Protein AF-0000000078797114 (afdb_homodimer)

InterPro domains:
  IPR000933 Glycoside hydrolase, family 29 [PTHR10030] (26-377)
  IPR000933 Glycoside hydrolase, family 29 [SM00812] (14-376)
  IPR016286 Alpha-L-fucosidase, metazoa-type [PR00741] (102-118)
  IPR016286 Alpha-L-fucosidase, metazoa-type [PR00741] (148-167)
  IPR016286 Alpha-L-fucosidase, metazoa-type [PR00741] (284-305)
  IPR016286 Alpha-L-fucosidase, metazoa-type [PR00741] (317-339)
  IPR017853 Glycoside hydrolase superfamily [SSF51445] (22-334)
  IPR057739 Glycoside hydrolase family 29, N-terminal [PF01120] (19-331)

Sequence (1358 aa):
MKKLLTFIMACVISLGATAQISEKAFEKWHQNKYSMFIHFGLYSELGGVWEGNPVTRGYSEQIQSFAGIFSDWYGDTALRFNPTLFDADAIVSLAKEAGMRSIIITTKHHDGFCMFRTATTDYNSYDATPGKRDFIKEMAEACKRGGINFGIYFSLIDWHFPQAYPISSHNCDFITPQHHEFTKAQVTELLTNYGPISELWFDMGSNTPEQSKELYQLVHRLQPDCMVSGRLGNDQYDFSVMADNTYPEGSLQTAWQTAASMFDETWSYRSWQKRGDVHTKAMEKLRSLINVVSHGGNFLLNIGPKGDGSVVPFEREVLKEIGIWLKKNGEAIYGTEASPFREQFEWGTITRKGNNLYLILSGNRPADGKITLNVPGCKLQKADIKAIQKGQEMIFTLPADAYGKDIQVICATFDQPVKPQPMAAQRTPNYSYSCFDYYSNYRSTVSYQWSINKSNLNALEFTYTPQENGKELLVEVDGTPYTVTLDAGKAQALNLPSKTVWGQRYFCGPGSGLFDAPATIHTDPDKAPVRKGQWKEVNEEKAMFPSNILESYFLMQQVESPKAQDILVDVGAGNGIEIYLNGKSVMKHLNPYRCKFREEKVLLPLQKGSNQIVVRIYNRFEKETGYLLRPSAEQVIYKQKFTLPQVAKGKVHTVVVKQNNLPSIHKDTELSNLKVEAKMKKLLTFIMACVISLGATAQISEKAFEKWHQNKYSMFIHFGLYSELGGVWEGNPVTRGYSEQIQSFAGIFSDWYGDTALRFNPTLFDADAIVSLAKEAGMRSIIITTKHHDGFCMFRTATTDYNSYDATPGKRDFIKEMAEACKRGGINFGIYFSLIDWHFPQAYPISSHNCDFITPQHHEFTKAQVTELLTNYGPISELWFDMGSNTPEQSKELYQLVHRLQPDCMVSGRLGNDQYDFSVMADNTYPEGSLQTAWQTAASMFDETWSYRSWQKRGDVHTKAMEKLRSLINVVSHGGNFLLNIGPKGDGSVVPFEREVLKEIGIWLKKNGEAIYGTEASPFREQFEWGTITRKGNNLYLILSGNRPADGKITLNVPGCKLQKADIKAIQKGQEMIFTLPADAYGKDIQVICATFDQPVKPQPMAAQRTPNYSYSCFDYYSNYRSTVSYQWSINKSNLNALEFTYTPQENGKELLVEVDGTPYTVTLDAGKAQALNLPSKTVWGQRYFCGPGSGLFDAPATIHTDPDKAPVRKGQWKEVNEEKAMFPSNILESYFLMQQVESPKAQDILVDVGAGNGIEIYLNGKSVMKHLNPYRCKFREEKVLLPLQKGSNQIVVRIYNRFEKETGYLLRPSAEQVIYKQKFTLPQVAKGKVHTVVVKQNNLPSIHKDTELSNLKVEAK

Structure (mmCIF, N/CA/C/O backbone):
data_AF-0000000078797114-model_v1
#
loop_
_entity.id
_entity.type
_entity.pdbx_description
1 polymer Alpha-L-fucosidase
#
loop_
_atom_site.group_PDB
_atom_site.id
_atom_site.type_symbol
_atom_site.label_atom_id
_atom_site.label_alt_id
_atom_site.label_comp_id
_atom_site.label_asym_id
_atom_site.label_entity_id
_atom_site.label_seq_id
_atom_site.pdbx_PDB_ins_code
_atom_site.Cartn_x
_atom_site.Cartn_y
_atom_site.Cartn_z
_atom_site.occupancy
_atom_site.B_iso_or_equiv
_atom_site.auth_seq_id
_atom_site.auth_comp_id
_atom_site.auth_asym_id
_atom_site.auth_atom_id
_atom_site.pdbx_PDB_model_num
ATOM 1 N N . MET A 1 1 ? -15.664 52.531 -51.188 1 20.52 1 MET A N 1
ATOM 2 C CA . MET A 1 1 ? -15.594 52.75 -49.75 1 20.52 1 MET A CA 1
ATOM 3 C C . MET A 1 1 ? -15.578 51.406 -49 1 20.52 1 MET A C 1
ATOM 5 O O . MET A 1 1 ? -16.625 50.812 -48.75 1 20.52 1 MET A O 1
ATOM 9 N N . LYS A 1 2 ? -14.617 50.531 -49.469 1 26.02 2 LYS A N 1
ATOM 10 C CA . LYS A 1 2 ? -14.242 49.188 -49 1 26.02 2 LYS A CA 1
ATOM 11 C C . LYS A 1 2 ? -14.055 49.156 -47.469 1 26.02 2 LYS A C 1
ATOM 13 O O . LYS A 1 2 ? -13.641 50.156 -46.875 1 26.02 2 LYS A O 1
ATOM 18 N N . LYS A 1 3 ? -14.602 48.062 -46.875 1 25.39 3 LYS A N 1
ATOM 19 C CA . LYS A 1 3 ? -15.031 47.531 -45.594 1 25.39 3 LYS A CA 1
ATOM 20 C C . LYS A 1 3 ? -13.844 47.344 -44.656 1 25.39 3 LYS A C 1
ATOM 22 O O . LYS A 1 3 ? -13.102 46.375 -44.781 1 25.39 3 LYS A O 1
ATOM 27 N N . LEU A 1 4 ? -13.086 48.312 -44.312 1 28.34 4 LEU A N 1
ATOM 28 C CA . LEU A 1 4 ? -11.953 48.188 -43.406 1 28.34 4 LEU A CA 1
ATOM 29 C C . LEU A 1 4 ? -12.414 47.656 -42.031 1 28.34 4 LEU A C 1
ATOM 31 O O . LEU A 1 4 ? -12.93 48.438 -41.219 1 28.34 4 LEU A O 1
ATOM 35 N N . LEU A 1 5 ? -13.211 46.562 -42.031 1 32.91 5 LEU A N 1
ATOM 36 C CA . LEU A 1 5 ? -13.68 46.156 -40.688 1 32.91 5 LEU A CA 1
ATOM 37 C C . LEU A 1 5 ? -12.5 45.781 -39.812 1 32.91 5 LEU A C 1
ATOM 39 O O . LEU A 1 5 ? -11.75 44.875 -40.094 1 32.91 5 LEU A O 1
ATOM 43 N N . THR A 1 6 ? -11.977 46.812 -39.188 1 29.17 6 THR A N 1
ATOM 44 C CA . THR A 1 6 ? -10.945 46.688 -38.156 1 29.17 6 THR A CA 1
ATOM 45 C C . THR A 1 6 ? -11.422 45.75 -37.031 1 29.17 6 THR A C 1
ATOM 47 O O . THR A 1 6 ? -12.461 46 -36.438 1 29.17 6 THR A O 1
ATOM 50 N N . PHE A 1 7 ? -11.156 44.469 -37.25 1 33.84 7 PHE A N 1
ATOM 51 C CA . PHE A 1 7 ? -11.367 43.469 -36.219 1 33.84 7 PHE A CA 1
ATOM 52 C C . PHE A 1 7 ? -10.625 43.844 -34.938 1 33.84 7 PHE A C 1
ATOM 54 O O . PHE A 1 7 ? -9.391 43.938 -34.938 1 33.84 7 PHE A O 1
ATOM 61 N N . ILE A 1 8 ? -11.227 44.719 -34.125 1 30.91 8 ILE A N 1
ATOM 62 C CA . ILE A 1 8 ? -10.734 45 -32.781 1 30.91 8 ILE A CA 1
ATOM 63 C C . ILE A 1 8 ? -10.703 43.719 -31.984 1 30.91 8 ILE A C 1
ATOM 65 O O . ILE A 1 8 ? -11.734 43.094 -31.766 1 30.91 8 ILE A O 1
ATOM 69 N N . MET A 1 9 ? -9.555 43.062 -32.031 1 30.97 9 MET A N 1
ATOM 70 C CA . MET A 1 9 ? -9.227 41.938 -31.156 1 30.97 9 MET A CA 1
ATOM 71 C C . MET A 1 9 ? -9.359 42.344 -29.688 1 30.97 9 MET A C 1
ATOM 73 O O . MET A 1 9 ? -8.633 43.188 -29.203 1 30.97 9 MET A O 1
ATOM 77 N N . ALA A 1 10 ? -10.539 42.312 -29.141 1 30.02 10 ALA A N 1
ATOM 78 C CA . ALA A 1 10 ? -10.773 42.438 -27.703 1 30.02 10 ALA A CA 1
ATOM 79 C C . ALA A 1 10 ? -9.914 41.469 -26.922 1 30.02 10 ALA A C 1
ATOM 81 O O . ALA A 1 10 ? -10.102 40.25 -27.016 1 30.02 10 ALA A O 1
ATOM 82 N N . CYS A 1 11 ? -8.719 41.812 -26.672 1 28.83 11 CYS A N 1
ATOM 83 C CA . CYS A 1 11 ? -7.879 41.156 -25.688 1 28.83 11 CYS A CA 1
ATOM 84 C C . CYS A 1 11 ? -8.57 41.094 -24.328 1 28.83 11 CYS A C 1
ATOM 86 O O . CYS A 1 11 ? -8.719 42.125 -23.656 1 28.83 11 CYS A O 1
ATOM 88 N N . VAL A 1 12 ? -9.578 40.344 -24.141 1 31.14 12 VAL A N 1
ATOM 89 C CA . VAL A 1 12 ? -10.062 40.062 -22.781 1 31.14 12 VAL A CA 1
ATOM 90 C C . VAL A 1 12 ? -8.898 39.625 -21.891 1 31.14 12 VAL A C 1
ATOM 92 O O . VAL A 1 12 ? -8.266 38.594 -22.125 1 31.14 12 VAL A O 1
ATOM 95 N N . ILE A 1 13 ? -8.188 40.562 -21.375 1 30.62 13 ILE A N 1
ATOM 96 C CA . ILE A 1 13 ? -7.281 40.344 -20.266 1 30.62 13 ILE A CA 1
ATOM 97 C C . ILE A 1 13 ? -8 39.562 -19.172 1 30.62 13 ILE A C 1
ATOM 99 O O . ILE A 1 13 ? -8.961 40.062 -18.578 1 30.62 13 ILE A O 1
ATOM 103 N N . SER A 1 14 ? -8.078 38.281 -19.266 1 31.05 14 SER A N 1
ATOM 104 C CA . SER A 1 14 ? -8.406 37.406 -18.125 1 31.05 14 SER A CA 1
ATOM 105 C C . SER A 1 14 ? -7.617 37.812 -16.891 1 31.05 14 SER A C 1
ATOM 107 O O . SER A 1 14 ? -6.41 37.594 -16.812 1 31.05 14 SER A O 1
ATOM 109 N N . LEU A 1 15 ? -7.879 38.875 -16.312 1 33.25 15 LEU A N 1
ATOM 110 C CA . LEU A 1 15 ? -7.414 39.062 -14.945 1 33.25 15 LEU A CA 1
ATOM 111 C C . LEU A 1 15 ? -7.648 37.812 -14.125 1 33.25 15 LEU A C 1
ATOM 113 O O . LEU A 1 15 ? -8.797 37.375 -13.961 1 33.25 15 LEU A O 1
ATOM 117 N N . GLY A 1 16 ? -6.793 36.875 -14.211 1 36.53 16 GLY A N 1
ATOM 118 C CA . GLY A 1 16 ? -6.77 35.781 -13.273 1 36.53 16 GLY A CA 1
ATOM 119 C C . GLY A 1 16 ? -7.215 36.156 -11.875 1 36.53 16 GLY A C 1
ATOM 120 O O . GLY A 1 16 ? -6.504 36.875 -11.172 1 36.53 16 GLY A O 1
ATOM 121 N N . ALA A 1 17 ? -8.422 36.344 -11.617 1 39.28 17 ALA A N 1
ATOM 122 C CA . ALA A 1 17 ? -9.008 36.562 -10.297 1 39.28 17 ALA A CA 1
ATOM 123 C C . ALA A 1 17 ? -8.422 35.562 -9.281 1 39.28 17 ALA A C 1
ATOM 125 O O . ALA A 1 17 ? -8.586 34.375 -9.422 1 39.28 17 ALA A O 1
ATOM 126 N N . THR A 1 18 ? -7.387 35.938 -8.594 1 51.97 18 THR A N 1
ATOM 127 C CA . THR A 1 18 ? -6.949 35.156 -7.43 1 51.97 18 THR A CA 1
ATOM 128 C C . THR A 1 18 ? -8.125 34.875 -6.492 1 51.97 18 THR A C 1
ATOM 130 O O . THR A 1 18 ? -8.867 35.812 -6.133 1 51.97 18 THR A O 1
ATOM 133 N N . ALA A 1 19 ? -8.703 33.75 -6.445 1 55.09 19 ALA A N 1
ATOM 134 C CA . ALA A 1 19 ? -9.797 33.281 -5.594 1 55.09 19 ALA A CA 1
ATOM 135 C C . ALA A 1 19 ? -9.562 33.688 -4.137 1 55.09 19 ALA A C 1
ATOM 137 O O . ALA A 1 19 ? -8.57 33.25 -3.529 1 55.09 19 ALA A O 1
ATOM 138 N N . GLN A 1 20 ? -10.07 34.875 -3.656 1 65.19 20 GLN A N 1
ATOM 139 C CA . GLN A 1 20 ? -10.008 35.25 -2.246 1 65.19 20 GLN A CA 1
ATOM 140 C C . GLN A 1 20 ? -11.391 35.188 -1.604 1 65.19 20 GLN A C 1
ATOM 142 O O . GLN A 1 20 ? -12.398 35.438 -2.258 1 65.19 20 GLN A O 1
ATOM 147 N N . ILE A 1 21 ? -11.477 34.594 -0.386 1 75.88 21 ILE A N 1
ATOM 148 C CA . ILE A 1 21 ? -12.695 34.469 0.401 1 75.88 21 ILE A CA 1
ATOM 149 C C . ILE A 1 21 ? -13.281 35.844 0.667 1 75.88 21 ILE A C 1
ATOM 151 O O . ILE A 1 21 ? -12.539 36.812 0.855 1 75.88 21 ILE A O 1
ATOM 155 N N . SER A 1 22 ? -14.586 35.906 0.58 1 81.69 22 SER A N 1
ATOM 156 C CA . SER A 1 22 ? -15.266 37.156 0.882 1 81.69 22 SER A CA 1
ATOM 157 C C . SER A 1 22 ? -15.18 37.5 2.367 1 81.69 22 SER A C 1
ATOM 159 O O . SER A 1 22 ? -15.07 36.594 3.203 1 81.69 22 SER A O 1
ATOM 161 N N . GLU A 1 23 ? -15.188 38.719 2.662 1 84.31 23 GLU A N 1
ATOM 162 C CA . GLU A 1 23 ? -15.188 39.188 4.047 1 84.31 23 GLU A CA 1
ATOM 163 C C . GLU A 1 23 ? -16.391 38.625 4.809 1 84.31 23 GLU A C 1
ATOM 165 O O . GLU A 1 23 ? -16.297 38.312 5.992 1 84.31 23 GLU A O 1
ATOM 170 N N . LYS A 1 24 ? -17.453 38.625 4.125 1 84.06 24 LYS A N 1
ATOM 171 C CA . LYS A 1 24 ? -18.672 38.125 4.75 1 84.06 24 LYS A CA 1
ATOM 172 C C . LYS A 1 24 ? -18.531 36.656 5.145 1 84.06 24 LYS A C 1
ATOM 174 O O . LYS A 1 24 ? -18.984 36.25 6.215 1 84.06 24 LYS A O 1
ATOM 179 N N . ALA A 1 25 ? -17.969 35.938 4.258 1 86.19 25 ALA A N 1
ATOM 180 C CA . ALA A 1 25 ? -17.75 34.531 4.547 1 86.19 25 ALA A CA 1
ATOM 181 C C . ALA A 1 25 ? -16.844 34.344 5.758 1 86.19 25 ALA A C 1
ATOM 183 O O . ALA A 1 25 ? -17.109 33.5 6.625 1 86.19 25 ALA A O 1
ATOM 184 N N . PHE A 1 26 ? -15.836 35.094 5.816 1 90.62 26 PHE A N 1
ATOM 185 C CA . PHE A 1 26 ? -14.93 35.031 6.957 1 90.62 26 PHE A CA 1
ATOM 186 C C . PHE A 1 26 ? -15.656 35.438 8.242 1 90.62 26 PHE A C 1
ATOM 188 O O . PHE A 1 26 ? -15.508 34.781 9.266 1 90.62 26 PHE A O 1
ATOM 195 N N . GLU A 1 27 ? -16.391 36.469 8.164 1 91.69 27 GLU A N 1
ATOM 196 C CA . GLU A 1 27 ? -17.078 36.969 9.352 1 91.69 27 GLU A CA 1
ATOM 197 C C . GLU A 1 27 ? -18.047 35.906 9.898 1 91.69 27 GLU A C 1
ATOM 199 O O . GLU A 1 27 ? -18.094 35.688 11.109 1 91.69 27 GLU A O 1
ATOM 204 N N . LYS A 1 28 ? -18.719 35.344 9.023 1 91.12 28 LYS A N 1
ATOM 205 C CA . LYS A 1 28 ? -19.656 34.312 9.445 1 91.12 28 LYS A CA 1
ATOM 206 C C . LYS A 1 28 ? -18.922 33.156 10.102 1 91.12 28 LYS A C 1
ATOM 208 O O . LYS A 1 28 ? -19.344 32.656 11.148 1 91.12 28 LYS A O 1
ATOM 213 N N . TRP A 1 29 ? -17.906 32.781 9.445 1 95 29 TRP A N 1
ATOM 214 C CA . TRP A 1 29 ? -17.094 31.672 9.961 1 95 29 TRP A CA 1
ATOM 215 C C . TRP A 1 29 ? -16.453 32.031 11.297 1 95 29 TRP A C 1
ATOM 217 O O . TRP A 1 29 ? -16.484 31.25 12.25 1 95 29 TRP A O 1
ATOM 227 N N . HIS A 1 30 ? -15.898 33.219 11.422 1 94.44 30 HIS A N 1
ATOM 228 C CA . HIS A 1 30 ? -15.164 33.656 12.594 1 94.44 30 HIS A CA 1
ATOM 229 C C . HIS A 1 30 ? -16.094 33.875 13.789 1 94.44 30 HIS A C 1
ATOM 231 O O . HIS A 1 30 ? -15.695 33.656 14.938 1 94.44 30 HIS A O 1
ATOM 237 N N . GLN A 1 31 ? -17.281 34.219 13.57 1 94.75 31 GLN A N 1
ATOM 238 C CA . GLN A 1 31 ? -18.219 34.531 14.648 1 94.75 31 GLN A CA 1
ATOM 239 C C . GLN A 1 31 ? -18.781 33.25 15.258 1 94.75 31 GLN A C 1
ATOM 241 O O . GLN A 1 31 ? -19.281 33.25 16.391 1 94.75 31 GLN A O 1
ATOM 246 N N . ASN A 1 32 ? -18.672 32.156 14.555 1 93.44 32 ASN A N 1
ATOM 247 C CA . ASN A 1 32 ? -19.219 30.891 15.016 1 93.44 32 ASN A CA 1
ATOM 248 C C . ASN A 1 32 ? -18.438 30.312 16.203 1 93.44 32 ASN A C 1
ATOM 250 O O . ASN A 1 32 ? -19.031 29.875 17.188 1 93.44 32 ASN A O 1
ATOM 254 N N . LYS A 1 33 ? -17.219 30.312 16.141 1 97.25 33 LYS A N 1
ATOM 255 C CA . LYS A 1 33 ? -16.219 30.047 17.172 1 97.25 33 LYS A CA 1
ATOM 256 C C . LYS A 1 33 ? -16.141 28.562 17.5 1 97.25 33 LYS A C 1
ATOM 258 O O . LYS A 1 33 ? -15.086 28.062 17.891 1 97.25 33 LYS A O 1
ATOM 263 N N . TYR A 1 34 ? -17.234 27.797 17.453 1 98.31 34 TYR A N 1
ATOM 264 C CA . TYR A 1 34 ? -17.297 26.453 18.016 1 98.31 34 TYR A CA 1
ATOM 265 C C . TYR A 1 34 ? -18.031 25.5 17.078 1 98.31 34 TYR A C 1
ATOM 267 O O . TYR A 1 34 ? -19.203 25.719 16.75 1 98.31 34 TYR A O 1
ATOM 275 N N . SER A 1 35 ? -17.359 24.453 16.609 1 98.5 35 SER A N 1
ATOM 276 C CA . SER A 1 35 ? -17.906 23.516 15.633 1 98.5 35 SER A CA 1
ATOM 277 C C . SER A 1 35 ? -17.703 22.078 16.094 1 98.5 35 SER A C 1
ATOM 279 O O . SER A 1 35 ? -16.812 21.797 16.906 1 98.5 35 SER A O 1
ATOM 281 N N . MET A 1 36 ? -18.547 21.172 15.516 1 98.88 36 MET A N 1
ATOM 282 C CA . MET A 1 36 ? -18.422 19.734 15.75 1 98.88 36 MET A CA 1
ATOM 283 C C . MET A 1 36 ? -17.672 19.062 14.602 1 98.88 36 MET A C 1
ATOM 285 O O . MET A 1 36 ? -18.016 19.25 13.438 1 98.88 36 MET A O 1
ATOM 289 N N . PHE A 1 37 ? -16.594 18.375 14.938 1 98.75 37 PHE A N 1
ATOM 290 C CA . PHE A 1 37 ? -15.898 17.5 14.016 1 98.75 37 PHE A CA 1
ATOM 291 C C . PHE A 1 37 ? -16.344 16.062 14.188 1 98.75 37 PHE A C 1
ATOM 293 O O . PHE A 1 37 ? -16.656 15.625 15.305 1 98.75 37 PHE A O 1
ATOM 300 N N . ILE A 1 38 ? -16.531 15.305 13.094 1 98.94 38 ILE A N 1
ATOM 301 C CA . ILE A 1 38 ? -17 13.922 13.211 1 98.94 38 ILE A CA 1
ATOM 302 C C . ILE A 1 38 ? -16.078 13.008 12.391 1 98.94 38 ILE A C 1
ATOM 304 O O . ILE A 1 38 ? -15.953 13.18 11.18 1 98.94 38 ILE A O 1
ATOM 308 N N . HIS A 1 39 ? -15.469 12.07 13.008 1 98.88 39 HIS A N 1
ATOM 309 C CA . HIS A 1 39 ? -14.789 10.969 12.344 1 98.88 39 HIS A CA 1
ATOM 310 C C . HIS A 1 39 ? -15.602 9.68 12.445 1 98.88 39 HIS A C 1
ATOM 312 O O . HIS A 1 39 ? -15.672 9.07 13.516 1 98.88 39 HIS A O 1
ATOM 318 N N . PHE A 1 40 ? -16.188 9.266 11.344 1 98.81 40 PHE A N 1
ATOM 319 C CA . PHE A 1 40 ? -17.062 8.109 11.234 1 98.81 40 PHE A CA 1
ATOM 320 C C . PHE A 1 40 ? -16.844 7.375 9.922 1 98.81 40 PHE A C 1
ATOM 322 O O . PHE A 1 40 ? -16.812 8 8.859 1 98.81 40 PHE A O 1
ATOM 329 N N . GLY A 1 41 ? -16.562 6.121 9.945 1 98.69 41 GLY A N 1
ATOM 330 C CA . GLY A 1 41 ? -16.297 5.289 8.789 1 98.69 41 GLY A CA 1
ATOM 331 C C . GLY A 1 41 ? -16.047 3.836 9.141 1 98.69 41 GLY A C 1
ATOM 332 O O . GLY A 1 41 ? -16.453 3.371 10.203 1 98.69 41 GLY A O 1
ATOM 333 N N . LEU A 1 42 ? -15.375 3.047 8.25 1 98.75 42 LEU A N 1
ATOM 334 C CA . LEU A 1 42 ? -15.125 1.624 8.453 1 98.75 42 LEU A CA 1
ATOM 335 C C . LEU A 1 42 ? -14.336 1.39 9.734 1 98.75 42 LEU A C 1
ATOM 337 O O . LEU A 1 42 ? -14.531 0.378 10.414 1 98.75 42 LEU A O 1
ATOM 341 N N . TYR A 1 43 ? -13.453 2.297 10.039 1 98.88 43 TYR A N 1
ATOM 342 C CA . TYR A 1 43 ? -12.641 2.18 11.242 1 98.88 43 TYR A CA 1
ATOM 343 C C . TYR A 1 43 ? -13.516 2.213 12.492 1 98.88 43 TYR A C 1
ATOM 345 O O . TYR A 1 43 ? -13.141 1.666 13.531 1 98.88 43 TYR A O 1
ATOM 353 N N . SER A 1 44 ? -14.664 2.891 12.445 1 98.81 44 SER A N 1
ATOM 354 C CA . SER A 1 44 ? -15.586 2.902 13.578 1 98.81 44 SER A CA 1
ATOM 355 C C . SER A 1 44 ? -16.156 1.513 13.836 1 98.81 44 SER A C 1
ATOM 357 O O . SER A 1 44 ? -16.422 1.152 14.984 1 98.81 44 SER A O 1
ATOM 359 N N . GLU A 1 45 ? -16.406 0.736 12.75 1 98.56 45 GLU A N 1
ATOM 360 C CA . GLU A 1 45 ? -16.875 -0.644 12.852 1 98.56 45 GLU A CA 1
ATOM 361 C C . GLU A 1 45 ? -15.844 -1.521 13.562 1 98.56 45 GLU A C 1
ATOM 363 O O . GLU A 1 45 ? -16.203 -2.396 14.352 1 98.56 45 GLU A O 1
ATOM 368 N N . LEU A 1 46 ? -14.594 -1.29 13.305 1 98.56 46 LEU A N 1
ATOM 369 C CA . LEU A 1 46 ? -13.516 -2.055 13.914 1 98.56 46 LEU A CA 1
ATOM 370 C C . LEU A 1 46 ? -13.297 -1.621 15.359 1 98.56 46 LEU A C 1
ATOM 372 O O . LEU A 1 46 ? -12.898 -2.43 16.203 1 98.56 46 LEU A O 1
ATOM 376 N N . GLY A 1 47 ? -13.477 -0.3 15.664 1 98.56 47 GLY A N 1
ATOM 377 C CA . GLY A 1 47 ? -13.453 0.211 17.016 1 98.56 47 GLY A CA 1
ATOM 378 C C . GLY A 1 47 ? -12.117 0.007 17.719 1 98.56 47 GLY A C 1
ATOM 379 O O . GLY A 1 47 ? -12.07 -0.244 18.922 1 98.56 47 GLY A O 1
ATOM 380 N N . GLY A 1 48 ? -11.031 -0.031 16.969 1 98.62 48 GLY A N 1
ATOM 381 C CA . GLY A 1 48 ? -9.695 -0.141 17.531 1 98.62 48 GLY A CA 1
ATOM 382 C C . GLY A 1 48 ? -9.289 -1.571 17.828 1 98.62 48 GLY A C 1
ATOM 383 O O . GLY A 1 48 ? -8.336 -1.81 18.578 1 98.62 48 GLY A O 1
ATOM 384 N N . VAL A 1 49 ? -9.992 -2.545 17.312 1 98.62 49 VAL A N 1
ATOM 385 C CA . VAL A 1 49 ? -9.703 -3.955 17.562 1 98.62 49 VAL A CA 1
ATOM 386 C C . VAL A 1 49 ? -9.477 -4.672 16.219 1 98.62 49 VAL A C 1
ATOM 388 O O . VAL A 1 49 ? -10.203 -4.441 15.258 1 98.62 49 VAL A O 1
ATOM 391 N N . TRP A 1 50 ? -8.469 -5.508 16.156 1 97.88 50 TRP A N 1
ATOM 392 C CA . TRP A 1 50 ? -8.211 -6.328 14.984 1 97.88 50 TRP A CA 1
ATOM 393 C C . TRP A 1 50 ? -7.852 -7.758 15.383 1 97.88 50 TRP A C 1
ATOM 395 O O . TRP A 1 50 ? -6.984 -7.973 16.234 1 97.88 50 TRP A O 1
ATOM 405 N N . GLU A 1 51 ? -8.539 -8.719 14.758 1 95.38 51 GLU A N 1
ATOM 406 C CA . GLU A 1 51 ? -8.359 -10.133 15.047 1 95.38 51 GLU A CA 1
ATOM 407 C C . GLU A 1 51 ? -8.445 -10.414 16.547 1 95.38 51 GLU A C 1
ATOM 409 O O . GLU A 1 51 ? -7.586 -11.094 17.109 1 95.38 51 GLU A O 1
ATOM 414 N N . GLY A 1 52 ? -9.398 -9.766 17.156 1 96.44 52 GLY A N 1
ATOM 415 C CA . GLY A 1 52 ? -9.75 -10.031 18.547 1 96.44 52 GLY A CA 1
ATOM 416 C C . GLY A 1 52 ? -8.859 -9.305 19.547 1 96.44 52 GLY A C 1
ATOM 417 O O . GLY A 1 52 ? -9.062 -9.406 20.75 1 96.44 52 GLY A O 1
ATOM 418 N N . ASN A 1 53 ? -7.879 -8.469 19.047 1 97.38 53 ASN A N 1
ATOM 419 C CA . ASN A 1 53 ? -6.934 -7.809 19.953 1 97.38 53 ASN A CA 1
ATOM 420 C C . ASN A 1 53 ? -6.992 -6.289 19.797 1 97.38 53 ASN A C 1
ATOM 422 O O . ASN A 1 53 ? -7.137 -5.777 18.688 1 97.38 53 ASN A O 1
ATOM 426 N N . PRO A 1 54 ? -6.918 -5.52 20.938 1 98.12 54 PRO A N 1
ATOM 427 C CA . PRO A 1 54 ? -6.797 -4.062 20.828 1 98.12 54 PRO A CA 1
ATOM 428 C C . PRO A 1 54 ? -5.535 -3.627 20.094 1 98.12 54 PRO A C 1
ATOM 430 O O . PRO A 1 54 ? -4.449 -4.152 20.359 1 98.12 54 PRO A O 1
ATOM 433 N N . VAL A 1 55 ? -5.656 -2.805 19.156 1 98.06 55 VAL A N 1
ATOM 434 C CA . VAL A 1 55 ? -4.512 -2.178 18.5 1 98.06 55 VAL A CA 1
ATOM 435 C C . VAL A 1 55 ? -4.098 -0.927 19.281 1 98.06 55 VAL A C 1
ATOM 437 O O . VAL A 1 55 ? -4.777 0.1 19.219 1 98.06 55 VAL A O 1
ATOM 440 N N . THR A 1 56 ? -2.986 -0.931 19.922 1 96.38 56 THR A N 1
ATOM 441 C CA . THR A 1 56 ? -2.617 0.122 20.859 1 96.38 56 THR A CA 1
ATOM 442 C C . THR A 1 56 ? -1.651 1.11 20.219 1 96.38 56 THR A C 1
ATOM 444 O O . THR A 1 56 ? -1.375 2.174 20.766 1 96.38 56 THR A O 1
ATOM 447 N N . ARG A 1 57 ? -1.206 0.728 19.078 1 93.88 57 ARG A N 1
ATOM 448 C CA . ARG A 1 57 ? -0.315 1.638 18.375 1 93.88 57 ARG A CA 1
ATOM 449 C C . ARG A 1 57 ? -1.107 2.645 17.547 1 93.88 57 ARG A C 1
ATOM 451 O O . ARG A 1 57 ? -2.01 2.266 16.797 1 93.88 57 ARG A O 1
ATOM 458 N N . GLY A 1 58 ? -0.753 3.895 17.688 1 95.31 58 GLY A N 1
ATOM 459 C CA . GLY A 1 58 ? -1.278 4.93 16.797 1 95.31 58 GLY A CA 1
ATOM 460 C C . GLY A 1 58 ? -2.756 5.199 17.016 1 95.31 58 GLY A C 1
ATOM 461 O O . GLY A 1 58 ? -3.293 4.922 18.094 1 95.31 58 GLY A O 1
ATOM 462 N N . TYR A 1 59 ? -3.438 5.777 15.984 1 96.88 59 TYR A N 1
ATOM 463 C CA . TYR A 1 59 ? -4.82 6.238 16.031 1 96.88 59 TYR A CA 1
ATOM 464 C C . TYR A 1 59 ? -5.773 5.156 15.547 1 96.88 59 TYR A C 1
ATOM 466 O O . TYR A 1 59 ? -5.453 4.41 14.617 1 96.88 59 TYR A O 1
ATOM 474 N N . SER A 1 60 ? -6.988 5.098 16.094 1 98.31 60 SER A N 1
ATOM 475 C CA . SER A 1 60 ? -7.938 4.043 15.766 1 98.31 60 SER A CA 1
ATOM 476 C C . SER A 1 60 ? -8.547 4.262 14.383 1 98.31 60 SER A C 1
ATOM 478 O O . SER A 1 60 ? -8.922 3.301 13.711 1 98.31 60 SER A O 1
ATOM 480 N N . GLU A 1 61 ? -8.695 5.539 13.93 1 98.44 61 GLU A N 1
ATOM 481 C CA . GLU A 1 61 ? -9.211 5.797 12.586 1 98.44 61 GLU A CA 1
ATOM 482 C C . GLU A 1 61 ? -8.172 5.449 11.523 1 98.44 61 GLU A C 1
ATOM 484 O O . GLU A 1 61 ? -8.5 5.375 10.336 1 98.44 61 GLU A O 1
ATOM 489 N N . GLN A 1 62 ? -6.93 5.148 11.914 1 98.5 62 GLN A N 1
ATOM 490 C CA . GLN A 1 62 ? -5.875 4.703 11.008 1 98.5 62 GLN A CA 1
ATOM 491 C C . GLN A 1 62 ? -5.496 3.25 11.281 1 98.5 62 GLN A C 1
ATOM 493 O O . GLN A 1 62 ? -4.352 2.85 11.062 1 98.5 62 GLN A O 1
ATOM 498 N N . ILE A 1 63 ? -6.352 2.49 11.789 1 98.69 63 ILE A N 1
ATOM 499 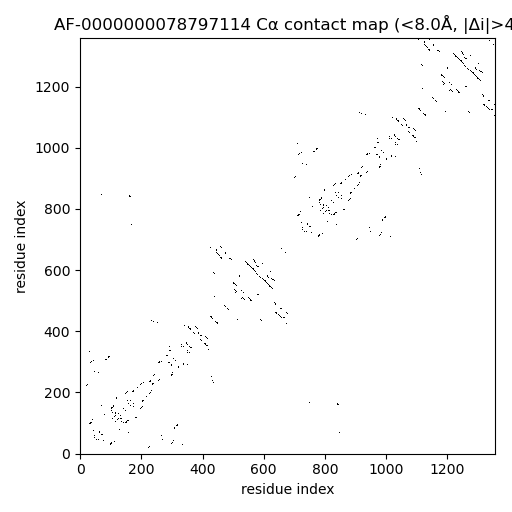C CA . ILE A 1 63 ? -6.105 1.131 12.258 1 98.69 63 ILE A CA 1
ATOM 500 C C . ILE A 1 63 ? -5.605 0.267 11.102 1 98.69 63 ILE A C 1
ATOM 502 O O . ILE A 1 63 ? -4.789 -0.633 11.305 1 98.69 63 ILE A O 1
ATOM 506 N N . GLN A 1 64 ? -6.023 0.48 9.836 1 98.56 64 GLN A N 1
ATOM 507 C CA . GLN A 1 64 ? -5.5 -0.269 8.695 1 98.56 64 GLN A CA 1
ATOM 508 C C . GLN A 1 64 ? -3.977 -0.189 8.641 1 98.56 64 GLN A C 1
ATOM 510 O O . GLN A 1 64 ? -3.303 -1.206 8.469 1 98.56 64 GLN A O 1
ATOM 515 N N . SER A 1 65 ? -3.508 1.044 8.797 1 97.81 65 SER A N 1
ATOM 516 C CA . SER A 1 65 ? -2.076 1.313 8.719 1 97.81 65 SER A CA 1
ATOM 517 C C . SER A 1 65 ? -1.346 0.777 9.945 1 97.81 65 SER A C 1
ATOM 519 O O . SER A 1 65 ? -0.367 0.039 9.812 1 97.81 65 SER A O 1
ATOM 521 N N . PHE A 1 66 ? -1.849 0.993 11.125 1 97.56 66 PHE A N 1
ATOM 522 C CA . PHE A 1 66 ? -1.107 0.737 12.352 1 97.56 66 PHE A CA 1
ATOM 523 C C . PHE A 1 66 ? -1.177 -0.739 12.727 1 97.56 66 PHE A C 1
ATOM 525 O O . PHE A 1 66 ? -0.272 -1.261 13.383 1 97.56 66 PHE A O 1
ATOM 532 N N . ALA A 1 67 ? -2.221 -1.394 12.312 1 97.5 67 ALA A N 1
ATOM 533 C CA . ALA A 1 67 ? -2.324 -2.826 12.57 1 97.5 67 ALA A CA 1
ATOM 534 C C . ALA A 1 67 ? -1.773 -3.639 11.398 1 97.5 67 ALA A C 1
ATOM 536 O O . ALA A 1 67 ? -1.667 -4.863 11.484 1 97.5 67 ALA A O 1
ATOM 537 N N . GLY A 1 68 ? -1.385 -2.971 10.344 1 97.06 68 GLY A N 1
ATOM 538 C CA . GLY A 1 68 ? -0.871 -3.666 9.18 1 97.06 68 GLY A CA 1
ATOM 539 C C . GLY A 1 68 ? -1.897 -4.566 8.516 1 97.06 68 GLY A C 1
ATOM 540 O O . GLY A 1 68 ? -1.611 -5.73 8.219 1 97.06 68 GLY A O 1
ATOM 541 N N . ILE A 1 69 ? -3.154 -4.094 8.367 1 97.94 69 ILE A N 1
ATOM 542 C CA . ILE A 1 69 ? -4.23 -4.891 7.785 1 97.94 69 ILE A CA 1
ATOM 543 C C . ILE A 1 69 ? -4.133 -4.855 6.262 1 97.94 69 ILE A C 1
ATOM 545 O O . ILE A 1 69 ? -4.008 -3.783 5.664 1 97.94 69 ILE A O 1
ATOM 549 N N . PHE A 1 70 ? -4.172 -5.988 5.609 1 97.81 70 PHE A N 1
ATOM 550 C CA . PHE A 1 70 ? -4.18 -6.07 4.156 1 97.81 70 PHE A CA 1
ATOM 551 C C . PHE A 1 70 ? -5.34 -5.273 3.574 1 97.81 70 PHE A C 1
ATOM 553 O O . PHE A 1 70 ? -6.414 -5.207 4.172 1 97.81 70 PHE A O 1
ATOM 560 N N . SER A 1 71 ? -5.129 -4.664 2.436 1 97.31 71 SER A N 1
ATOM 561 C CA . SER A 1 71 ? -6.113 -3.789 1.811 1 97.31 71 SER A CA 1
ATOM 562 C C . SER A 1 71 ? -7.445 -4.504 1.612 1 97.31 71 SER A C 1
ATOM 564 O O . SER A 1 71 ? -8.508 -3.938 1.876 1 97.31 71 SER A O 1
ATOM 566 N N . ASP A 1 72 ? -7.375 -5.754 1.118 1 95.56 72 ASP A N 1
ATOM 567 C CA . ASP A 1 72 ? -8.602 -6.492 0.84 1 95.56 72 ASP A CA 1
ATOM 568 C C . ASP A 1 72 ? -9.312 -6.887 2.133 1 95.56 72 ASP A C 1
ATOM 570 O O . ASP A 1 72 ? -10.539 -6.848 2.211 1 95.56 72 ASP A O 1
ATOM 574 N N . TRP A 1 73 ? -8.555 -7.258 3.15 1 97.19 73 TRP A N 1
ATOM 575 C CA . TRP A 1 73 ? -9.156 -7.605 4.43 1 97.19 73 TRP A CA 1
ATOM 576 C C . TRP A 1 73 ? -9.844 -6.395 5.059 1 97.19 73 TRP A C 1
ATOM 578 O O . TRP A 1 73 ? -10.953 -6.504 5.578 1 97.19 73 TRP A O 1
ATOM 588 N N . TYR A 1 74 ? -9.172 -5.285 5.031 1 98.44 74 TYR A N 1
ATOM 589 C CA . TYR A 1 74 ? -9.789 -4.066 5.543 1 98.44 74 TYR A CA 1
ATOM 590 C C . TYR A 1 74 ? -11.031 -3.701 4.738 1 98.44 74 TYR A C 1
ATOM 592 O O . TYR A 1 74 ? -12.055 -3.318 5.309 1 98.44 74 TYR A O 1
ATOM 600 N N . GLY A 1 75 ? -10.914 -3.805 3.4 1 96.88 75 GLY A N 1
ATOM 601 C CA . GLY A 1 75 ? -12.047 -3.512 2.539 1 96.88 75 GLY A CA 1
ATOM 602 C C . GLY A 1 75 ? -13.273 -4.348 2.859 1 96.88 75 GLY A C 1
ATOM 603 O O . GLY A 1 75 ? -14.406 -3.867 2.764 1 96.88 75 GLY A O 1
ATOM 604 N N . ASP A 1 76 ? -13.078 -5.562 3.297 1 95.19 76 ASP A N 1
ATOM 605 C CA . ASP A 1 76 ? -14.164 -6.488 3.607 1 95.19 76 ASP A CA 1
ATOM 606 C C . ASP A 1 76 ? -14.961 -6.016 4.82 1 95.19 76 ASP A C 1
ATOM 608 O O . ASP A 1 76 ? -16.078 -6.48 5.055 1 95.19 76 ASP A O 1
ATOM 612 N N . THR A 1 77 ? -14.422 -5.105 5.562 1 97.69 77 THR A N 1
ATOM 613 C CA . THR A 1 77 ? -15.172 -4.516 6.664 1 97.69 77 THR A CA 1
ATOM 614 C C . THR A 1 77 ? -16.453 -3.861 6.16 1 97.69 77 THR A C 1
ATOM 616 O O . THR A 1 77 ? -17.469 -3.855 6.855 1 97.69 77 THR A O 1
ATOM 619 N N . ALA A 1 78 ? -16.453 -3.369 4.961 1 97.62 78 ALA A N 1
ATOM 620 C CA . ALA A 1 78 ? -17.609 -2.713 4.359 1 97.62 78 ALA A CA 1
ATOM 621 C C . ALA A 1 78 ? -18.797 -3.672 4.262 1 97.62 78 ALA A C 1
ATOM 623 O O . ALA A 1 78 ? -19.938 -3.252 4.352 1 97.62 78 ALA A O 1
ATOM 624 N N . LEU A 1 79 ? -18.516 -4.957 4.098 1 94 79 LEU A N 1
ATOM 625 C CA . LEU A 1 79 ? -19.562 -5.961 3.902 1 94 79 LEU A CA 1
ATOM 626 C C . LEU A 1 79 ? -20.438 -6.086 5.145 1 94 79 LEU A C 1
ATOM 628 O O . LEU A 1 79 ? -21.578 -6.527 5.062 1 94 79 LEU A O 1
ATOM 632 N N . ARG A 1 80 ? -19.938 -5.648 6.297 1 95.31 80 ARG A N 1
ATOM 633 C CA . ARG A 1 80 ? -20.703 -5.766 7.531 1 95.31 80 ARG A CA 1
ATOM 634 C C . ARG A 1 80 ? -21 -4.395 8.125 1 95.31 80 ARG A C 1
ATOM 636 O O . ARG A 1 80 ? -21.641 -4.293 9.172 1 95.31 80 ARG A O 1
ATOM 643 N N . PHE A 1 81 ? -20.547 -3.34 7.523 1 98.12 81 PHE A N 1
ATOM 644 C CA . PHE A 1 81 ? -20.781 -1.979 7.988 1 98.12 81 PHE A CA 1
ATOM 645 C C . PHE A 1 81 ? -22.234 -1.57 7.727 1 98.12 81 PHE A C 1
ATOM 647 O O . PHE A 1 81 ? -22.609 -1.295 6.586 1 98.12 81 PHE A O 1
ATOM 654 N N . ASN A 1 82 ? -23.016 -1.553 8.758 1 98.12 82 ASN A N 1
ATOM 655 C CA . ASN A 1 82 ? -24.438 -1.234 8.695 1 98.12 82 ASN A CA 1
ATOM 656 C C . ASN A 1 82 ? -24.875 -0.375 9.883 1 98.12 82 ASN A C 1
ATOM 658 O O . ASN A 1 82 ? -25.531 -0.863 10.797 1 98.12 82 ASN A O 1
ATOM 662 N N . PRO A 1 83 ? -24.609 0.908 9.758 1 98.19 83 PRO A N 1
ATOM 663 C CA . PRO A 1 83 ? -24.891 1.805 10.883 1 98.19 83 PRO A CA 1
ATOM 664 C C . PRO A 1 83 ? -26.375 2.154 10.992 1 98.19 83 PRO A C 1
ATOM 666 O O . PRO A 1 83 ? -26.766 3.297 10.734 1 98.19 83 PRO A O 1
ATOM 669 N N . THR A 1 84 ? -27.156 1.29 11.586 1 98 84 THR A N 1
ATOM 670 C CA . THR A 1 84 ? -28.609 1.43 11.648 1 98 84 THR A CA 1
ATOM 671 C C . THR A 1 84 ? -29 2.49 12.672 1 98 84 THR A C 1
ATOM 673 O O . THR A 1 84 ? -30.109 3.031 12.617 1 98 84 THR A O 1
ATOM 676 N N . LEU A 1 85 ? -28.125 2.869 13.539 1 98.44 85 LEU A N 1
ATOM 677 C CA . LEU A 1 85 ? -28.453 3.814 14.602 1 98.44 85 LEU A CA 1
ATOM 678 C C . LEU A 1 85 ? -27.922 5.207 14.273 1 98.44 85 LEU A C 1
ATOM 680 O O . LEU A 1 85 ? -28.078 6.137 15.07 1 98.44 85 LEU A O 1
ATOM 684 N N . PHE A 1 86 ? -27.312 5.336 13.117 1 98.62 86 PHE A N 1
ATOM 685 C CA . PHE A 1 86 ? -26.906 6.672 12.695 1 98.62 86 PHE A CA 1
ATOM 686 C C . PHE A 1 86 ? -28.109 7.555 12.438 1 98.62 86 PHE A C 1
ATOM 688 O O . PHE A 1 86 ? -28.969 7.219 11.609 1 98.62 86 PHE A O 1
ATOM 695 N N . ASP A 1 87 ? -28.156 8.625 13.133 1 98.56 87 ASP A N 1
ATOM 696 C CA . ASP A 1 87 ? -29.281 9.562 13.023 1 98.56 87 ASP A CA 1
ATOM 697 C C . ASP A 1 87 ? -28.766 10.992 12.867 1 98.56 87 ASP A C 1
ATOM 699 O O . ASP A 1 87 ? -28.469 11.664 13.859 1 98.56 87 ASP A O 1
ATOM 703 N N . ALA A 1 88 ? -28.828 11.477 11.656 1 98.81 88 ALA A N 1
ATOM 704 C CA . ALA A 1 88 ? -28.281 12.789 11.328 1 98.81 88 ALA A CA 1
ATOM 705 C C . ALA A 1 88 ? -29 13.891 12.102 1 98.81 88 ALA A C 1
ATOM 707 O O . ALA A 1 88 ? -28.359 14.82 12.602 1 98.81 88 ALA A O 1
ATOM 708 N N . ASP A 1 89 ? -30.297 13.836 12.195 1 98.81 89 ASP A N 1
ATOM 709 C CA . ASP A 1 89 ? -31.062 14.852 12.906 1 98.81 89 ASP A CA 1
ATOM 710 C C . ASP A 1 89 ? -30.703 14.875 14.391 1 98.81 89 ASP A C 1
ATOM 712 O O . ASP A 1 89 ? -30.609 15.945 15 1 98.81 89 ASP A O 1
ATOM 716 N N . ALA A 1 90 ? -30.5 13.703 14.93 1 98.75 90 ALA A N 1
ATOM 717 C CA . ALA A 1 90 ? -30.109 13.617 16.328 1 98.75 90 ALA A CA 1
ATOM 718 C C . ALA A 1 90 ? -28.719 14.227 16.547 1 98.75 90 ALA A C 1
ATOM 720 O O . ALA A 1 90 ? -28.469 14.867 17.578 1 98.75 90 ALA A O 1
ATOM 721 N N . ILE A 1 91 ? -27.859 13.984 15.641 1 98.94 91 ILE A N 1
ATOM 722 C CA . ILE A 1 91 ? -26.5 14.539 15.734 1 98.94 91 ILE A CA 1
ATOM 723 C C . ILE A 1 91 ? -26.562 16.062 15.664 1 98.94 91 ILE A C 1
ATOM 725 O O . ILE A 1 91 ? -25.891 16.75 16.438 1 98.94 91 ILE A O 1
ATOM 729 N N . VAL A 1 92 ? -27.359 16.562 14.766 1 98.88 92 VAL A N 1
ATOM 730 C CA . VAL A 1 92 ? -27.516 18 14.625 1 98.88 92 VAL A CA 1
ATOM 731 C C . VAL A 1 92 ? -28.109 18.578 15.914 1 98.88 92 VAL A C 1
ATOM 733 O O . VAL A 1 92 ? -27.656 19.625 16.391 1 98.88 92 VAL A O 1
ATOM 736 N N . SER A 1 93 ? -29.094 17.922 16.453 1 98.81 93 SER A N 1
ATOM 737 C CA . SER A 1 93 ? -29.688 18.359 17.703 1 98.81 93 SER A CA 1
ATOM 738 C C . SER A 1 93 ? -28.656 18.391 18.828 1 98.81 93 SER A C 1
ATOM 740 O O . SER A 1 93 ? -28.625 19.328 19.625 1 98.81 93 SER A O 1
ATOM 742 N N . LEU A 1 94 ? -27.859 17.406 18.859 1 98.88 94 LEU A N 1
ATOM 743 C CA . LEU A 1 94 ? -26.812 17.359 19.859 1 98.88 94 LEU A CA 1
ATOM 744 C C . LEU A 1 94 ? -25.828 18.516 19.688 1 98.88 94 LEU A C 1
ATOM 746 O O . LEU A 1 94 ? -25.422 19.125 20.672 1 98.88 94 LEU A O 1
ATOM 750 N N . ALA A 1 95 ? -25.422 18.766 18.453 1 98.94 95 ALA A N 1
ATOM 751 C CA . ALA A 1 95 ? -24.516 19.891 18.172 1 98.94 95 ALA A CA 1
ATOM 752 C C . ALA A 1 95 ? -25.109 21.203 18.656 1 98.94 95 ALA A C 1
ATOM 754 O O . ALA A 1 95 ? -24.422 22.016 19.297 1 98.94 95 ALA A O 1
ATOM 755 N N . LYS A 1 96 ? -26.359 21.422 18.406 1 98.62 96 LYS A N 1
ATOM 756 C CA . LYS A 1 96 ? -27.031 22.641 18.844 1 98.62 96 LYS A CA 1
ATOM 757 C C . LYS A 1 96 ? -27.109 22.719 20.359 1 98.62 96 LYS A C 1
ATOM 759 O O . LYS A 1 96 ? -26.875 23.781 20.938 1 98.62 96 LYS A O 1
ATOM 764 N N . GLU A 1 97 ? -27.453 21.609 20.922 1 98.56 97 GLU A N 1
ATOM 765 C CA . GLU A 1 97 ? -27.5 21.562 22.375 1 98.56 97 GLU A CA 1
ATOM 766 C C . GLU A 1 97 ? -26.125 21.844 22.984 1 98.56 97 GLU A C 1
ATOM 768 O O . GLU A 1 97 ? -26.031 22.438 24.078 1 98.56 97 GLU A O 1
ATOM 773 N N . ALA A 1 98 ? -25.125 21.469 22.344 1 98.81 98 ALA A N 1
ATOM 774 C CA . ALA A 1 98 ? -23.75 21.672 22.781 1 98.81 98 ALA A CA 1
ATOM 775 C C . ALA A 1 98 ? -23.297 23.109 22.547 1 98.81 98 ALA A C 1
ATOM 777 O O . ALA A 1 98 ? -22.234 23.516 23.031 1 98.81 98 ALA A O 1
ATOM 778 N N . GLY A 1 99 ? -24.078 23.891 21.828 1 98.5 99 GLY A N 1
ATOM 779 C CA . GLY A 1 99 ? -23.75 25.281 21.5 1 98.5 99 GLY A CA 1
ATOM 780 C C . GLY A 1 99 ? -22.922 25.406 20.234 1 98.5 99 GLY A C 1
ATOM 781 O O . GLY A 1 99 ? -22.422 26.5 19.938 1 98.5 99 GLY A O 1
ATOM 782 N N . MET A 1 100 ? -22.734 24.391 19.469 1 98.69 100 MET A N 1
ATOM 783 C CA . MET A 1 100 ? -21.953 24.406 18.25 1 98.69 100 MET A CA 1
ATOM 784 C C . MET A 1 100 ? -22.75 25.031 17.109 1 98.69 100 MET A C 1
ATOM 786 O O . MET A 1 100 ? -23.969 24.922 17.062 1 98.69 100 MET A O 1
ATOM 790 N N . ARG A 1 101 ? -22.047 25.656 16.188 1 98.06 101 ARG A N 1
ATOM 791 C CA . ARG A 1 101 ? -22.719 26.406 15.133 1 98.06 101 ARG A CA 1
ATOM 792 C C . ARG A 1 101 ? -22.422 25.812 13.766 1 98.06 101 ARG A C 1
ATOM 794 O O . ARG A 1 101 ? -22.984 26.25 12.758 1 98.06 101 ARG A O 1
ATOM 801 N N . SER A 1 102 ? -21.625 24.844 13.68 1 98.19 102 SER A N 1
ATOM 802 C CA . SER A 1 102 ? -21.344 24.125 12.438 1 98.19 102 SER A CA 1
ATOM 803 C C . SER A 1 102 ? -20.922 22.688 12.727 1 98.19 102 SER A C 1
ATOM 805 O O . SER A 1 102 ? -20.531 22.344 13.844 1 98.19 102 SER A O 1
ATOM 807 N N . ILE A 1 103 ? -21.094 21.844 11.719 1 98.81 103 ILE A N 1
ATOM 808 C CA . ILE A 1 103 ? -20.672 20.453 11.766 1 98.81 103 ILE A CA 1
ATOM 809 C C . ILE A 1 103 ? -19.797 20.141 10.562 1 98.81 103 ILE A C 1
ATOM 811 O O . ILE A 1 103 ? -20.125 20.484 9.43 1 98.81 103 ILE A O 1
ATOM 815 N N . ILE A 1 104 ? -18.625 19.594 10.789 1 98.81 104 ILE A N 1
ATOM 816 C CA . ILE A 1 104 ? -17.719 19.078 9.766 1 98.81 104 ILE A CA 1
ATOM 817 C C . ILE A 1 104 ? -17.609 17.562 9.891 1 98.81 104 ILE A C 1
ATOM 819 O O . ILE A 1 104 ? -17.125 17.047 10.898 1 98.81 104 ILE A O 1
ATOM 823 N N . ILE A 1 105 ? -17.969 16.812 8.875 1 98.88 105 ILE A N 1
ATOM 824 C CA . ILE A 1 105 ? -17.969 15.359 8.953 1 98.88 105 ILE A CA 1
ATOM 825 C C . ILE A 1 105 ? -17 14.797 7.906 1 98.88 105 ILE A C 1
ATOM 827 O O . ILE A 1 105 ? -16.859 15.352 6.816 1 98.88 105 ILE A O 1
ATOM 831 N N . THR A 1 106 ? -16.406 13.656 8.195 1 98.81 106 THR A N 1
ATOM 832 C CA . THR A 1 106 ? -15.461 12.984 7.309 1 98.81 106 THR A CA 1
ATOM 833 C C . THR A 1 106 ? -16.188 12.398 6.098 1 98.81 106 THR A C 1
ATOM 835 O O . THR A 1 106 ? -17.062 11.539 6.25 1 98.81 106 THR A O 1
ATOM 838 N N . THR A 1 107 ? -15.82 12.852 4.938 1 98.88 107 THR A N 1
ATOM 839 C CA . THR A 1 107 ? -16.375 12.281 3.717 1 98.88 107 THR A CA 1
ATOM 840 C C . THR A 1 107 ? -15.531 11.102 3.244 1 98.88 107 THR A C 1
ATOM 842 O O . THR A 1 107 ? -16.062 10.117 2.719 1 98.88 107 THR A O 1
ATOM 845 N N . LYS A 1 108 ? -14.266 11.242 3.363 1 98.81 108 LYS A N 1
ATOM 846 C CA . LYS A 1 108 ? -13.273 10.219 3.039 1 98.81 108 LYS A CA 1
ATOM 847 C C . LYS A 1 108 ? -12.031 10.359 3.91 1 98.81 108 LYS A C 1
ATOM 849 O O . LYS A 1 108 ? -11.414 11.43 3.953 1 98.81 108 LYS A O 1
ATOM 854 N N . HIS A 1 109 ? -11.711 9.359 4.656 1 98.69 109 HIS A N 1
ATOM 855 C CA . HIS A 1 109 ? -10.469 9.344 5.43 1 98.69 109 HIS A CA 1
ATOM 856 C C . HIS A 1 109 ? -9.336 8.703 4.637 1 98.69 109 HIS A C 1
ATOM 858 O O . HIS A 1 109 ? -9.438 8.531 3.42 1 98.69 109 HIS A O 1
ATOM 864 N N . HIS A 1 110 ? -8.203 8.391 5.25 1 98.69 110 HIS A N 1
ATOM 865 C CA . HIS A 1 110 ? -7 7.91 4.582 1 98.69 110 HIS A CA 1
ATOM 866 C C . HIS A 1 110 ? -7.227 6.539 3.951 1 98.69 110 HIS A C 1
ATOM 868 O O . HIS A 1 110 ? -6.586 6.199 2.953 1 98.69 110 HIS A O 1
ATOM 874 N N . ASP A 1 111 ? -8.188 5.75 4.504 1 98.56 111 ASP A N 1
ATOM 875 C CA . ASP A 1 111 ? -8.445 4.395 4.027 1 98.56 111 ASP A CA 1
ATOM 876 C C . ASP A 1 111 ? -9.117 4.41 2.656 1 98.56 111 ASP A C 1
ATOM 878 O O . ASP A 1 111 ? -9.25 3.369 2.012 1 98.56 111 ASP A O 1
ATOM 882 N N . GLY A 1 112 ? -9.594 5.574 2.236 1 98.75 112 GLY A N 1
ATOM 883 C CA . GLY A 1 112 ? -10.125 5.738 0.892 1 98.75 112 GLY A CA 1
ATOM 884 C C . GLY A 1 112 ? -11.602 5.43 0.792 1 98.75 112 GLY A C 1
ATOM 885 O O . GLY A 1 112 ? -12.195 5.527 -0.288 1 98.75 112 GLY A O 1
ATOM 886 N N . PHE A 1 113 ? -12.258 5.043 1.916 1 98.88 113 PHE A N 1
ATOM 887 C CA . PHE A 1 113 ? -13.672 4.691 1.877 1 98.88 113 PHE A CA 1
ATOM 888 C C . PHE A 1 113 ? -14.539 5.945 1.87 1 98.88 113 PHE A C 1
ATOM 890 O O . PHE A 1 113 ? -14.422 6.789 2.76 1 98.88 113 PHE A O 1
ATOM 897 N N . CYS A 1 114 ? -15.422 6.066 0.904 1 98.94 114 CYS A N 1
ATOM 898 C CA . CYS A 1 114 ? -16.266 7.242 0.772 1 98.94 114 CYS A CA 1
ATOM 899 C C . CYS A 1 114 ? -17.578 7.059 1.531 1 98.94 114 CYS A C 1
ATOM 901 O O . CYS A 1 114 ? -18.297 6.09 1.303 1 98.94 114 CYS A O 1
ATOM 903 N N . MET A 1 115 ? -17.891 7.961 2.316 1 98.88 115 MET A N 1
ATOM 904 C CA . MET A 1 115 ? -19.125 7.906 3.1 1 98.88 115 MET A CA 1
ATOM 905 C C . MET A 1 115 ? -20.281 8.523 2.33 1 98.88 115 MET A C 1
ATOM 907 O O . MET A 1 115 ? -21.312 8.875 2.92 1 98.88 115 MET A O 1
ATOM 911 N N . PHE A 1 116 ? -20.125 8.742 1.067 1 98.81 116 PHE A N 1
ATOM 912 C CA . PHE A 1 116 ? -21.109 9.281 0.139 1 98.81 116 PHE A CA 1
ATOM 913 C C . PHE A 1 116 ? -21.141 8.469 -1.149 1 98.81 116 PHE A C 1
ATOM 915 O O . PHE A 1 116 ? -20.203 7.715 -1.437 1 98.81 116 PHE A O 1
ATOM 922 N N . ARG A 1 117 ? -22.281 8.57 -1.833 1 98.12 117 ARG A N 1
ATOM 923 C CA . ARG A 1 117 ? -22.359 7.914 -3.135 1 98.12 117 ARG A CA 1
ATOM 924 C C . ARG A 1 117 ? -21.531 8.664 -4.176 1 98.12 117 ARG A C 1
ATOM 926 O O . ARG A 1 117 ? -21.672 9.883 -4.324 1 98.12 117 ARG A O 1
ATOM 933 N N . THR A 1 118 ? -20.656 8.031 -4.785 1 98.56 118 THR A N 1
ATOM 934 C CA . THR A 1 118 ? -19.781 8.664 -5.762 1 98.56 118 THR A CA 1
ATOM 935 C C . THR A 1 118 ? -19.672 7.812 -7.023 1 98.56 118 THR A C 1
ATOM 937 O O . THR A 1 118 ? -19.766 6.586 -6.961 1 98.56 118 THR A O 1
ATOM 940 N N . ALA A 1 119 ? -19.484 8.461 -8.125 1 97.94 119 ALA A N 1
ATOM 941 C CA . ALA A 1 119 ? -19.328 7.766 -9.406 1 97.94 119 ALA A CA 1
ATOM 942 C C . ALA A 1 119 ? -17.891 7.309 -9.602 1 97.94 119 ALA A C 1
ATOM 944 O O . ALA A 1 119 ? -17.594 6.504 -10.492 1 97.94 119 ALA A O 1
ATOM 945 N N . THR A 1 120 ? -17 7.758 -8.734 1 98.31 120 THR A N 1
ATOM 946 C CA . THR A 1 120 ? -15.57 7.555 -8.969 1 98.31 120 THR A CA 1
ATOM 947 C C . THR A 1 120 ? -15.148 6.152 -8.539 1 98.31 120 THR A C 1
ATOM 949 O O . THR A 1 120 ? -14.133 5.633 -9.008 1 98.31 120 THR A O 1
ATOM 952 N N . THR A 1 121 ? -15.82 5.523 -7.633 1 98 121 THR A N 1
ATOM 953 C CA . THR A 1 121 ? -15.469 4.211 -7.098 1 98 121 THR A CA 1
ATOM 954 C C . THR A 1 121 ? -16.688 3.547 -6.457 1 98 121 THR A C 1
ATOM 956 O O . THR A 1 121 ? -17.578 4.23 -5.941 1 98 121 THR A O 1
ATOM 959 N N . ASP A 1 122 ? -16.734 2.256 -6.43 1 96.5 122 ASP A N 1
ATOM 960 C CA . ASP A 1 122 ? -17.797 1.532 -5.734 1 96.5 122 ASP A CA 1
ATOM 961 C C . ASP A 1 122 ? -17.438 1.299 -4.27 1 96.5 122 ASP A C 1
ATOM 963 O O . ASP A 1 122 ? -18.234 0.746 -3.506 1 96.5 122 ASP A O 1
ATOM 967 N N . TYR A 1 123 ? -16.203 1.698 -3.848 1 97.81 123 TYR A N 1
ATOM 968 C CA . TYR A 1 123 ? -15.758 1.601 -2.465 1 97.81 123 TYR A CA 1
ATOM 969 C C . TYR A 1 123 ? -16.312 2.742 -1.625 1 97.81 123 TYR A C 1
ATOM 971 O O . TYR A 1 123 ? -15.57 3.619 -1.183 1 97.81 123 TYR A O 1
ATOM 979 N N . ASN A 1 124 ? -17.656 2.721 -1.41 1 98.62 124 ASN A N 1
ATOM 980 C CA . ASN A 1 124 ? -18.375 3.771 -0.706 1 98.62 124 ASN A CA 1
ATOM 981 C C . ASN A 1 124 ? -19.562 3.207 0.077 1 98.62 124 ASN A C 1
ATOM 983 O O . ASN A 1 124 ? -19.906 2.037 -0.082 1 98.62 124 ASN A O 1
ATOM 987 N N . SER A 1 125 ? -20.125 3.996 0.842 1 98.56 125 SER A N 1
ATOM 988 C CA . SER A 1 125 ? -21.125 3.549 1.811 1 98.56 125 SER A CA 1
ATOM 989 C C . SER A 1 125 ? -22.406 3.129 1.12 1 98.56 125 SER A C 1
ATOM 991 O O . SER A 1 125 ? -23.203 2.357 1.677 1 98.56 125 SER A O 1
ATOM 993 N N . TYR A 1 126 ? -22.688 3.602 -0.076 1 98.19 126 TYR A N 1
ATOM 994 C CA . TYR A 1 126 ? -23.922 3.27 -0.793 1 98.19 126 TYR A CA 1
ATOM 995 C C . TYR A 1 126 ? -23.766 1.958 -1.555 1 98.19 126 TYR A C 1
ATOM 997 O O . TYR A 1 126 ? -24.625 1.076 -1.46 1 98.19 126 TYR A O 1
ATOM 1005 N N . ASP A 1 127 ? -22.688 1.756 -2.219 1 96.69 127 ASP A N 1
ATOM 1006 C CA . ASP A 1 127 ? -22.531 0.641 -3.146 1 96.69 127 ASP A CA 1
ATOM 1007 C C . ASP A 1 127 ? -21.922 -0.572 -2.441 1 96.69 127 ASP A C 1
ATOM 1009 O O . ASP A 1 127 ? -22.188 -1.714 -2.824 1 96.69 127 ASP A O 1
ATOM 1013 N N . ALA A 1 128 ? -21.109 -0.357 -1.433 1 96.56 128 ALA A N 1
ATOM 1014 C CA . ALA A 1 128 ? -20.281 -1.439 -0.906 1 96.56 128 ALA A CA 1
ATOM 1015 C C . ALA A 1 128 ? -20.859 -1.977 0.405 1 96.56 128 ALA A C 1
ATOM 1017 O O . ALA A 1 128 ? -20.328 -2.943 0.965 1 96.56 128 ALA A O 1
ATOM 1018 N N . THR A 1 129 ? -21.844 -1.382 0.989 1 97.19 129 THR A N 1
ATOM 1019 C CA . THR A 1 129 ? -22.328 -1.763 2.309 1 97.19 129 THR A CA 1
ATOM 1020 C C . THR A 1 129 ? -23.797 -2.186 2.238 1 97.19 129 THR A C 1
ATOM 1022 O O . THR A 1 129 ? -24.516 -1.79 1.321 1 97.19 129 THR A O 1
ATOM 1025 N N . PRO A 1 130 ? -24.297 -2.977 3.221 1 95.69 130 PRO A N 1
ATOM 1026 C CA . PRO A 1 130 ? -25.703 -3.352 3.24 1 95.69 130 PRO A CA 1
ATOM 1027 C C . PRO A 1 130 ? -26.625 -2.166 3.51 1 95.69 130 PRO A C 1
ATOM 1029 O O . PRO A 1 130 ? -27.797 -2.186 3.121 1 95.69 130 PRO A O 1
ATOM 1032 N N . GLY A 1 131 ? -26.141 -1.168 4.109 1 94.75 131 GLY A N 1
ATOM 1033 C CA . GLY A 1 131 ? -26.953 -0.023 4.477 1 94.75 131 GLY A CA 1
ATOM 1034 C C . GLY A 1 131 ? -27.391 0.803 3.283 1 94.75 131 GLY A C 1
ATOM 1035 O O . GLY A 1 131 ? -28.469 1.411 3.305 1 94.75 131 GLY A O 1
ATOM 1036 N N . LYS A 1 132 ? -26.578 0.854 2.246 1 97 132 LYS A N 1
ATOM 1037 C CA . LYS A 1 132 ? -26.875 1.611 1.032 1 97 132 LYS A CA 1
ATOM 1038 C C . LYS A 1 132 ? -27.312 3.033 1.366 1 97 132 LYS A C 1
ATOM 1040 O O . LYS A 1 132 ? -28.359 3.486 0.906 1 97 132 LYS A O 1
ATOM 1045 N N . ARG A 1 133 ? -26.5 3.713 2.18 1 98.19 133 ARG A N 1
ATOM 1046 C CA . ARG A 1 133 ? -26.844 5.059 2.637 1 98.19 133 ARG A CA 1
ATOM 1047 C C . ARG A 1 133 ? -25.766 6.059 2.229 1 98.19 133 ARG A C 1
ATOM 1049 O O . ARG A 1 133 ? -24.578 5.723 2.195 1 98.19 133 ARG A O 1
ATOM 1056 N N . ASP A 1 134 ? -26.172 7.207 1.88 1 98.69 134 ASP A N 1
ATOM 1057 C CA . ASP A 1 134 ? -25.328 8.375 1.711 1 98.69 134 ASP A CA 1
ATOM 1058 C C . ASP A 1 134 ? -25.344 9.25 2.961 1 98.69 134 ASP A C 1
ATOM 1060 O O . ASP A 1 134 ? -26.188 10.133 3.1 1 98.69 134 ASP A O 1
ATOM 1064 N N . PHE A 1 135 ? -24.375 9.055 3.783 1 98.81 135 PHE A N 1
ATOM 1065 C CA . PHE A 1 135 ? -24.359 9.68 5.102 1 98.81 135 PHE A CA 1
ATOM 1066 C C . PHE A 1 135 ? -24.062 11.172 4.988 1 98.81 135 PHE A C 1
ATOM 1068 O O . PHE A 1 135 ? -24.5 11.961 5.836 1 98.81 135 PHE A O 1
ATOM 1075 N N . ILE A 1 136 ? -23.344 11.555 3.949 1 98.88 136 ILE A N 1
ATOM 1076 C CA . ILE A 1 136 ? -23.031 12.961 3.744 1 98.88 136 ILE A CA 1
ATOM 1077 C C . ILE A 1 136 ? -24.297 13.711 3.318 1 98.88 136 ILE A C 1
ATOM 1079 O O . ILE A 1 136 ? -24.562 14.812 3.793 1 98.88 136 ILE A O 1
ATOM 1083 N N . LYS A 1 137 ? -25.078 13.078 2.479 1 98.81 137 LYS A N 1
ATOM 1084 C CA . LYS A 1 137 ? -26.344 13.672 2.086 1 98.81 137 LYS A CA 1
ATOM 1085 C C . LYS A 1 137 ? -27.281 13.82 3.287 1 98.81 137 LYS A C 1
ATOM 1087 O O . LYS A 1 137 ? -27.906 14.867 3.469 1 98.81 137 LYS A O 1
ATOM 1092 N N . GLU A 1 138 ? -27.328 12.797 4.074 1 98.81 138 GLU A N 1
ATOM 1093 C CA . GLU A 1 138 ? -28.188 12.828 5.262 1 98.81 138 GLU A CA 1
ATOM 1094 C C . GLU A 1 138 ? -27.766 13.945 6.211 1 98.81 138 GLU A C 1
ATOM 1096 O O . GLU A 1 138 ? -28.609 14.672 6.734 1 98.81 138 GLU A O 1
ATOM 1101 N N . MET A 1 139 ? -26.516 14.109 6.387 1 98.88 139 MET A N 1
ATOM 1102 C CA . MET A 1 139 ? -26 15.133 7.293 1 98.88 139 MET A CA 1
ATOM 1103 C C . MET A 1 139 ? -26.234 16.531 6.719 1 98.88 139 MET A C 1
ATOM 1105 O O . MET A 1 139 ? -26.609 17.453 7.445 1 98.88 139 MET A O 1
ATOM 1109 N N . ALA A 1 140 ? -25.953 16.688 5.441 1 98.88 140 ALA A N 1
ATOM 1110 C CA . ALA A 1 140 ? -26.172 17.984 4.797 1 98.88 140 ALA A CA 1
ATOM 1111 C C . ALA A 1 140 ? -27.625 18.438 4.941 1 98.88 140 ALA A C 1
ATOM 1113 O O . ALA A 1 140 ? -27.891 19.578 5.301 1 98.88 140 ALA A O 1
ATOM 1114 N N . GLU A 1 141 ? -28.562 17.547 4.707 1 98.81 141 GLU A N 1
ATOM 1115 C CA . GLU A 1 141 ? -29.984 17.844 4.805 1 98.81 141 GLU A CA 1
ATOM 1116 C C . GLU A 1 141 ? -30.391 18.125 6.246 1 98.81 141 GLU A C 1
ATOM 1118 O O . GLU A 1 141 ? -31.188 19.031 6.504 1 98.81 141 GLU A O 1
ATOM 1123 N N . ALA A 1 142 ? -29.859 17.359 7.129 1 98.88 142 ALA A N 1
ATOM 1124 C CA . ALA A 1 142 ? -30.156 17.562 8.539 1 98.88 142 ALA A CA 1
ATOM 1125 C C . ALA A 1 142 ? -29.672 18.922 9.016 1 98.88 142 ALA A C 1
ATOM 1127 O O . ALA A 1 142 ? -30.359 19.609 9.789 1 98.88 142 ALA A O 1
ATOM 1128 N N . CYS A 1 143 ? -28.469 19.281 8.617 1 98.81 143 CYS A N 1
ATOM 1129 C CA . CYS A 1 143 ? -27.938 20.594 8.977 1 98.81 143 CYS A CA 1
ATOM 1130 C C . CYS A 1 143 ? -28.812 21.719 8.422 1 98.81 143 CYS A C 1
ATOM 1132 O O . CYS A 1 143 ? -29.062 22.703 9.109 1 98.81 143 CYS A O 1
ATOM 1134 N N . LYS A 1 144 ? -29.25 21.547 7.207 1 98.38 144 LYS A N 1
ATOM 1135 C CA . LYS A 1 144 ? -30.156 22.516 6.602 1 98.38 144 LYS A CA 1
ATOM 1136 C C . LYS A 1 144 ? -31.438 22.641 7.402 1 98.38 144 LYS A C 1
ATOM 1138 O O . LYS A 1 144 ? -31.875 23.75 7.715 1 98.38 144 LYS A O 1
ATOM 1143 N N . ARG A 1 145 ? -32.031 21.547 7.781 1 98.31 145 ARG A N 1
ATOM 1144 C CA . ARG A 1 145 ? -33.25 21.547 8.562 1 98.31 145 ARG A CA 1
ATOM 1145 C C . ARG A 1 145 ? -33.031 22.172 9.938 1 98.31 145 ARG A C 1
ATOM 1147 O O . ARG A 1 145 ? -33.906 22.891 10.445 1 98.31 145 ARG A O 1
ATOM 1154 N N . GLY A 1 146 ? -31.891 21.891 10.461 1 98.25 146 GLY A N 1
ATOM 1155 C CA . GLY A 1 146 ? -31.594 22.359 11.805 1 98.25 146 GLY A CA 1
ATOM 1156 C C . GLY A 1 146 ? -31.078 23.781 11.844 1 98.25 146 GLY A C 1
ATOM 1157 O O . GLY A 1 146 ? -30.969 24.375 12.914 1 98.25 146 GLY A O 1
ATOM 1158 N N . GLY A 1 147 ? -30.75 24.344 10.719 1 97.25 147 GLY A N 1
ATOM 1159 C CA . GLY A 1 147 ? -30.25 25.719 10.664 1 97.25 147 GLY A CA 1
ATOM 1160 C C . GLY A 1 147 ? -28.828 25.844 11.172 1 97.25 147 GLY A C 1
ATOM 1161 O O . GLY A 1 147 ? -28.5 26.812 11.867 1 97.25 147 GLY A O 1
ATOM 1162 N N . ILE A 1 148 ? -28.016 24.922 11.055 1 97.19 148 ILE A N 1
ATOM 1163 C CA . ILE A 1 148 ? -26.609 24.938 11.43 1 97.19 148 ILE A CA 1
ATOM 1164 C C . ILE A 1 148 ? -25.75 24.797 10.188 1 97.19 148 ILE A C 1
ATOM 1166 O O . ILE A 1 148 ? -26.156 24.188 9.195 1 97.19 148 ILE A O 1
ATOM 1170 N N . ASN A 1 149 ? -24.547 25.406 10.117 1 97.31 149 ASN A N 1
ATOM 1171 C CA . ASN A 1 149 ? -23.672 25.344 8.961 1 97.31 149 ASN A CA 1
ATOM 1172 C C . ASN A 1 149 ? -23.078 23.953 8.766 1 97.31 149 ASN A C 1
ATOM 1174 O O . ASN A 1 149 ? -22.797 23.25 9.734 1 97.31 149 ASN A O 1
ATOM 1178 N N . PHE A 1 150 ? -22.922 23.578 7.508 1 98.31 150 PHE A N 1
ATOM 1179 C CA . PHE A 1 150 ? -22.422 22.25 7.152 1 98.31 150 PHE A CA 1
ATOM 1180 C C . PHE A 1 150 ? -21.047 22.344 6.488 1 98.31 150 PHE A C 1
ATOM 1182 O O . PHE A 1 150 ? -20.859 23.156 5.578 1 98.31 150 PHE A O 1
ATOM 1189 N N . GLY A 1 151 ? -20.094 21.609 6.961 1 98.69 151 GLY A N 1
ATOM 1190 C CA . GLY A 1 151 ? -18.766 21.453 6.371 1 98.69 151 GLY A CA 1
ATOM 1191 C C . GLY A 1 151 ? -18.344 20 6.207 1 98.69 151 GLY A C 1
ATOM 1192 O O . GLY A 1 151 ? -19.047 19.094 6.672 1 98.69 151 GLY A O 1
ATOM 1193 N N . ILE A 1 152 ? -17.203 19.812 5.48 1 98.88 152 ILE A N 1
ATOM 1194 C CA . ILE A 1 152 ? -16.781 18.438 5.191 1 98.88 152 ILE A CA 1
ATOM 1195 C C . ILE A 1 152 ? -15.273 18.312 5.359 1 98.88 152 ILE A C 1
ATOM 1197 O O . ILE A 1 152 ? -14.531 19.266 5.102 1 98.88 152 ILE A O 1
ATOM 1201 N N . TYR A 1 153 ? -14.906 17.156 5.867 1 98.75 153 TYR A N 1
ATOM 1202 C CA . TYR A 1 153 ? -13.523 16.703 5.922 1 98.75 153 TYR A CA 1
ATOM 1203 C C . TYR A 1 153 ? -13.188 15.82 4.723 1 98.75 153 TYR A C 1
ATOM 1205 O O . TYR A 1 153 ? -13.992 14.984 4.316 1 98.75 153 TYR A O 1
ATOM 1213 N N . PHE A 1 154 ? -11.922 15.953 4.172 1 98.88 154 PHE A N 1
ATOM 1214 C CA . PHE A 1 154 ? -11.5 15.164 3.02 1 98.88 154 PHE A CA 1
ATOM 1215 C C . PHE A 1 154 ? -10.008 14.852 3.098 1 98.88 154 PHE A C 1
ATOM 1217 O O . PHE A 1 154 ? -9.18 15.766 3.129 1 98.88 154 PHE A O 1
ATOM 1224 N N . SER A 1 155 ? -9.664 13.602 3.076 1 98.69 155 SER A N 1
ATOM 1225 C CA . SER A 1 155 ? -8.266 13.195 3.064 1 98.69 155 SER A CA 1
ATOM 1226 C C . SER A 1 155 ? -7.664 13.305 1.667 1 98.69 155 SER A C 1
ATOM 1228 O O . SER A 1 155 ? -8.242 12.812 0.697 1 98.69 155 SER A O 1
ATOM 1230 N N . LEU A 1 156 ? -6.473 13.875 1.6 1 98.69 156 LEU A N 1
ATOM 1231 C CA . LEU A 1 156 ? -5.801 14.031 0.313 1 98.69 156 LEU A CA 1
ATOM 1232 C C . LEU A 1 156 ? -5.039 12.766 -0.058 1 98.69 156 LEU A C 1
ATOM 1234 O O . LEU A 1 156 ? -4.664 12.578 -1.218 1 98.69 156 LEU A O 1
ATOM 1238 N N . ILE A 1 157 ? -4.688 11.891 0.85 1 98.62 157 ILE A N 1
ATOM 1239 C CA . ILE A 1 157 ? -4.07 10.609 0.548 1 98.62 157 ILE A CA 1
ATOM 1240 C C . ILE A 1 157 ? -5.141 9.523 0.493 1 98.62 157 ILE A C 1
ATOM 1242 O O . ILE A 1 157 ? -6.293 9.758 0.858 1 98.62 157 ILE A O 1
ATOM 1246 N N . ASP A 1 158 ? -4.84 8.375 -0.048 1 98.69 158 ASP A N 1
ATOM 1247 C CA . ASP A 1 158 ? -5.773 7.273 -0.255 1 98.69 158 ASP A CA 1
ATOM 1248 C C . ASP A 1 158 ? -5.047 5.93 -0.249 1 98.69 158 ASP A C 1
ATOM 1250 O O . ASP A 1 158 ? -4.273 5.633 -1.161 1 98.69 158 ASP A O 1
ATOM 1254 N N . TRP A 1 159 ? -5.289 5.102 0.804 1 98.5 159 TRP A N 1
ATOM 1255 C CA . TRP A 1 159 ? -4.582 3.832 0.963 1 98.5 159 TRP A CA 1
ATOM 1256 C C . TRP A 1 159 ? -5.223 2.742 0.111 1 98.5 159 TRP A C 1
ATOM 1258 O O . TRP A 1 159 ? -4.719 1.617 0.051 1 98.5 159 TRP A O 1
ATOM 1268 N N . HIS A 1 160 ? -6.375 3.105 -0.575 1 98 160 HIS A N 1
ATOM 1269 C CA . HIS A 1 160 ? -7.121 2.127 -1.359 1 98 160 HIS A CA 1
ATOM 1270 C C . HIS A 1 160 ? -6.906 2.338 -2.854 1 98 160 HIS A C 1
ATOM 1272 O O . HIS A 1 160 ? -6.91 1.379 -3.629 1 98 160 HIS A O 1
ATOM 1278 N N . PHE A 1 161 ? -6.746 3.523 -3.305 1 97.94 161 PHE A N 1
ATOM 1279 C CA . PHE A 1 161 ? -6.641 3.869 -4.715 1 97.94 161 PHE A CA 1
ATOM 1280 C C . PHE A 1 161 ? -5.332 3.354 -5.305 1 97.94 161 PHE A C 1
ATOM 1282 O O . PHE A 1 161 ? -4.25 3.697 -4.82 1 97.94 161 PHE A O 1
ATOM 1289 N N . PRO A 1 162 ? -5.387 2.564 -6.371 1 97.38 162 PRO A N 1
ATOM 1290 C CA . PRO A 1 162 ? -4.18 1.892 -6.863 1 97.38 162 PRO A CA 1
ATOM 1291 C C . PRO A 1 162 ? -3.092 2.869 -7.297 1 97.38 162 PRO A C 1
ATOM 1293 O O . PRO A 1 162 ? -1.904 2.607 -7.094 1 97.38 162 PRO A O 1
ATOM 1296 N N . GLN A 1 163 ? -3.471 3.969 -7.82 1 97.88 163 GLN A N 1
ATOM 1297 C CA . GLN A 1 163 ? -2.471 4.906 -8.32 1 97.88 163 GLN A CA 1
ATOM 1298 C C . GLN A 1 163 ? -2.107 5.941 -7.258 1 97.88 163 GLN A C 1
ATOM 1300 O O . GLN A 1 163 ? -1.773 7.082 -7.586 1 97.88 163 GLN A O 1
ATOM 1305 N N . ALA A 1 164 ? -2.232 5.66 -5.965 1 98.25 164 ALA A N 1
ATOM 1306 C CA . ALA A 1 164 ? -1.773 6.484 -4.848 1 98.25 164 ALA A CA 1
ATOM 1307 C C . ALA A 1 164 ? -0.518 5.895 -4.211 1 98.25 164 ALA A C 1
ATOM 1309 O O . ALA A 1 164 ? -0.241 4.703 -4.359 1 98.25 164 ALA A O 1
ATOM 1310 N N . TYR A 1 165 ? 0.274 6.711 -3.566 1 97.69 165 TYR A N 1
ATOM 1311 C CA . TYR A 1 165 ? 1.496 6.273 -2.9 1 97.69 165 TYR A CA 1
ATOM 1312 C C . TYR A 1 165 ? 1.188 5.246 -1.818 1 97.69 165 TYR A C 1
ATOM 1314 O O . TYR A 1 165 ? 0.133 5.301 -1.184 1 97.69 165 TYR A O 1
ATOM 1322 N N . PRO A 1 166 ? 2.117 4.305 -1.567 1 97.31 166 PRO A N 1
ATOM 1323 C CA . PRO A 1 166 ? 1.938 3.332 -0.487 1 97.31 166 PRO A CA 1
ATOM 1324 C C . PRO A 1 166 ? 1.9 3.982 0.894 1 97.31 166 PRO A C 1
ATOM 1326 O O . PRO A 1 166 ? 2.373 5.109 1.062 1 97.31 166 PRO A O 1
ATOM 1329 N N . ILE A 1 167 ? 1.369 3.258 1.86 1 97.81 167 ILE A N 1
ATOM 1330 C CA . ILE A 1 167 ? 1.205 3.752 3.223 1 97.81 167 ILE A CA 1
ATOM 1331 C C . ILE A 1 167 ? 2.572 4.055 3.83 1 97.81 167 ILE A C 1
ATOM 1333 O O . ILE A 1 167 ? 3.443 3.184 3.881 1 97.81 167 ILE A O 1
ATOM 1337 N N . SER A 1 168 ? 2.855 5.262 4.199 1 97.69 168 SER A N 1
ATOM 1338 C CA . SER A 1 168 ? 4.062 5.664 4.91 1 97.69 168 SER A CA 1
ATOM 1339 C C . SER A 1 168 ? 3.777 5.922 6.387 1 97.69 168 SER A C 1
ATOM 1341 O O . SER A 1 168 ? 2.617 5.977 6.797 1 97.69 168 SER A O 1
ATOM 1343 N N . SER A 1 169 ? 4.82 6.07 7.148 1 96.12 169 SER A N 1
ATOM 1344 C CA . SER A 1 169 ? 4.68 6.32 8.578 1 96.12 169 SER A CA 1
ATOM 1345 C C . SER A 1 169 ? 4.211 7.746 8.844 1 96.12 169 SER A C 1
ATOM 1347 O O . SER A 1 169 ? 3.646 8.031 9.906 1 96.12 169 SER A O 1
ATOM 1349 N N . HIS A 1 170 ? 4.406 8.664 7.898 1 95.25 170 HIS A N 1
ATOM 1350 C CA . HIS A 1 170 ? 4.176 10.086 8.141 1 95.25 170 HIS A CA 1
ATOM 1351 C C . HIS A 1 170 ? 2.908 10.562 7.441 1 95.25 170 HIS A C 1
ATOM 1353 O O . HIS A 1 170 ? 2.406 11.656 7.734 1 95.25 170 HIS A O 1
ATOM 1359 N N . ASN A 1 171 ? 2.375 9.844 6.445 1 95.75 171 ASN A N 1
ATOM 1360 C CA . ASN A 1 171 ? 1.128 10.109 5.734 1 95.75 171 ASN A CA 1
ATOM 1361 C C . ASN A 1 171 ? 1.221 11.367 4.883 1 95.75 171 ASN A C 1
ATOM 1363 O O . ASN A 1 171 ? 0.201 11.898 4.441 1 95.75 171 ASN A O 1
ATOM 1367 N N . CYS A 1 172 ? 2.295 12.031 4.742 1 96.31 172 CYS A N 1
ATOM 1368 C CA . CYS A 1 172 ? 2.48 13.18 3.863 1 96.31 172 CYS A CA 1
ATOM 1369 C C . CYS A 1 172 ? 3.146 12.766 2.557 1 96.31 172 CYS A C 1
ATOM 1371 O O . CYS A 1 172 ? 4.172 13.328 2.17 1 96.31 172 CYS A O 1
ATOM 1373 N N . ASP A 1 173 ? 2.533 11.82 1.988 1 96.62 173 ASP A N 1
ATOM 1374 C CA . ASP A 1 173 ? 3.01 11.281 0.719 1 96.62 173 ASP A CA 1
ATOM 1375 C C . ASP A 1 173 ? 2.652 12.203 -0.442 1 96.62 173 ASP A C 1
ATOM 1377 O O . ASP A 1 173 ? 1.66 12.938 -0.378 1 96.62 173 ASP A O 1
ATOM 1381 N N . PHE A 1 174 ? 3.461 12.211 -1.479 1 97.38 174 PHE A N 1
ATOM 1382 C CA . PHE A 1 174 ? 3.143 12.961 -2.689 1 97.38 174 PHE A CA 1
ATOM 1383 C C . PHE A 1 174 ? 1.852 12.445 -3.318 1 97.38 174 PHE A C 1
ATOM 1385 O O . PHE A 1 174 ? 1.378 11.359 -2.98 1 97.38 174 PHE A O 1
ATOM 1392 N N . ILE A 1 175 ? 1.282 13.25 -4.176 1 98.44 175 ILE A N 1
ATOM 1393 C CA . ILE A 1 175 ? 0.049 12.914 -4.879 1 98.44 175 ILE A CA 1
ATOM 1394 C C . ILE A 1 175 ? 0.341 12.727 -6.367 1 98.44 175 ILE A C 1
ATOM 1396 O O . ILE A 1 175 ? 0.79 13.656 -7.043 1 98.44 175 ILE A O 1
ATOM 1400 N N . THR A 1 176 ? 0.101 11.492 -6.879 1 98.31 176 THR A N 1
ATOM 1401 C CA . THR A 1 176 ? 0.333 11.266 -8.305 1 98.31 176 THR A CA 1
ATOM 1402 C C . THR A 1 176 ? -0.675 12.039 -9.148 1 98.31 176 THR A C 1
ATOM 1404 O O . THR A 1 176 ? -1.724 12.453 -8.641 1 98.31 176 THR A O 1
ATOM 1407 N N . PRO A 1 177 ? -0.366 12.273 -10.398 1 98.06 177 PRO A N 1
ATOM 1408 C CA . PRO A 1 177 ? -1.312 12.984 -11.258 1 98.06 177 PRO A CA 1
ATOM 1409 C C . PRO A 1 177 ? -2.672 12.297 -11.336 1 98.06 177 PRO A C 1
ATOM 1411 O O . PRO A 1 177 ? -3.709 12.961 -11.336 1 98.06 177 PRO A O 1
ATOM 1414 N N . GLN A 1 178 ? -2.682 10.922 -11.445 1 98.12 178 GLN A N 1
ATOM 1415 C CA . GLN A 1 178 ? -3.936 10.18 -11.516 1 98.12 178 GLN A CA 1
ATOM 1416 C C . GLN A 1 178 ? -4.742 10.344 -10.234 1 98.12 178 GLN A C 1
ATOM 1418 O O . GLN A 1 178 ? -5.965 10.508 -10.281 1 98.12 178 GLN A O 1
ATOM 1423 N N . HIS A 1 179 ? -4.035 10.289 -9.117 1 98.62 179 HIS A N 1
ATOM 1424 C CA . HIS A 1 179 ? -4.688 10.477 -7.828 1 98.62 179 HIS A CA 1
ATOM 1425 C C . HIS A 1 179 ? -5.273 11.883 -7.707 1 98.62 179 HIS A C 1
ATOM 1427 O O . HIS A 1 179 ? -6.363 12.055 -7.156 1 98.62 179 HIS A O 1
ATOM 1433 N N . HIS A 1 180 ? -4.527 12.914 -8.18 1 98.75 180 HIS A N 1
ATOM 1434 C CA . HIS A 1 180 ? -5.004 14.289 -8.148 1 98.75 180 HIS A CA 1
ATOM 1435 C C . HIS A 1 180 ? -6.305 14.438 -8.938 1 98.75 180 HIS A C 1
ATOM 1437 O O . HIS A 1 180 ? -7.242 15.086 -8.469 1 98.75 180 HIS A O 1
ATOM 1443 N N . GLU A 1 181 ? -6.363 13.836 -10.117 1 98.75 181 GLU A N 1
ATOM 1444 C CA . GLU A 1 181 ? -7.574 13.898 -10.922 1 98.75 181 GLU A CA 1
ATOM 1445 C C . GLU A 1 181 ? -8.734 13.188 -10.227 1 98.75 181 GLU A C 1
ATOM 1447 O O . GLU A 1 181 ? -9.875 13.656 -10.281 1 98.75 181 GLU A O 1
ATOM 1452 N N . PHE A 1 182 ? -8.438 12.062 -9.672 1 98.62 182 PHE A N 1
ATOM 1453 C CA . PHE A 1 182 ? -9.414 11.32 -8.883 1 98.62 182 PHE A CA 1
ATOM 1454 C C . PHE A 1 182 ? -9.969 12.172 -7.754 1 98.62 182 PHE A C 1
ATOM 1456 O O . PHE A 1 182 ? -11.188 12.219 -7.547 1 98.62 182 PHE A O 1
ATOM 1463 N N . THR A 1 183 ? -9.125 12.914 -7.004 1 98.81 183 THR A N 1
ATOM 1464 C CA . THR A 1 183 ? -9.5 13.82 -5.926 1 98.81 183 THR A CA 1
ATOM 1465 C C . THR A 1 183 ? -10.375 14.953 -6.449 1 98.81 183 THR A C 1
ATOM 1467 O O . THR A 1 183 ? -11.422 15.258 -5.871 1 98.81 183 THR A O 1
ATOM 1470 N N . LYS A 1 184 ? -9.969 15.562 -7.504 1 98.81 184 LYS A N 1
ATOM 1471 C CA . LYS A 1 184 ? -10.734 16.672 -8.07 1 98.81 184 LYS A CA 1
ATOM 1472 C C . LYS A 1 184 ? -12.156 16.219 -8.422 1 98.81 184 LYS A C 1
ATOM 1474 O O . LYS A 1 184 ? -13.117 16.969 -8.211 1 98.81 184 LYS A O 1
ATOM 1479 N N . ALA A 1 185 ? -12.266 15.008 -8.945 1 98.88 185 ALA A N 1
ATOM 1480 C CA . ALA A 1 185 ? -13.578 14.492 -9.312 1 98.88 185 ALA A CA 1
ATOM 1481 C C . ALA A 1 185 ? -14.469 14.328 -8.078 1 98.88 185 ALA A C 1
ATOM 1483 O O . ALA A 1 185 ? -15.633 14.719 -8.086 1 98.88 185 ALA A O 1
ATOM 1484 N N . GLN A 1 186 ? -13.938 13.758 -7 1 98.88 186 GLN A N 1
ATOM 1485 C CA . GLN A 1 186 ? -14.711 13.547 -5.777 1 98.88 186 GLN A CA 1
ATOM 1486 C C . GLN A 1 186 ? -15.07 14.867 -5.117 1 98.88 186 GLN A C 1
ATOM 1488 O O . GLN A 1 186 ? -16.203 15.062 -4.676 1 98.88 186 GLN A O 1
ATOM 1493 N N . VAL A 1 187 ? -14.125 15.773 -5.086 1 98.88 187 VAL A N 1
ATOM 1494 C CA . VAL A 1 187 ? -14.359 17.078 -4.484 1 98.88 187 VAL A CA 1
ATOM 1495 C C . VAL A 1 187 ? -15.422 17.844 -5.285 1 98.88 187 VAL A C 1
ATOM 1497 O O . VAL A 1 187 ? -16.281 18.516 -4.707 1 98.88 187 VAL A O 1
ATOM 1500 N N . THR A 1 188 ? -15.367 17.703 -6.594 1 98.88 188 THR A N 1
ATOM 1501 C CA . THR A 1 188 ? -16.391 18.328 -7.434 1 98.88 188 THR A CA 1
ATOM 1502 C C . THR A 1 188 ? -17.766 17.812 -7.082 1 98.88 188 THR A C 1
ATOM 1504 O O . THR A 1 188 ? -18.719 18.594 -6.938 1 98.88 188 THR A O 1
ATOM 1507 N N . GLU A 1 189 ? -17.906 16.5 -6.91 1 98.88 189 GLU A N 1
ATOM 1508 C CA . GLU A 1 189 ? -19.203 15.93 -6.523 1 98.88 189 GLU A CA 1
ATOM 1509 C C . GLU A 1 189 ? -19.656 16.469 -5.172 1 98.88 189 GLU A C 1
ATOM 1511 O O . GLU A 1 189 ? -20.812 16.859 -5.012 1 98.88 189 GLU A O 1
ATOM 1516 N N . LEU A 1 190 ? -18.766 16.562 -4.234 1 98.94 190 LEU A N 1
ATOM 1517 C CA . LEU A 1 190 ? -19.078 16.984 -2.871 1 98.94 190 LEU A CA 1
ATOM 1518 C C . LEU A 1 190 ? -19.5 18.453 -2.84 1 98.94 190 LEU A C 1
ATOM 1520 O O . LEU A 1 190 ? -20.375 18.828 -2.059 1 98.94 190 LEU A O 1
ATOM 1524 N N . LEU A 1 191 ? -18.922 19.281 -3.709 1 98.75 191 LEU A N 1
ATOM 1525 C CA . LEU A 1 191 ? -19.172 20.719 -3.691 1 98.75 191 LEU A CA 1
ATOM 1526 C C . LEU A 1 191 ? -20.359 21.078 -4.578 1 98.75 191 LEU A C 1
ATOM 1528 O O . LEU A 1 191 ? -20.828 22.234 -4.57 1 98.75 191 LEU A O 1
ATOM 1532 N N . THR A 1 192 ? -20.922 20.109 -5.297 1 98.5 192 THR A N 1
ATOM 1533 C CA . THR A 1 192 ? -22 20.422 -6.223 1 98.5 192 THR A CA 1
ATOM 1534 C C . THR A 1 192 ? -23.297 19.766 -5.785 1 98.5 192 THR A C 1
ATOM 1536 O O . THR A 1 192 ? -24.391 20.281 -6.035 1 98.5 192 THR A O 1
ATOM 1539 N N . ASN A 1 193 ? -23.219 18.656 -5.027 1 97.81 193 ASN A N 1
ATOM 1540 C CA . ASN A 1 193 ? -24.406 17.828 -4.883 1 97.81 193 ASN A CA 1
ATOM 1541 C C . ASN A 1 193 ? -24.969 17.875 -3.463 1 97.81 193 ASN A C 1
ATOM 1543 O O . ASN A 1 193 ? -26 17.297 -3.174 1 97.81 193 ASN A O 1
ATOM 1547 N N . TYR A 1 194 ? -24.438 18.688 -2.561 1 98.38 194 TYR A N 1
ATOM 1548 C CA . TYR A 1 194 ? -24.812 18.5 -1.163 1 98.38 194 TYR A CA 1
ATOM 1549 C C . TYR A 1 194 ? -25.188 19.844 -0.524 1 98.38 194 TYR A C 1
ATOM 1551 O O . TYR A 1 194 ? -25.172 19.969 0.702 1 98.38 194 TYR A O 1
ATOM 1559 N N . GLY A 1 195 ? -25.484 20.844 -1.342 1 97.81 195 GLY A N 1
ATOM 1560 C CA . GLY A 1 195 ? -25.875 22.156 -0.834 1 97.81 195 GLY A CA 1
ATOM 1561 C C . GLY A 1 195 ? -24.688 23.016 -0.443 1 97.81 195 GLY A C 1
ATOM 1562 O O . GLY A 1 195 ? -23.562 22.719 -0.812 1 97.81 195 GLY A O 1
ATOM 1563 N N . PRO A 1 196 ? -24.953 24.109 0.271 1 96.94 196 PRO A N 1
ATOM 1564 C CA . PRO A 1 196 ? -23.859 25.016 0.668 1 96.94 196 PRO A CA 1
ATOM 1565 C C . PRO A 1 196 ? -22.891 24.359 1.658 1 96.94 196 PRO A C 1
ATOM 1567 O O . PRO A 1 196 ? -23.328 23.703 2.611 1 96.94 196 PRO A O 1
ATOM 1570 N N . ILE A 1 197 ? -21.688 24.516 1.396 1 98.06 197 ILE A N 1
ATOM 1571 C CA . ILE A 1 197 ? -20.625 24 2.25 1 98.06 197 ILE A CA 1
ATOM 1572 C C . ILE A 1 197 ? -19.859 25.172 2.867 1 98.06 197 ILE A C 1
ATOM 1574 O O . ILE A 1 197 ? -19.281 25.984 2.148 1 98.06 197 ILE A O 1
ATOM 1578 N N . SER A 1 198 ? -19.797 25.219 4.184 1 96.75 198 SER A N 1
ATOM 1579 C CA . SER A 1 198 ? -19.188 26.359 4.867 1 96.75 198 SER A CA 1
ATOM 1580 C C . SER A 1 198 ? -17.672 26.188 5 1 96.75 198 SER A C 1
ATOM 1582 O O . SER A 1 198 ? -16.938 27.172 5.074 1 96.75 198 SER A O 1
ATOM 1584 N N . GLU A 1 199 ? -17.297 24.953 5.086 1 97.75 199 GLU A N 1
ATOM 1585 C CA . GLU A 1 199 ? -15.898 24.641 5.387 1 97.75 199 GLU A CA 1
ATOM 1586 C C . GLU A 1 199 ? -15.484 23.312 4.766 1 97.75 199 GLU A C 1
ATOM 1588 O O . GLU A 1 199 ? -16.25 22.344 4.785 1 97.75 199 GLU A O 1
ATOM 1593 N N . LEU A 1 200 ? -14.383 23.328 4.055 1 98.62 200 LEU A N 1
ATOM 1594 C CA . LEU A 1 200 ? -13.758 22.109 3.566 1 98.62 200 LEU A CA 1
ATOM 1595 C C . LEU A 1 200 ? -12.398 21.891 4.238 1 98.62 200 LEU A C 1
ATOM 1597 O O . LEU A 1 200 ? -11.461 22.641 4.004 1 98.62 200 LEU A O 1
ATOM 1601 N N . TRP A 1 201 ? -12.344 20.875 5.008 1 98.5 201 TRP A N 1
ATOM 1602 C CA . TRP A 1 201 ? -11.195 20.547 5.84 1 98.5 201 TRP A CA 1
ATOM 1603 C C . TRP A 1 201 ? -10.344 19.453 5.184 1 98.5 201 TRP A C 1
ATOM 1605 O O . TRP A 1 201 ? -10.547 18.266 5.438 1 98.5 201 TRP A O 1
ATOM 1615 N N . PHE A 1 202 ? -9.312 19.859 4.371 1 98.5 202 PHE A N 1
ATOM 1616 C CA . PHE A 1 202 ? -8.391 18.906 3.756 1 98.5 202 PHE A CA 1
ATOM 1617 C C . PHE A 1 202 ? -7.402 18.375 4.781 1 98.5 202 PHE A C 1
ATOM 1619 O O . PHE A 1 202 ? -7.078 19.047 5.758 1 98.5 202 PHE A O 1
ATOM 1626 N N . ASP A 1 203 ? -6.918 17.141 4.504 1 97.81 203 ASP A N 1
ATOM 1627 C CA . ASP A 1 203 ? -6.004 16.578 5.488 1 97.81 203 ASP A CA 1
ATOM 1628 C C . ASP A 1 203 ? -4.93 15.727 4.809 1 97.81 203 ASP A C 1
ATOM 1630 O O . ASP A 1 203 ? -5.211 15.023 3.838 1 97.81 203 ASP A O 1
ATOM 1634 N N . MET A 1 204 ? -3.695 15.852 5.348 1 96.5 204 MET A N 1
ATOM 1635 C CA . MET A 1 204 ? -2.488 15.086 5.047 1 96.5 204 MET A CA 1
ATOM 1636 C C . MET A 1 204 ? -2.145 15.172 3.564 1 96.5 204 MET A C 1
ATOM 1638 O O . MET A 1 204 ? -2.711 15.992 2.84 1 96.5 204 MET A O 1
ATOM 1642 N N . GLY A 1 205 ? -1.056 14.414 3.16 1 96.88 205 GLY A N 1
ATOM 1643 C CA . GLY A 1 205 ? -0.551 14.484 1.798 1 96.88 205 GLY A CA 1
ATOM 1644 C C . GLY A 1 205 ? 0.457 15.602 1.595 1 96.88 205 GLY A C 1
ATOM 1645 O O . GLY A 1 205 ? 0.609 16.469 2.455 1 96.88 205 GLY A O 1
ATOM 1646 N N . SER A 1 206 ? 1.154 15.531 0.521 1 98 206 SER A N 1
ATOM 1647 C CA . SER A 1 206 ? 2.1 16.547 0.09 1 98 206 SER A CA 1
ATOM 1648 C C . SER A 1 206 ? 1.857 16.953 -1.361 1 98 206 SER A C 1
ATOM 1650 O O . SER A 1 206 ? 2.6 16.547 -2.256 1 98 206 SER A O 1
ATOM 1652 N N . ASN A 1 207 ? 0.887 17.766 -1.545 1 98.5 207 ASN A N 1
ATOM 1653 C CA . ASN A 1 207 ? 0.566 18.297 -2.865 1 98.5 207 ASN A CA 1
ATOM 1654 C C . ASN A 1 207 ? 1.696 19.172 -3.408 1 98.5 207 ASN A C 1
ATOM 1656 O O . ASN A 1 207 ? 2.383 19.844 -2.645 1 98.5 207 ASN A O 1
ATOM 1660 N N . THR A 1 208 ? 1.838 19.172 -4.73 1 98.12 208 THR A N 1
ATOM 1661 C CA . THR A 1 208 ? 2.641 20.219 -5.348 1 98.12 208 THR A CA 1
ATOM 1662 C C . THR A 1 208 ? 1.938 21.562 -5.246 1 98.12 208 THR A C 1
ATOM 1664 O O . THR A 1 208 ? 0.732 21.625 -4.996 1 98.12 208 THR A O 1
ATOM 1667 N N . PRO A 1 209 ? 2.705 22.641 -5.391 1 97.94 209 PRO A N 1
ATOM 1668 C CA . PRO A 1 209 ? 2.059 23.969 -5.395 1 97.94 209 PRO A CA 1
ATOM 1669 C C . PRO A 1 209 ? 0.925 24.062 -6.414 1 97.94 209 PRO A C 1
ATOM 1671 O O . PRO A 1 209 ? -0.134 24.609 -6.113 1 97.94 209 PRO A O 1
ATOM 1674 N N . GLU A 1 210 ? 1.107 23.453 -7.574 1 98.19 210 GLU A N 1
ATOM 1675 C CA . GLU A 1 210 ? 0.081 23.5 -8.609 1 98.19 210 GLU A CA 1
ATOM 1676 C C . GLU A 1 210 ? -1.161 22.719 -8.195 1 98.19 210 GLU A C 1
ATOM 1678 O O . GLU A 1 210 ? -2.287 23.156 -8.43 1 98.19 210 GLU A O 1
ATOM 1683 N N . GLN A 1 211 ? -0.977 21.578 -7.609 1 98.69 211 GLN A N 1
ATOM 1684 C CA . GLN A 1 211 ? -2.096 20.766 -7.164 1 98.69 211 GLN A CA 1
ATOM 1685 C C . GLN A 1 211 ? -2.908 21.469 -6.09 1 98.69 211 GLN A C 1
ATOM 1687 O O . GLN A 1 211 ? -4.141 21.469 -6.125 1 98.69 211 GLN A O 1
ATOM 1692 N N . SER A 1 212 ? -2.24 22.062 -5.113 1 98.56 212 SER A N 1
ATOM 1693 C CA . SER A 1 212 ? -2.934 22.828 -4.086 1 98.56 212 SER A CA 1
ATOM 1694 C C . SER A 1 212 ? -3.703 24 -4.695 1 98.56 212 SER A C 1
ATOM 1696 O O . SER A 1 212 ? -4.852 24.266 -4.32 1 98.56 212 SER A O 1
ATOM 1698 N N . LYS A 1 213 ? -3.051 24.703 -5.602 1 98.06 213 LYS A N 1
ATOM 1699 C CA . LYS A 1 213 ? -3.68 25.844 -6.258 1 98.06 213 LYS A CA 1
ATOM 1700 C C . LYS A 1 213 ? -4.938 25.422 -7.016 1 98.06 213 LYS A C 1
ATOM 1702 O O . LYS A 1 213 ? -5.973 26.078 -6.918 1 98.06 213 LYS A O 1
ATOM 1707 N N . GLU A 1 214 ? -4.828 24.312 -7.703 1 98.44 214 GLU A N 1
ATOM 1708 C CA . GLU A 1 214 ? -5.957 23.812 -8.484 1 98.44 214 GLU A CA 1
ATOM 1709 C C . GLU A 1 214 ? -7.137 23.453 -7.582 1 98.44 214 GLU A C 1
ATOM 1711 O O . GLU A 1 214 ? -8.281 23.781 -7.891 1 98.44 214 GLU A O 1
ATOM 1716 N N . LEU A 1 215 ? -6.895 22.812 -6.523 1 98.75 215 LEU A N 1
ATOM 1717 C CA . LEU A 1 215 ? -7.969 22.406 -5.617 1 98.75 215 LEU A CA 1
ATOM 1718 C C . LEU A 1 215 ? -8.57 23.641 -4.926 1 98.75 215 LEU A C 1
ATOM 1720 O O . LEU A 1 215 ? -9.789 23.719 -4.754 1 98.75 215 LEU A O 1
ATOM 1724 N N . TYR A 1 216 ? -7.684 24.562 -4.543 1 98.19 216 TYR A N 1
ATOM 1725 C CA . TYR A 1 216 ? -8.156 25.781 -3.916 1 98.19 216 TYR A CA 1
ATOM 1726 C C . TYR A 1 216 ? -9.094 26.547 -4.848 1 98.19 216 TYR A C 1
ATOM 1728 O O . TYR A 1 216 ? -10.172 26.969 -4.434 1 98.19 216 TYR A O 1
ATOM 1736 N N . GLN A 1 217 ? -8.695 26.688 -6.07 1 97.94 217 GLN A N 1
ATOM 1737 C CA . GLN A 1 217 ? -9.5 27.391 -7.066 1 97.94 217 GLN A CA 1
ATOM 1738 C C . GLN A 1 217 ? -10.789 26.641 -7.359 1 97.94 217 GLN A C 1
ATOM 1740 O O . GLN A 1 217 ? -11.844 27.25 -7.543 1 97.94 217 GLN A O 1
ATOM 1745 N N . LEU A 1 218 ? -10.648 25.312 -7.383 1 98.5 218 LEU A N 1
ATOM 1746 C CA . LEU A 1 218 ? -11.828 24.5 -7.613 1 98.5 218 LEU A CA 1
ATOM 1747 C C . LEU A 1 218 ? -12.875 24.719 -6.527 1 98.5 218 LEU A C 1
ATOM 1749 O O . LEU A 1 218 ? -14.055 24.906 -6.828 1 98.5 218 LEU A O 1
ATOM 1753 N N . VAL A 1 219 ? -12.469 24.75 -5.273 1 98.44 219 VAL A N 1
ATOM 1754 C CA . VAL A 1 219 ? -13.383 24.938 -4.148 1 98.44 219 VAL A CA 1
ATOM 1755 C C . VAL A 1 219 ? -14.086 26.297 -4.27 1 98.44 219 VAL A C 1
ATOM 1757 O O . VAL A 1 219 ? -15.312 26.375 -4.176 1 98.44 219 VAL A O 1
ATOM 1760 N N . HIS A 1 220 ? -13.375 27.344 -4.566 1 96.88 220 HIS A N 1
ATOM 1761 C CA . HIS A 1 220 ? -13.945 28.688 -4.551 1 96.88 220 HIS A CA 1
ATOM 1762 C C . HIS A 1 220 ? -14.758 28.953 -5.812 1 96.88 220 HIS A C 1
ATOM 1764 O O . HIS A 1 220 ? -15.664 29.797 -5.805 1 96.88 220 HIS A O 1
ATOM 1770 N N . ARG A 1 221 ? -14.422 28.234 -6.887 1 97.44 221 ARG A N 1
ATOM 1771 C CA . ARG A 1 221 ? -15.258 28.344 -8.078 1 97.44 221 ARG A CA 1
ATOM 1772 C C . ARG A 1 221 ? -16.625 27.734 -7.832 1 97.44 221 ARG A C 1
ATOM 1774 O O . ARG A 1 221 ? -17.656 28.297 -8.234 1 97.44 221 ARG A O 1
ATOM 1781 N N . LEU A 1 222 ? -16.656 26.656 -7.117 1 98 222 LEU A N 1
ATOM 1782 C CA . LEU A 1 222 ? -17.906 25.922 -6.93 1 98 222 LEU A CA 1
ATOM 1783 C C . LEU A 1 222 ? -18.625 26.391 -5.672 1 98 222 LEU A C 1
ATOM 1785 O O . LEU A 1 222 ? -19.859 26.344 -5.605 1 98 222 LEU A O 1
ATOM 1789 N N . GLN A 1 223 ? -17.891 26.75 -4.648 1 97.38 223 GLN A N 1
ATOM 1790 C CA . GLN A 1 223 ? -18.391 27.234 -3.361 1 97.38 223 GLN A CA 1
ATOM 1791 C C . GLN A 1 223 ? -17.609 28.469 -2.9 1 97.38 223 GLN A C 1
ATOM 1793 O O . GLN A 1 223 ? -16.75 28.375 -2.027 1 97.38 223 GLN A O 1
ATOM 1798 N N . PRO A 1 224 ? -17.938 29.641 -3.32 1 95.25 224 PRO A N 1
ATOM 1799 C CA . PRO A 1 224 ? -17.125 30.844 -3.084 1 95.25 224 PRO A CA 1
ATOM 1800 C C . PRO A 1 224 ? -17.016 31.203 -1.603 1 95.25 224 PRO A C 1
ATOM 1802 O O . PRO A 1 224 ? -16.031 31.828 -1.187 1 95.25 224 PRO A O 1
ATOM 1805 N N . ASP A 1 225 ? -17.969 30.781 -0.813 1 94.94 225 ASP A N 1
ATOM 1806 C CA . ASP A 1 225 ? -17.953 31.172 0.595 1 94.94 225 ASP A CA 1
ATOM 1807 C C . ASP A 1 225 ? -17.375 30.047 1.462 1 94.94 225 ASP A C 1
ATOM 1809 O O . ASP A 1 225 ? -17.328 30.172 2.689 1 94.94 225 ASP A O 1
ATOM 1813 N N . CYS A 1 226 ? -16.969 29 0.866 1 97.38 226 CYS A N 1
ATOM 1814 C CA . CYS A 1 226 ? -16.422 27.859 1.601 1 97.38 226 CYS A CA 1
ATOM 1815 C C . CYS A 1 226 ? -15.016 28.156 2.096 1 97.38 226 CYS A C 1
ATOM 1817 O O . CYS A 1 226 ? -14.133 28.484 1.303 1 97.38 226 CYS A O 1
ATOM 1819 N N . MET A 1 227 ? -14.812 28.062 3.439 1 97.56 227 MET A N 1
ATOM 1820 C CA . MET A 1 227 ? -13.484 28.25 4.016 1 97.56 227 MET A CA 1
ATOM 1821 C C . MET A 1 227 ? -12.641 26.984 3.852 1 97.56 227 MET A C 1
ATOM 1823 O O . MET A 1 227 ? -13.109 25.891 4.133 1 97.56 227 MET A O 1
ATOM 1827 N N . VAL A 1 228 ? -11.375 27.125 3.43 1 98.06 228 VAL A N 1
ATOM 1828 C CA . VAL A 1 228 ? -10.5 25.984 3.152 1 98.06 228 VAL A CA 1
ATOM 1829 C C . VAL A 1 228 ? -9.414 25.906 4.223 1 98.06 228 VAL A C 1
ATOM 1831 O O . VAL A 1 228 ? -8.758 26.906 4.531 1 98.06 228 VAL A O 1
ATOM 1834 N N . SER A 1 229 ? -9.172 24.734 4.746 1 97.56 229 SER A N 1
ATOM 1835 C CA . SER A 1 229 ? -8.211 24.516 5.824 1 97.56 229 SER A CA 1
ATOM 1836 C C . SER A 1 229 ? -6.773 24.578 5.305 1 97.56 229 SER A C 1
ATOM 1838 O O . SER A 1 229 ? -6.516 24.266 4.141 1 97.56 229 SER A O 1
ATOM 1840 N N . GLY A 1 230 ? -5.891 24.844 6.207 1 96.94 230 GLY A N 1
ATOM 1841 C CA . GLY A 1 230 ? -4.48 25.016 5.898 1 96.94 230 GLY A CA 1
ATOM 1842 C C . GLY A 1 230 ? -3.807 23.719 5.48 1 96.94 230 GLY A C 1
ATOM 1843 O O . GLY A 1 230 ? -2.738 23.734 4.867 1 96.94 230 GLY A O 1
ATOM 1844 N N . ARG A 1 231 ? -4.395 22.578 5.688 1 96.94 231 ARG A N 1
ATOM 1845 C CA . ARG A 1 231 ? -3.777 21.281 5.41 1 96.94 231 ARG A CA 1
ATOM 1846 C C . ARG A 1 231 ? -3.797 20.969 3.916 1 96.94 231 ARG A C 1
ATOM 1848 O O . ARG A 1 231 ? -3.186 20 3.471 1 96.94 231 ARG A O 1
ATOM 1855 N N . LEU A 1 232 ? -4.449 21.828 3.141 1 98.12 232 LEU A N 1
ATOM 1856 C CA . LEU A 1 232 ? -4.336 21.719 1.69 1 98.12 232 LEU A CA 1
ATOM 1857 C C . LEU A 1 232 ? -2.893 21.922 1.241 1 98.12 232 LEU A C 1
ATOM 1859 O O . LEU A 1 232 ? -2.465 21.359 0.231 1 98.12 232 LEU A O 1
ATOM 1863 N N . GLY A 1 233 ? -2.203 22.828 1.936 1 97.69 233 GLY A N 1
ATOM 1864 C CA . GLY A 1 233 ? -0.772 22.984 1.73 1 97.69 233 GLY A CA 1
ATOM 1865 C C . GLY A 1 233 ? -0.425 24.094 0.755 1 97.69 233 GLY A C 1
ATOM 1866 O O . GLY A 1 233 ? -1.309 24.641 0.098 1 97.69 233 GLY A O 1
ATOM 1867 N N . ASN A 1 234 ? 0.842 24.469 0.778 1 98.06 234 ASN A N 1
ATOM 1868 C CA . ASN A 1 234 ? 1.454 25.422 -0.141 1 98.06 234 ASN A CA 1
ATOM 1869 C C . ASN A 1 234 ? 0.806 26.797 -0.033 1 98.06 234 ASN A C 1
ATOM 1871 O O . ASN A 1 234 ? 0.613 27.469 -1.042 1 98.06 234 ASN A O 1
ATOM 1875 N N . ASP A 1 235 ? 0.34 27.078 1.115 1 97.5 235 ASP A N 1
ATOM 1876 C CA . ASP A 1 235 ? -0.204 28.375 1.461 1 97.5 235 ASP A CA 1
ATOM 1877 C C . ASP A 1 235 ? -1.472 28.672 0.663 1 97.5 235 ASP A C 1
ATOM 1879 O O . ASP A 1 235 ? -1.781 29.844 0.39 1 97.5 235 ASP A O 1
ATOM 1883 N N . GLN A 1 236 ? -2.145 27.656 0.19 1 96.75 236 GLN A N 1
ATOM 1884 C CA . GLN A 1 236 ? -3.408 27.797 -0.527 1 96.75 236 GLN A CA 1
ATOM 1885 C C . GLN A 1 236 ? -4.59 27.438 0.371 1 96.75 236 GLN A C 1
ATOM 1887 O O . GLN A 1 236 ? -5.242 26.422 0.177 1 96.75 236 GLN A O 1
ATOM 1892 N N . TYR A 1 237 ? -4.949 28.359 1.3 1 96.88 237 TYR A N 1
ATOM 1893 C CA . TYR A 1 237 ? -6.035 28.094 2.236 1 96.88 237 TYR A CA 1
ATOM 1894 C C . TYR A 1 237 ? -6.547 29.391 2.861 1 96.88 237 TYR A C 1
ATOM 1896 O O . TYR A 1 237 ? -5.961 30.453 2.66 1 96.88 237 TYR A O 1
ATOM 1904 N N . ASP A 1 238 ? -7.609 29.297 3.578 1 96.88 238 ASP A N 1
ATOM 1905 C CA . ASP A 1 238 ? -8.266 30.469 4.141 1 96.88 238 ASP A CA 1
ATOM 1906 C C . ASP A 1 238 ? -7.996 30.578 5.641 1 96.88 238 ASP A C 1
ATOM 1908 O O . ASP A 1 238 ? -8.094 31.672 6.215 1 96.88 238 ASP A O 1
ATOM 1912 N N . PHE A 1 239 ? -7.742 29.531 6.289 1 96.38 239 PHE A N 1
ATOM 1913 C CA . PHE A 1 239 ? -7.402 29.562 7.707 1 96.38 239 PHE A CA 1
ATOM 1914 C C . PHE A 1 239 ? -6.316 28.547 8.031 1 96.38 239 PHE A C 1
ATOM 1916 O O . PHE A 1 239 ? -6.27 27.469 7.438 1 96.38 239 PHE A O 1
ATOM 1923 N N . SER A 1 240 ? -5.453 28.891 8.969 1 95.44 240 SER A N 1
ATOM 1924 C CA . SER A 1 240 ? -4.352 28.031 9.391 1 95.44 240 SER A CA 1
ATOM 1925 C C . SER A 1 240 ? -4.816 27 10.406 1 95.44 240 SER A C 1
ATOM 1927 O O . SER A 1 240 ? -5.742 27.266 11.18 1 95.44 240 SER A O 1
ATOM 1929 N N . VAL A 1 241 ? -4.234 25.891 10.289 1 94.81 241 VAL A N 1
ATOM 1930 C CA . VAL A 1 241 ? -4.43 24.859 11.281 1 94.81 241 VAL A CA 1
ATOM 1931 C C . VAL A 1 241 ? -3.076 24.344 11.773 1 94.81 241 VAL A C 1
ATOM 1933 O O . VAL A 1 241 ? -2.17 24.109 10.977 1 94.81 241 VAL A O 1
ATOM 1936 N N . MET A 1 242 ? -2.865 24.219 13.047 1 90 242 MET A N 1
ATOM 1937 C CA . MET A 1 242 ? -1.636 23.703 13.633 1 90 242 MET A CA 1
ATOM 1938 C C . MET A 1 242 ? -1.708 22.188 13.789 1 90 242 MET A C 1
ATOM 1940 O O . MET A 1 242 ? -2.547 21.531 13.156 1 90 242 MET A O 1
ATOM 1944 N N . ALA A 1 243 ? -0.72 21.625 14.461 1 86.94 243 ALA A N 1
ATOM 1945 C CA . ALA A 1 243 ? -0.765 20.203 14.766 1 86.94 243 ALA A CA 1
ATOM 1946 C C . ALA A 1 243 ? -1.994 19.859 15.602 1 86.94 243 ALA A C 1
ATOM 1948 O O . ALA A 1 243 ? -2.588 20.734 16.234 1 86.94 243 ALA A O 1
ATOM 1949 N N . ASP A 1 244 ? -2.348 18.625 15.547 1 85.81 244 ASP A N 1
ATOM 1950 C CA . ASP A 1 244 ? -3.525 18.141 16.266 1 85.81 244 ASP A CA 1
ATOM 1951 C C . ASP A 1 244 ? -3.463 18.531 17.75 1 85.81 244 ASP A C 1
ATOM 1953 O O . ASP A 1 244 ? -2.414 18.406 18.375 1 85.81 244 ASP A O 1
ATOM 1957 N N . ASN A 1 245 ? -4.566 19.078 18.203 1 84.94 245 ASN A N 1
ATOM 1958 C CA . ASN A 1 245 ? -4.734 19.375 19.625 1 84.94 245 ASN A CA 1
ATOM 1959 C C . ASN A 1 245 ? -3.734 20.422 20.109 1 84.94 245 ASN A C 1
ATOM 1961 O O . ASN A 1 245 ? -3.312 20.391 21.266 1 84.94 245 ASN A O 1
ATOM 1965 N N . THR A 1 246 ? -3.287 21.281 19.125 1 85.81 246 THR A N 1
ATOM 1966 C CA . THR A 1 246 ? -2.295 22.281 19.5 1 85.81 246 THR A CA 1
ATOM 1967 C C . THR A 1 246 ? -2.824 23.688 19.234 1 85.81 246 THR A C 1
ATOM 1969 O O . THR A 1 246 ? -3.824 23.859 18.531 1 85.81 246 THR A O 1
ATOM 1972 N N . TYR A 1 247 ? -2.137 24.688 19.938 1 85.12 247 TYR A N 1
ATOM 1973 C CA . TYR A 1 247 ? -2.406 26.109 19.812 1 85.12 247 TYR A CA 1
ATOM 1974 C C . TYR A 1 247 ? -1.204 26.844 19.234 1 85.12 247 TYR A C 1
ATOM 1976 O O . TYR A 1 247 ? -0.071 26.375 19.328 1 85.12 247 TYR A O 1
ATOM 1984 N N . PRO A 1 248 ? -1.522 27.922 18.672 1 83.69 248 PRO A N 1
ATOM 1985 C CA . PRO A 1 248 ? -0.356 28.719 18.266 1 83.69 248 PRO A CA 1
ATOM 1986 C C . PRO A 1 248 ? 0.411 29.297 19.438 1 83.69 248 PRO A C 1
ATOM 1988 O O . PRO A 1 248 ? -0.171 29.531 20.5 1 83.69 248 PRO A O 1
ATOM 1991 N N . GLU A 1 249 ? 1.755 29.453 19.406 1 77.31 249 GLU A N 1
ATOM 1992 C CA . GLU A 1 249 ? 2.598 30.047 20.438 1 77.31 249 GLU A CA 1
ATOM 1993 C C . GLU A 1 249 ? 2.191 31.484 20.719 1 77.31 249 GLU A C 1
ATOM 1995 O O . GLU A 1 249 ? 2.348 31.969 21.844 1 77.31 249 GLU A O 1
ATOM 2000 N N . GLY A 1 250 ? 1.412 32.156 19.891 1 78.06 250 GLY A N 1
ATOM 2001 C CA . GLY A 1 250 ? 1.021 33.531 20.031 1 78.06 250 GLY A CA 1
ATOM 2002 C C . GLY A 1 250 ? -0.1 33.938 19.078 1 78.06 250 GLY A C 1
ATOM 2003 O O . GLY A 1 250 ? -0.702 33.094 18.422 1 78.06 250 GLY A O 1
ATOM 2004 N N . SER A 1 251 ? -0.268 35.219 19.234 1 81.88 251 SER A N 1
ATOM 2005 C CA . SER A 1 251 ? -1.357 35.75 18.422 1 81.88 251 SER A CA 1
ATOM 2006 C C . SER A 1 251 ? -1.067 35.625 16.938 1 81.88 251 SER A C 1
ATOM 2008 O O . SER A 1 251 ? 0.076 35.781 16.5 1 81.88 251 SER A O 1
ATOM 2010 N N . LEU A 1 252 ? -2.043 35.344 16.234 1 90.19 252 LEU A N 1
ATOM 2011 C CA . LEU A 1 252 ? -1.969 35.312 14.773 1 90.19 252 LEU A CA 1
ATOM 2012 C C . LEU A 1 252 ? -2.816 36.406 14.156 1 90.19 252 LEU A C 1
ATOM 2014 O O . LEU A 1 252 ? -3.871 36.75 14.688 1 90.19 252 LEU A O 1
ATOM 2018 N N . GLN A 1 253 ? -2.379 36.906 13.055 1 89.19 253 GLN A N 1
ATOM 2019 C CA . GLN A 1 253 ? -3.088 38 12.375 1 89.19 253 GLN A CA 1
ATOM 2020 C C . GLN A 1 253 ? -3.893 37.469 11.188 1 89.19 253 GLN A C 1
ATOM 2022 O O . GLN A 1 253 ? -4.41 38.25 10.383 1 89.19 253 GLN A O 1
ATOM 2027 N N . THR A 1 254 ? -3.947 36.188 11.07 1 92.62 254 THR A N 1
ATOM 2028 C CA . THR A 1 254 ? -4.793 35.5 10.086 1 92.62 254 THR A CA 1
ATOM 2029 C C . THR A 1 254 ? -5.734 34.531 10.766 1 92.62 254 THR A C 1
ATOM 2031 O O . THR A 1 254 ? -5.531 34.156 11.93 1 92.62 254 THR A O 1
ATOM 2034 N N . ALA A 1 255 ? -6.789 34.156 10.023 1 95.12 255 ALA A N 1
ATOM 2035 C CA . ALA A 1 255 ? -7.762 33.219 10.555 1 95.12 255 ALA A CA 1
ATOM 2036 C C . ALA A 1 255 ? -7.102 31.875 10.891 1 95.12 255 ALA A C 1
ATOM 2038 O O . ALA A 1 255 ? -6.219 31.406 10.164 1 95.12 255 ALA A O 1
ATOM 2039 N N . TRP A 1 256 ? -7.508 31.266 11.984 1 96.12 256 TRP A N 1
ATOM 2040 C CA . TRP A 1 256 ? -6.953 29.969 12.352 1 96.12 256 TRP A CA 1
ATOM 2041 C C . TRP A 1 256 ? -7.957 29.156 13.164 1 96.12 256 TRP A C 1
ATOM 2043 O O . TRP A 1 256 ? -8.953 29.688 13.641 1 96.12 256 TRP A O 1
ATOM 2053 N N . GLN A 1 257 ? -7.734 27.891 13.172 1 97.06 257 GLN A N 1
ATOM 2054 C CA . GLN A 1 257 ? -8.609 26.938 13.852 1 97.06 257 GLN A CA 1
ATOM 2055 C C . GLN A 1 257 ? -7.797 25.828 14.531 1 97.06 257 GLN A C 1
ATOM 2057 O O . GLN A 1 257 ? -6.809 25.344 13.969 1 97.06 257 GLN A O 1
ATOM 2062 N N . THR A 1 258 ? -8.164 25.516 15.742 1 96.69 258 THR A N 1
ATOM 2063 C CA . THR A 1 258 ? -7.629 24.328 16.406 1 96.69 258 THR A CA 1
ATOM 2064 C C . THR A 1 258 ? -8.602 23.156 16.297 1 96.69 258 THR A C 1
ATOM 2066 O O . THR A 1 258 ? -9.781 23.297 16.625 1 96.69 258 THR A O 1
ATOM 2069 N N . ALA A 1 259 ? -8.094 22.094 15.828 1 97.06 259 ALA A N 1
ATOM 2070 C CA . ALA A 1 259 ? -8.852 20.844 15.836 1 97.06 259 ALA A CA 1
ATOM 2071 C C . ALA A 1 259 ? -8.461 19.984 17.031 1 97.06 259 ALA A C 1
ATOM 2073 O O . ALA A 1 259 ? -7.273 19.734 17.266 1 97.06 259 ALA A O 1
ATOM 2074 N N . ALA A 1 260 ? -9.414 19.531 17.719 1 97.38 260 ALA A N 1
ATOM 2075 C CA . ALA A 1 260 ? -9.164 18.688 18.891 1 97.38 260 ALA A CA 1
ATOM 2076 C C . ALA A 1 260 ? -10.094 17.484 18.906 1 97.38 260 ALA A C 1
ATOM 2078 O O . ALA A 1 260 ? -11.258 17.578 18.5 1 97.38 260 ALA A O 1
ATOM 2079 N N . SER A 1 261 ? -9.578 16.406 19.375 1 97.25 261 SER A N 1
ATOM 2080 C CA . SER A 1 261 ? -10.391 15.211 19.625 1 97.25 261 SER A CA 1
ATOM 2081 C C . SER A 1 261 ? -10.812 15.133 21.094 1 97.25 261 SER A C 1
ATOM 2083 O O . SER A 1 261 ? -10.297 15.875 21.922 1 97.25 261 SER A O 1
ATOM 2085 N N . MET A 1 262 ? -11.82 14.328 21.359 1 97.75 262 MET A N 1
ATOM 2086 C CA . MET A 1 262 ? -12.25 14.109 22.734 1 97.75 262 MET A CA 1
ATOM 2087 C C . MET A 1 262 ? -11.109 13.531 23.562 1 97.75 262 MET A C 1
ATOM 2089 O O . MET A 1 262 ? -10.898 13.953 24.703 1 97.75 262 MET A O 1
ATOM 2093 N N . PHE A 1 263 ? -10.438 12.586 22.906 1 96.56 263 PHE A N 1
ATOM 2094 C CA . PHE A 1 263 ? -9.234 11.984 23.469 1 96.56 263 PHE A CA 1
ATOM 2095 C C . PHE A 1 263 ? -8.062 12.117 22.516 1 96.56 263 PHE A C 1
ATOM 2097 O O . PHE A 1 263 ? -8.156 11.711 21.359 1 96.56 263 PHE A O 1
ATOM 2104 N N . ASP A 1 264 ? -6.941 12.617 22.953 1 93.25 264 ASP A N 1
ATOM 2105 C CA . ASP A 1 264 ? -5.812 12.961 22.094 1 93.25 264 ASP A CA 1
ATOM 2106 C C . ASP A 1 264 ? -5.309 11.742 21.344 1 93.25 264 ASP A C 1
ATOM 2108 O O . ASP A 1 264 ? -4.691 11.875 20.281 1 93.25 264 ASP A O 1
ATOM 2112 N N . GLU A 1 265 ? -5.609 10.609 21.812 1 94.44 265 GLU A N 1
ATOM 2113 C CA . GLU A 1 265 ? -5.016 9.391 21.281 1 94.44 265 GLU A CA 1
ATOM 2114 C C . GLU A 1 265 ? -5.887 8.797 20.172 1 94.44 265 GLU A C 1
ATOM 2116 O O . GLU A 1 265 ? -5.492 7.836 19.516 1 94.44 265 GLU A O 1
ATOM 2121 N N . THR A 1 266 ? -7.133 9.391 19.906 1 97.31 266 THR A N 1
ATOM 2122 C CA . THR A 1 266 ? -7.992 8.875 18.844 1 97.31 266 THR A CA 1
ATOM 2123 C C . THR A 1 266 ? -9.016 9.922 18.422 1 97.31 266 THR A C 1
ATOM 2125 O O . THR A 1 266 ? -9.5 10.695 19.25 1 97.31 266 THR A O 1
ATOM 2128 N N . TRP A 1 267 ? -9.32 9.969 17.203 1 97.88 267 TRP A N 1
ATOM 2129 C CA . TRP A 1 267 ? -10.375 10.82 16.656 1 97.88 267 TRP A CA 1
ATOM 2130 C C . TRP A 1 267 ? -11.672 10.031 16.5 1 97.88 267 TRP A C 1
ATOM 2132 O O . TRP A 1 267 ? -12.766 10.594 16.625 1 97.88 267 TRP A O 1
ATOM 2142 N N . SER A 1 268 ? -11.602 8.742 16.172 1 98.44 268 SER A N 1
ATOM 2143 C CA . SER A 1 268 ? -12.766 7.887 15.961 1 98.44 268 SER A CA 1
ATOM 2144 C C . SER A 1 268 ? -13.055 7.031 17.188 1 98.44 268 SER A C 1
ATOM 2146 O O . SER A 1 268 ? -12.367 7.133 18.203 1 98.44 268 SER A O 1
ATOM 2148 N N . TYR A 1 269 ? -14.086 6.199 17.047 1 98.56 269 TYR A N 1
ATOM 2149 C CA . TYR A 1 269 ? -14.5 5.297 18.109 1 98.56 269 TYR A CA 1
ATOM 2150 C C . TYR A 1 269 ? -13.398 4.301 18.453 1 98.56 269 TYR A C 1
ATOM 2152 O O . TYR A 1 269 ? -12.781 3.721 17.547 1 98.56 269 TYR A O 1
ATOM 2160 N N . ARG A 1 270 ? -13.102 4.207 19.688 1 98.19 270 ARG A N 1
ATOM 2161 C CA . ARG A 1 270 ? -12.234 3.199 20.281 1 98.19 270 ARG A CA 1
ATOM 2162 C C . ARG A 1 270 ? -12.938 2.465 21.406 1 98.19 270 ARG A C 1
ATOM 2164 O O . ARG A 1 270 ? -13.234 3.057 22.453 1 98.19 270 ARG A O 1
ATOM 2171 N N . SER A 1 271 ? -13.148 1.221 21.203 1 98.56 271 SER A N 1
ATOM 2172 C CA . SER A 1 271 ? -13.977 0.442 22.125 1 98.56 271 SER A CA 1
ATOM 2173 C C . SER A 1 271 ? -13.312 0.314 23.484 1 98.56 271 SER A C 1
ATOM 2175 O O . SER A 1 271 ? -13.992 0.222 24.516 1 98.56 271 SER A O 1
ATOM 2177 N N . TRP A 1 272 ? -11.992 0.377 23.547 1 98.12 272 TRP A N 1
ATOM 2178 C CA . TRP A 1 272 ? -11.266 0.159 24.781 1 98.12 272 TRP A CA 1
ATOM 2179 C C . TRP A 1 272 ? -10.719 1.474 25.328 1 98.12 272 TRP A C 1
ATOM 2181 O O . TRP A 1 272 ? -9.82 1.477 26.172 1 98.12 272 TRP A O 1
ATOM 2191 N N . GLN A 1 273 ? -11.227 2.611 24.891 1 97.88 273 GLN A N 1
ATOM 2192 C CA . GLN A 1 273 ? -10.797 3.924 25.359 1 97.88 273 GLN A CA 1
ATOM 2193 C C . GLN A 1 273 ? -11.109 4.109 26.844 1 97.88 273 GLN A C 1
ATOM 2195 O O . GLN A 1 273 ? -12.227 3.85 27.281 1 97.88 273 GLN A O 1
ATOM 2200 N N . LYS A 1 274 ? -10.141 4.52 27.609 1 97 274 LYS A N 1
ATOM 2201 C CA . LYS A 1 274 ? -10.391 4.973 28.984 1 97 274 LYS A CA 1
ATOM 2202 C C . LYS A 1 274 ? -10.953 6.391 29 1 97 274 LYS A C 1
ATOM 2204 O O . LYS A 1 274 ? -10.281 7.34 28.578 1 97 274 LYS A O 1
ATOM 2209 N N . ARG A 1 275 ? -12.133 6.633 29.484 1 97.12 275 ARG A N 1
ATOM 2210 C CA . ARG A 1 275 ? -12.844 7.891 29.266 1 97.12 275 ARG A CA 1
ATOM 2211 C C . ARG A 1 275 ? -12.828 8.758 30.516 1 97.12 275 ARG A C 1
ATOM 2213 O O . ARG A 1 275 ? -12.859 9.984 30.422 1 97.12 275 ARG A O 1
ATOM 2220 N N . GLY A 1 276 ? -12.789 8.172 31.734 1 97 276 GLY A N 1
ATOM 2221 C CA . GLY A 1 276 ? -12.766 8.953 32.969 1 97 276 GLY A CA 1
ATOM 2222 C C . GLY A 1 276 ? -14.102 9.578 33.312 1 97 276 GLY A C 1
ATOM 2223 O O . GLY A 1 276 ? -15.148 8.969 33.062 1 97 276 GLY A O 1
ATOM 2224 N N . ASP A 1 277 ? -14.023 10.852 33.938 1 97.25 277 ASP A N 1
ATOM 2225 C CA . ASP A 1 277 ? -15.203 11.555 34.438 1 97.25 277 ASP A CA 1
ATOM 2226 C C . ASP A 1 277 ? -15.703 12.578 33.406 1 97.25 277 ASP A C 1
ATOM 2228 O O . ASP A 1 277 ? -14.914 13.297 32.812 1 97.25 277 ASP A O 1
ATOM 2232 N N . VAL A 1 278 ? -17.016 12.68 33.281 1 97.81 278 VAL A N 1
ATOM 2233 C CA . VAL A 1 278 ? -17.656 13.531 32.281 1 97.81 278 VAL A CA 1
ATOM 2234 C C . VAL A 1 278 ? -17.359 14.992 32.594 1 97.81 278 VAL A C 1
ATOM 2236 O O . VAL A 1 278 ? -16.969 15.758 31.703 1 97.81 278 VAL A O 1
ATOM 2239 N N . HIS A 1 279 ? -17.5 15.414 33.812 1 97.06 279 HIS A N 1
ATOM 2240 C CA . HIS A 1 279 ? -17.328 16.812 34.188 1 97.06 279 HIS A CA 1
ATOM 2241 C C . HIS A 1 279 ? -15.891 17.266 33.938 1 97.06 279 HIS A C 1
ATOM 2243 O O . HIS A 1 279 ? -15.648 18.359 33.438 1 97.06 279 HIS A O 1
ATOM 2249 N N . THR A 1 280 ? -15 16.422 34.375 1 96.62 280 THR A N 1
ATOM 2250 C CA . THR A 1 280 ? -13.578 16.719 34.188 1 96.62 280 THR A CA 1
ATOM 2251 C C . THR A 1 280 ? -13.258 16.938 32.719 1 96.62 280 THR A C 1
ATOM 2253 O O . THR A 1 280 ? -12.562 17.891 32.344 1 96.62 280 THR A O 1
ATOM 2256 N N . LYS A 1 281 ? -13.719 16.062 31.906 1 97.75 281 LYS A N 1
ATOM 2257 C CA . LYS A 1 281 ? -13.477 16.172 30.469 1 97.75 281 LYS A CA 1
ATOM 2258 C C . LYS A 1 281 ? -14.156 17.406 29.891 1 97.75 281 LYS A C 1
ATOM 2260 O O . LYS A 1 281 ? -13.578 18.109 29.062 1 97.75 281 LYS A O 1
ATOM 2265 N N . ALA A 1 282 ? -15.398 17.688 30.312 1 98.19 282 ALA A N 1
ATOM 2266 C CA . ALA A 1 282 ? -16.125 18.859 29.844 1 98.19 282 ALA A CA 1
ATOM 2267 C C . ALA A 1 282 ? -15.359 20.141 30.172 1 98.19 282 ALA A C 1
ATOM 2269 O O . ALA A 1 282 ? -15.234 21.031 29.328 1 98.19 282 ALA A O 1
ATOM 2270 N N . MET A 1 283 ? -14.82 20.234 31.359 1 96.75 283 MET A N 1
ATOM 2271 C CA . MET A 1 283 ? -14.07 21.422 31.766 1 96.75 283 MET A CA 1
ATOM 2272 C C . MET A 1 283 ? -12.773 21.547 30.984 1 96.75 283 MET A C 1
ATOM 2274 O O . MET A 1 283 ? -12.367 22.656 30.609 1 96.75 283 MET A O 1
ATOM 2278 N N . GLU A 1 284 ? -12.164 20.422 30.766 1 96.75 284 GLU A N 1
ATOM 2279 C CA . GLU A 1 284 ? -10.953 20.422 29.953 1 96.75 284 GLU A CA 1
ATOM 2280 C C . GLU A 1 284 ? -11.211 21 28.562 1 96.75 284 GLU A C 1
ATOM 2282 O O . GLU A 1 284 ? -10.469 21.875 28.109 1 96.75 284 GLU A O 1
ATOM 2287 N N . LYS A 1 285 ? -12.242 20.484 27.906 1 98.06 285 LYS A N 1
ATOM 2288 C CA . LYS A 1 285 ? -12.523 20.906 26.531 1 98.06 285 LYS A CA 1
ATOM 2289 C C . LYS A 1 285 ? -13.102 22.312 26.5 1 98.06 285 LYS A C 1
ATOM 2291 O O . LYS A 1 285 ? -12.859 23.078 25.562 1 98.06 285 LYS A O 1
ATOM 2296 N N . LEU A 1 286 ? -13.859 22.688 27.547 1 98.31 286 LEU A N 1
ATOM 2297 C CA . LEU A 1 286 ? -14.344 24.062 27.656 1 98.31 286 LEU A CA 1
ATOM 2298 C C . LEU A 1 286 ? -13.18 25.031 27.781 1 98.31 286 LEU A C 1
ATOM 2300 O O . LEU A 1 286 ? -13.18 26.094 27.141 1 98.31 286 LEU A O 1
ATOM 2304 N N . ARG A 1 287 ? -12.219 24.766 28.594 1 96.62 287 ARG A N 1
ATOM 2305 C CA . ARG A 1 287 ? -11.031 25.594 28.719 1 96.62 287 ARG A CA 1
ATOM 2306 C C . ARG A 1 287 ? -10.297 25.719 27.391 1 96.62 287 ARG A C 1
ATOM 2308 O O . ARG A 1 287 ? -9.766 26.781 27.062 1 96.62 287 ARG A O 1
ATOM 2315 N N . SER A 1 288 ? -10.25 24.625 26.641 1 96.88 288 SER A N 1
ATOM 2316 C CA . SER A 1 288 ? -9.656 24.672 25.312 1 96.88 288 SER A CA 1
ATOM 2317 C C . SER A 1 288 ? -10.406 25.656 24.406 1 96.88 288 SER A C 1
ATOM 2319 O O . SER A 1 288 ? -9.789 26.453 23.703 1 96.88 288 SER A O 1
ATOM 2321 N N . LEU A 1 289 ? -11.719 25.516 24.422 1 98.12 289 LEU A N 1
ATOM 2322 C CA . LEU A 1 289 ? -12.547 26.438 23.641 1 98.12 289 LEU A CA 1
ATOM 2323 C C . LEU A 1 289 ? -12.273 27.875 24.031 1 98.12 289 LEU A C 1
ATOM 2325 O O . LEU A 1 289 ? -12.039 28.719 23.156 1 98.12 289 LEU A O 1
ATOM 2329 N N . ILE A 1 290 ? -12.273 28.141 25.312 1 97.12 290 ILE A N 1
ATOM 2330 C CA . ILE A 1 290 ? -12.055 29.484 25.844 1 97.12 290 ILE A CA 1
ATOM 2331 C C . ILE A 1 290 ? -10.688 30 25.422 1 97.12 290 ILE A C 1
ATOM 2333 O O . ILE A 1 290 ? -10.547 31.141 24.984 1 97.12 290 ILE A O 1
ATOM 2337 N N . ASN A 1 291 ? -9.727 29.188 25.562 1 94.88 291 ASN A N 1
ATOM 2338 C CA . ASN A 1 291 ? -8.367 29.562 25.172 1 94.88 291 ASN A CA 1
ATOM 2339 C C . ASN A 1 291 ? -8.273 29.906 23.688 1 94.88 291 ASN A C 1
ATOM 2341 O O . ASN A 1 291 ? -7.645 30.906 23.328 1 94.88 291 ASN A O 1
ATOM 2345 N N . VAL A 1 292 ? -8.82 29.125 22.875 1 96.19 292 VAL A N 1
ATOM 2346 C CA . VAL A 1 292 ? -8.773 29.312 21.438 1 96.19 292 VAL A CA 1
ATOM 2347 C C . VAL A 1 292 ? -9.469 30.625 21.078 1 96.19 292 VAL A C 1
ATOM 2349 O O . VAL A 1 292 ? -8.914 31.453 20.344 1 96.19 292 VAL A O 1
ATOM 2352 N N . VAL A 1 293 ? -10.602 30.844 21.641 1 96.56 293 VAL A N 1
ATOM 2353 C CA . VAL A 1 293 ? -11.414 32 21.297 1 96.56 293 VAL A CA 1
ATOM 2354 C C . VAL A 1 293 ? -10.742 33.281 21.812 1 96.56 293 VAL A C 1
ATOM 2356 O O . VAL A 1 293 ? -10.727 34.312 21.125 1 96.56 293 VAL A O 1
ATOM 2359 N N . SER A 1 294 ? -10.203 33.188 23 1 95.06 294 SER A N 1
ATOM 2360 C CA . SER A 1 294 ? -9.562 34.375 23.594 1 95.06 294 SER A CA 1
ATOM 2361 C C . SER A 1 294 ? -8.312 34.75 22.828 1 95.06 294 SER A C 1
ATOM 2363 O O . SER A 1 294 ? -7.797 35.875 23 1 95.06 294 SER A O 1
ATOM 2365 N N . HIS A 1 295 ? -7.859 33.875 21.969 1 92.69 295 HIS A N 1
ATOM 2366 C CA . HIS A 1 295 ? -6.691 34.188 21.156 1 92.69 295 HIS A CA 1
ATOM 2367 C C . HIS A 1 295 ? -7.082 34.406 19.703 1 92.69 295 HIS A C 1
ATOM 2369 O O . HIS A 1 295 ? -6.219 34.469 18.812 1 92.69 295 HIS A O 1
ATOM 2375 N N . GLY A 1 296 ? -8.328 34.469 19.469 1 93.5 296 GLY A N 1
ATOM 2376 C CA . GLY A 1 296 ? -8.82 34.906 18.188 1 93.5 296 GLY A CA 1
ATOM 2377 C C . GLY A 1 296 ? -9.094 33.781 17.203 1 93.5 296 GLY A C 1
ATOM 2378 O O . GLY A 1 296 ? -9.273 34.031 16.016 1 93.5 296 GLY A O 1
ATOM 2379 N N . GLY A 1 297 ? -9.086 32.531 17.641 1 96.06 297 GLY A N 1
ATOM 2380 C CA . GLY A 1 297 ? -9.297 31.391 16.75 1 96.06 297 GLY A CA 1
ATOM 2381 C C . GLY A 1 297 ? -10.672 30.766 16.906 1 96.06 297 GLY A C 1
ATOM 2382 O O . GLY A 1 297 ? -11.531 31.312 17.609 1 96.06 297 GLY A O 1
ATOM 2383 N N . ASN A 1 298 ? -10.992 29.75 16.141 1 97.44 298 ASN A N 1
ATOM 2384 C CA . ASN A 1 298 ? -12.164 28.891 16.266 1 97.44 298 ASN A CA 1
ATOM 2385 C C . ASN A 1 298 ? -11.781 27.5 16.75 1 97.44 298 ASN A C 1
ATOM 2387 O O . ASN A 1 298 ? -10.648 27.047 16.547 1 97.44 298 ASN A O 1
ATOM 2391 N N . PHE A 1 299 ? -12.711 26.875 17.438 1 98.06 299 PHE A N 1
ATOM 2392 C CA . PHE A 1 299 ? -12.453 25.578 18.047 1 98.06 299 PHE A CA 1
ATOM 2393 C C . PHE A 1 299 ? -13.289 24.5 17.375 1 98.06 299 PHE A C 1
ATOM 2395 O O . PHE A 1 299 ? -14.508 24.625 17.25 1 98.06 299 PHE A O 1
ATOM 2402 N N . LEU A 1 300 ? -12.648 23.516 16.875 1 98.12 300 LEU A N 1
ATOM 2403 C CA . LEU A 1 300 ? -13.25 22.344 16.25 1 98.12 300 LEU A CA 1
ATOM 2404 C C . LEU A 1 300 ? -13.086 21.109 17.141 1 98.12 300 LEU A C 1
ATOM 2406 O O . LEU A 1 300 ? -11.984 20.562 17.266 1 98.12 300 LEU A O 1
ATOM 2410 N N . LEU A 1 301 ? -14.141 20.609 17.781 1 98.69 301 LEU A N 1
ATOM 2411 C CA . LEU A 1 301 ? -14.062 19.469 18.703 1 98.69 301 LEU A CA 1
ATOM 2412 C C . LEU A 1 301 ? -14.719 18.234 18.109 1 98.69 301 LEU A C 1
ATOM 2414 O O . LEU A 1 301 ? -15.859 18.312 17.641 1 98.69 301 LEU A O 1
ATOM 2418 N N . ASN A 1 302 ? -14.047 17.141 18.188 1 98.62 302 ASN A N 1
ATOM 2419 C CA . ASN A 1 302 ? -14.422 15.93 17.453 1 98.62 302 ASN A CA 1
ATOM 2420 C C . ASN A 1 302 ? -15.211 14.969 18.344 1 98.62 302 ASN A C 1
ATOM 2422 O O . ASN A 1 302 ? -14.961 14.883 19.547 1 98.62 302 ASN A O 1
ATOM 2426 N N . ILE A 1 303 ? -16.172 14.281 17.734 1 98.5 303 ILE A N 1
ATOM 2427 C CA . ILE A 1 303 ? -16.719 13.039 18.281 1 98.5 303 ILE A CA 1
ATOM 2428 C C . ILE A 1 303 ? -16.438 11.898 17.297 1 98.5 303 ILE A C 1
ATOM 2430 O O . ILE A 1 303 ? -16.188 12.125 16.125 1 98.5 303 ILE A O 1
ATOM 2434 N N . GLY A 1 304 ? -16.453 10.672 17.828 1 98.69 304 GLY A N 1
ATOM 2435 C CA . GLY A 1 304 ? -16.281 9.469 17.031 1 98.69 304 GLY A CA 1
ATOM 2436 C C . GLY A 1 304 ? -17.375 8.445 17.234 1 98.69 304 GLY A C 1
ATOM 2437 O O . GLY A 1 304 ? -17.281 7.582 18.109 1 98.69 304 GLY A O 1
ATOM 2438 N N . PRO A 1 305 ? -18.453 8.516 16.5 1 98.81 305 PRO A N 1
ATOM 2439 C CA . PRO A 1 305 ? -19.547 7.566 16.625 1 98.81 305 PRO A CA 1
ATOM 2440 C C . PRO A 1 305 ? -19.094 6.113 16.5 1 98.81 305 PRO A C 1
ATOM 2442 O O . PRO A 1 305 ? -18.078 5.84 15.867 1 98.81 305 PRO A O 1
ATOM 2445 N N . LYS A 1 306 ? -19.906 5.23 17.109 1 98.62 306 LYS A N 1
ATOM 2446 C CA . LYS A 1 306 ? -19.641 3.799 17.016 1 98.62 306 LYS A CA 1
ATOM 2447 C C . LYS A 1 306 ? -19.938 3.27 15.617 1 98.62 306 LYS A C 1
ATOM 2449 O O . LYS A 1 306 ? -20.562 3.959 14.805 1 98.62 306 LYS A O 1
ATOM 2454 N N . GLY A 1 307 ? -19.547 1.995 15.398 1 98.38 307 GLY A N 1
ATOM 2455 C CA . GLY A 1 307 ? -19.781 1.361 14.109 1 98.38 307 GLY A CA 1
ATOM 2456 C C . GLY A 1 307 ? -21.266 1.238 13.766 1 98.38 307 GLY A C 1
ATOM 2457 O O . GLY A 1 307 ? -21.625 1.261 12.594 1 98.38 307 GLY A O 1
ATOM 2458 N N . ASP A 1 308 ? -22.125 1.182 14.773 1 98.38 308 ASP A N 1
ATOM 2459 C CA . ASP A 1 308 ? -23.562 1.056 14.539 1 98.38 308 ASP A CA 1
ATOM 2460 C C . ASP A 1 308 ? -24.188 2.418 14.266 1 98.38 308 ASP A C 1
ATOM 2462 O O . ASP A 1 308 ? -25.391 2.512 14.016 1 98.38 308 ASP A O 1
ATOM 2466 N N . GLY A 1 309 ? -23.375 3.486 14.344 1 98.5 309 GLY A N 1
ATOM 2467 C CA . GLY A 1 309 ? -23.812 4.832 14.016 1 98.5 309 GLY A CA 1
ATOM 2468 C C . GLY A 1 309 ? -24.172 5.66 15.234 1 98.5 309 GLY A C 1
ATOM 2469 O O . GLY A 1 309 ? -24.328 6.879 15.141 1 98.5 309 GLY A O 1
ATOM 2470 N N . SER A 1 310 ? -24.266 5.051 16.406 1 98.69 310 SER A N 1
ATOM 2471 C CA . SER A 1 310 ? -24.672 5.785 17.609 1 98.69 310 SER A CA 1
ATOM 2472 C C . SER A 1 310 ? -23.531 6.629 18.141 1 98.69 310 SER A C 1
ATOM 2474 O O . SER A 1 310 ? -22.359 6.262 18 1 98.69 310 SER A O 1
ATOM 2476 N N . VAL A 1 311 ? -23.875 7.742 18.75 1 98.69 311 VAL A N 1
ATOM 2477 C CA . VAL A 1 311 ? -22.906 8.586 19.422 1 98.69 311 VAL A CA 1
ATOM 2478 C C . VAL A 1 311 ? -22.547 7.973 20.781 1 98.69 311 VAL A C 1
ATOM 2480 O O . VAL A 1 311 ? -23.422 7.477 21.5 1 98.69 311 VAL A O 1
ATOM 2483 N N . VAL A 1 312 ? -21.281 7.949 21.094 1 98.5 312 VAL A N 1
ATOM 2484 C CA . VAL A 1 312 ? -20.828 7.449 22.391 1 98.5 312 VAL A CA 1
ATOM 2485 C C . VAL A 1 312 ? -21.469 8.258 23.516 1 98.5 312 VAL A C 1
ATOM 2487 O O . VAL A 1 312 ? -21.359 9.484 23.547 1 98.5 312 VAL A O 1
ATOM 2490 N N . PRO A 1 313 ? -22.156 7.625 24.484 1 98.44 313 PRO A N 1
ATOM 2491 C CA . PRO A 1 313 ? -22.859 8.359 25.531 1 98.44 313 PRO A CA 1
ATOM 2492 C C . PRO A 1 313 ? -21.953 9.32 26.297 1 98.44 313 PRO A C 1
ATOM 2494 O O . PRO A 1 313 ? -22.375 10.445 26.609 1 98.44 313 PRO A O 1
ATOM 2497 N N . PHE A 1 314 ? -20.766 8.922 26.578 1 98.62 314 PHE A N 1
ATOM 2498 C CA . PHE A 1 314 ? -19.812 9.781 27.281 1 98.62 314 PHE A CA 1
ATOM 2499 C C . PHE A 1 314 ? -19.594 11.078 26.516 1 98.62 314 PHE A C 1
ATOM 2501 O O . PHE A 1 314 ? -19.609 12.156 27.109 1 98.62 314 PHE A O 1
ATOM 2508 N N . GLU A 1 315 ? -19.359 11.023 25.266 1 98.75 315 GLU A N 1
ATOM 2509 C CA . GLU A 1 315 ? -19.125 12.203 24.438 1 98.75 315 GLU A CA 1
ATOM 2510 C C . GLU A 1 315 ? -20.344 13.102 24.375 1 98.75 315 GLU A C 1
ATOM 2512 O O . GLU A 1 315 ? -20.234 14.328 24.422 1 98.75 315 GLU A O 1
ATOM 2517 N N . ARG A 1 316 ? -21.484 12.445 24.312 1 98.75 316 ARG A N 1
ATOM 2518 C CA . ARG A 1 316 ? -22.75 13.195 24.344 1 98.75 316 ARG A CA 1
ATOM 2519 C C . ARG A 1 316 ? -22.859 14.008 25.625 1 98.75 316 ARG A C 1
ATOM 2521 O O . ARG A 1 316 ? -23.188 15.195 25.578 1 98.75 316 ARG A O 1
ATOM 2528 N N . GLU A 1 317 ? -22.594 13.43 26.688 1 98.75 317 GLU A N 1
ATOM 2529 C CA . GLU A 1 317 ? -22.734 14.094 27.984 1 98.75 317 GLU A CA 1
ATOM 2530 C C . GLU A 1 317 ? -21.719 15.227 28.141 1 98.75 317 GLU A C 1
ATOM 2532 O O . GLU A 1 317 ? -22.047 16.281 28.688 1 98.75 317 GLU A O 1
ATOM 2537 N N . VAL A 1 318 ? -20.531 15.008 27.672 1 98.81 318 VAL A N 1
ATOM 2538 C CA . VAL A 1 318 ? -19.5 16.047 27.719 1 98.81 318 VAL A CA 1
ATOM 2539 C C . VAL A 1 318 ? -19.969 17.266 26.922 1 98.81 318 VAL A C 1
ATOM 2541 O O . VAL A 1 318 ? -19.891 18.391 27.406 1 98.81 318 VAL A O 1
ATOM 2544 N N . LEU A 1 319 ? -20.484 17.047 25.766 1 98.88 319 LEU A N 1
ATOM 2545 C CA . LEU A 1 319 ? -20.938 18.125 24.906 1 98.88 319 LEU A CA 1
ATOM 2546 C C . LEU A 1 319 ? -22.109 18.859 25.516 1 98.88 319 LEU A C 1
ATOM 2548 O O . LEU A 1 319 ? -22.172 20.094 25.453 1 98.88 319 LEU A O 1
ATOM 2552 N N . LYS A 1 320 ? -23.047 18.125 26.109 1 98.75 320 LYS A N 1
ATOM 2553 C CA . LYS A 1 320 ? -24.203 18.75 26.734 1 98.75 320 LYS A CA 1
ATOM 2554 C C . LYS A 1 320 ? -23.797 19.641 27.891 1 98.75 320 LYS A C 1
ATOM 2556 O O . LYS A 1 320 ? -24.359 20.734 28.078 1 98.75 320 LYS A O 1
ATOM 2561 N N . GLU A 1 321 ? -22.844 19.188 28.625 1 98.38 321 GLU A N 1
ATOM 2562 C CA . GLU A 1 321 ? -22.375 19.984 29.75 1 98.38 321 GLU A CA 1
ATOM 2563 C C . GLU A 1 321 ? -21.734 21.281 29.266 1 98.38 321 GLU A C 1
ATOM 2565 O O . GLU A 1 321 ? -21.938 22.344 29.859 1 98.38 321 GLU A O 1
ATOM 2570 N N . ILE A 1 322 ? -20.969 21.25 28.25 1 98.75 322 ILE A N 1
ATOM 2571 C CA . ILE A 1 322 ? -20.391 22.453 27.672 1 98.75 322 ILE A CA 1
ATOM 2572 C C . ILE A 1 322 ? -21.5 23.375 27.172 1 98.75 322 ILE A C 1
ATOM 2574 O O . ILE A 1 322 ? -21.438 24.594 27.359 1 98.75 322 ILE A O 1
ATOM 2578 N N . GLY A 1 323 ? -22.516 22.766 26.594 1 98.75 323 GLY A N 1
ATOM 2579 C CA . GLY A 1 323 ? -23.656 23.531 26.125 1 98.75 323 GLY A CA 1
ATOM 2580 C C . GLY A 1 323 ? -24.375 24.297 27.219 1 98.75 323 GLY A C 1
ATOM 2581 O O . GLY A 1 323 ? -24.828 25.422 27.016 1 98.75 323 GLY A O 1
ATOM 2582 N N . ILE A 1 324 ? -24.516 23.672 28.344 1 98.31 324 ILE A N 1
ATOM 2583 C CA . ILE A 1 324 ? -25.156 24.312 29.484 1 98.31 324 ILE A CA 1
ATOM 2584 C C . ILE A 1 324 ? -24.375 25.562 29.875 1 98.31 324 ILE A C 1
ATOM 2586 O O . ILE A 1 324 ? -24.969 26.609 30.141 1 98.31 324 ILE A O 1
ATOM 2590 N N . TRP A 1 325 ? -23.109 25.5 29.891 1 98.31 325 TRP A N 1
ATOM 2591 C CA . TRP A 1 325 ? -22.281 26.656 30.188 1 98.31 325 TRP A CA 1
ATOM 2592 C C . TRP A 1 325 ? -22.453 27.734 29.125 1 98.31 325 TRP A C 1
ATOM 2594 O O . TRP A 1 325 ? -22.562 28.922 29.453 1 98.31 325 TRP A O 1
ATOM 2604 N N . LEU A 1 326 ? -22.516 27.375 27.922 1 98.56 326 LEU A N 1
ATOM 2605 C CA . LEU A 1 326 ? -22.562 28.312 26.812 1 98.56 326 LEU A CA 1
ATOM 2606 C C . LEU A 1 326 ? -23.922 29 26.75 1 98.56 326 LEU A C 1
ATOM 2608 O O . LEU A 1 326 ? -24.031 30.125 26.266 1 98.56 326 LEU A O 1
ATOM 2612 N N . LYS A 1 327 ? -24.938 28.297 27.188 1 97.75 327 LYS A N 1
ATOM 2613 C CA . LYS A 1 327 ? -26.25 28.938 27.25 1 97.75 327 LYS A CA 1
ATOM 2614 C C . LYS A 1 327 ? -26.234 30.156 28.172 1 97.75 327 LYS A C 1
ATOM 2616 O O . LYS A 1 327 ? -26.891 31.156 27.891 1 97.75 327 LYS A O 1
ATOM 2621 N N . LYS A 1 328 ? -25.438 30.078 29.125 1 97.06 328 LYS A N 1
ATOM 2622 C CA . LYS A 1 328 ? -25.344 31.141 30.109 1 97.06 328 LYS A CA 1
ATOM 2623 C C . LYS A 1 328 ? -24.312 32.188 29.719 1 97.06 328 LYS A C 1
ATOM 2625 O O . LYS A 1 328 ? -24.469 33.375 30.016 1 97.06 328 LYS A O 1
ATOM 2630 N N . ASN A 1 329 ? -23.281 31.75 29.141 1 97.75 329 ASN A N 1
ATOM 2631 C CA . ASN A 1 329 ? -22.109 32.594 28.969 1 97.75 329 ASN A CA 1
ATOM 2632 C C . ASN A 1 329 ? -21.75 32.781 27.5 1 97.75 329 ASN A C 1
ATOM 2634 O O . ASN A 1 329 ? -20.656 33.219 27.172 1 97.75 329 ASN A O 1
ATOM 2638 N N . GLY A 1 330 ? -22.625 32.469 26.578 1 97.81 330 GLY A N 1
ATOM 2639 C CA . GLY A 1 330 ? -22.359 32.5 25.156 1 97.81 330 GLY A CA 1
ATOM 2640 C C . GLY A 1 330 ? -21.922 33.875 24.641 1 97.81 330 GLY A C 1
ATOM 2641 O O . GLY A 1 330 ? -21.172 33.969 23.672 1 97.81 330 GLY A O 1
ATOM 2642 N N . GLU A 1 331 ? -22.328 34.938 25.281 1 97.19 331 GLU A N 1
ATOM 2643 C CA . GLU A 1 331 ? -21.984 36.281 24.875 1 97.19 331 GLU A CA 1
ATOM 2644 C C . GLU A 1 331 ? -20.469 36.531 24.969 1 97.19 331 GLU A C 1
ATOM 2646 O O . GLU A 1 331 ? -19.922 37.344 24.25 1 97.19 331 GLU A O 1
ATOM 2651 N N . ALA A 1 332 ? -19.875 35.781 25.844 1 98.12 332 ALA A N 1
ATOM 2652 C CA . ALA A 1 332 ? -18.438 35.938 26.047 1 98.12 332 ALA A CA 1
ATOM 2653 C C . ALA A 1 332 ? -17.656 35.125 25.016 1 98.12 332 ALA A C 1
ATOM 2655 O O . ALA A 1 332 ? -16.422 35.188 24.953 1 98.12 332 ALA A O 1
ATOM 2656 N N . ILE A 1 333 ? -18.312 34.344 24.234 1 98.31 333 ILE A N 1
ATOM 2657 C CA . ILE A 1 333 ? -17.672 33.438 23.297 1 98.31 333 ILE A CA 1
ATOM 2658 C C . ILE A 1 333 ? -18.031 33.812 21.859 1 98.31 333 ILE A C 1
ATOM 2660 O O . ILE A 1 333 ? -17.172 34.281 21.109 1 98.31 333 ILE A O 1
ATOM 2664 N N . TYR A 1 334 ? -19.281 33.844 21.5 1 98.06 334 TYR A N 1
ATOM 2665 C CA . TYR A 1 334 ? -19.719 34 20.125 1 98.06 334 TYR A CA 1
ATOM 2666 C C . TYR A 1 334 ? -19.578 35.469 19.688 1 98.06 334 TYR A C 1
ATOM 2668 O O . TYR A 1 334 ? -19.953 36.375 20.422 1 98.06 334 TYR A O 1
ATOM 2676 N N . GLY A 1 335 ? -18.984 35.656 18.5 1 96.56 335 GLY A N 1
ATOM 2677 C CA . GLY A 1 335 ? -18.859 36.969 17.906 1 96.56 335 GLY A CA 1
ATOM 2678 C C . GLY A 1 335 ? -17.812 37.812 18.594 1 96.56 335 GLY A C 1
ATOM 2679 O O . GLY A 1 335 ? -17.719 39.031 18.328 1 96.56 335 GLY A O 1
ATOM 2680 N N . THR A 1 336 ? -17.062 37.25 19.453 1 96.69 336 THR A N 1
ATOM 2681 C CA . THR A 1 336 ? -16.062 38.031 20.203 1 96.69 336 THR A CA 1
ATOM 2682 C C . THR A 1 336 ? -14.758 38.094 19.406 1 96.69 336 THR A C 1
ATOM 2684 O O . THR A 1 336 ? -14.586 37.406 18.422 1 96.69 336 THR A O 1
ATOM 2687 N N . GLU A 1 337 ? -13.883 39 19.828 1 94.12 337 GLU A N 1
ATOM 2688 C CA . GLU A 1 337 ? -12.516 39.125 19.344 1 94.12 337 GLU A CA 1
ATOM 2689 C C . GLU A 1 337 ? -11.508 38.75 20.438 1 94.12 337 GLU A C 1
ATOM 2691 O O . GLU A 1 337 ? -11.875 38.594 21.594 1 94.12 337 GLU A O 1
ATOM 2696 N N . ALA A 1 338 ? -10.289 38.562 20.031 1 93.44 338 ALA A N 1
ATOM 2697 C CA . ALA A 1 338 ? -9.219 38.188 20.938 1 93.44 338 ALA A CA 1
ATOM 2698 C C . ALA A 1 338 ? -9.016 39.219 22.031 1 93.44 338 ALA A C 1
ATOM 2700 O O . ALA A 1 338 ? -9.422 40.375 21.875 1 93.44 338 ALA A O 1
ATOM 2701 N N . SER A 1 339 ? -8.414 38.75 23.125 1 93.44 339 SER A N 1
ATOM 2702 C CA . SER A 1 339 ? -8.031 39.656 24.203 1 93.44 339 SER A CA 1
ATOM 2703 C C . SER A 1 339 ? -7.25 40.844 23.672 1 93.44 339 SER A C 1
ATOM 2705 O O . SER A 1 339 ? -6.387 40.688 22.812 1 93.44 339 SER A O 1
ATOM 2707 N N . PRO A 1 340 ? -7.586 42 24.078 1 91.25 340 PRO A N 1
ATOM 2708 C CA . PRO A 1 340 ? -6.809 43.156 23.656 1 91.25 340 PRO A CA 1
ATOM 2709 C C . PRO A 1 340 ? -5.477 43.281 24.391 1 91.25 340 PRO A C 1
ATOM 2711 O O . PRO A 1 340 ? -4.684 44.188 24.094 1 91.25 340 PRO A O 1
ATOM 2714 N N . PHE A 1 341 ? -5.293 42.344 25.328 1 86.81 341 PHE A N 1
ATOM 2715 C CA . PHE A 1 341 ? -4.062 42.375 26.109 1 86.81 341 PHE A CA 1
ATOM 2716 C C . PHE A 1 341 ? -3.084 41.312 25.609 1 86.81 341 PHE A C 1
ATOM 2718 O O . PHE A 1 341 ? -3.482 40.188 25.297 1 86.81 341 PHE A O 1
ATOM 2725 N N . ARG A 1 342 ? -1.869 41.562 25.453 1 75.06 342 ARG A N 1
ATOM 2726 C CA . ARG A 1 342 ? -0.852 40.625 24.969 1 75.06 342 ARG A CA 1
ATOM 2727 C C . ARG A 1 342 ? -0.456 39.656 26.062 1 75.06 342 ARG A C 1
ATOM 2729 O O . ARG A 1 342 ? 0.003 38.531 25.781 1 75.06 342 ARG A O 1
ATOM 2736 N N . GLU A 1 343 ? -0.662 40.125 27.266 1 76.31 343 GLU A N 1
ATOM 2737 C CA . GLU A 1 343 ? -0.284 39.281 28.406 1 76.31 343 GLU A CA 1
ATOM 2738 C C . GLU A 1 343 ? -1.272 38.156 28.609 1 76.31 343 GLU A C 1
ATOM 2740 O O . GLU A 1 343 ? -2.459 38.281 28.297 1 76.31 343 GLU A O 1
ATOM 2745 N N . GLN A 1 344 ? -0.657 37.094 29.062 1 83.81 344 GLN A N 1
ATOM 2746 C CA . GLN A 1 344 ? -1.49 36 29.531 1 83.81 344 GLN A CA 1
ATOM 2747 C C . GLN A 1 344 ? -1.701 36.094 31.047 1 83.81 344 GLN A C 1
ATOM 2749 O O . GLN A 1 344 ? -0.782 36.438 31.781 1 83.81 344 GLN A O 1
ATOM 2754 N N . PHE A 1 345 ? -2.881 35.812 31.391 1 91.12 345 PHE A N 1
ATOM 2755 C CA . PHE A 1 345 ? -3.215 35.969 32.812 1 91.12 345 PHE A CA 1
ATOM 2756 C C . PHE A 1 345 ? -3.354 34.594 33.438 1 91.12 345 PHE A C 1
ATOM 2758 O O . PHE A 1 345 ? -3.959 33.688 32.875 1 91.12 345 PHE A O 1
ATOM 2765 N N . GLU A 1 346 ? -2.824 34.5 34.594 1 93.62 346 GLU A N 1
ATOM 2766 C CA . GLU A 1 346 ? -2.93 33.25 35.344 1 93.62 346 GLU A CA 1
ATOM 2767 C C . GLU A 1 346 ? -4.363 33 35.781 1 93.62 346 GLU A C 1
ATOM 2769 O O . GLU A 1 346 ? -4.777 31.844 35.938 1 93.62 346 GLU A O 1
ATOM 2774 N N . TRP A 1 347 ? -5.059 34.094 36 1 95.44 347 TRP A N 1
ATOM 2775 C CA . TRP A 1 347 ? -6.391 33.969 36.594 1 95.44 347 TRP A CA 1
ATOM 2776 C C . TRP A 1 347 ? -7.41 33.531 35.531 1 95.44 347 TRP A C 1
ATOM 2778 O O . TRP A 1 347 ? -8.523 33.125 35.875 1 95.44 347 TRP A O 1
ATOM 2788 N N . GLY A 1 348 ? -7.09 33.719 34.281 1 96.38 348 GLY A N 1
ATOM 2789 C CA . GLY A 1 348 ? -8 33.406 33.188 1 96.38 348 GLY A CA 1
ATOM 2790 C C . GLY A 1 348 ? -7.66 34.125 31.906 1 96.38 348 GLY A C 1
ATOM 2791 O O . GLY A 1 348 ? -6.488 34.219 31.547 1 96.38 348 GLY A O 1
ATOM 2792 N N . THR A 1 349 ? -8.711 34.438 31.234 1 96.19 349 THR A N 1
ATOM 2793 C CA . THR A 1 349 ? -8.508 35.125 29.953 1 96.19 349 THR A CA 1
ATOM 2794 C C . THR A 1 349 ? -9.625 36.125 29.672 1 96.19 349 THR A C 1
ATOM 2796 O O . THR A 1 349 ? -10.484 36.344 30.531 1 96.19 349 THR A O 1
ATOM 2799 N N . ILE A 1 350 ? -9.461 36.781 28.531 1 96.38 350 ILE A N 1
ATOM 2800 C CA . ILE A 1 350 ? -10.398 37.875 28.219 1 96.38 350 ILE A CA 1
ATOM 2801 C C . ILE A 1 350 ? -10.836 37.75 26.75 1 96.38 350 ILE A C 1
ATOM 2803 O O . ILE A 1 350 ? -10.023 37.406 25.891 1 96.38 350 ILE A O 1
ATOM 2807 N N . THR A 1 351 ? -12.094 37.906 26.531 1 96.88 351 THR A N 1
ATOM 2808 C CA . THR A 1 351 ? -12.609 38.188 25.203 1 96.88 351 THR A CA 1
ATOM 2809 C C . THR A 1 351 ? -13.273 39.562 25.156 1 96.88 351 THR A C 1
ATOM 2811 O O . THR A 1 351 ? -13.5 40.188 26.203 1 96.88 351 THR A O 1
ATOM 2814 N N . ARG A 1 352 ? -13.508 40.062 23.953 1 96.44 352 ARG A N 1
ATOM 2815 C CA . ARG A 1 352 ? -14.133 41.375 23.844 1 96.44 352 ARG A CA 1
ATOM 2816 C C . ARG A 1 352 ? -15.156 41.406 22.719 1 96.44 352 ARG A C 1
ATOM 2818 O O . ARG A 1 352 ? -15.031 40.688 21.734 1 96.44 352 ARG A O 1
ATOM 2825 N N . LYS A 1 353 ? -16.109 42.188 22.891 1 96.5 353 LYS A N 1
ATOM 2826 C CA . LYS A 1 353 ? -17.172 42.438 21.922 1 96.5 353 LYS A CA 1
ATOM 2827 C C . LYS A 1 353 ? -17.781 43.812 22.094 1 96.5 353 LYS A C 1
ATOM 2829 O O . LYS A 1 353 ? -18.391 44.094 23.125 1 96.5 353 LYS A O 1
ATOM 2834 N N . GLY A 1 354 ? -17.609 44.625 21.094 1 95.38 354 GLY A N 1
ATOM 2835 C CA . GLY A 1 354 ? -18.016 46.031 21.266 1 95.38 354 GLY A CA 1
ATOM 2836 C C . GLY A 1 354 ? -17.266 46.719 22.391 1 95.38 354 GLY A C 1
ATOM 2837 O O . GLY A 1 354 ? -16.047 46.719 22.438 1 95.38 354 GLY A O 1
ATOM 2838 N N . ASN A 1 355 ? -18.109 47.312 23.312 1 96.56 355 ASN A N 1
ATOM 2839 C CA . ASN A 1 355 ? -17.531 48.031 24.453 1 96.56 355 ASN A CA 1
ATOM 2840 C C . ASN A 1 355 ? -17.359 47.156 25.672 1 96.56 355 ASN A C 1
ATOM 2842 O O . ASN A 1 355 ? -17.031 47.625 26.75 1 96.56 355 ASN A O 1
ATOM 2846 N N . ASN A 1 356 ? -17.609 45.906 25.438 1 97.44 356 ASN A N 1
ATOM 2847 C CA . ASN A 1 356 ? -17.578 44.969 26.562 1 97.44 356 ASN A CA 1
ATOM 2848 C C . ASN A 1 356 ? -16.281 44.188 26.609 1 97.44 356 ASN A C 1
ATOM 2850 O O . ASN A 1 356 ? -15.766 43.781 25.578 1 97.44 356 ASN A O 1
ATOM 2854 N N . LEU A 1 357 ? -15.734 44.031 27.812 1 97.75 357 LEU A N 1
ATOM 2855 C CA . LEU A 1 357 ? -14.742 43.031 28.141 1 97.75 357 LEU A CA 1
ATOM 2856 C C . LEU A 1 357 ? -15.367 41.906 28.938 1 97.75 357 LEU A C 1
ATOM 2858 O O . LEU A 1 357 ? -16.156 42.156 29.859 1 97.75 357 LEU A O 1
ATOM 2862 N N . TYR A 1 358 ? -15.117 40.75 28.516 1 98.12 358 TYR A N 1
ATOM 2863 C CA . TYR A 1 358 ? -15.523 39.562 29.281 1 98.12 358 TYR A CA 1
ATOM 2864 C C . TYR A 1 358 ? -14.328 38.906 29.953 1 98.12 358 TYR A C 1
ATOM 2866 O O . TYR A 1 358 ? -13.461 38.344 29.281 1 98.12 358 TYR A O 1
ATOM 2874 N N . LEU A 1 359 ? -14.242 39.031 31.234 1 97.94 359 LEU A N 1
ATOM 2875 C CA . LEU A 1 359 ? -13.227 38.344 32.031 1 97.94 359 LEU A CA 1
ATOM 2876 C C . LEU A 1 359 ? -13.672 36.906 32.344 1 97.94 359 LEU A C 1
ATOM 2878 O O . LEU A 1 359 ? -14.578 36.719 33.156 1 97.94 359 LEU A O 1
ATOM 2882 N N . ILE A 1 360 ? -13.031 35.969 31.75 1 98.25 360 ILE A N 1
ATOM 2883 C CA . ILE A 1 360 ? -13.383 34.562 31.938 1 98.25 360 ILE A CA 1
ATOM 2884 C C . ILE A 1 360 ? -12.438 33.938 32.969 1 98.25 360 ILE A C 1
ATOM 2886 O O . ILE A 1 360 ? -11.234 33.812 32.688 1 98.25 360 ILE A O 1
ATOM 2890 N N . LEU A 1 361 ? -12.969 33.531 34.062 1 97.56 361 LEU A N 1
ATOM 2891 C CA . LEU A 1 361 ? -12.18 33.062 35.188 1 97.56 361 LEU A CA 1
ATOM 2892 C C . LEU A 1 361 ? -11.844 31.578 35.062 1 97.56 361 LEU A C 1
ATOM 2894 O O . LEU A 1 361 ? -12.227 30.781 35.906 1 97.56 361 LEU A O 1
ATOM 2898 N N . SER A 1 362 ? -11.07 31.234 34.062 1 95.88 362 SER A N 1
ATOM 2899 C CA . SER A 1 362 ? -10.766 29.844 33.719 1 95.88 362 SER A CA 1
ATOM 2900 C C . SER A 1 362 ? -9.453 29.391 34.344 1 95.88 362 SER A C 1
ATOM 2902 O O . SER A 1 362 ? -9.055 28.234 34.188 1 95.88 362 SER A O 1
ATOM 2904 N N . GLY A 1 363 ? -8.758 30.25 35.031 1 95.62 363 GLY A N 1
ATOM 2905 C CA . GLY A 1 363 ? -7.469 29.906 35.625 1 95.62 363 GLY A CA 1
ATOM 2906 C C . GLY A 1 363 ? -7.523 29.766 37.125 1 95.62 363 GLY A C 1
ATOM 2907 O O . GLY A 1 363 ? -8.445 29.156 37.688 1 95.62 363 GLY A O 1
ATOM 2908 N N . ASN A 1 364 ? -6.465 30.391 37.75 1 95.12 364 ASN A N 1
ATOM 2909 C CA . ASN A 1 364 ? -6.336 30.328 39.219 1 95.12 364 ASN A CA 1
ATOM 2910 C C . ASN A 1 364 ? -6.699 31.656 39.875 1 95.12 364 ASN A C 1
ATOM 2912 O O . ASN A 1 364 ? -6.355 32.719 39.344 1 95.12 364 ASN A O 1
ATOM 2916 N N . ARG A 1 365 ? -7.352 31.562 40.938 1 95.5 365 ARG A N 1
ATOM 2917 C CA . ARG A 1 365 ? -7.723 32.75 41.656 1 95.5 365 ARG A CA 1
ATOM 2918 C C . ARG A 1 365 ? -6.484 33.531 42.094 1 95.5 365 ARG A C 1
ATOM 2920 O O . ARG A 1 365 ? -5.559 32.969 42.688 1 95.5 365 ARG A O 1
ATOM 2927 N N . PRO A 1 366 ? -6.492 34.812 41.781 1 95.75 366 PRO A N 1
ATOM 2928 C CA . PRO A 1 366 ? -5.387 35.625 42.281 1 95.75 366 PRO A CA 1
ATOM 2929 C C . PRO A 1 366 ? -5.312 35.625 43.812 1 95.75 366 PRO A C 1
ATOM 2931 O O . PRO A 1 366 ? -6.348 35.656 44.5 1 95.75 366 PRO A O 1
ATOM 2934 N N . ALA A 1 367 ? -4.141 35.75 44.344 1 94.12 367 ALA A N 1
ATOM 2935 C CA . ALA A 1 367 ? -3.91 35.656 45.781 1 94.12 367 ALA A CA 1
ATOM 2936 C C . ALA A 1 367 ? -4.586 36.812 46.5 1 94.12 367 ALA A C 1
ATOM 2938 O O . ALA A 1 367 ? -5.105 36.656 47.625 1 94.12 367 ALA A O 1
ATOM 2939 N N . ASP A 1 368 ? -4.605 38 46.031 1 94.56 368 ASP A N 1
ATOM 2940 C CA . ASP A 1 368 ? -5.164 39.156 46.688 1 94.56 368 ASP A CA 1
ATOM 2941 C C . ASP A 1 368 ? -6.641 39.344 46.312 1 94.56 368 ASP A C 1
ATOM 2943 O O . ASP A 1 368 ? -7.266 40.312 46.75 1 94.56 368 ASP A O 1
ATOM 2947 N N . GLY A 1 369 ? -7.16 38.5 45.438 1 95.31 369 GLY A N 1
ATOM 2948 C CA . GLY A 1 369 ? -8.57 38.5 45.094 1 95.31 369 GLY A CA 1
ATOM 2949 C C . GLY A 1 369 ? -8.953 39.594 44.125 1 95.31 369 GLY A C 1
ATOM 2950 O O . GLY A 1 369 ? -10.125 39.969 44 1 95.31 369 GLY A O 1
ATOM 2951 N N . LYS A 1 370 ? -7.996 40.156 43.469 1 96.38 370 LYS A N 1
ATOM 2952 C CA . LYS A 1 370 ? -8.266 41.281 42.562 1 96.38 370 LYS A CA 1
ATOM 2953 C C . LYS A 1 370 ? -7.695 41 41.156 1 96.38 370 LYS A C 1
ATOM 2955 O O . LYS A 1 370 ? -6.723 40.25 41.031 1 96.38 370 LYS A O 1
ATOM 2960 N N . ILE A 1 371 ? -8.367 41.5 40.125 1 96.88 371 ILE A N 1
ATOM 2961 C CA . ILE A 1 371 ? -7.871 41.562 38.75 1 96.88 371 ILE A CA 1
ATOM 2962 C C . ILE A 1 371 ? -7.621 43 38.344 1 96.88 371 ILE A C 1
ATOM 2964 O O . ILE A 1 371 ? -8.5 43.875 38.5 1 96.88 371 ILE A O 1
ATOM 2968 N N . THR A 1 372 ? -6.445 43.312 37.938 1 95.25 372 THR A N 1
ATOM 2969 C CA . THR A 1 372 ? -6.082 44.656 37.5 1 95.25 372 THR A CA 1
ATOM 2970 C C . THR A 1 372 ? -5.781 44.688 36.031 1 95.25 372 THR A C 1
ATOM 2972 O O . THR A 1 372 ? -4.98 43.906 35.531 1 95.25 372 THR A O 1
ATOM 2975 N N . LEU A 1 373 ? -6.457 45.562 35.312 1 94.25 373 LEU A N 1
ATOM 2976 C CA . LEU A 1 373 ? -6.258 45.75 33.875 1 94.25 373 LEU A CA 1
ATOM 2977 C C . LEU A 1 373 ? -5.926 47.188 33.531 1 94.25 373 LEU A C 1
ATOM 2979 O O . LEU A 1 373 ? -6.477 48.125 34.125 1 94.25 373 LEU A O 1
ATOM 2983 N N . ASN A 1 374 ? -5.031 47.406 32.594 1 91.31 374 ASN A N 1
ATOM 2984 C CA . ASN A 1 374 ? -4.734 48.719 32.094 1 91.31 374 ASN A CA 1
ATOM 2985 C C . ASN A 1 374 ? -5.566 49.062 30.844 1 91.31 374 ASN A C 1
ATOM 2987 O O . ASN A 1 374 ? -5.395 48.438 29.797 1 91.31 374 ASN A O 1
ATOM 2991 N N . VAL A 1 375 ? -6.477 50.031 30.906 1 92.31 375 VAL A N 1
ATOM 2992 C CA . VAL A 1 375 ? -7.367 50.375 29.797 1 92.31 375 VAL A CA 1
ATOM 2993 C C . VAL A 1 375 ? -7.273 51.844 29.5 1 92.31 375 VAL A C 1
ATOM 2995 O O . VAL A 1 375 ? -8.266 52.594 29.609 1 92.31 375 VAL A O 1
ATOM 2998 N N . PRO A 1 376 ? -6.125 52.219 29 1 87.94 376 PRO A N 1
ATOM 2999 C CA . PRO A 1 376 ? -5.961 53.656 28.75 1 87.94 376 PRO A CA 1
ATOM 3000 C C . PRO A 1 376 ? -7.031 54.219 27.812 1 87.94 376 PRO A C 1
ATOM 3002 O O . PRO A 1 376 ? -7.336 53.625 26.781 1 87.94 376 PRO A O 1
ATOM 3005 N N . GLY A 1 377 ? -7.523 55.375 28.203 1 87.25 377 GLY A N 1
ATOM 3006 C CA . GLY A 1 377 ? -8.453 56.094 27.359 1 87.25 377 GLY A CA 1
ATOM 3007 C C . GLY A 1 377 ? -9.883 55.625 27.469 1 87.25 377 GLY A C 1
ATOM 3008 O O . GLY A 1 377 ? -10.789 56.188 26.859 1 87.25 377 GLY A O 1
ATOM 3009 N N . CYS A 1 378 ? -10.07 54.562 28.234 1 94 378 CYS A N 1
ATOM 3010 C CA . CYS A 1 378 ? -11.414 54.031 28.391 1 94 378 CYS A CA 1
ATOM 3011 C C . CYS A 1 378 ? -11.945 54.281 29.797 1 94 378 CYS A C 1
ATOM 3013 O O . CYS A 1 378 ? -11.18 54.281 30.766 1 94 378 CYS A O 1
ATOM 3015 N N . LYS A 1 379 ? -13.273 54.438 29.891 1 95.31 379 LYS A N 1
ATOM 3016 C CA . LYS A 1 379 ? -13.922 54.656 31.172 1 95.31 379 LYS A CA 1
ATOM 3017 C C . LYS A 1 379 ? -14.969 53.594 31.438 1 95.31 379 LYS A C 1
ATOM 3019 O O . LYS A 1 379 ? -15.797 53.281 30.578 1 95.31 379 LYS A O 1
ATOM 3024 N N . LEU A 1 380 ? -14.906 53.125 32.656 1 95.88 380 LEU A N 1
ATOM 3025 C CA . LEU A 1 380 ? -15.859 52.094 33.031 1 95.88 380 LEU A CA 1
ATOM 3026 C C . LEU A 1 380 ? -17.266 52.656 33.156 1 95.88 380 LEU A C 1
ATOM 3028 O O . LEU A 1 380 ? -17.469 53.688 33.781 1 95.88 380 LEU A O 1
ATOM 3032 N N . GLN A 1 381 ? -18.203 51.969 32.562 1 96.44 381 GLN A N 1
ATOM 3033 C CA . GLN A 1 381 ? -19.609 52.344 32.688 1 96.44 381 GLN A CA 1
ATOM 3034 C C . GLN A 1 381 ? -20.344 51.438 33.656 1 96.44 381 GLN A C 1
ATOM 3036 O O . GLN A 1 381 ? -21.125 51.875 34.5 1 96.44 381 GLN A O 1
ATOM 3041 N N . LYS A 1 382 ? -20.141 50.156 33.438 1 95.94 382 LYS A N 1
ATOM 3042 C CA . LYS A 1 382 ? -20.812 49.156 34.25 1 95.94 382 LYS A CA 1
ATOM 3043 C C . LYS A 1 382 ? -19.969 47.906 34.375 1 95.94 382 LYS A C 1
ATOM 3045 O O . LYS A 1 382 ? -19.219 47.531 33.438 1 95.94 382 LYS A O 1
ATOM 3050 N N . ALA A 1 383 ? -20.062 47.219 35.469 1 96.5 383 ALA A N 1
ATOM 3051 C CA . ALA A 1 383 ? -19.438 45.938 35.688 1 96.5 383 ALA A CA 1
ATOM 3052 C C . ALA A 1 383 ? -20.312 45.031 36.531 1 96.5 383 ALA A C 1
ATOM 3054 O O . ALA A 1 383 ? -21.094 45.5 37.375 1 96.5 383 ALA A O 1
ATOM 3055 N N . ASP A 1 384 ? -20.188 43.75 36.375 1 95.06 384 ASP A N 1
ATOM 3056 C CA . ASP A 1 384 ? -20.984 42.75 37.094 1 95.06 384 ASP A CA 1
ATOM 3057 C C . ASP A 1 384 ? -20.562 42.688 38.562 1 95.06 384 ASP A C 1
ATOM 3059 O O . ASP A 1 384 ? -21.328 42.219 39.406 1 95.06 384 ASP A O 1
ATOM 3063 N N . ILE A 1 385 ? -19.375 43.094 38.812 1 96 385 ILE A N 1
ATOM 3064 C CA . ILE A 1 385 ? -18.859 43.031 40.188 1 96 385 ILE A CA 1
ATOM 3065 C C . ILE A 1 385 ? -18.281 44.406 40.562 1 96 385 ILE A C 1
ATOM 3067 O O . ILE A 1 385 ? -18.25 45.312 39.781 1 96 385 ILE A O 1
ATOM 3071 N N . LYS A 1 386 ? -17.859 44.438 41.875 1 95.62 386 LYS A N 1
ATOM 3072 C CA . LYS A 1 386 ? -17.234 45.656 42.344 1 95.62 386 LYS A CA 1
ATOM 3073 C C . LYS A 1 386 ? -15.961 45.969 41.531 1 95.62 386 LYS A C 1
ATOM 3075 O O . LYS A 1 386 ? -15.07 45.125 41.438 1 95.62 386 LYS A O 1
ATOM 3080 N N . ALA A 1 387 ? -15.977 47.156 40.938 1 96.44 387 ALA A N 1
ATOM 3081 C CA . ALA A 1 387 ? -14.844 47.594 40.125 1 96.44 387 ALA A CA 1
ATOM 3082 C C . ALA A 1 387 ? -14.562 49.094 40.344 1 96.44 387 ALA A C 1
ATOM 3084 O O . ALA A 1 387 ? -15.484 49.875 40.469 1 96.44 387 ALA A O 1
ATOM 3085 N N . ILE A 1 388 ? -13.305 49.406 40.531 1 94.81 388 ILE A N 1
ATOM 3086 C CA . ILE A 1 388 ? -12.875 50.781 40.719 1 94.81 388 ILE A CA 1
ATOM 3087 C C . ILE A 1 388 ? -11.828 51.156 39.656 1 94.81 388 ILE A C 1
ATOM 3089 O O . ILE A 1 388 ? -10.938 50.344 39.344 1 94.81 388 ILE A O 1
ATOM 3093 N N . GLN A 1 389 ? -11.938 52.281 39.062 1 94.69 389 GLN A N 1
ATOM 3094 C CA . GLN A 1 389 ? -10.969 52.781 38.125 1 94.69 389 GLN A CA 1
ATOM 3095 C C . GLN A 1 389 ? -10.07 53.844 38.719 1 94.69 389 GLN A C 1
ATOM 3097 O O . GLN A 1 389 ? -10.555 54.844 39.281 1 94.69 389 GLN A O 1
ATOM 3102 N N . LYS A 1 390 ? -8.852 53.594 38.688 1 94.19 390 LYS A N 1
ATOM 3103 C CA . LYS A 1 390 ? -7.832 54.562 39.094 1 94.19 390 LYS A CA 1
ATOM 3104 C C . LYS A 1 390 ? -6.945 54.938 37.938 1 94.19 390 LYS A C 1
ATOM 3106 O O . LYS A 1 390 ? -5.926 54.312 37.656 1 94.19 390 LYS A O 1
ATOM 3111 N N . GLY A 1 391 ? -7.258 56.062 37.312 1 91.69 391 GLY A N 1
ATOM 3112 C CA . GLY A 1 391 ? -6.551 56.406 36.094 1 91.69 391 GLY A CA 1
ATOM 3113 C C . GLY A 1 391 ? -6.789 55.469 34.938 1 91.69 391 GLY A C 1
ATOM 3114 O O . GLY A 1 391 ? -7.93 55.25 34.531 1 91.69 391 GLY A O 1
ATOM 3115 N N . GLN A 1 392 ? -5.699 54.906 34.562 1 90.88 392 GLN A N 1
ATOM 3116 C CA . GLN A 1 392 ? -5.793 53.969 33.438 1 90.88 392 GLN A CA 1
ATOM 3117 C C . GLN A 1 392 ? -5.984 52.531 33.969 1 90.88 392 GLN A C 1
ATOM 3119 O O . GLN A 1 392 ? -6.211 51.625 33.156 1 90.88 392 GLN A O 1
ATOM 3124 N N . GLU A 1 393 ? -5.965 52.375 35.219 1 94.12 393 GLU A N 1
ATOM 3125 C CA . GLU A 1 393 ? -6.066 51.031 35.812 1 94.12 393 GLU A CA 1
ATOM 3126 C C . GLU A 1 393 ? -7.5 50.719 36.219 1 94.12 393 GLU A C 1
ATOM 3128 O O . GLU A 1 393 ? -8.156 51.531 36.875 1 94.12 393 GLU A O 1
ATOM 3133 N N . MET A 1 394 ? -7.926 49.625 35.812 1 94.38 394 MET A N 1
ATOM 3134 C CA . MET A 1 394 ? -9.203 49.094 36.281 1 94.38 394 MET A CA 1
ATOM 3135 C C . MET A 1 394 ? -8.984 47.938 37.281 1 94.38 394 MET A C 1
ATOM 3137 O O . MET A 1 394 ? -8.289 46.969 36.969 1 94.38 394 MET A O 1
ATOM 3141 N N . ILE A 1 395 ? -9.555 48 38.438 1 96.81 395 ILE A N 1
ATOM 3142 C CA . ILE A 1 395 ? -9.398 46.969 39.469 1 96.81 395 ILE A CA 1
ATOM 3143 C C . ILE A 1 395 ? -10.75 46.312 39.75 1 96.81 395 ILE A C 1
ATOM 3145 O O . ILE A 1 395 ? -11.703 47 40.156 1 96.81 395 ILE A O 1
ATOM 3149 N N . PHE A 1 396 ? -10.828 45.031 39.562 1 97.19 396 PHE A N 1
ATOM 3150 C CA . PHE A 1 396 ? -12.016 44.219 39.875 1 97.19 396 PHE A CA 1
ATOM 3151 C C . PHE A 1 396 ? -11.82 43.438 41.156 1 97.19 396 PHE A C 1
ATOM 3153 O O . PHE A 1 396 ? -10.836 42.688 41.281 1 97.19 396 PHE A O 1
ATOM 3160 N N . THR A 1 397 ? -12.711 43.531 42.094 1 97.06 397 THR A N 1
ATOM 3161 C CA . THR A 1 397 ? -12.68 42.75 43.312 1 97.06 397 THR A CA 1
ATOM 3162 C C . THR A 1 397 ? -13.539 41.5 43.156 1 97.06 397 THR A C 1
ATOM 3164 O O . THR A 1 397 ? -14.758 41.594 43 1 97.06 397 THR A O 1
ATOM 3167 N N . LEU A 1 398 ? -12.898 40.344 43.344 1 96.88 398 LEU A N 1
ATOM 3168 C CA . LEU A 1 398 ? -13.578 39.094 43.062 1 96.88 398 LEU A CA 1
ATOM 3169 C C . LEU A 1 398 ? -14.383 38.625 44.281 1 96.88 398 LEU A C 1
ATOM 3171 O O . LEU A 1 398 ? -13.891 38.688 45.406 1 96.88 398 LEU A O 1
ATOM 3175 N N . PRO A 1 399 ? -15.578 38.219 44.031 1 94.75 399 PRO A N 1
ATOM 3176 C CA . PRO A 1 399 ? -16.297 37.562 45.125 1 94.75 399 PRO A CA 1
ATOM 3177 C C . PRO A 1 399 ? -15.633 36.281 45.562 1 94.75 399 PRO A C 1
ATOM 3179 O O . PRO A 1 399 ? -14.844 35.688 44.812 1 94.75 399 PRO A O 1
ATOM 3182 N N . ALA A 1 400 ? -16.016 35.75 46.719 1 92.12 400 ALA A N 1
ATOM 3183 C CA . ALA A 1 400 ? -15.398 34.562 47.281 1 92.12 400 ALA A CA 1
ATOM 3184 C C . ALA A 1 400 ? -15.695 33.344 46.469 1 92.12 400 ALA A C 1
ATOM 3186 O O . ALA A 1 400 ? -14.867 32.406 46.344 1 92.12 400 ALA A O 1
ATOM 3187 N N . ASP A 1 401 ? -16.766 33.375 45.781 1 91.88 401 ASP A N 1
ATOM 3188 C CA . ASP A 1 401 ? -17.188 32.188 45.062 1 91.88 401 ASP A CA 1
ATOM 3189 C C . ASP A 1 401 ? -16.922 32.344 43.562 1 91.88 401 ASP A C 1
ATOM 3191 O O . ASP A 1 401 ? -17.562 31.656 42.75 1 91.88 401 ASP A O 1
ATOM 3195 N N . ALA A 1 402 ? -16.016 33.219 43.188 1 92.56 402 ALA A N 1
ATOM 3196 C CA . ALA A 1 402 ? -15.75 33.5 41.781 1 92.56 402 ALA A CA 1
ATOM 3197 C C . ALA A 1 402 ? -15.141 32.281 41.094 1 92.56 402 ALA A C 1
ATOM 3199 O O . ALA A 1 402 ? -15.312 32.125 39.875 1 92.56 402 ALA A O 1
ATOM 3200 N N . TYR A 1 403 ? -14.359 31.484 41.812 1 93.69 403 TYR A N 1
ATOM 3201 C CA . TYR A 1 403 ? -13.773 30.25 41.312 1 93.69 403 TYR A CA 1
ATOM 3202 C C . TYR A 1 403 ? -14.391 29.031 41.969 1 93.69 403 TYR A C 1
ATOM 3204 O O . TYR A 1 403 ? -14.625 29.031 43.188 1 93.69 403 TYR A O 1
ATOM 3212 N N . GLY A 1 404 ? -14.812 28.062 41.312 1 87.31 404 GLY A N 1
ATOM 3213 C CA . GLY A 1 404 ? -15.43 26.844 41.812 1 87.31 404 GLY A CA 1
ATOM 3214 C C . GLY A 1 404 ? -15.562 25.766 40.75 1 87.31 404 GLY A C 1
ATOM 3215 O O . GLY A 1 404 ? -14.656 25.562 39.938 1 87.31 404 GLY A O 1
ATOM 3216 N N . LYS A 1 405 ? -16.719 25.172 40.812 1 85.94 405 LYS A N 1
ATOM 3217 C CA . LYS A 1 405 ? -16.938 24.047 39.906 1 85.94 405 LYS A CA 1
ATOM 3218 C C . LYS A 1 405 ? -17.141 24.5 38.469 1 85.94 405 LYS A C 1
ATOM 3220 O O . LYS A 1 405 ? -16.75 23.812 37.531 1 85.94 405 LYS A O 1
ATOM 3225 N N . ASP A 1 406 ? -17.703 25.688 38.375 1 91.19 406 ASP A N 1
ATOM 3226 C CA . ASP A 1 406 ? -17.953 26.219 37.031 1 91.19 406 ASP A CA 1
ATOM 3227 C C . ASP A 1 406 ? -17.078 27.422 36.75 1 91.19 406 ASP A C 1
ATOM 3229 O O . ASP A 1 406 ? -16.656 28.125 37.656 1 91.19 406 ASP A O 1
ATOM 3233 N N . ILE A 1 407 ? -16.781 27.625 35.531 1 96.75 407 ILE A N 1
ATOM 3234 C CA . ILE A 1 407 ? -16.031 28.797 35.094 1 96.75 407 ILE A CA 1
ATOM 3235 C C . ILE A 1 407 ? -16.969 30 35 1 96.75 407 ILE A C 1
ATOM 3237 O O . ILE A 1 407 ? -17.969 29.984 34.312 1 96.75 407 ILE A O 1
ATOM 3241 N N . GLN A 1 408 ? -16.641 31.047 35.719 1 96.25 408 GLN A N 1
ATOM 3242 C CA . GLN A 1 408 ? -17.484 32.25 35.75 1 96.25 408 GLN A CA 1
ATOM 3243 C C . GLN A 1 408 ? -16.969 33.281 34.75 1 96.25 408 GLN A C 1
ATOM 3245 O O . GLN A 1 408 ? -15.789 33.281 34.406 1 96.25 408 GLN A O 1
ATOM 3250 N N . VAL A 1 409 ? -17.906 34.156 34.344 1 97.94 409 VAL A N 1
ATOM 3251 C CA . VAL A 1 409 ? -17.578 35.25 33.438 1 97.94 409 VAL A CA 1
ATOM 3252 C C . VAL A 1 409 ? -18 36.562 34.062 1 97.94 409 VAL A C 1
ATOM 3254 O O . VAL A 1 409 ? -19.109 36.688 34.562 1 97.94 409 VAL A O 1
ATOM 3257 N N . ILE A 1 410 ? -17.109 37.531 34.094 1 97.12 410 ILE A N 1
ATOM 3258 C CA . ILE A 1 410 ? -17.391 38.906 34.531 1 97.12 410 ILE A CA 1
ATOM 3259 C C . ILE A 1 410 ? -17.453 39.812 33.312 1 97.12 410 ILE A C 1
ATOM 3261 O O . ILE A 1 410 ? -16.516 39.875 32.5 1 97.12 410 ILE A O 1
ATOM 3265 N N . CYS A 1 411 ? -18.531 40.531 33.188 1 97.69 411 CYS A N 1
ATOM 3266 C CA . CYS A 1 411 ? -18.656 41.469 32.094 1 97.69 411 CYS A CA 1
ATOM 3267 C C . CYS A 1 411 ? -18.391 42.906 32.594 1 97.69 411 CYS A C 1
ATOM 3269 O O . CYS A 1 411 ? -18.906 43.312 33.625 1 97.69 411 CYS A O 1
ATOM 3271 N N . ALA A 1 412 ? -17.578 43.594 31.922 1 97.69 412 ALA A N 1
ATOM 3272 C CA . ALA A 1 412 ? -17.328 45.031 32.125 1 97.69 412 ALA A CA 1
ATOM 3273 C C . ALA A 1 412 ? -17.562 45.844 30.859 1 97.69 412 ALA A C 1
ATOM 3275 O O . ALA A 1 412 ? -17 45.531 29.812 1 97.69 412 ALA A O 1
ATOM 3276 N N . THR A 1 413 ? -18.391 46.844 30.969 1 97.5 413 THR A N 1
ATOM 3277 C CA . THR A 1 413 ? -18.734 47.688 29.828 1 97.5 413 THR A CA 1
ATOM 3278 C C . THR A 1 413 ? -18.047 49.031 29.938 1 97.5 413 THR A C 1
ATOM 3280 O O . THR A 1 413 ? -18.125 49.688 30.969 1 97.5 413 THR A O 1
ATOM 3283 N N . PHE A 1 414 ? -17.469 49.5 28.922 1 97.31 414 PHE A N 1
ATOM 3284 C CA . PHE A 1 414 ? -16.75 50.75 28.875 1 97.31 414 PHE A CA 1
ATOM 3285 C C . PHE A 1 414 ? -17.422 51.75 27.938 1 97.31 414 PHE A C 1
ATOM 3287 O O . PHE A 1 414 ? -18.406 51.406 27.281 1 97.31 414 PHE A O 1
ATOM 3294 N N . ASP A 1 415 ? -16.938 52.969 27.875 1 96.44 415 ASP A N 1
ATOM 3295 C CA . ASP A 1 415 ? -17.531 54.031 27.062 1 96.44 415 ASP A CA 1
ATOM 3296 C C . ASP A 1 415 ? -17.156 53.875 25.594 1 96.44 415 ASP A C 1
ATOM 3298 O O . ASP A 1 415 ? -17.828 54.406 24.719 1 96.44 415 ASP A O 1
ATOM 3302 N N . GLN A 1 416 ? -16.078 53.125 25.359 1 95.31 416 GLN A N 1
ATOM 3303 C CA . GLN A 1 416 ? -15.594 52.781 24.031 1 95.31 416 GLN A CA 1
ATOM 3304 C C . GLN A 1 416 ? -14.883 51.438 24.031 1 95.31 416 GLN A C 1
ATOM 3306 O O . GLN A 1 416 ? -14.523 50.938 25.094 1 95.31 416 GLN A O 1
ATOM 3311 N N . PRO A 1 417 ? -14.758 50.906 22.875 1 94.69 417 PRO A N 1
ATOM 3312 C CA . PRO A 1 417 ? -14.086 49.594 22.844 1 94.69 417 PRO A CA 1
ATOM 3313 C C . PRO A 1 417 ? -12.648 49.688 23.359 1 94.69 417 PRO A C 1
ATOM 3315 O O . PRO A 1 417 ? -11.922 50.625 23.062 1 94.69 417 PRO A O 1
ATOM 3318 N N . VAL A 1 418 ? -12.32 48.656 24.156 1 92.12 418 VAL A N 1
ATOM 3319 C CA . VAL A 1 418 ? -10.93 48.531 24.578 1 92.12 418 VAL A CA 1
ATOM 3320 C C . VAL A 1 418 ? -10.109 47.906 23.453 1 92.12 418 VAL A C 1
ATOM 3322 O O . VAL A 1 418 ? -10.32 46.75 23.078 1 92.12 418 VAL A O 1
ATOM 3325 N N . LYS A 1 419 ? -9.164 48.594 22.922 1 86.25 419 LYS A N 1
ATOM 3326 C CA . LYS A 1 419 ? -8.367 48.156 21.781 1 86.25 419 LYS A CA 1
ATOM 3327 C C . LYS A 1 419 ? -7 47.625 22.234 1 86.25 419 LYS A C 1
ATOM 3329 O O . LYS A 1 419 ? -6.5 48 23.297 1 86.25 419 LYS A O 1
ATOM 3334 N N . PRO A 1 420 ? -6.52 46.75 21.422 1 80.69 420 PRO A N 1
ATOM 3335 C CA . PRO A 1 420 ? -5.148 46.312 21.719 1 80.69 420 PRO A CA 1
ATOM 3336 C C . PRO A 1 420 ? -4.16 47.469 21.719 1 80.69 420 PRO A C 1
ATOM 3338 O O . PRO A 1 420 ? -4.266 48.375 20.875 1 80.69 420 PRO A O 1
ATOM 3341 N N . GLN A 1 421 ? -3.416 47.562 22.797 1 69.88 421 GLN A N 1
ATOM 3342 C CA . GLN A 1 421 ? -2.438 48.656 22.875 1 69.88 421 GLN A CA 1
ATOM 3343 C C . GLN A 1 421 ? -1.192 48.312 22.062 1 69.88 421 GLN A C 1
ATOM 3345 O O . GLN A 1 421 ? -0.737 47.156 22.031 1 69.88 421 GLN A O 1
ATOM 3350 N N . PRO A 1 422 ? -0.89 49.375 21.266 1 61.53 422 PRO A N 1
ATOM 3351 C CA . PRO A 1 422 ? 0.347 49.188 20.5 1 61.53 422 PRO A CA 1
ATOM 3352 C C . PRO A 1 422 ? 1.559 48.938 21.406 1 61.53 422 PRO A C 1
ATOM 3354 O O . PRO A 1 422 ? 1.589 49.406 22.547 1 61.53 422 PRO A O 1
ATOM 3357 N N . MET A 1 423 ? 2.285 47.844 21.172 1 56.5 423 MET A N 1
ATOM 3358 C CA . MET A 1 423 ? 3.531 47.625 21.906 1 56.5 423 MET A CA 1
ATOM 3359 C C . MET A 1 423 ? 4.441 48.844 21.781 1 56.5 423 MET A C 1
ATOM 3361 O O . MET A 1 423 ? 4.379 49.594 20.797 1 56.5 423 MET A O 1
ATOM 3365 N N . ALA A 1 424 ? 5.121 49.281 22.875 1 54.09 424 ALA A N 1
ATOM 3366 C CA . ALA A 1 424 ? 6.141 50.344 22.812 1 54.09 424 ALA A CA 1
ATOM 3367 C C . ALA A 1 424 ? 6.867 50.312 21.484 1 54.09 424 ALA A C 1
ATOM 3369 O O . ALA A 1 424 ? 6.699 49.406 20.688 1 54.09 424 ALA A O 1
ATOM 3370 N N . ALA A 1 425 ? 7.781 51.344 21.25 1 55.06 425 ALA A N 1
ATOM 3371 C CA . ALA A 1 425 ? 8.586 51.969 20.203 1 55.06 425 ALA A CA 1
ATOM 3372 C C . ALA A 1 425 ? 9.289 50.906 19.359 1 55.06 425 ALA A C 1
ATOM 3374 O O . ALA A 1 425 ? 10.047 51.25 18.438 1 55.06 425 ALA A O 1
ATOM 3375 N N . GLN A 1 426 ? 8.883 49.469 19.578 1 69.19 426 GLN A N 1
ATOM 3376 C CA . GLN A 1 426 ? 9.82 48.562 18.938 1 69.19 426 GLN A CA 1
ATOM 3377 C C . GLN A 1 426 ? 9.133 47.75 17.844 1 69.19 426 GLN A C 1
ATOM 3379 O O . GLN A 1 426 ? 7.902 47.719 17.766 1 69.19 426 GLN A O 1
ATOM 3384 N N . ARG A 1 427 ? 9.836 47.406 16.781 1 86.38 427 ARG A N 1
ATOM 3385 C CA . ARG A 1 427 ? 9.461 46.5 15.68 1 86.38 427 ARG A CA 1
ATOM 3386 C C . ARG A 1 427 ? 8.75 45.25 16.203 1 86.38 427 ARG A C 1
ATOM 3388 O O . ARG A 1 427 ? 9.297 44.531 17.031 1 86.38 427 ARG A O 1
ATOM 3395 N N . THR A 1 428 ? 7.426 45.094 15.859 1 87.56 428 THR A N 1
ATOM 3396 C CA . THR A 1 428 ? 6.668 43.906 16.25 1 87.56 428 THR A CA 1
ATOM 3397 C C . THR A 1 428 ? 6.262 43.094 15.016 1 87.56 428 THR A C 1
ATOM 3399 O O . THR A 1 428 ? 5.645 43.625 14.094 1 87.56 428 THR A O 1
ATOM 3402 N N . PRO A 1 429 ? 6.57 41.812 15.008 1 91.62 429 PRO A N 1
ATOM 3403 C CA . PRO A 1 429 ? 6.148 41 13.875 1 91.62 429 PRO A CA 1
ATOM 3404 C C . PRO A 1 429 ? 4.668 40.625 13.93 1 91.62 429 PRO A C 1
ATOM 3406 O O . PRO A 1 429 ? 4.129 40.406 15.016 1 91.62 429 PRO A O 1
ATOM 3409 N N . ASN A 1 430 ? 3.955 40.625 12.828 1 91.88 430 ASN A N 1
ATOM 3410 C CA . ASN A 1 430 ? 2.654 40 12.633 1 91.88 430 ASN A CA 1
ATOM 3411 C C . ASN A 1 430 ? 2.795 38.594 12.047 1 91.88 430 ASN A C 1
ATOM 3413 O O . ASN A 1 430 ? 3.641 38.344 11.18 1 91.88 430 ASN A O 1
ATOM 3417 N N . TYR A 1 431 ? 1.962 37.688 12.547 1 93.62 431 TYR A N 1
ATOM 3418 C CA . TYR A 1 431 ? 2.252 36.281 12.227 1 93.62 431 TYR A CA 1
ATOM 3419 C C . TYR A 1 431 ? 1.07 35.625 11.523 1 93.62 431 TYR A C 1
ATOM 3421 O O . TYR A 1 431 ? -0.074 36.062 11.688 1 93.62 431 TYR A O 1
ATOM 3429 N N . SER A 1 432 ? 1.339 34.625 10.742 1 95.38 432 SER A N 1
ATOM 3430 C CA . SER A 1 432 ? 0.485 33.562 10.227 1 95.38 432 SER A CA 1
ATOM 3431 C C . SER A 1 432 ? 1.183 32.219 10.297 1 95.38 432 SER A C 1
ATOM 3433 O O . SER A 1 432 ? 2.096 32.031 11.102 1 95.38 432 SER A O 1
ATOM 3435 N N . TYR A 1 433 ? 0.666 31.25 9.594 1 95.69 433 TYR A N 1
ATOM 3436 C CA . TYR A 1 433 ? 1.352 29.984 9.375 1 95.69 433 TYR A CA 1
ATOM 3437 C C . TYR A 1 433 ? 1.521 29.703 7.887 1 95.69 433 TYR A C 1
ATOM 3439 O O . TYR A 1 433 ? 0.59 29.906 7.102 1 95.69 433 TYR A O 1
ATOM 3447 N N . SER A 1 434 ? 2.695 29.391 7.574 1 96.69 434 SER A N 1
ATOM 3448 C CA . SER A 1 434 ? 3.025 28.984 6.215 1 96.69 434 SER A CA 1
ATOM 3449 C C . SER A 1 434 ? 3.449 27.516 6.164 1 96.69 434 SER A C 1
ATOM 3451 O O . SER A 1 434 ? 3.904 26.953 7.168 1 96.69 434 SER A O 1
ATOM 3453 N N . CYS A 1 435 ? 3.18 26.859 5.012 1 96.81 435 CYS A N 1
ATOM 3454 C CA . CYS A 1 435 ? 3.58 25.469 4.91 1 96.81 435 CYS A CA 1
ATOM 3455 C C . CYS A 1 435 ? 3.566 25 3.461 1 96.81 435 CYS A C 1
ATOM 3457 O O . CYS A 1 435 ? 2.891 25.594 2.619 1 96.81 435 CYS A O 1
ATOM 3459 N N . PHE A 1 436 ? 4.418 23.969 3.162 1 97.69 436 PHE A N 1
ATOM 3460 C CA . PHE A 1 436 ? 4.199 23.109 2.004 1 97.69 436 PHE A CA 1
ATOM 3461 C C . PHE A 1 436 ? 3.164 22.031 2.316 1 97.69 436 PHE A C 1
ATOM 3463 O O . PHE A 1 436 ? 2.316 21.719 1.477 1 97.69 436 PHE A O 1
ATOM 3470 N N . ASP A 1 437 ? 3.318 21.469 3.447 1 97.25 437 ASP A N 1
ATOM 3471 C CA . ASP A 1 437 ? 2.5 20.375 3.969 1 97.25 437 ASP A CA 1
ATOM 3472 C C . ASP A 1 437 ? 2.553 20.328 5.496 1 97.25 437 ASP A C 1
ATOM 3474 O O . ASP A 1 437 ? 2.988 21.297 6.133 1 97.25 437 ASP A O 1
ATOM 3478 N N . TYR A 1 438 ? 2.057 19.25 6.082 1 96.44 438 TYR A N 1
ATOM 3479 C CA . TYR A 1 438 ? 1.909 19.125 7.527 1 96.44 438 TYR A CA 1
ATOM 3480 C C . TYR A 1 438 ? 3.25 19.312 8.227 1 96.44 438 TYR A C 1
ATOM 3482 O O . TYR A 1 438 ? 3.332 19.984 9.258 1 96.44 438 TYR A O 1
ATOM 3490 N N . TYR A 1 439 ? 4.344 18.781 7.73 1 96.88 439 TYR A N 1
ATOM 3491 C CA . TYR A 1 439 ? 5.621 18.719 8.43 1 96.88 439 TYR A CA 1
ATOM 3492 C C . TYR A 1 439 ? 6.414 20 8.234 1 96.88 439 TYR A C 1
ATOM 3494 O O . TYR A 1 439 ? 7.352 20.281 8.984 1 96.88 439 TYR A O 1
ATOM 3502 N N . SER A 1 440 ? 6.043 20.797 7.277 1 97.19 440 SER A N 1
ATOM 3503 C CA . SER A 1 440 ? 6.762 22.031 7.016 1 97.19 440 SER A CA 1
ATOM 3504 C C . SER A 1 440 ? 6.035 23.234 7.617 1 97.19 440 SER A C 1
ATOM 3506 O O . SER A 1 440 ? 6.473 24.375 7.461 1 97.19 440 SER A O 1
ATOM 3508 N N . ASN A 1 441 ? 4.945 23 8.266 1 95.81 441 ASN A N 1
ATOM 3509 C CA . ASN A 1 441 ? 4.137 24.062 8.859 1 95.81 441 ASN A CA 1
ATOM 3510 C C . ASN A 1 441 ? 4.91 24.812 9.93 1 95.81 441 ASN A C 1
ATOM 3512 O O . ASN A 1 441 ? 5.613 24.219 10.742 1 95.81 441 ASN A O 1
ATOM 3516 N N . TYR A 1 442 ? 4.863 26.188 9.836 1 95.69 442 TYR A N 1
ATOM 3517 C CA . TYR A 1 442 ? 5.555 27.016 10.82 1 95.69 442 TYR A CA 1
ATOM 3518 C C . TYR A 1 442 ? 4.891 28.375 10.953 1 95.69 442 TYR A C 1
ATOM 3520 O O . TYR A 1 442 ? 4.156 28.812 10.062 1 95.69 442 TYR A O 1
ATOM 3528 N N . ARG A 1 443 ? 5.133 29.031 12.031 1 95.25 443 ARG A N 1
ATOM 3529 C CA . ARG A 1 443 ? 4.641 30.375 12.234 1 95.25 443 ARG A CA 1
ATOM 3530 C C . ARG A 1 443 ? 5.438 31.391 11.406 1 95.25 443 ARG A C 1
ATOM 3532 O O . ARG A 1 443 ? 6.57 31.734 11.758 1 95.25 443 ARG A O 1
ATOM 3539 N N . SER A 1 444 ? 4.863 31.922 10.367 1 96.75 444 SER A N 1
ATOM 3540 C CA . SER A 1 444 ? 5.523 32.812 9.438 1 96.75 444 SER A CA 1
ATOM 3541 C C . SER A 1 444 ? 5.305 34.281 9.828 1 96.75 444 SER A C 1
ATOM 3543 O O . SER A 1 444 ? 4.25 34.625 10.367 1 96.75 444 SER A O 1
ATOM 3545 N N . THR A 1 445 ? 6.254 35.094 9.562 1 96.44 445 THR A N 1
ATOM 3546 C CA . THR A 1 445 ? 6.109 36.562 9.727 1 96.44 445 THR A CA 1
ATOM 3547 C C . THR A 1 445 ? 5.586 37.188 8.438 1 96.44 445 THR A C 1
ATOM 3549 O O . THR A 1 445 ? 6.32 37.312 7.457 1 96.44 445 THR A O 1
ATOM 3552 N N . VAL A 1 446 ? 4.406 37.719 8.555 1 96.75 446 VAL A N 1
ATOM 3553 C CA . VAL A 1 446 ? 3.781 38.156 7.309 1 96.75 446 VAL A CA 1
ATOM 3554 C C . VAL A 1 446 ? 3.959 39.688 7.152 1 96.75 446 VAL A C 1
ATOM 3556 O O . VAL A 1 446 ? 3.812 40.219 6.051 1 96.75 446 VAL A O 1
ATOM 3559 N N . SER A 1 447 ? 4.246 40.375 8.227 1 95.88 447 SER A N 1
ATOM 3560 C CA . SER A 1 447 ? 4.559 41.812 8.219 1 95.88 447 SER A CA 1
ATOM 3561 C C . SER A 1 447 ? 5.219 42.25 9.523 1 95.88 447 SER A C 1
ATOM 3563 O O . SER A 1 447 ? 5.25 41.469 10.492 1 95.88 447 SER A O 1
ATOM 3565 N N . TYR A 1 448 ? 5.828 43.344 9.461 1 94.94 448 TYR A N 1
ATOM 3566 C CA . TYR A 1 448 ? 6.363 44 10.648 1 94.94 448 TYR A CA 1
ATOM 3567 C C . TYR A 1 448 ? 5.645 45.312 10.922 1 94.94 448 TYR A C 1
ATOM 3569 O O . TYR A 1 448 ? 5.246 46.031 9.992 1 94.94 448 TYR A O 1
ATOM 3577 N N . GLN A 1 449 ? 5.504 45.594 12.172 1 92.25 449 GLN A N 1
ATOM 3578 C CA . GLN A 1 449 ? 4.805 46.812 12.594 1 92.25 449 GLN A CA 1
ATOM 3579 C C . GLN A 1 449 ? 5.672 47.656 13.523 1 92.25 449 GLN A C 1
ATOM 3581 O O . GLN A 1 449 ? 6.371 47.094 14.383 1 92.25 449 GLN A O 1
ATOM 3586 N N . TRP A 1 450 ? 5.699 49 13.328 1 91.56 450 TRP A N 1
ATOM 3587 C CA . TRP A 1 450 ? 6.371 49.969 14.18 1 91.56 450 TRP A CA 1
ATOM 3588 C C . TRP A 1 450 ? 5.379 51 14.734 1 91.56 450 TRP A C 1
ATOM 3590 O O . TRP A 1 450 ? 4.418 51.344 14.055 1 91.56 450 TRP A O 1
ATOM 3600 N N . SER A 1 451 ? 5.574 51.375 15.969 1 87.69 451 SER A N 1
ATOM 3601 C CA . SER A 1 451 ? 4.941 52.531 16.531 1 87.69 451 SER A CA 1
ATOM 3602 C C . SER A 1 451 ? 5.902 53.719 16.578 1 87.69 451 SER A C 1
ATOM 3604 O O . SER A 1 451 ? 6.922 53.688 17.266 1 87.69 451 SER A O 1
ATOM 3606 N N . ILE A 1 452 ? 5.613 54.719 15.82 1 88.88 452 ILE A N 1
ATOM 3607 C CA . ILE A 1 452 ? 6.52 55.875 15.672 1 88.88 452 ILE A CA 1
ATOM 3608 C C . ILE A 1 452 ? 5.93 57.094 16.359 1 88.88 452 ILE A C 1
ATOM 3610 O O . ILE A 1 452 ? 4.832 57.531 16.016 1 88.88 452 ILE A O 1
ATOM 3614 N N . ASN A 1 453 ? 6.684 57.594 17.312 1 88 453 ASN A N 1
ATOM 3615 C CA . ASN A 1 453 ? 6.309 58.812 18 1 88 453 ASN A CA 1
ATOM 3616 C C . ASN A 1 453 ? 6.93 60.031 17.328 1 88 453 ASN A C 1
ATOM 3618 O O . ASN A 1 453 ? 8.078 60.406 17.609 1 88 453 ASN A O 1
ATOM 3622 N N . LYS A 1 454 ? 6.242 60.656 16.578 1 89.19 454 LYS A N 1
ATOM 3623 C CA . LYS A 1 454 ? 6.691 61.875 15.867 1 89.19 454 LYS A CA 1
ATOM 3624 C C . LYS A 1 454 ? 5.508 62.719 15.438 1 89.19 454 LYS A C 1
ATOM 3626 O O . LYS A 1 454 ? 4.629 62.25 14.711 1 89.19 454 LYS A O 1
ATOM 3631 N N . SER A 1 455 ? 5.602 63.938 15.891 1 89.81 455 SER A N 1
ATOM 3632 C CA . SER A 1 455 ? 4.547 64.812 15.469 1 89.81 455 SER A CA 1
ATOM 3633 C C . SER A 1 455 ? 4.664 65.188 13.977 1 89.81 455 SER A C 1
ATOM 3635 O O . SER A 1 455 ? 5.746 65.5 13.492 1 89.81 455 SER A O 1
ATOM 3637 N N . ASN A 1 456 ? 3.605 65.125 13.258 1 87.44 456 ASN A N 1
ATOM 3638 C CA . ASN A 1 456 ? 3.531 65.438 11.836 1 87.44 456 ASN A CA 1
ATOM 3639 C C . ASN A 1 456 ? 4.574 64.625 11.031 1 87.44 456 ASN A C 1
ATOM 3641 O O . ASN A 1 456 ? 5.438 65.25 10.383 1 87.44 456 ASN A O 1
ATOM 3645 N N . LEU A 1 457 ? 4.41 63.375 11.023 1 93 457 LEU A N 1
ATOM 3646 C CA . LEU A 1 457 ? 5.328 62.469 10.328 1 93 457 LEU A CA 1
ATOM 3647 C C . LEU A 1 457 ? 5.34 62.75 8.836 1 93 457 LEU A C 1
ATOM 3649 O O . LEU A 1 457 ? 4.324 62.594 8.156 1 93 457 LEU A O 1
ATOM 3653 N N . ASN A 1 458 ? 6.422 63.219 8.305 1 94.06 458 ASN A N 1
ATOM 3654 C CA . ASN A 1 458 ? 6.496 63.625 6.906 1 94.06 458 ASN A CA 1
ATOM 3655 C C . ASN A 1 458 ? 7.379 62.688 6.094 1 94.06 458 ASN A C 1
ATOM 3657 O O . ASN A 1 458 ? 7.297 62.656 4.863 1 94.06 458 ASN A O 1
ATOM 3661 N N . ALA A 1 459 ? 8.203 61.938 6.82 1 96.12 459 ALA A N 1
ATOM 3662 C CA . ALA A 1 459 ? 9.094 61.062 6.078 1 96.12 459 ALA A CA 1
ATOM 3663 C C . ALA A 1 459 ? 9.523 59.875 6.934 1 96.12 459 ALA A C 1
ATOM 3665 O O . ALA A 1 459 ? 9.555 59.969 8.164 1 96.12 459 ALA A O 1
ATOM 3666 N N . LEU A 1 460 ? 9.82 58.75 6.25 1 96.31 460 LEU A N 1
ATOM 3667 C CA . LEU A 1 460 ? 10.383 57.562 6.855 1 96.31 460 LEU A CA 1
ATOM 3668 C C . LEU A 1 460 ? 11.766 57.281 6.289 1 96.31 460 LEU A C 1
ATOM 3670 O O . LEU A 1 460 ? 12.086 57.688 5.168 1 96.31 460 LEU A O 1
ATOM 3674 N N . GLU A 1 461 ? 12.555 56.688 7.047 1 96.94 461 GLU A N 1
ATOM 3675 C CA . GLU A 1 461 ? 13.836 56.125 6.598 1 96.94 461 GLU A CA 1
ATOM 3676 C C . GLU A 1 461 ? 13.883 54.625 6.77 1 96.94 461 GLU A C 1
ATOM 3678 O O . GLU A 1 461 ? 13.617 54.094 7.859 1 96.94 461 GLU A O 1
ATOM 3683 N N . PHE A 1 462 ? 14.172 54 5.668 1 97.38 462 PHE A N 1
ATOM 3684 C CA . PHE A 1 462 ? 14.336 52.562 5.664 1 97.38 462 PHE A CA 1
ATOM 3685 C C . PHE A 1 462 ? 15.82 52.188 5.707 1 97.38 462 PHE A C 1
ATOM 3687 O O . PHE A 1 462 ? 16.609 52.656 4.875 1 97.38 462 PHE A O 1
ATOM 3694 N N . THR A 1 463 ? 16.219 51.469 6.672 1 97.31 463 THR A N 1
ATOM 3695 C CA . THR A 1 463 ? 17.531 50.812 6.703 1 97.31 463 THR A CA 1
ATOM 3696 C C . THR A 1 463 ? 17.438 49.344 6.312 1 97.31 463 THR A C 1
ATOM 3698 O O . THR A 1 463 ? 16.672 48.594 6.914 1 97.31 463 THR A O 1
ATOM 3701 N N . TYR A 1 464 ? 18.141 48.906 5.324 1 97.81 464 TYR A N 1
ATOM 3702 C CA . TYR A 1 464 ? 18.047 47.562 4.816 1 97.81 464 TYR A CA 1
ATOM 3703 C C . TYR A 1 464 ? 19.406 47.062 4.34 1 97.81 464 TYR A C 1
ATOM 3705 O O . TYR A 1 464 ? 20.406 47.781 4.422 1 97.81 464 TYR A O 1
ATOM 3713 N N . THR A 1 465 ? 19.484 45.844 3.961 1 98 465 THR A N 1
ATOM 3714 C CA . THR A 1 465 ? 20.719 45.188 3.525 1 98 465 THR A CA 1
ATOM 3715 C C . THR A 1 465 ? 20.641 44.812 2.049 1 98 465 THR A C 1
ATOM 3717 O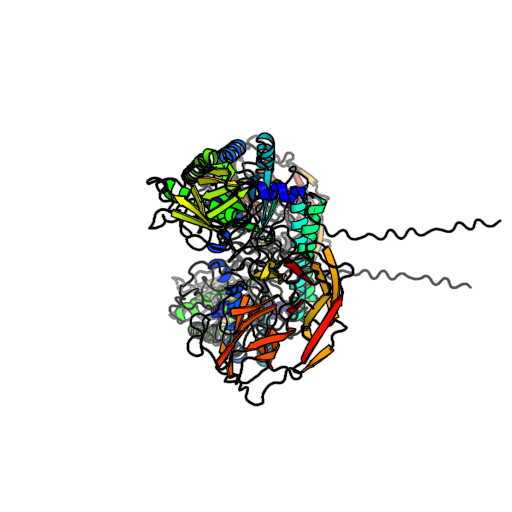 O . THR A 1 465 ? 19.609 45.031 1.399 1 98 465 THR A O 1
ATOM 3720 N N . PRO A 1 466 ? 21.719 44.219 1.491 1 97.44 466 PRO A N 1
ATOM 3721 C CA . PRO A 1 466 ? 21.672 43.75 0.107 1 97.44 466 PRO A CA 1
ATOM 3722 C C . PRO A 1 466 ? 20.594 42.656 -0.105 1 97.44 466 PRO A C 1
ATOM 3724 O O . PRO A 1 466 ? 20.125 42.469 -1.229 1 97.44 466 PRO A O 1
ATOM 3727 N N . GLN A 1 467 ? 20.219 41.969 0.984 1 97.19 467 GLN A N 1
ATOM 3728 C CA . GLN A 1 467 ? 19.203 40.938 0.913 1 97.19 467 GLN A CA 1
ATOM 3729 C C . GLN A 1 467 ? 17.859 41.5 0.448 1 97.19 467 GLN A C 1
ATOM 3731 O O . GLN A 1 467 ? 17.109 40.812 -0.244 1 97.19 467 GLN A O 1
ATOM 3736 N N . GLU A 1 468 ? 17.562 42.75 0.854 1 97.38 468 GLU A N 1
ATOM 3737 C CA . GLU A 1 468 ? 16.266 43.344 0.572 1 97.38 468 GLU A CA 1
ATOM 3738 C C . GLU A 1 468 ? 16.328 44.25 -0.657 1 97.38 468 GLU A C 1
ATOM 3740 O O . GLU A 1 468 ? 15.297 44.75 -1.109 1 97.38 468 GLU A O 1
ATOM 3745 N N . ASN A 1 469 ? 17.516 44.438 -1.171 1 96.44 469 ASN A N 1
ATOM 3746 C CA . ASN A 1 469 ? 17.688 45.344 -2.295 1 96.44 469 ASN A CA 1
ATOM 3747 C C . ASN A 1 469 ? 16.812 44.938 -3.48 1 96.44 469 ASN A C 1
ATOM 3749 O O . ASN A 1 469 ? 16.812 43.781 -3.893 1 96.44 469 ASN A O 1
ATOM 3753 N N . GLY A 1 470 ? 16.031 45.906 -4.012 1 96.5 470 GLY A N 1
ATOM 3754 C CA . GLY A 1 470 ? 15.195 45.656 -5.176 1 96.5 470 GLY A CA 1
ATOM 3755 C C . GLY A 1 470 ? 13.789 45.219 -4.816 1 96.5 470 GLY A C 1
ATOM 3756 O O . GLY A 1 470 ? 12.898 45.219 -5.672 1 96.5 470 GLY A O 1
ATOM 3757 N N . LYS A 1 471 ? 13.523 44.875 -3.535 1 97.25 471 LYS A N 1
ATOM 3758 C CA . LYS A 1 471 ? 12.188 44.438 -3.127 1 97.25 471 LYS A CA 1
ATOM 3759 C C . LYS A 1 471 ? 11.211 45.625 -3.115 1 97.25 471 LYS A C 1
ATOM 3761 O O . LYS A 1 471 ? 11.586 46.75 -2.756 1 97.25 471 LYS A O 1
ATOM 3766 N N . GLU A 1 472 ? 10.055 45.375 -3.549 1 98.19 472 GLU A N 1
ATOM 3767 C CA . GLU A 1 472 ? 8.961 46.344 -3.41 1 98.19 472 GLU A CA 1
ATOM 3768 C C . GLU A 1 472 ? 8.172 46.094 -2.131 1 98.19 472 GLU A C 1
ATOM 3770 O O . GLU A 1 472 ? 7.738 44.969 -1.87 1 98.19 472 GLU A O 1
ATOM 3775 N N . LEU A 1 473 ? 8.008 47.156 -1.36 1 98.25 473 LEU A N 1
ATOM 3776 C CA . LEU A 1 473 ? 7.32 47.062 -0.077 1 98.25 473 LEU A CA 1
ATOM 3777 C C . LEU A 1 473 ? 5.934 47.688 -0.16 1 98.25 473 LEU A C 1
ATOM 3779 O O . LEU A 1 473 ? 5.719 48.625 -0.924 1 98.25 473 LEU A O 1
ATOM 3783 N N . LEU A 1 474 ? 5.004 47.125 0.479 1 98.06 474 LEU A N 1
ATOM 3784 C CA . LEU A 1 474 ? 3.764 47.812 0.855 1 98.06 474 LEU A CA 1
ATOM 3785 C C . LEU A 1 474 ? 3.861 48.375 2.262 1 98.06 474 LEU A C 1
ATOM 3787 O O . LEU A 1 474 ? 4.004 47.625 3.236 1 98.06 474 LEU A O 1
ATOM 3791 N N . VAL A 1 475 ? 3.826 49.688 2.365 1 97.56 475 VAL A N 1
ATOM 3792 C CA . VAL A 1 475 ? 3.965 50.406 3.621 1 97.56 475 VAL A CA 1
ATOM 3793 C C . VAL A 1 475 ? 2.637 51.062 3.984 1 97.56 475 VAL A C 1
ATOM 3795 O O . VAL A 1 475 ? 2.111 51.875 3.219 1 97.56 475 VAL A O 1
ATOM 3798 N N . GLU A 1 476 ? 2.15 50.719 5.078 1 96.5 476 GLU A N 1
ATOM 3799 C CA . GLU A 1 476 ? 0.916 51.312 5.562 1 96.5 476 GLU A CA 1
ATOM 3800 C C . GLU A 1 476 ? 1.184 52.25 6.75 1 96.5 476 GLU A C 1
ATOM 3802 O O . GLU A 1 476 ? 1.703 51.812 7.777 1 96.5 476 GLU A O 1
ATOM 3807 N N . VAL A 1 477 ? 0.879 53.469 6.621 1 95.44 477 VAL A N 1
ATOM 3808 C CA . VAL A 1 477 ? 1.004 54.438 7.699 1 95.44 477 VAL A CA 1
ATOM 3809 C C . VAL A 1 477 ? -0.383 54.875 8.18 1 95.44 477 VAL A C 1
ATOM 3811 O O . VAL A 1 477 ? -1.128 55.531 7.457 1 95.44 477 VAL A O 1
ATOM 3814 N N . ASP A 1 478 ? -0.665 54.5 9.352 1 91.69 478 ASP A N 1
ATOM 3815 C CA . ASP A 1 478 ? -1.97 54.781 9.945 1 91.69 478 ASP A CA 1
ATOM 3816 C C . ASP A 1 478 ? -3.1 54.344 9.008 1 91.69 478 ASP A C 1
ATOM 3818 O O . ASP A 1 478 ? -4.062 55.094 8.812 1 91.69 478 ASP A O 1
ATOM 3822 N N . GLY A 1 479 ? -2.926 53.219 8.359 1 91.56 479 GLY A N 1
ATOM 3823 C CA . GLY A 1 479 ? -3.965 52.656 7.52 1 91.56 479 GLY A CA 1
ATOM 3824 C C . GLY A 1 479 ? -3.848 53.062 6.062 1 91.56 479 GLY A C 1
ATOM 3825 O O . GLY A 1 479 ? -4.492 52.469 5.191 1 91.56 479 GLY A O 1
ATOM 3826 N N . THR A 1 480 ? -3.043 54.062 5.734 1 95.19 480 THR A N 1
ATOM 3827 C CA . THR A 1 480 ? -2.865 54.5 4.355 1 95.19 480 THR A CA 1
ATOM 3828 C C . THR A 1 480 ? -1.714 53.75 3.693 1 95.19 480 THR A C 1
ATOM 3830 O O . THR A 1 480 ? -0.568 53.844 4.137 1 95.19 480 THR A O 1
ATOM 3833 N N . PRO A 1 481 ? -1.98 53.094 2.604 1 96.25 481 PRO A N 1
ATOM 3834 C CA . PRO A 1 481 ? -0.947 52.281 1.964 1 96.25 481 PRO A CA 1
ATOM 3835 C C . PRO A 1 481 ? -0.076 53.094 1 1 96.25 481 PRO A C 1
ATOM 3837 O O . PRO A 1 481 ? -0.573 53.969 0.307 1 96.25 481 PRO A O 1
ATOM 3840 N N . TYR A 1 482 ? 1.174 52.781 0.938 1 96.94 482 TYR A N 1
ATOM 3841 C CA . TYR A 1 482 ? 2.158 53.281 -0.015 1 96.94 482 TYR A CA 1
ATOM 3842 C C . TYR A 1 482 ? 3.025 52.156 -0.551 1 96.94 482 TYR A C 1
ATOM 3844 O O . TYR A 1 482 ? 3.246 51.156 0.136 1 96.94 482 TYR A O 1
ATOM 3852 N N . THR A 1 483 ? 3.477 52.281 -1.777 1 97.25 483 THR A N 1
ATOM 3853 C CA . THR A 1 483 ? 4.441 51.375 -2.35 1 97.25 483 THR A CA 1
ATOM 3854 C C . THR A 1 483 ? 5.836 51.969 -2.396 1 97.25 483 THR A C 1
ATOM 3856 O O . THR A 1 483 ? 6.008 53.094 -2.902 1 97.25 483 THR A O 1
ATOM 3859 N N . VAL A 1 484 ? 6.762 51.281 -1.827 1 97.56 484 VAL A N 1
ATOM 3860 C CA . VAL A 1 484 ? 8.141 51.75 -1.794 1 97.56 484 VAL A CA 1
ATOM 3861 C C . VAL A 1 484 ? 9.07 50.688 -2.336 1 97.56 484 VAL A C 1
ATOM 3863 O O . VAL A 1 484 ? 9.055 49.531 -1.862 1 97.56 484 VAL A O 1
ATOM 3866 N N . THR A 1 485 ? 9.859 51 -3.299 1 97.94 485 THR A N 1
ATOM 3867 C CA . THR A 1 485 ? 10.891 50.062 -3.775 1 97.94 485 THR A CA 1
ATOM 3868 C C . THR A 1 485 ? 12.234 50.375 -3.121 1 97.94 485 THR A C 1
ATOM 3870 O O . THR A 1 485 ? 12.68 51.531 -3.127 1 97.94 485 THR A O 1
ATOM 3873 N N . LEU A 1 486 ? 12.852 49.438 -2.594 1 97.94 486 LEU A N 1
ATOM 3874 C CA . LEU A 1 486 ? 14.172 49.594 -1.989 1 97.94 486 LEU A CA 1
ATOM 3875 C C . LEU A 1 486 ? 15.266 49.562 -3.049 1 97.94 486 LEU A C 1
ATOM 3877 O O . LEU A 1 486 ? 15.875 48.5 -3.268 1 97.94 486 LEU A O 1
ATOM 3881 N N . ASP A 1 487 ? 15.547 50.625 -3.662 1 96.31 487 ASP A N 1
ATOM 3882 C CA . ASP A 1 487 ? 16.531 50.625 -4.746 1 96.31 487 ASP A CA 1
ATOM 3883 C C . ASP A 1 487 ? 17.297 51.969 -4.777 1 96.31 487 ASP A C 1
ATOM 3885 O O . ASP A 1 487 ? 18.078 52.219 -5.699 1 96.31 487 ASP A O 1
ATOM 3889 N N . ALA A 1 488 ? 17.078 52.812 -3.811 1 94.44 488 ALA A N 1
ATOM 3890 C CA . ALA A 1 488 ? 17.703 54.125 -3.848 1 94.44 488 ALA A CA 1
ATOM 3891 C C . ALA A 1 488 ? 18.406 54.438 -2.529 1 94.44 488 ALA A C 1
ATOM 3893 O O . ALA A 1 488 ? 18.578 55.625 -2.176 1 94.44 488 ALA A O 1
ATOM 3894 N N . GLY A 1 489 ? 18.75 53.5 -1.849 1 96.06 489 GLY A N 1
ATOM 3895 C CA . GLY A 1 489 ? 19.391 53.719 -0.561 1 96.06 489 GLY A CA 1
ATOM 3896 C C . GLY A 1 489 ? 20.844 54.125 -0.679 1 96.06 489 GLY A C 1
ATOM 3897 O O . GLY A 1 489 ? 21.547 53.688 -1.593 1 96.06 489 GLY A O 1
ATOM 3898 N N . LYS A 1 490 ? 21.281 54.906 0.234 1 96.94 490 LYS A N 1
ATOM 3899 C CA . LYS A 1 490 ? 22.703 55.25 0.356 1 96.94 490 LYS A CA 1
ATOM 3900 C C . LYS A 1 490 ? 23.453 54.188 1.159 1 96.94 490 LYS A C 1
ATOM 3902 O O . LYS A 1 490 ? 23.031 53.844 2.271 1 96.94 490 LYS A O 1
ATOM 3907 N N . ALA A 1 491 ? 24.516 53.75 0.574 1 96.75 491 ALA A N 1
ATOM 3908 C CA . ALA A 1 491 ? 25.312 52.688 1.22 1 96.75 491 ALA A CA 1
ATOM 3909 C C . ALA A 1 491 ? 26.078 53.25 2.418 1 96.75 491 ALA A C 1
ATOM 3911 O O . ALA A 1 491 ? 26.594 54.375 2.365 1 96.75 491 ALA A O 1
ATOM 3912 N N . GLN A 1 492 ? 26 52.531 3.434 1 96.5 492 GLN A N 1
ATOM 3913 C CA . GLN A 1 492 ? 26.781 52.812 4.637 1 96.5 492 GLN A CA 1
ATOM 3914 C C . GLN A 1 492 ? 27.547 51.594 5.102 1 96.5 492 GLN A C 1
ATOM 3916 O O . GLN A 1 492 ? 26.969 50.5 5.289 1 96.5 492 GLN A O 1
ATOM 3921 N N . ALA A 1 493 ? 28.828 51.781 5.27 1 94.81 493 ALA A N 1
ATOM 3922 C CA . ALA A 1 493 ? 29.672 50.656 5.715 1 94.81 493 ALA A CA 1
ATOM 3923 C C . ALA A 1 493 ? 29.438 50.375 7.195 1 94.81 493 ALA A C 1
ATOM 3925 O O . ALA A 1 493 ? 29.281 51.281 8.008 1 94.81 493 ALA A O 1
ATOM 3926 N N . LEU A 1 494 ? 29.297 49.062 7.426 1 92.5 494 LEU A N 1
ATOM 3927 C CA . LEU A 1 494 ? 29.344 48.625 8.812 1 92.5 494 LEU A CA 1
ATOM 3928 C C . LEU A 1 494 ? 30.797 48.5 9.305 1 92.5 494 LEU A C 1
ATOM 3930 O O . LEU A 1 494 ? 31.609 47.844 8.688 1 92.5 494 LEU A O 1
ATOM 3934 N N . ASN A 1 495 ? 31.328 49.406 10.016 1 80.25 495 ASN A N 1
ATOM 3935 C CA . ASN A 1 495 ? 32.688 49.406 10.492 1 80.25 495 ASN A CA 1
ATOM 3936 C C . ASN A 1 495 ? 32.938 48.344 11.578 1 80.25 495 ASN A C 1
ATOM 3938 O O . ASN A 1 495 ? 32.562 48.562 12.742 1 80.25 495 ASN A O 1
ATOM 3942 N N . LEU A 1 496 ? 33.344 47.219 11.125 1 79.44 496 LEU A N 1
ATOM 3943 C CA . LEU A 1 496 ? 33.625 46.125 12.07 1 79.44 496 LEU A CA 1
ATOM 3944 C C . LEU A 1 496 ? 35.031 46.25 12.656 1 79.44 496 LEU A C 1
ATOM 3946 O O . LEU A 1 496 ? 36 46.375 11.922 1 79.44 496 LEU A O 1
ATOM 3950 N N . PRO A 1 497 ? 34.938 46.375 13.875 1 73.44 497 PRO A N 1
ATOM 3951 C CA . PRO A 1 497 ? 36.281 46.406 14.453 1 73.44 497 PRO A CA 1
ATOM 3952 C C . PRO A 1 497 ? 37.062 45.156 14.156 1 73.44 497 PRO A C 1
ATOM 3954 O O . PRO A 1 497 ? 36.5 44.062 14.047 1 73.44 497 PRO A O 1
ATOM 3957 N N . SER A 1 498 ? 38.344 45.25 14.008 1 71.25 498 SER A N 1
ATOM 3958 C CA . SER A 1 498 ? 39.25 44.125 13.75 1 71.25 498 SER A CA 1
ATOM 3959 C C . SER A 1 498 ? 39.25 43.125 14.898 1 71.25 498 SER A C 1
ATOM 3961 O O . SER A 1 498 ? 39.656 41.969 14.719 1 71.25 498 SER A O 1
ATOM 3963 N N . LYS A 1 499 ? 38.562 43.281 15.906 1 83.5 499 LYS A N 1
ATOM 3964 C CA . LYS A 1 499 ? 38.656 42.438 17.094 1 83.5 499 LYS A CA 1
ATOM 3965 C C . LYS A 1 499 ? 37.469 41.5 17.234 1 83.5 499 LYS A C 1
ATOM 3967 O O . LYS A 1 499 ? 37.281 40.875 18.266 1 83.5 499 LYS A O 1
ATOM 3972 N N . THR A 1 500 ? 36.625 41.469 16.312 1 90.56 500 THR A N 1
ATOM 3973 C CA . THR A 1 500 ? 35.594 40.469 16.359 1 90.56 500 THR A CA 1
ATOM 3974 C C . THR A 1 500 ? 36.156 39.094 16.062 1 90.56 500 THR A C 1
ATOM 3976 O O . THR A 1 500 ? 36.75 38.875 15 1 90.56 500 THR A O 1
ATOM 3979 N N . VAL A 1 501 ? 36 38.156 17 1 94.06 501 VAL A N 1
ATOM 3980 C CA . VAL A 1 501 ? 36.625 36.844 16.891 1 94.06 501 VAL A CA 1
ATOM 3981 C C . VAL A 1 501 ? 35.562 35.75 16.734 1 94.06 501 VAL A C 1
ATOM 3983 O O . VAL A 1 501 ? 34.656 35.656 17.578 1 94.06 501 VAL A O 1
ATOM 3986 N N . TRP A 1 502 ? 35.625 35 15.727 1 95.12 502 TRP A N 1
ATOM 3987 C CA . TRP A 1 502 ? 34.75 33.844 15.5 1 95.12 502 TRP A CA 1
ATOM 3988 C C . TRP A 1 502 ? 35.344 32.594 16.078 1 95.12 502 TRP A C 1
ATOM 3990 O O . TRP A 1 502 ? 36.469 32.188 15.734 1 95.12 502 TRP A O 1
ATOM 4000 N N . GLY A 1 503 ? 34.594 32 16.922 1 95 503 GLY A N 1
ATOM 4001 C CA . GLY A 1 503 ? 35.062 30.812 17.594 1 95 503 GLY A CA 1
ATOM 4002 C C . GLY A 1 503 ? 34.875 29.562 16.766 1 95 503 GLY A C 1
ATOM 4003 O O . GLY A 1 503 ? 34.781 29.625 15.539 1 95 503 GLY A O 1
ATOM 4004 N N . GLN A 1 504 ? 34.906 28.438 17.469 1 94.81 504 GLN A N 1
ATOM 4005 C CA . GLN A 1 504 ? 34.812 27.125 16.844 1 94.81 504 GLN A CA 1
ATOM 4006 C C . GLN A 1 504 ? 33.375 26.891 16.328 1 94.81 504 GLN A C 1
ATOM 4008 O O . GLN A 1 504 ? 32.406 27.344 16.953 1 94.81 504 GLN A O 1
ATOM 4013 N N . ARG A 1 505 ? 33.281 26.172 15.25 1 97 505 ARG A N 1
ATOM 4014 C CA . ARG A 1 505 ? 32 25.812 14.648 1 97 505 ARG A CA 1
ATOM 4015 C C . ARG A 1 505 ? 31.625 24.375 15.016 1 97 505 ARG A C 1
ATOM 4017 O O . ARG A 1 505 ? 32.469 23.484 15.016 1 97 505 ARG A O 1
ATOM 4024 N N . TYR A 1 506 ? 30.375 24.219 15.305 1 97.62 506 TYR A N 1
ATOM 4025 C CA . TYR A 1 506 ? 29.844 22.922 15.695 1 97.62 506 TYR A CA 1
ATOM 4026 C C . TYR A 1 506 ? 28.641 22.547 14.828 1 97.62 506 TYR A C 1
ATOM 4028 O O . TYR A 1 506 ? 27.828 23.406 14.484 1 97.62 506 TYR A O 1
ATOM 4036 N N . PHE A 1 507 ? 28.547 21.297 14.43 1 97.62 507 PHE A N 1
ATOM 4037 C CA . PHE A 1 507 ? 27.484 20.75 13.594 1 97.62 507 PHE A CA 1
ATOM 4038 C C . PHE A 1 507 ? 26.828 19.547 14.266 1 97.62 507 PHE A C 1
ATOM 4040 O O . PHE A 1 507 ? 27.516 18.719 14.867 1 97.62 507 PHE A O 1
ATOM 4047 N N . CYS A 1 508 ? 25.5 19.531 14.203 1 96.75 508 CYS A N 1
ATOM 4048 C CA . CYS A 1 508 ? 24.844 18.359 14.773 1 96.75 508 CYS A CA 1
ATOM 4049 C C . CYS A 1 508 ? 23.547 18.062 14.023 1 96.75 508 CYS A C 1
ATOM 4051 O O . CYS A 1 508 ? 22.953 18.953 13.414 1 96.75 508 CYS A O 1
ATOM 4053 N N . GLY A 1 509 ? 23.062 16.781 14.109 1 94.94 509 GLY A N 1
ATOM 4054 C CA . GLY A 1 509 ? 21.844 16.25 13.516 1 94.94 509 GLY A CA 1
ATOM 4055 C C . GLY A 1 509 ? 21.906 14.75 13.273 1 94.94 509 GLY A C 1
ATOM 4056 O O . GLY A 1 509 ? 22.922 14.109 13.586 1 94.94 509 GLY A O 1
ATOM 4057 N N . PRO A 1 510 ? 20.75 14.219 12.703 1 94.88 510 PRO A N 1
ATOM 4058 C CA . PRO A 1 510 ? 19.469 14.836 12.359 1 94.88 510 PRO A CA 1
ATOM 4059 C C . PRO A 1 510 ? 18.578 15.062 13.578 1 94.88 510 PRO A C 1
ATOM 4061 O O . PRO A 1 510 ? 18.672 14.336 14.562 1 94.88 510 PRO A O 1
ATOM 4064 N N . GLY A 1 511 ? 17.797 16.156 13.484 1 94.94 511 GLY A N 1
ATOM 4065 C CA . GLY A 1 511 ? 16.797 16.453 14.5 1 94.94 511 GLY A CA 1
ATOM 4066 C C . GLY A 1 511 ? 15.375 16.219 14.031 1 94.94 511 GLY A C 1
ATOM 4067 O O . GLY A 1 511 ? 15.109 15.297 13.266 1 94.94 511 GLY A O 1
ATOM 4068 N N . SER A 1 512 ? 14.445 16.969 14.492 1 92.56 512 SER A N 1
ATOM 4069 C CA . SER A 1 512 ? 13.016 16.812 14.266 1 92.56 512 SER A CA 1
ATOM 4070 C C . SER A 1 512 ? 12.664 16.922 12.789 1 92.56 512 SER A C 1
ATOM 4072 O O . SER A 1 512 ? 13.258 17.719 12.062 1 92.56 512 SER A O 1
ATOM 4074 N N . GLY A 1 513 ? 11.68 16.156 12.484 1 94.31 513 GLY A N 1
ATOM 4075 C CA . GLY A 1 513 ? 11.156 16.234 11.133 1 94.31 513 GLY A CA 1
ATOM 4076 C C . GLY A 1 513 ? 10.188 17.375 10.938 1 94.31 513 GLY A C 1
ATOM 4077 O O . GLY A 1 513 ? 9.828 17.703 9.805 1 94.31 513 GLY A O 1
ATOM 4078 N N . LEU A 1 514 ? 9.75 17.984 11.992 1 95.12 514 LEU A N 1
ATOM 4079 C CA . LEU A 1 514 ? 8.867 19.141 11.938 1 95.12 514 LEU A CA 1
ATOM 4080 C C . LEU A 1 514 ? 9.664 20.422 11.805 1 95.12 514 LEU A C 1
ATOM 4082 O O . LEU A 1 514 ? 10.664 20.609 12.5 1 95.12 514 LEU A O 1
ATOM 4086 N N . PHE A 1 515 ? 9.211 21.234 10.953 1 96.62 515 PHE A N 1
ATOM 4087 C CA . PHE A 1 515 ? 9.875 22.516 10.82 1 96.62 515 PHE A CA 1
ATOM 4088 C C . PHE A 1 515 ? 9.461 23.469 11.945 1 96.62 515 PHE A C 1
ATOM 4090 O O . PHE A 1 515 ? 10.25 24.297 12.391 1 96.62 515 PHE A O 1
ATOM 4097 N N . ASP A 1 516 ? 8.188 23.375 12.344 1 93.31 516 ASP A N 1
ATOM 4098 C CA . ASP A 1 516 ? 7.73 24.203 13.461 1 93.31 516 ASP A CA 1
ATOM 4099 C C . ASP A 1 516 ? 8.539 23.922 14.719 1 93.31 516 ASP A C 1
ATOM 4101 O O . ASP A 1 516 ? 8.797 22.766 15.055 1 93.31 516 ASP A O 1
ATOM 4105 N N . ALA A 1 517 ? 9.008 24.922 15.328 1 91.12 517 ALA A N 1
ATOM 4106 C CA . ALA A 1 517 ? 9.836 24.844 16.531 1 91.12 517 ALA A CA 1
ATOM 4107 C C . ALA A 1 517 ? 9.672 26.109 17.391 1 91.12 517 ALA A C 1
ATOM 4109 O O . ALA A 1 517 ? 9.219 27.141 16.891 1 91.12 517 ALA A O 1
ATOM 4110 N N . PRO A 1 518 ? 10 26.016 18.625 1 90.19 518 PRO A N 1
ATOM 4111 C CA . PRO A 1 518 ? 9.945 27.203 19.484 1 90.19 518 PRO A CA 1
ATOM 4112 C C . PRO A 1 518 ? 10.844 28.328 18.984 1 90.19 518 PRO A C 1
ATOM 4114 O O . PRO A 1 518 ? 11.906 28.062 18.406 1 90.19 518 PRO A O 1
ATOM 4117 N N . ALA A 1 519 ? 10.469 29.531 19.359 1 92.88 519 ALA A N 1
ATOM 4118 C CA . ALA A 1 519 ? 11.219 30.719 18.938 1 92.88 519 ALA A CA 1
ATOM 4119 C C . ALA A 1 519 ? 12.469 30.891 19.797 1 92.88 519 ALA A C 1
ATOM 4121 O O . ALA A 1 519 ? 13.273 31.797 19.547 1 92.88 519 ALA A O 1
ATOM 4122 N N . THR A 1 520 ? 12.641 30.078 20.734 1 95.38 520 THR A N 1
ATOM 4123 C CA . THR A 1 520 ? 13.836 30.078 21.578 1 95.38 520 THR A CA 1
ATOM 4124 C C . THR A 1 520 ? 14.523 28.719 21.531 1 95.38 520 THR A C 1
ATOM 4126 O O . THR A 1 520 ? 13.875 27.703 21.281 1 95.38 520 THR A O 1
ATOM 4129 N N . ILE A 1 521 ? 15.773 28.766 21.672 1 95.88 521 ILE A N 1
ATOM 4130 C CA . ILE A 1 521 ? 16.547 27.547 21.703 1 95.88 521 ILE A CA 1
ATOM 4131 C C . ILE A 1 521 ? 17.578 27.625 22.844 1 95.88 521 ILE A C 1
ATOM 4133 O O . ILE A 1 521 ? 18.141 28.688 23.109 1 95.88 521 ILE A O 1
ATOM 4137 N N . HIS A 1 522 ? 17.672 26.656 23.594 1 94.44 522 HIS A N 1
ATOM 4138 C CA . HIS A 1 522 ? 18.688 26.547 24.641 1 94.44 522 HIS A CA 1
ATOM 4139 C C . HIS A 1 522 ? 19.703 25.453 24.297 1 94.44 522 HIS A C 1
ATOM 4141 O O . HIS A 1 522 ? 19.391 24.266 24.391 1 94.44 522 HIS A O 1
ATOM 4147 N N . THR A 1 523 ? 20.859 25.844 23.938 1 94.31 523 THR A N 1
ATOM 4148 C CA . THR A 1 523 ? 21.922 24.906 23.547 1 94.31 523 THR A CA 1
ATOM 4149 C C . THR A 1 523 ? 23.297 25.5 23.828 1 94.31 523 THR A C 1
ATOM 4151 O O . THR A 1 523 ? 23.422 26.703 24.078 1 94.31 523 THR A O 1
ATOM 4154 N N . ASP A 1 524 ? 24.25 24.688 23.969 1 92.44 524 ASP A N 1
ATOM 4155 C CA . ASP A 1 524 ? 25.656 25.047 24.141 1 92.44 524 ASP A CA 1
ATOM 4156 C C . ASP A 1 524 ? 26.578 23.922 23.641 1 92.44 524 ASP A C 1
ATOM 4158 O O . ASP A 1 524 ? 26.094 22.891 23.172 1 92.44 524 ASP A O 1
ATOM 4162 N N . PRO A 1 525 ? 27.828 24.188 23.625 1 90.19 525 PRO A N 1
ATOM 4163 C CA . PRO A 1 525 ? 28.734 23.156 23.062 1 90.19 525 PRO A CA 1
ATOM 4164 C C . PRO A 1 525 ? 28.609 21.828 23.797 1 90.19 525 PRO A C 1
ATOM 4166 O O . PRO A 1 525 ? 28.922 20.781 23.219 1 90.19 525 PRO A O 1
ATOM 4169 N N . ASP A 1 526 ? 28.172 21.844 24.969 1 91.69 526 ASP A N 1
ATOM 4170 C CA . ASP A 1 526 ? 28.078 20.609 25.75 1 91.69 526 ASP A CA 1
ATOM 4171 C C . ASP A 1 526 ? 26.703 19.969 25.609 1 91.69 526 ASP A C 1
ATOM 4173 O O . ASP A 1 526 ? 26.516 18.812 25.984 1 91.69 526 ASP A O 1
ATOM 4177 N N . LYS A 1 527 ? 25.797 20.797 25.109 1 94.25 527 LYS A N 1
ATOM 4178 C CA . LYS A 1 527 ? 24.422 20.312 24.984 1 94.25 527 LYS A CA 1
ATOM 4179 C C . LYS A 1 527 ? 23.844 20.609 23.609 1 94.25 527 LYS A C 1
ATOM 4181 O O . LYS A 1 527 ? 23.328 21.688 23.359 1 94.25 527 LYS A O 1
ATOM 4186 N N . ALA A 1 528 ? 23.766 19.578 22.797 1 93.88 528 ALA A N 1
ATOM 4187 C CA . ALA A 1 528 ? 23.203 19.719 21.453 1 93.88 528 ALA A CA 1
ATOM 4188 C C . ALA A 1 528 ? 21.672 19.734 21.5 1 93.88 528 ALA A C 1
ATOM 4190 O O . ALA A 1 528 ? 21.062 19.188 22.422 1 93.88 528 ALA A O 1
ATOM 4191 N N . PRO A 1 529 ? 21 20.406 20.594 1 93.88 529 PRO A N 1
ATOM 4192 C CA . PRO A 1 529 ? 19.531 20.516 20.578 1 93.88 529 PRO A CA 1
ATOM 4193 C C . PRO A 1 529 ? 18.844 19.281 20 1 93.88 529 PRO A C 1
ATOM 4195 O O . PRO A 1 529 ? 17.641 19.312 19.75 1 93.88 529 PRO A O 1
ATOM 4198 N N . VAL A 1 530 ? 19.562 18.266 19.703 1 92.12 530 VAL A N 1
ATOM 4199 C CA . VAL A 1 530 ? 19.031 17 19.188 1 92.12 530 VAL A CA 1
ATOM 4200 C C . VAL A 1 530 ? 19.094 15.938 20.281 1 92.12 530 VAL A C 1
ATOM 4202 O O . VAL A 1 530 ? 20.078 15.836 21.016 1 92.12 530 VAL A O 1
ATOM 4205 N N . ARG A 1 531 ? 17.984 15.195 20.328 1 84 531 ARG A N 1
ATOM 4206 C CA . ARG A 1 531 ? 17.938 14.148 21.344 1 84 531 ARG A CA 1
ATOM 4207 C C . ARG A 1 531 ? 19.078 13.148 21.156 1 84 531 ARG A C 1
ATOM 4209 O O . ARG A 1 531 ? 19.234 12.586 20.078 1 84 531 ARG A O 1
ATOM 4216 N N . LYS A 1 532 ? 19.891 12.891 22.094 1 80.75 532 LYS A N 1
ATOM 4217 C CA . LYS A 1 532 ? 21.016 11.953 22.141 1 80.75 532 LYS A CA 1
ATOM 4218 C C . LYS A 1 532 ? 22.094 12.32 21.109 1 80.75 532 LYS A C 1
ATOM 4220 O O . LYS A 1 532 ? 22.906 11.477 20.734 1 80.75 532 LYS A O 1
ATOM 4225 N N . GLY A 1 533 ? 21.938 13.547 20.609 1 85.38 533 GLY A N 1
ATOM 4226 C CA . GLY A 1 533 ? 22.938 13.992 19.641 1 85.38 533 GLY A CA 1
ATOM 4227 C C . GLY A 1 533 ? 24.109 14.703 20.281 1 85.38 533 GLY A C 1
ATOM 4228 O O . GLY A 1 533 ? 24.031 15.109 21.438 1 85.38 533 GLY A O 1
ATOM 4229 N N . GLN A 1 534 ? 25.219 14.695 19.531 1 92.44 534 GLN A N 1
ATOM 4230 C CA . GLN A 1 534 ? 26.422 15.406 19.953 1 92.44 534 GLN A CA 1
ATOM 4231 C C . GLN A 1 534 ? 26.922 16.344 18.859 1 92.44 534 GLN A C 1
ATOM 4233 O O . GLN A 1 534 ? 26.719 16.078 17.672 1 92.44 534 GLN A O 1
ATOM 4238 N N . TRP A 1 535 ? 27.484 17.453 19.422 1 96.25 535 TRP A N 1
ATOM 4239 C CA . TRP A 1 535 ? 28.109 18.375 18.484 1 96.25 535 TRP A CA 1
ATOM 4240 C C . TRP A 1 535 ? 29.375 17.781 17.875 1 96.25 535 TRP A C 1
ATOM 4242 O O . TRP A 1 535 ? 30.141 17.109 18.578 1 96.25 535 TRP A O 1
ATOM 4252 N N . LYS A 1 536 ? 29.562 17.953 16.672 1 96.25 536 LYS A N 1
ATOM 4253 C CA . LYS A 1 536 ? 30.812 17.672 15.977 1 96.25 536 LYS A CA 1
ATOM 4254 C C . LYS A 1 536 ? 31.484 18.953 15.508 1 96.25 536 LYS A C 1
ATOM 4256 O O . LYS A 1 536 ? 30.859 19.797 14.883 1 96.25 536 LYS A O 1
ATOM 4261 N N . GLU A 1 537 ? 32.781 19.062 15.75 1 96.81 537 GLU A N 1
ATOM 4262 C CA . GLU A 1 537 ? 33.531 20.219 15.273 1 96.81 537 GLU A CA 1
ATOM 4263 C C . GLU A 1 537 ? 33.719 20.172 13.758 1 96.81 537 GLU A C 1
ATOM 4265 O O . GLU A 1 537 ? 34.062 19.109 13.219 1 96.81 537 GLU A O 1
ATOM 4270 N N . VAL A 1 538 ? 33.406 21.312 13.164 1 97.06 538 VAL A N 1
ATOM 4271 C CA . VAL A 1 538 ? 33.625 21.406 11.727 1 97.06 538 VAL A CA 1
ATOM 4272 C C . VAL A 1 538 ? 34.344 22.719 11.398 1 97.06 538 VAL A C 1
ATOM 4274 O O . VAL A 1 538 ? 34.281 23.672 12.188 1 97.06 538 VAL A O 1
ATOM 4277 N N . ASN A 1 539 ? 34.938 22.734 10.195 1 95.31 539 ASN A N 1
ATOM 4278 C CA . ASN A 1 539 ? 35.688 23.938 9.844 1 95.31 539 ASN A CA 1
ATOM 4279 C C . ASN A 1 539 ? 35.094 24.641 8.625 1 95.31 539 ASN A C 1
ATOM 4281 O O . ASN A 1 539 ? 35.344 25.828 8.406 1 95.31 539 ASN A O 1
ATOM 4285 N N . GLU A 1 540 ? 34.312 23.906 7.879 1 96.94 540 GLU A N 1
ATOM 4286 C CA . GLU A 1 540 ? 33.812 24.469 6.621 1 96.94 540 GLU A CA 1
ATOM 4287 C C . GLU A 1 540 ? 32.75 25.516 6.867 1 96.94 540 GLU A C 1
ATOM 4289 O O . GLU A 1 540 ? 31.797 25.281 7.617 1 96.94 540 GLU A O 1
ATOM 4294 N N . GLU A 1 541 ? 32.844 26.688 6.176 1 97.69 541 GLU A N 1
ATOM 4295 C CA . GLU A 1 541 ? 31.828 27.719 6.246 1 97.69 541 GLU A CA 1
ATOM 4296 C C . GLU A 1 541 ? 30.578 27.312 5.477 1 97.69 541 GLU A C 1
ATOM 4298 O O . GLU A 1 541 ? 29.469 27.766 5.793 1 97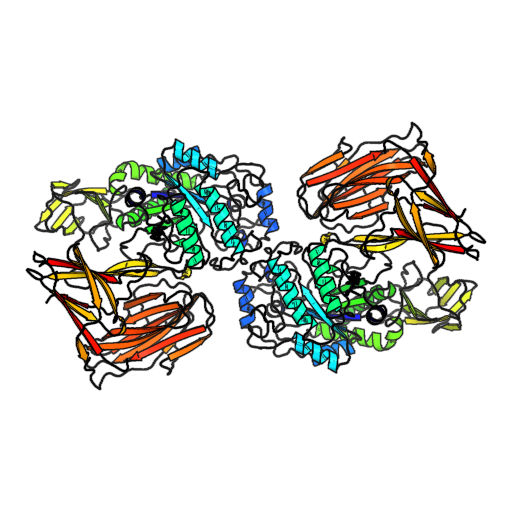.69 541 GLU A O 1
ATOM 4303 N N . LYS A 1 542 ? 30.797 26.609 4.449 1 98 542 LYS A N 1
ATOM 4304 C CA . LYS A 1 542 ? 29.75 26.078 3.584 1 98 542 LYS A CA 1
ATOM 4305 C C . LYS A 1 542 ? 29.969 24.594 3.297 1 98 542 LYS A C 1
ATOM 4307 O O . LYS A 1 542 ? 31.094 24.172 2.984 1 98 542 LYS A O 1
ATOM 4312 N N . ALA A 1 543 ? 28.906 23.781 3.42 1 98.06 543 ALA A N 1
ATOM 4313 C CA . ALA A 1 543 ? 29.031 22.359 3.141 1 98.06 543 ALA A CA 1
ATOM 4314 C C . ALA A 1 543 ? 27.688 21.766 2.703 1 98.06 543 ALA A C 1
ATOM 4316 O O . ALA A 1 543 ? 26.641 22.156 3.203 1 98.06 543 ALA A O 1
ATOM 4317 N N . MET A 1 544 ? 27.719 20.906 1.738 1 97.94 544 MET A N 1
ATOM 4318 C CA . MET A 1 544 ? 26.594 20.047 1.356 1 97.94 544 MET A CA 1
ATOM 4319 C C . MET A 1 544 ? 26.781 18.625 1.894 1 97.94 544 MET A C 1
ATOM 4321 O O . MET A 1 544 ? 27.922 18.141 1.977 1 97.94 544 MET A O 1
ATOM 4325 N N . PHE A 1 545 ? 25.734 17.875 2.312 1 96 545 PHE A N 1
ATOM 4326 C CA . PHE A 1 545 ? 25.828 16.531 2.859 1 96 545 PHE A CA 1
ATOM 4327 C C . PHE A 1 545 ? 24.531 15.758 2.625 1 96 545 PHE A C 1
ATOM 4329 O O . PHE A 1 545 ? 23.469 16.359 2.438 1 96 545 PHE A O 1
ATOM 4336 N N . PRO A 1 546 ? 24.594 14.438 2.543 1 92.44 546 PRO A N 1
ATOM 4337 C CA . PRO A 1 546 ? 23.375 13.633 2.375 1 92.44 546 PRO A CA 1
ATOM 4338 C C . PRO A 1 546 ? 22.391 13.789 3.533 1 92.44 546 PRO A C 1
ATOM 4340 O O . PRO A 1 546 ? 22.812 13.914 4.688 1 92.44 546 PRO A O 1
ATOM 4343 N N . SER A 1 547 ? 21.141 13.836 3.209 1 93.62 547 SER A N 1
ATOM 4344 C CA . SER A 1 547 ? 20.062 13.969 4.195 1 93.62 547 SER A CA 1
ATOM 4345 C C . SER A 1 547 ? 18.828 13.195 3.768 1 93.62 547 SER A C 1
ATOM 4347 O O . SER A 1 547 ? 18.516 13.109 2.576 1 93.62 547 SER A O 1
ATOM 4349 N N . ASN A 1 548 ? 18.172 12.547 4.703 1 91.88 548 ASN A N 1
ATOM 4350 C CA . ASN A 1 548 ? 16.844 12.008 4.43 1 91.88 548 ASN A CA 1
ATOM 4351 C C . ASN A 1 548 ? 15.773 13.102 4.492 1 91.88 548 ASN A C 1
ATOM 4353 O O . ASN A 1 548 ? 16.047 14.219 4.922 1 91.88 548 ASN A O 1
ATOM 4357 N N . ILE A 1 549 ? 14.641 12.742 4.039 1 93.81 549 ILE A N 1
ATOM 4358 C CA . ILE A 1 549 ? 13.531 13.688 4.145 1 93.81 549 ILE A CA 1
ATOM 4359 C C . ILE A 1 549 ? 13.117 13.836 5.609 1 93.81 549 ILE A C 1
ATOM 4361 O O . ILE A 1 549 ? 13.375 12.945 6.426 1 93.81 549 ILE A O 1
ATOM 4365 N N . LEU A 1 550 ? 12.477 14.914 5.941 1 96.31 550 LEU A N 1
ATOM 4366 C CA . LEU A 1 550 ? 11.945 15.195 7.273 1 96.31 550 LEU A CA 1
ATOM 4367 C C . LEU A 1 550 ? 13.055 15.172 8.32 1 96.31 550 LEU A C 1
ATOM 4369 O O . LEU A 1 550 ? 12.93 14.492 9.344 1 96.31 550 LEU A O 1
ATOM 4373 N N . GLU A 1 551 ? 14.117 15.945 8 1 96.31 551 GLU A N 1
ATOM 4374 C CA . GLU A 1 551 ? 15.219 16.062 8.945 1 96.31 551 GLU A CA 1
ATOM 4375 C C . GLU A 1 551 ? 15.625 17.531 9.133 1 96.31 551 GLU A C 1
ATOM 4377 O O . GLU A 1 551 ? 15.484 18.328 8.211 1 96.31 551 GLU A O 1
ATOM 4382 N N . SER A 1 552 ? 16.094 17.828 10.273 1 97.38 552 SER A N 1
ATOM 4383 C CA . SER A 1 552 ? 16.688 19.109 10.57 1 97.38 552 SER A CA 1
ATOM 4384 C C . SER A 1 552 ? 18.125 18.953 11.062 1 97.38 552 SER A C 1
ATOM 4386 O O . SER A 1 552 ? 18.484 17.906 11.617 1 97.38 552 SER A O 1
ATOM 4388 N N . TYR A 1 553 ? 18.906 19.938 10.836 1 97.69 553 TYR A N 1
ATOM 4389 C CA . TYR A 1 553 ? 20.281 20 11.289 1 97.69 553 TYR A CA 1
ATOM 4390 C C . TYR A 1 553 ? 20.594 21.375 11.891 1 97.69 553 TYR A C 1
ATOM 4392 O O . TYR A 1 553 ? 19.891 22.344 11.633 1 97.69 553 TYR A O 1
ATOM 4400 N N . PHE A 1 554 ? 21.656 21.422 12.727 1 98.06 554 PHE A N 1
ATOM 4401 C CA . PHE A 1 554 ? 22 22.641 13.438 1 98.06 554 PHE A CA 1
ATOM 4402 C C . PHE A 1 554 ? 23.484 22.953 13.289 1 98.06 554 PHE A C 1
ATOM 4404 O O . PHE A 1 554 ? 24.328 22.062 13.375 1 98.06 554 PHE A O 1
ATOM 4411 N N . LEU A 1 555 ? 23.781 24.109 13.008 1 98.19 555 LEU A N 1
ATOM 4412 C CA . LEU A 1 555 ? 25.125 24.672 13 1 98.19 555 LEU A CA 1
ATOM 4413 C C . LEU A 1 555 ? 25.25 25.781 14.047 1 98.19 555 LEU A C 1
ATOM 4415 O O . LEU A 1 555 ? 24.422 26.688 14.094 1 98.19 555 LEU A O 1
ATOM 4419 N N . MET A 1 556 ? 26.25 25.719 14.883 1 98.06 556 MET A N 1
ATOM 4420 C CA . MET A 1 556 ? 26.438 26.703 15.938 1 98.06 556 MET A CA 1
ATOM 4421 C C . MET A 1 556 ? 27.844 27.297 15.906 1 98.06 556 MET A C 1
ATOM 4423 O O . MET A 1 556 ? 28.812 26.562 15.672 1 98.06 556 MET A O 1
ATOM 4427 N N . GLN A 1 557 ? 27.922 28.484 16.141 1 97.56 557 GLN A N 1
ATOM 4428 C CA . GLN A 1 557 ? 29.219 29.156 16.266 1 97.56 557 GLN A CA 1
ATOM 4429 C C . GLN A 1 557 ? 29.141 30.312 17.266 1 97.56 557 GLN A C 1
ATOM 4431 O O . GLN A 1 557 ? 28.156 31.062 17.297 1 97.56 557 GLN A O 1
ATOM 4436 N N . GLN A 1 558 ? 30.188 30.453 18.031 1 96.19 558 GLN A N 1
ATOM 4437 C CA . GLN A 1 558 ? 30.312 31.562 18.953 1 96.19 558 GLN A CA 1
ATOM 4438 C C . GLN A 1 558 ? 31.094 32.719 18.328 1 96.19 558 GLN A C 1
ATOM 4440 O O . GLN A 1 558 ? 32.062 32.469 17.594 1 96.19 558 GLN A O 1
ATOM 4445 N N . VAL A 1 559 ? 30.688 33.906 18.688 1 96.44 559 VAL A N 1
ATOM 4446 C CA . VAL A 1 559 ? 31.359 35.125 18.203 1 96.44 559 VAL A CA 1
ATOM 4447 C C . VAL A 1 559 ? 31.625 36.062 19.359 1 96.44 559 VAL A C 1
ATOM 4449 O O . VAL A 1 559 ? 30.703 36.406 20.109 1 96.44 559 VAL A O 1
ATOM 4452 N N . GLU A 1 560 ? 32.844 36.469 19.531 1 96.56 560 GLU A N 1
ATOM 4453 C CA . GLU A 1 560 ? 33.219 37.469 20.516 1 96.56 560 GLU A CA 1
ATOM 4454 C C . GLU A 1 560 ? 33.25 38.875 19.891 1 96.56 560 GLU A C 1
ATOM 4456 O O . GLU A 1 560 ? 34.031 39.125 18.953 1 96.56 560 GLU A O 1
ATOM 4461 N N . SER A 1 561 ? 32.438 39.719 20.453 1 96 561 SER A N 1
ATOM 4462 C CA . SER A 1 561 ? 32.375 41.062 19.922 1 96 561 SER A CA 1
ATOM 4463 C C . SER A 1 561 ? 32.938 42.062 20.906 1 96 561 SER A C 1
ATOM 4465 O O . SER A 1 561 ? 32.562 42.094 22.078 1 96 561 SER A O 1
ATOM 4467 N N . PRO A 1 562 ? 33.812 42.969 20.484 1 94.56 562 PRO A N 1
ATOM 4468 C CA . PRO A 1 562 ? 34.406 43.938 21.406 1 94.56 562 PRO A CA 1
ATOM 4469 C C . PRO A 1 562 ? 33.438 45 21.859 1 94.56 562 PRO A C 1
ATOM 4471 O O . PRO A 1 562 ? 33.656 45.656 22.875 1 94.56 562 PRO A O 1
ATOM 4474 N N . LYS A 1 563 ? 32.344 45.25 21.094 1 93.88 563 LYS A N 1
ATOM 4475 C CA . LYS A 1 563 ? 31.266 46.188 21.391 1 93.88 563 LYS A CA 1
ATOM 4476 C C . LYS A 1 563 ? 29.938 45.719 20.812 1 93.88 563 LYS A C 1
ATOM 4478 O O . LYS A 1 563 ? 29.891 44.75 20.062 1 93.88 563 LYS A O 1
ATOM 4483 N N . ALA A 1 564 ? 28.969 46.406 21.344 1 95.06 564 ALA A N 1
ATOM 4484 C CA . ALA A 1 564 ? 27.703 46.188 20.656 1 95.06 564 ALA A CA 1
ATOM 4485 C C . ALA A 1 564 ? 27.75 46.688 19.219 1 95.06 564 ALA A C 1
ATOM 4487 O O . ALA A 1 564 ? 28.172 47.812 18.969 1 95.06 564 ALA A O 1
ATOM 4488 N N . GLN A 1 565 ? 27.484 45.781 18.25 1 94.44 565 GLN A N 1
ATOM 4489 C CA . GLN A 1 565 ? 27.578 46.156 16.828 1 94.44 565 GLN A CA 1
ATOM 4490 C C . GLN A 1 565 ? 26.703 45.281 15.961 1 94.44 565 GLN A C 1
ATOM 4492 O O . GLN A 1 565 ? 26.391 44.156 16.344 1 94.44 565 GLN A O 1
ATOM 4497 N N . ASP A 1 566 ? 26.422 45.812 14.828 1 95.88 566 ASP A N 1
ATOM 4498 C CA . ASP A 1 566 ? 25.75 45 13.812 1 95.88 566 ASP A CA 1
ATOM 4499 C C . ASP A 1 566 ? 26.766 44.344 12.891 1 95.88 566 ASP A C 1
ATOM 4501 O O . ASP A 1 566 ? 27.797 44.906 12.539 1 95.88 566 ASP A O 1
ATOM 4505 N N . ILE A 1 567 ? 26.531 43.094 12.602 1 96.5 567 ILE A N 1
ATOM 4506 C CA . ILE A 1 567 ? 27.359 42.375 11.641 1 96.5 567 ILE A CA 1
ATOM 4507 C C . ILE A 1 567 ? 26.469 41.719 10.586 1 96.5 567 ILE A C 1
ATOM 4509 O O . ILE A 1 567 ? 25.406 41.188 10.906 1 96.5 567 ILE A O 1
ATOM 4513 N N . LEU A 1 568 ? 26.812 41.844 9.336 1 97.44 568 LEU A N 1
ATOM 4514 C CA . LEU A 1 568 ? 26.141 41.156 8.242 1 97.44 568 LEU A CA 1
ATOM 4515 C C . LEU A 1 568 ? 26.766 39.781 7.996 1 97.44 568 LEU A C 1
ATOM 4517 O O . LEU A 1 568 ? 27.969 39.656 7.82 1 97.44 568 LEU A O 1
ATOM 4521 N N . VAL A 1 569 ? 25.969 38.719 7.98 1 98.12 569 VAL A N 1
ATOM 4522 C CA . VAL A 1 569 ? 26.469 37.375 7.801 1 98.12 569 VAL A CA 1
ATOM 4523 C C . VAL A 1 569 ? 25.781 36.719 6.617 1 98.12 569 VAL A C 1
ATOM 4525 O O . VAL A 1 569 ? 24.625 37.031 6.32 1 98.12 569 VAL A O 1
ATOM 4528 N N . ASP A 1 570 ? 26.484 35.875 5.934 1 98.5 570 ASP A N 1
ATOM 4529 C CA . ASP A 1 570 ? 25.922 34.969 4.926 1 98.5 570 ASP A CA 1
ATOM 4530 C C . ASP A 1 570 ? 25.469 33.656 5.555 1 98.5 570 ASP A C 1
ATOM 4532 O O . ASP A 1 570 ? 26.203 33.031 6.309 1 98.5 570 ASP A O 1
ATOM 4536 N N . VAL A 1 571 ? 24.25 33.312 5.258 1 98.62 571 VAL A N 1
ATOM 4537 C CA . VAL A 1 571 ? 23.703 32.062 5.738 1 98.62 571 VAL A CA 1
ATOM 4538 C C . VAL A 1 571 ? 23.078 31.281 4.57 1 98.62 571 VAL A C 1
ATOM 4540 O O . VAL A 1 571 ? 22.844 31.859 3.504 1 98.62 571 VAL A O 1
ATOM 4543 N N . GLY A 1 572 ? 22.906 30.016 4.738 1 98.44 572 GLY A N 1
ATOM 4544 C CA . GLY A 1 572 ? 22.312 29.219 3.674 1 98.44 572 GLY A CA 1
ATOM 4545 C C . GLY A 1 572 ? 21.719 27.922 4.164 1 98.44 572 GLY A C 1
ATOM 4546 O O . GLY A 1 572 ? 22.203 27.328 5.125 1 98.44 572 GLY A O 1
ATOM 4547 N N . ALA A 1 573 ? 20.719 27.453 3.492 1 98.12 573 ALA A N 1
ATOM 4548 C CA . ALA A 1 573 ? 20.031 26.188 3.779 1 98.12 573 ALA A CA 1
ATOM 4549 C C . ALA A 1 573 ? 19.219 25.734 2.576 1 98.12 573 ALA A C 1
ATOM 4551 O O . ALA A 1 573 ? 19.125 26.438 1.573 1 98.12 573 ALA A O 1
ATOM 4552 N N . GLY A 1 574 ? 18.703 24.469 2.688 1 97.38 574 GLY A N 1
ATOM 4553 C CA . GLY A 1 574 ? 17.875 23.906 1.631 1 97.38 574 GLY A CA 1
ATOM 4554 C C . GLY A 1 574 ? 16.438 24.359 1.709 1 97.38 574 GLY A C 1
ATOM 4555 O O . GLY A 1 574 ? 16.125 25.531 1.459 1 97.38 574 GLY A O 1
ATOM 4556 N N . ASN A 1 575 ? 15.484 23.484 2.186 1 98.19 575 ASN A N 1
ATOM 4557 C CA . ASN A 1 575 ? 14.047 23.719 2.135 1 98.19 575 ASN A CA 1
ATOM 4558 C C . ASN A 1 575 ? 13.609 24.766 3.146 1 98.19 575 ASN A C 1
ATOM 4560 O O . ASN A 1 575 ? 12.648 25.5 2.91 1 98.19 575 ASN A O 1
ATOM 4564 N N . GLY A 1 576 ? 14.258 24.812 4.281 1 98.44 576 GLY A N 1
ATOM 4565 C CA . GLY A 1 576 ? 13.914 25.766 5.316 1 98.44 576 GLY A CA 1
ATOM 4566 C C . GLY A 1 576 ? 15.109 26.203 6.148 1 98.44 576 GLY A C 1
ATOM 4567 O O . GLY A 1 576 ? 16.109 25.469 6.242 1 98.44 576 GLY A O 1
ATOM 4568 N N . ILE A 1 577 ? 14.977 27.375 6.777 1 98.5 577 ILE A N 1
ATOM 4569 C CA . ILE A 1 577 ? 16.078 27.906 7.57 1 98.5 577 ILE A CA 1
ATOM 4570 C C . ILE A 1 577 ? 15.523 28.656 8.781 1 98.5 577 ILE A C 1
ATOM 4572 O O . ILE A 1 577 ? 14.461 29.281 8.703 1 98.5 577 ILE A O 1
ATOM 4576 N N . GLU A 1 578 ? 16.172 28.594 9.883 1 98.5 578 GLU A N 1
ATOM 4577 C CA . GLU A 1 578 ? 15.938 29.391 11.078 1 98.5 578 GLU A CA 1
ATOM 4578 C C . GLU A 1 578 ? 17.25 29.828 11.719 1 98.5 578 GLU A C 1
ATOM 4580 O O . GLU A 1 578 ? 18.188 29.031 11.812 1 98.5 578 GLU A O 1
ATOM 4585 N N . ILE A 1 579 ? 17.391 31.094 12.078 1 98.5 579 ILE A N 1
ATOM 4586 C CA . ILE A 1 579 ? 18.594 31.625 12.719 1 98.5 579 ILE A CA 1
ATOM 4587 C C . ILE A 1 579 ? 18.266 32.062 14.148 1 98.5 579 ILE A C 1
ATOM 4589 O O . ILE A 1 579 ? 17.312 32.812 14.367 1 98.5 579 ILE A O 1
ATOM 4593 N N . TYR A 1 580 ? 19.047 31.578 15.031 1 98.38 580 TYR A N 1
ATOM 4594 C CA . TYR A 1 580 ? 18.953 32.031 16.422 1 98.38 580 TYR A CA 1
ATOM 4595 C C . TYR A 1 580 ? 20.172 32.875 16.797 1 98.38 580 TYR A C 1
ATOM 4597 O O . TYR A 1 580 ? 21.312 32.531 16.453 1 98.38 580 TYR A O 1
ATOM 4605 N N . LEU A 1 581 ? 20 33.938 17.453 1 98.38 581 LEU A N 1
ATOM 4606 C CA . LEU A 1 581 ? 21.047 34.75 18.078 1 98.38 581 LEU A CA 1
ATOM 4607 C C . LEU A 1 581 ? 20.844 34.812 19.578 1 98.38 581 LEU A C 1
ATOM 4609 O O . LEU A 1 581 ? 19.812 35.281 20.062 1 98.38 581 LEU A O 1
ATOM 4613 N N . ASN A 1 582 ? 21.797 34.281 20.234 1 98.06 582 ASN A N 1
ATOM 4614 C CA . ASN A 1 582 ? 21.766 34.25 21.703 1 98.06 582 ASN A CA 1
ATOM 4615 C C . ASN A 1 582 ? 20.453 33.625 22.203 1 98.06 582 ASN A C 1
ATOM 4617 O O . ASN A 1 582 ? 19.828 34.188 23.109 1 98.06 582 ASN A O 1
ATOM 4621 N N . GLY A 1 583 ? 20.031 32.594 21.484 1 97.38 583 GLY A N 1
ATOM 4622 C CA . GLY A 1 583 ? 18.938 31.766 21.938 1 97.38 583 GLY A CA 1
ATOM 4623 C C . GLY A 1 583 ? 17.578 32.219 21.422 1 97.38 583 GLY A C 1
ATOM 4624 O O . GLY A 1 583 ? 16.578 31.547 21.641 1 97.38 583 GLY A O 1
ATOM 4625 N N . LYS A 1 584 ? 17.516 33.281 20.688 1 96.62 584 LYS A N 1
ATOM 4626 C CA . LYS A 1 584 ? 16.25 33.812 20.188 1 96.62 584 LYS A CA 1
ATOM 4627 C C . LYS A 1 584 ? 16.203 33.781 18.672 1 96.62 584 LYS A C 1
ATOM 4629 O O . LYS A 1 584 ? 17.203 34.094 18 1 96.62 584 LYS A O 1
ATOM 4634 N N . SER A 1 585 ? 15.07 33.375 18.188 1 96.75 585 SER A N 1
ATOM 4635 C CA . SER A 1 585 ? 14.891 33.312 16.75 1 96.75 585 SER A CA 1
ATOM 4636 C C . SER A 1 585 ? 14.859 34.719 16.125 1 96.75 585 SER A C 1
ATOM 4638 O O . SER A 1 585 ? 14.102 35.562 16.578 1 96.75 585 SER A O 1
ATOM 4640 N N . VAL A 1 586 ? 15.656 34.938 15.086 1 96.44 586 VAL A N 1
ATOM 4641 C CA . VAL A 1 586 ? 15.703 36.25 14.469 1 96.44 586 VAL A CA 1
ATOM 4642 C C . VAL A 1 586 ? 15.266 36.156 13.016 1 96.44 586 VAL A C 1
ATOM 4644 O O . VAL A 1 586 ? 14.945 37.156 12.383 1 96.44 586 VAL A O 1
ATOM 4647 N N . MET A 1 587 ? 15.227 34.969 12.516 1 96.81 587 MET A N 1
ATOM 4648 C CA . MET A 1 587 ? 14.758 34.719 11.156 1 96.81 587 MET A CA 1
ATOM 4649 C C . MET A 1 587 ? 14.281 33.281 11 1 96.81 587 MET A C 1
ATOM 4651 O O . MET A 1 587 ? 14.969 32.344 11.438 1 96.81 587 MET A O 1
ATOM 4655 N N . LYS A 1 588 ? 13.203 33.062 10.383 1 97.5 588 LYS A N 1
ATOM 4656 C CA . LYS A 1 588 ? 12.648 31.75 10.109 1 97.5 588 LYS A CA 1
ATOM 4657 C C . LYS A 1 588 ? 11.758 31.766 8.875 1 97.5 588 LYS A C 1
ATOM 4659 O O . LYS A 1 588 ? 10.789 32.531 8.812 1 97.5 588 LYS A O 1
ATOM 4664 N N . HIS A 1 589 ? 12.07 30.938 7.883 1 97.62 589 HIS A N 1
ATOM 4665 C CA . HIS A 1 589 ? 11.148 30.812 6.754 1 97.62 589 HIS A CA 1
ATOM 4666 C C . HIS A 1 589 ? 11.484 29.594 5.898 1 97.62 589 HIS A C 1
ATOM 4668 O O . HIS A 1 589 ? 12.547 28.984 6.066 1 97.62 589 HIS A O 1
ATOM 4674 N N . LEU A 1 590 ? 10.555 29.203 5.105 1 98 590 LEU A N 1
ATOM 4675 C CA . LEU A 1 590 ? 10.773 28.203 4.066 1 98 590 LEU A CA 1
ATOM 4676 C C . LEU A 1 590 ? 11.344 28.844 2.807 1 98 590 LEU A C 1
ATOM 4678 O O . LEU A 1 590 ? 10.922 29.938 2.424 1 98 590 LEU A O 1
ATOM 4682 N N . ASN A 1 591 ? 12.336 28.219 2.27 1 98.06 591 ASN A N 1
ATOM 4683 C CA . ASN A 1 591 ? 12.773 28.594 0.93 1 98.06 591 ASN A CA 1
ATOM 4684 C C . ASN A 1 591 ? 11.789 28.125 -0.136 1 98.06 591 ASN A C 1
ATOM 4686 O O . ASN A 1 591 ? 10.828 27.422 0.169 1 98.06 591 ASN A O 1
ATOM 4690 N N . PRO A 1 592 ? 11.961 28.641 -1.397 1 96.12 592 PRO A N 1
ATOM 4691 C CA . PRO A 1 592 ? 11.031 28.219 -2.451 1 96.12 592 PRO A CA 1
ATOM 4692 C C . PRO A 1 592 ? 10.906 26.703 -2.545 1 96.12 592 PRO A C 1
ATOM 4694 O O . PRO A 1 592 ? 11.844 25.969 -2.209 1 96.12 592 PRO A O 1
ATOM 4697 N N . TYR A 1 593 ? 9.805 26.25 -3.031 1 96.81 593 TYR A N 1
ATOM 4698 C CA . TYR A 1 593 ? 9.453 24.844 -3.129 1 96.81 593 TYR A CA 1
ATOM 4699 C C . TYR A 1 593 ? 10.562 24.047 -3.787 1 96.81 593 TYR A C 1
ATOM 4701 O O . TYR A 1 593 ? 11.008 24.375 -4.887 1 96.81 593 TYR A O 1
ATOM 4709 N N . ARG A 1 594 ? 11.07 23.016 -3.064 1 96 594 ARG A N 1
ATOM 4710 C CA . ARG A 1 594 ? 12.078 22.062 -3.494 1 96 594 ARG A CA 1
ATOM 4711 C C . ARG A 1 594 ? 13.422 22.75 -3.729 1 96 594 ARG A C 1
ATOM 4713 O O . ARG A 1 594 ? 14.188 22.328 -4.594 1 96 594 ARG A O 1
ATOM 4720 N N . CYS A 1 595 ? 13.594 23.812 -2.998 1 96.56 595 CYS A N 1
ATOM 4721 C CA . CYS A 1 595 ? 14.891 24.469 -3.047 1 96.56 595 CYS A CA 1
ATOM 4722 C C . CYS A 1 595 ? 15.977 23.609 -2.42 1 96.56 595 CYS A C 1
ATOM 4724 O O . CYS A 1 595 ? 15.875 23.234 -1.253 1 96.56 595 CYS A O 1
ATOM 4726 N N . LYS A 1 596 ? 17.016 23.359 -3.18 1 95 596 LYS A N 1
ATOM 4727 C CA . LYS A 1 596 ? 18.094 22.5 -2.682 1 95 596 LYS A CA 1
ATOM 4728 C C . LYS A 1 596 ? 19.031 23.281 -1.762 1 95 596 LYS A C 1
ATOM 4730 O O . LYS A 1 596 ? 19.562 22.734 -0.801 1 95 596 LYS A O 1
ATOM 4735 N N . PHE A 1 597 ? 19.266 24.531 -2.217 1 97.94 597 PHE A N 1
ATOM 4736 C CA . PHE A 1 597 ? 20.141 25.391 -1.425 1 97.94 597 PHE A CA 1
ATOM 4737 C C . PHE A 1 597 ? 19.984 26.859 -1.817 1 97.94 597 PHE A C 1
ATOM 4739 O O . PHE A 1 597 ? 19.984 27.188 -3.004 1 97.94 597 PHE A O 1
ATOM 4746 N N . ARG A 1 598 ? 19.781 27.688 -0.838 1 98.12 598 ARG A N 1
ATOM 4747 C CA . ARG A 1 598 ? 19.656 29.141 -1.039 1 98.12 598 ARG A CA 1
ATOM 4748 C C . ARG A 1 598 ? 20.547 29.906 -0.084 1 98.12 598 ARG A C 1
ATOM 4750 O O . ARG A 1 598 ? 20.609 29.609 1.109 1 98.12 598 ARG A O 1
ATOM 4757 N N . GLU A 1 599 ? 21.344 30.844 -0.591 1 98.12 599 GLU A N 1
ATOM 4758 C CA . GLU A 1 599 ? 22.156 31.75 0.214 1 98.12 599 GLU A CA 1
ATOM 4759 C C . GLU A 1 599 ? 21.438 33.062 0.484 1 98.12 599 GLU A C 1
ATOM 4761 O O . GLU A 1 599 ? 20.781 33.594 -0.402 1 98.12 599 GLU A O 1
ATOM 4766 N N . GLU A 1 600 ? 21.547 33.5 1.718 1 97.62 600 GLU A N 1
ATOM 4767 C CA . GLU A 1 600 ? 20.922 34.75 2.16 1 97.62 600 GLU A CA 1
ATOM 4768 C C . GLU A 1 600 ? 21.828 35.531 3.117 1 97.62 600 GLU A C 1
ATOM 4770 O O . GLU A 1 600 ? 22.875 35.031 3.512 1 97.62 600 GLU A O 1
ATOM 4775 N N . LYS A 1 601 ? 21.438 36.719 3.363 1 98.31 601 LYS A N 1
ATOM 4776 C CA . LYS A 1 601 ? 22.172 37.562 4.312 1 98.31 601 LYS A CA 1
ATOM 4777 C C . LYS A 1 601 ? 21.281 37.969 5.484 1 98.31 601 LYS A C 1
ATOM 4779 O O . LYS A 1 601 ? 20.094 38.281 5.297 1 98.31 601 LYS A O 1
ATOM 4784 N N . VAL A 1 602 ? 21.812 37.969 6.633 1 98.25 602 VAL A N 1
ATOM 4785 C CA . VAL A 1 602 ? 21.094 38.375 7.84 1 98.25 602 VAL A CA 1
ATOM 4786 C C . VAL A 1 602 ? 21.938 39.375 8.641 1 98.25 602 VAL A C 1
ATOM 4788 O O . VAL A 1 602 ? 23.141 39.156 8.797 1 98.25 602 VAL A O 1
ATOM 4791 N N . LEU A 1 603 ? 21.328 40.406 9.016 1 97.94 603 LEU A N 1
ATOM 4792 C CA . LEU A 1 603 ? 21.984 41.406 9.875 1 97.94 603 LEU A CA 1
ATOM 4793 C C . LEU A 1 603 ? 21.797 41.031 11.352 1 97.94 603 LEU A C 1
ATOM 4795 O O . LEU A 1 603 ? 20.672 41.031 11.852 1 97.94 603 LEU A O 1
ATOM 4799 N N . LEU A 1 604 ? 22.906 40.781 12.062 1 97.75 604 LEU A N 1
ATOM 4800 C CA . LEU A 1 604 ? 22.828 40.344 13.453 1 97.75 604 LEU A CA 1
ATOM 4801 C C . LEU A 1 604 ? 23.328 41.406 14.406 1 97.75 604 LEU A C 1
ATOM 4803 O O . LEU A 1 604 ? 24.484 41.875 14.297 1 97.75 604 LEU A O 1
ATOM 4807 N N . PRO A 1 605 ? 22.5 41.844 15.328 1 96.12 605 PRO A N 1
ATOM 4808 C CA . PRO A 1 605 ? 22.953 42.75 16.375 1 96.12 605 PRO A CA 1
ATOM 4809 C C . PRO A 1 605 ? 23.703 42.031 17.5 1 96.12 605 PRO A C 1
ATOM 4811 O O . PRO A 1 605 ? 23.094 41.562 18.453 1 96.12 605 PRO A O 1
ATOM 4814 N N . LEU A 1 606 ? 25.016 42.094 17.438 1 96.62 606 LEU A N 1
ATOM 4815 C CA . LEU A 1 606 ? 25.828 41.438 18.453 1 96.62 606 LEU A CA 1
ATOM 4816 C C . LEU A 1 606 ? 25.922 42.281 19.703 1 96.62 606 LEU A C 1
ATOM 4818 O O . LEU A 1 606 ? 25.953 43.531 19.625 1 96.62 606 LEU A O 1
ATOM 4822 N N . GLN A 1 607 ? 25.891 41.688 20.797 1 96.81 607 GLN A N 1
ATOM 4823 C CA . GLN A 1 607 ? 26.203 42.344 22.047 1 96.81 607 GLN A CA 1
ATOM 4824 C C . GLN A 1 607 ? 27.703 42.312 22.344 1 96.81 607 GLN A C 1
ATOM 4826 O O . GLN A 1 607 ? 28.438 41.562 21.719 1 96.81 607 GLN A O 1
ATOM 4831 N N . LYS A 1 608 ? 28.094 43.219 23.266 1 95.94 608 LYS A N 1
ATOM 4832 C CA . LYS A 1 608 ? 29.484 43.125 23.719 1 95.94 608 LYS A CA 1
ATOM 4833 C C . LYS A 1 608 ? 29.734 41.812 24.438 1 95.94 608 LYS A C 1
ATOM 4835 O O . LYS A 1 608 ? 28.938 41.375 25.266 1 95.94 608 LYS A O 1
ATOM 4840 N N . GLY A 1 609 ? 30.844 41.219 24.047 1 96.44 609 GLY A N 1
ATOM 4841 C CA . GLY A 1 609 ? 31.172 39.938 24.641 1 96.44 609 GLY A CA 1
ATOM 4842 C C . GLY A 1 609 ? 30.812 38.75 23.766 1 96.44 609 GLY A C 1
ATOM 4843 O O . GLY A 1 609 ? 30.938 38.812 22.547 1 96.44 609 GLY A O 1
ATOM 4844 N N . SER A 1 610 ? 30.422 37.688 24.469 1 96.44 610 SER A N 1
ATOM 4845 C CA . SER A 1 610 ? 30.188 36.438 23.781 1 96.44 610 SER A CA 1
ATOM 4846 C C . SER A 1 610 ? 28.781 36.375 23.188 1 96.44 610 SER A C 1
ATOM 4848 O O . SER A 1 610 ? 27.797 36.719 23.859 1 96.44 610 SER A O 1
ATOM 4850 N N . ASN A 1 611 ? 28.641 36.062 21.906 1 97.81 611 ASN A N 1
ATOM 4851 C CA . ASN A 1 611 ? 27.406 35.812 21.188 1 97.81 611 ASN A CA 1
ATOM 4852 C C . ASN A 1 611 ? 27.359 34.406 20.594 1 97.81 611 ASN A C 1
ATOM 4854 O O . ASN A 1 611 ? 28.391 33.875 20.234 1 97.81 611 ASN A O 1
ATOM 4858 N N . GLN A 1 612 ? 26.203 33.875 20.578 1 98 612 GLN A N 1
ATOM 4859 C CA . GLN A 1 612 ? 25.984 32.562 19.969 1 98 612 GLN A CA 1
ATOM 4860 C C . GLN A 1 612 ? 25.047 32.656 18.766 1 98 612 GLN A C 1
ATOM 4862 O O . GLN A 1 612 ? 23.953 33.188 18.875 1 98 612 GLN A O 1
ATOM 4867 N N . ILE A 1 613 ? 25.516 32.125 17.656 1 98.38 613 ILE A N 1
ATOM 4868 C CA . ILE A 1 613 ? 24.688 32.031 16.469 1 98.38 613 ILE A CA 1
ATOM 4869 C C . ILE A 1 613 ? 24.359 30.562 16.203 1 98.38 613 ILE A C 1
ATOM 4871 O O . ILE A 1 613 ? 25.266 29.719 16.141 1 98.38 613 ILE A O 1
ATOM 4875 N N . VAL A 1 614 ? 23.109 30.219 16.047 1 98.44 614 VAL A N 1
ATOM 4876 C CA . VAL A 1 614 ? 22.688 28.859 15.656 1 98.44 614 VAL A CA 1
ATOM 4877 C C . VAL A 1 614 ? 21.875 28.922 14.367 1 98.44 614 VAL A C 1
ATOM 4879 O O . VAL A 1 614 ? 20.906 29.672 14.266 1 98.44 614 VAL A O 1
ATOM 4882 N N . VAL A 1 615 ? 22.266 28.172 13.375 1 98.5 615 VAL A N 1
ATOM 4883 C CA . VAL A 1 615 ? 21.531 28 12.133 1 98.5 615 VAL A CA 1
ATOM 4884 C C . VAL A 1 615 ? 20.828 26.641 12.133 1 98.5 615 VAL A C 1
ATOM 4886 O O . VAL A 1 615 ? 21.484 25.609 12.242 1 98.5 615 VAL A O 1
ATOM 4889 N N . ARG A 1 616 ? 19.547 26.641 12.047 1 98.38 616 ARG A N 1
ATOM 4890 C CA . ARG A 1 616 ? 18.781 25.406 11.891 1 98.38 616 ARG A CA 1
ATOM 4891 C C . ARG A 1 616 ? 18.375 25.203 10.438 1 98.38 616 ARG A C 1
ATOM 4893 O O . ARG A 1 616 ? 17.734 26.078 9.836 1 98.38 616 ARG A O 1
ATOM 4900 N N . ILE A 1 617 ? 18.781 24.094 9.898 1 98 617 ILE A N 1
ATOM 4901 C CA . ILE A 1 617 ? 18.516 23.688 8.523 1 98 617 ILE A CA 1
ATOM 4902 C C . ILE A 1 617 ? 17.406 22.641 8.492 1 98 617 ILE A C 1
ATOM 4904 O O . ILE A 1 617 ? 17.438 21.672 9.258 1 98 617 ILE A O 1
ATOM 4908 N N . TYR A 1 618 ? 16.469 22.812 7.539 1 98.25 618 TYR A N 1
ATOM 4909 C CA . TYR A 1 618 ? 15.359 21.859 7.426 1 98.25 618 TYR A CA 1
ATOM 4910 C C . TYR A 1 618 ? 15.305 21.25 6.031 1 98.25 618 TYR A C 1
ATOM 4912 O O . TYR A 1 618 ? 15.367 21.969 5.027 1 98.25 618 TYR A O 1
ATOM 4920 N N . ASN A 1 619 ? 15.211 19.953 5.992 1 98 619 ASN A N 1
ATOM 4921 C CA . ASN A 1 619 ? 15.07 19.203 4.742 1 98 619 ASN A CA 1
ATOM 4922 C C . ASN A 1 619 ? 13.75 18.438 4.691 1 98 619 ASN A C 1
ATOM 4924 O O . ASN A 1 619 ? 13.594 17.422 5.367 1 98 619 ASN A O 1
ATOM 4928 N N . ARG A 1 620 ? 12.906 18.875 3.773 1 97.75 620 ARG A N 1
ATOM 4929 C CA . ARG A 1 620 ? 11.594 18.234 3.654 1 97.75 620 ARG A CA 1
ATOM 4930 C C . ARG A 1 620 ? 11.594 17.203 2.543 1 97.75 620 ARG A C 1
ATOM 4932 O O . ARG A 1 620 ? 10.938 16.156 2.66 1 97.75 620 ARG A O 1
ATOM 4939 N N . PHE A 1 621 ? 12.32 17.453 1.456 1 96.31 621 PHE A N 1
ATOM 4940 C CA . PHE A 1 621 ? 12.023 16.703 0.237 1 96.31 621 PHE A CA 1
ATOM 4941 C C . PHE A 1 621 ? 13.273 16.016 -0.297 1 96.31 621 PHE A C 1
ATOM 4943 O O . PHE A 1 621 ? 13.188 15.062 -1.062 1 96.31 621 PHE A O 1
ATOM 4950 N N . GLU A 1 622 ? 14.43 16.594 -0.01 1 95.19 622 GLU A N 1
ATOM 4951 C CA . GLU A 1 622 ? 15.602 16.312 -0.834 1 95.19 622 GLU A CA 1
ATOM 4952 C C . GLU A 1 622 ? 16.453 15.195 -0.221 1 95.19 622 GLU A C 1
ATOM 4954 O O . GLU A 1 622 ? 16.328 14.898 0.969 1 95.19 622 GLU A O 1
ATOM 4959 N N . LYS A 1 623 ? 17.359 14.648 -1.072 1 91.56 623 LYS A N 1
ATOM 4960 C CA . LYS A 1 623 ? 18.281 13.609 -0.62 1 91.56 623 LYS A CA 1
ATOM 4961 C C . LYS A 1 623 ? 19.562 14.219 -0.092 1 91.56 623 LYS A C 1
ATOM 4963 O O . LYS A 1 623 ? 20.406 13.516 0.463 1 91.56 623 LYS A O 1
ATOM 4968 N N . GLU A 1 624 ? 19.703 15.516 -0.293 1 95.19 624 GLU A N 1
ATOM 4969 C CA . GLU A 1 624 ? 20.859 16.281 0.149 1 95.19 624 GLU A CA 1
ATOM 4970 C C . GLU A 1 624 ? 20.469 17.688 0.597 1 95.19 624 GLU A C 1
ATOM 4972 O O . GLU A 1 624 ? 19.469 18.234 0.125 1 95.19 624 GLU A O 1
ATOM 4977 N N . THR A 1 625 ? 21.188 18.172 1.583 1 97.25 625 THR A N 1
ATOM 4978 C CA . THR A 1 625 ? 21.016 19.547 2.041 1 97.25 625 THR A CA 1
ATOM 4979 C C . THR A 1 625 ? 22.359 20.141 2.451 1 97.25 625 THR A C 1
ATOM 4981 O O . THR A 1 625 ? 23.406 19.578 2.152 1 97.25 625 THR A O 1
ATOM 4984 N N . GLY A 1 626 ? 22.344 21.359 2.912 1 98.06 626 GLY A N 1
ATOM 4985 C CA . GLY A 1 626 ? 23.578 22.016 3.281 1 98.06 626 GLY A CA 1
ATOM 4986 C C . GLY A 1 626 ? 23.391 23.203 4.199 1 98.06 626 GLY A C 1
ATOM 4987 O O . GLY A 1 626 ? 22.25 23.547 4.539 1 98.06 626 GLY A O 1
ATOM 4988 N N . TYR A 1 627 ? 24.594 23.719 4.629 1 98.44 627 TYR A N 1
ATOM 4989 C CA . TYR A 1 627 ? 24.594 24.922 5.465 1 98.44 627 TYR A CA 1
ATOM 4990 C C . TYR A 1 627 ? 25.609 25.938 4.977 1 98.44 627 TYR A C 1
ATOM 4992 O O . TYR A 1 627 ? 26.516 25.594 4.211 1 98.44 627 TYR A O 1
ATOM 5000 N N . LEU A 1 628 ? 25.375 27.141 5.32 1 98.75 628 LEU A N 1
ATOM 5001 C CA . LEU A 1 628 ? 26.312 28.234 5.148 1 98.75 628 LEU A CA 1
ATOM 5002 C C . LEU A 1 628 ? 26.25 29.203 6.328 1 98.75 628 LEU A C 1
ATOM 5004 O O . LEU A 1 628 ? 25.172 29.578 6.766 1 98.75 628 LEU A O 1
ATOM 5008 N N . LEU A 1 629 ? 27.359 29.547 6.895 1 98.62 629 LEU A N 1
ATOM 5009 C CA . LEU A 1 629 ? 27.484 30.594 7.902 1 98.62 629 LEU A CA 1
ATOM 5010 C C . LEU A 1 629 ? 28.859 31.25 7.848 1 98.62 629 LEU A C 1
ATOM 5012 O O . LEU A 1 629 ? 29.875 30.594 8.086 1 98.62 629 LEU A O 1
ATOM 5016 N N . ARG A 1 630 ? 28.922 32.469 7.543 1 97.69 630 ARG A N 1
ATOM 5017 C CA . ARG A 1 630 ? 30.172 33.25 7.535 1 97.69 630 ARG A CA 1
ATOM 5018 C C . ARG A 1 630 ? 29.875 34.75 7.527 1 97.69 630 ARG A C 1
ATOM 5020 O O . ARG A 1 630 ? 28.812 35.156 7.098 1 97.69 630 ARG A O 1
ATOM 5027 N N . PRO A 1 631 ? 30.797 35.531 8.031 1 95.88 631 PRO A N 1
ATOM 5028 C CA . PRO A 1 631 ? 30.641 36.969 7.812 1 95.88 631 PRO A CA 1
ATOM 5029 C C . PRO A 1 631 ? 30.594 37.344 6.328 1 95.88 631 PRO A C 1
ATOM 5031 O O . PRO A 1 631 ? 31.359 36.781 5.531 1 95.88 631 PRO A O 1
ATOM 5034 N N . SER A 1 632 ? 29.703 38.219 6.031 1 96.44 632 SER A N 1
ATOM 5035 C CA . SER A 1 632 ? 29.656 38.688 4.641 1 96.44 632 SER A CA 1
ATOM 5036 C C . SER A 1 632 ? 30.938 39.375 4.234 1 96.44 632 SER A C 1
ATOM 5038 O O . SER A 1 632 ? 31.547 40.094 5.039 1 96.44 632 SER A O 1
ATOM 5040 N N . ALA A 1 633 ? 31.312 39.188 2.965 1 93.75 633 ALA A N 1
ATOM 5041 C CA . ALA A 1 633 ? 32.531 39.844 2.453 1 93.75 633 ALA A CA 1
ATOM 5042 C C . ALA A 1 633 ? 32.406 41.375 2.496 1 93.75 633 ALA A C 1
ATOM 5044 O O . ALA A 1 633 ? 33.344 42.062 2.848 1 93.75 633 ALA A O 1
ATOM 5045 N N . GLU A 1 634 ? 31.266 41.781 2.113 1 94.06 634 GLU A N 1
ATOM 5046 C CA . GLU A 1 634 ? 30.984 43.219 2.186 1 94.06 634 GLU A CA 1
ATOM 5047 C C . GLU A 1 634 ? 30.047 43.531 3.352 1 94.06 634 GLU A C 1
ATOM 5049 O O . GLU A 1 634 ? 28.906 43.062 3.393 1 94.06 634 GLU A O 1
ATOM 5054 N N . GLN A 1 635 ? 30.547 44.281 4.262 1 96.25 635 GLN A N 1
ATOM 5055 C CA . GLN A 1 635 ? 29.766 44.75 5.41 1 96.25 635 GLN A CA 1
ATOM 5056 C C . GLN A 1 635 ? 29.109 46.094 5.125 1 96.25 635 GLN A C 1
ATOM 5058 O O . GLN A 1 635 ? 29.703 47.156 5.379 1 96.25 635 GLN A O 1
ATOM 5063 N N . VAL A 1 636 ? 27.844 46.031 4.621 1 97.12 636 VAL A N 1
ATOM 5064 C CA . VAL A 1 636 ? 27.219 47.25 4.148 1 97.12 636 VAL A CA 1
ATOM 5065 C C . VAL A 1 636 ? 25.719 47.219 4.477 1 97.12 636 VAL A C 1
ATOM 5067 O O . VAL A 1 636 ? 25.109 46.156 4.484 1 97.12 636 VAL A O 1
ATOM 5070 N N . ILE A 1 637 ? 25.172 48.312 4.812 1 97.62 637 ILE A N 1
ATOM 5071 C CA . ILE A 1 637 ? 23.734 48.562 4.898 1 97.62 637 ILE A CA 1
ATOM 5072 C C . ILE A 1 637 ? 23.344 49.75 4.031 1 97.62 637 ILE A C 1
ATOM 5074 O O . ILE A 1 637 ? 24.203 50.5 3.582 1 97.62 637 ILE A O 1
ATOM 5078 N N . TYR A 1 638 ? 22.078 49.875 3.74 1 98.06 638 TYR A N 1
ATOM 5079 C CA . TYR A 1 638 ? 21.547 50.969 2.941 1 98.06 638 TYR A CA 1
ATOM 5080 C C . TYR A 1 638 ? 20.5 51.75 3.727 1 98.06 638 TYR A C 1
ATOM 5082 O O . TYR A 1 638 ? 19.75 51.188 4.516 1 98.06 638 TYR A O 1
ATOM 5090 N N . LYS A 1 639 ? 20.438 53.031 3.559 1 97.88 639 LYS A N 1
ATOM 5091 C CA . LYS A 1 639 ? 19.422 53.906 4.125 1 97.88 639 LYS A CA 1
ATOM 5092 C C . LYS A 1 639 ? 18.688 54.656 3.029 1 97.88 639 LYS A C 1
ATOM 5094 O O . LYS A 1 639 ? 19.312 55.312 2.193 1 97.88 639 LYS A O 1
ATOM 5099 N N . GLN A 1 640 ? 17.469 54.531 3.049 1 97.81 640 GLN A N 1
ATOM 5100 C CA . GLN A 1 640 ? 16.641 55.188 2.035 1 97.81 640 GLN A CA 1
ATOM 5101 C C . GLN A 1 640 ? 15.516 56 2.68 1 97.81 640 GLN A C 1
ATOM 5103 O O . GLN A 1 640 ? 14.766 55.469 3.514 1 97.81 640 GLN A O 1
ATOM 5108 N N . LYS A 1 641 ? 15.422 57.188 2.301 1 97 641 LYS A N 1
ATOM 5109 C CA . LYS A 1 641 ? 14.359 58.031 2.779 1 97 641 LYS A CA 1
ATOM 5110 C C . LYS A 1 641 ? 13.125 57.938 1.882 1 97 641 LYS A C 1
ATOM 5112 O O . LYS A 1 641 ? 13.25 57.844 0.66 1 97 641 LYS A O 1
ATOM 5117 N N . PHE A 1 642 ? 12.039 57.938 2.445 1 97 642 PHE A N 1
ATOM 5118 C CA . PHE A 1 642 ? 10.75 58 1.759 1 97 642 PHE A CA 1
ATOM 5119 C C . PHE A 1 642 ? 9.883 59.125 2.309 1 97 642 PHE A C 1
ATOM 5121 O O . PHE A 1 642 ? 9.461 59.062 3.465 1 97 642 PHE A O 1
ATOM 5128 N N . THR A 1 643 ? 9.617 60.062 1.488 1 96.38 643 THR A N 1
ATOM 5129 C CA . THR A 1 643 ? 8.766 61.188 1.882 1 96.38 643 THR A CA 1
ATOM 5130 C C . THR A 1 643 ? 7.297 60.844 1.615 1 96.38 643 THR A C 1
ATOM 5132 O O . THR A 1 643 ? 6.922 60.531 0.489 1 96.38 643 THR A O 1
ATOM 5135 N N . LEU A 1 644 ? 6.527 60.969 2.639 1 95.81 644 LEU A N 1
ATOM 5136 C CA . LEU A 1 644 ? 5.098 60.719 2.494 1 95.81 644 LEU A CA 1
ATOM 5137 C C . LEU A 1 644 ? 4.445 61.812 1.619 1 95.81 644 LEU A C 1
ATOM 5139 O O . LEU A 1 644 ? 4.73 63 1.771 1 95.81 644 LEU A O 1
ATOM 5143 N N . PRO A 1 645 ? 3.645 61.375 0.756 1 93.12 645 PRO A N 1
ATOM 5144 C CA . PRO A 1 645 ? 2.939 62.375 -0.062 1 93.12 645 PRO A CA 1
ATOM 5145 C C . PRO A 1 645 ? 2.125 63.344 0.774 1 93.12 645 PRO A C 1
ATOM 5147 O O . PRO A 1 645 ? 2.029 64.562 0.425 1 93.12 645 PRO A O 1
ATOM 5150 N N . GLN A 1 646 ? 1.464 62.844 1.806 1 91.88 646 GLN A N 1
ATOM 5151 C CA . GLN A 1 646 ? 0.75 63.656 2.77 1 91.88 646 GLN A CA 1
ATOM 5152 C C . GLN A 1 646 ? 1.241 63.406 4.191 1 91.88 646 GLN A C 1
ATOM 5154 O O . GLN A 1 646 ? 1.411 62.25 4.594 1 91.88 646 GLN A O 1
ATOM 5159 N N . VAL A 1 647 ? 1.453 64.562 4.84 1 89.75 647 VAL A N 1
ATOM 5160 C CA . VAL A 1 647 ? 1.906 64.438 6.223 1 89.75 647 VAL A CA 1
ATOM 5161 C C . VAL A 1 647 ? 0.855 63.719 7.051 1 89.75 647 VAL A C 1
ATOM 5163 O O . VAL A 1 647 ? -0.337 64 6.965 1 89.75 647 VAL A O 1
ATOM 5166 N N . ALA A 1 648 ? 1.372 62.75 7.773 1 90.25 648 ALA A N 1
ATOM 5167 C CA . ALA A 1 648 ? 0.476 62.062 8.695 1 90.25 648 ALA A CA 1
ATOM 5168 C C . ALA A 1 648 ? 0.307 62.844 9.992 1 90.25 648 ALA A C 1
ATOM 5170 O O . ALA A 1 648 ? 1.282 63.094 10.703 1 90.25 648 ALA A O 1
ATOM 5171 N N . LYS A 1 649 ? -0.818 63.188 10.227 1 90.88 649 LYS A N 1
ATOM 5172 C CA . LYS A 1 649 ? -1.109 64 11.383 1 90.88 649 LYS A CA 1
ATOM 5173 C C . LYS A 1 649 ? -1.213 63.188 12.656 1 90.88 649 LYS A C 1
ATOM 5175 O O . LYS A 1 649 ? -1.461 61.969 12.602 1 90.88 649 LYS A O 1
ATOM 5180 N N . GLY A 1 650 ? -0.877 63.812 13.734 1 87.19 650 GLY A N 1
ATOM 5181 C CA . GLY A 1 650 ? -0.925 63.125 15.016 1 87.19 650 GLY A CA 1
ATOM 5182 C C . GLY A 1 650 ? 0.431 63.031 15.688 1 87.19 650 GLY A C 1
ATOM 5183 O O . GLY A 1 650 ? 1.425 63.562 15.18 1 87.19 650 GLY A O 1
ATOM 5184 N N . LYS A 1 651 ? 0.466 62.344 16.859 1 87.62 651 LYS A N 1
ATOM 5185 C CA . LYS A 1 651 ? 1.695 62.25 17.641 1 87.62 651 LYS A CA 1
ATOM 5186 C C . LYS A 1 651 ? 2.295 60.844 17.547 1 87.62 651 LYS A C 1
ATOM 5188 O O . LYS A 1 651 ? 3.51 60.688 17.688 1 87.62 651 LYS A O 1
ATOM 5193 N N . VAL A 1 652 ? 1.397 59.906 17.391 1 87.5 652 VAL A N 1
ATOM 5194 C CA . VAL A 1 652 ? 1.833 58.531 17.312 1 87.5 652 VAL A CA 1
ATOM 5195 C C . VAL A 1 652 ? 1.288 57.875 16.047 1 87.5 652 VAL A C 1
ATOM 5197 O O . VAL A 1 652 ? 0.105 58.031 15.727 1 87.5 652 VAL A O 1
ATOM 5200 N N . HIS A 1 653 ? 2.16 57.219 15.312 1 89.88 653 HIS A N 1
ATOM 5201 C CA . HIS A 1 653 ? 1.797 56.625 14.031 1 89.88 653 HIS A CA 1
ATOM 5202 C C . HIS A 1 653 ? 2.117 55.125 14.016 1 89.88 653 HIS A C 1
ATOM 5204 O O . HIS A 1 653 ? 3.135 54.688 14.562 1 89.88 653 HIS A O 1
ATOM 5210 N N . THR A 1 654 ? 1.185 54.344 13.461 1 90.56 654 THR A N 1
ATOM 5211 C CA . THR A 1 654 ? 1.436 52.938 13.211 1 90.56 654 THR A CA 1
ATOM 5212 C C . THR A 1 654 ? 1.914 52.719 11.773 1 90.56 654 THR A C 1
ATOM 5214 O O . THR A 1 654 ? 1.241 53.125 10.828 1 90.56 654 THR A O 1
ATOM 5217 N N . VAL A 1 655 ? 3.094 52.094 11.641 1 94 655 VAL A N 1
ATOM 5218 C CA . VAL A 1 655 ? 3.65 51.781 10.328 1 94 655 VAL A CA 1
ATOM 5219 C C . VAL A 1 655 ? 3.74 50.25 10.172 1 94 655 VAL A C 1
ATOM 5221 O O . VAL A 1 655 ? 4.383 49.562 10.977 1 94 655 VAL A O 1
ATOM 5224 N N . VAL A 1 656 ? 3.039 49.719 9.227 1 94.81 656 VAL A N 1
ATOM 5225 C CA . VAL A 1 656 ? 3.09 48.281 8.922 1 94.81 656 VAL A CA 1
ATOM 5226 C C . VAL A 1 656 ? 3.758 48.062 7.566 1 94.81 656 VAL A C 1
ATOM 5228 O O . VAL A 1 656 ? 3.389 48.719 6.578 1 94.81 656 VAL A O 1
ATOM 5231 N N . VAL A 1 657 ? 4.773 47.188 7.543 1 97.38 657 VAL A N 1
ATOM 5232 C CA . VAL A 1 657 ? 5.52 46.969 6.309 1 97.38 657 VAL A CA 1
ATOM 5233 C C . VAL A 1 657 ? 5.516 45.5 5.961 1 97.38 657 VAL A C 1
ATOM 5235 O O . VAL A 1 657 ? 5.719 44.625 6.832 1 97.38 657 VAL A O 1
ATOM 5238 N N . LYS A 1 658 ? 5.227 45.156 4.758 1 97.69 658 LYS A N 1
ATOM 5239 C CA . LYS A 1 658 ? 5.383 43.812 4.199 1 97.69 658 LYS A CA 1
ATOM 5240 C C . LYS A 1 658 ? 5.867 43.875 2.752 1 97.69 658 LYS A C 1
ATOM 5242 O O . LYS A 1 658 ? 5.801 44.906 2.115 1 97.69 658 LYS A O 1
ATOM 5247 N N . GLN A 1 659 ? 6.457 42.781 2.338 1 97.25 659 GLN A N 1
ATOM 5248 C CA . GLN A 1 659 ? 6.797 42.719 0.922 1 97.25 659 GLN A CA 1
ATOM 5249 C C . GLN A 1 659 ? 5.539 42.719 0.054 1 97.25 659 GLN A C 1
ATOM 5251 O O . GLN A 1 659 ? 4.531 42.125 0.401 1 97.25 659 GLN A O 1
ATOM 5256 N N . ASN A 1 660 ? 5.617 43.375 -1.086 1 96.06 660 ASN A N 1
ATOM 5257 C CA . ASN A 1 660 ? 4.484 43.469 -2.002 1 96.06 660 ASN A CA 1
ATOM 5258 C C . ASN A 1 660 ? 4.379 42.25 -2.908 1 96.06 660 ASN A C 1
ATOM 5260 O O . ASN A 1 660 ? 5.367 41.562 -3.133 1 96.06 660 ASN A O 1
ATOM 5264 N N . ASN A 1 661 ? 3.203 41.906 -3.311 1 92.25 661 ASN A N 1
ATOM 5265 C CA . ASN A 1 661 ? 2.875 40.938 -4.336 1 92.25 661 ASN A CA 1
ATOM 5266 C C . ASN A 1 661 ? 3.289 39.531 -3.916 1 92.25 661 ASN A C 1
ATOM 5268 O O . ASN A 1 661 ? 3.801 38.75 -4.73 1 92.25 661 ASN A O 1
ATOM 5272 N N . LEU A 1 662 ? 3.258 39.25 -2.682 1 92.56 662 LEU A N 1
ATOM 5273 C CA . LEU A 1 662 ? 3.432 37.875 -2.248 1 92.56 662 LEU A CA 1
ATOM 5274 C C . LEU A 1 662 ? 2.26 37 -2.701 1 92.56 662 LEU A C 1
ATOM 5276 O O . LEU A 1 662 ? 1.127 37.5 -2.791 1 92.56 662 LEU A O 1
ATOM 5280 N N . PRO A 1 663 ? 2.533 35.75 -2.98 1 90.75 663 PRO A N 1
ATOM 5281 C CA . PRO A 1 663 ? 1.503 34.875 -3.562 1 90.75 663 PRO A CA 1
ATOM 5282 C C . PRO A 1 663 ? 0.388 34.562 -2.574 1 90.75 663 PRO A C 1
ATOM 5284 O O . PRO A 1 663 ? -0.68 34.094 -2.979 1 90.75 663 PRO A O 1
ATOM 5287 N N . SER A 1 664 ? 0.629 34.719 -1.297 1 93.94 664 SER A N 1
ATOM 5288 C CA . SER A 1 664 ? -0.348 34.406 -0.26 1 93.94 664 SER A CA 1
ATOM 5289 C C . SER A 1 664 ? -0.19 35.344 0.948 1 93.94 664 SER A C 1
ATOM 5291 O O . SER A 1 664 ? 0.903 35.844 1.213 1 93.94 664 SER A O 1
ATOM 5293 N N . ILE A 1 665 ? -1.294 35.5 1.662 1 94.12 665 ILE A N 1
ATOM 5294 C CA . ILE A 1 665 ? -1.254 36.344 2.859 1 94.12 665 ILE A CA 1
ATOM 5295 C C . ILE A 1 665 ? -0.527 35.594 3.979 1 94.12 665 ILE A C 1
ATOM 5297 O O . ILE A 1 665 ? -0.22 36.188 5.023 1 94.12 665 ILE A O 1
ATOM 5301 N N . HIS A 1 666 ? -0.214 34.281 3.721 1 96.62 666 HIS A N 1
ATOM 5302 C CA . HIS A 1 666 ? 0.406 33.469 4.746 1 96.62 666 HIS A CA 1
ATOM 5303 C C . HIS A 1 666 ? 1.921 33.406 4.578 1 96.62 666 HIS A C 1
ATOM 5305 O O . HIS A 1 666 ? 2.639 32.969 5.48 1 96.62 666 HIS A O 1
ATOM 5311 N N . LYS A 1 667 ? 2.377 33.844 3.457 1 96.56 667 LYS A N 1
ATOM 5312 C CA . LYS A 1 667 ? 3.793 33.719 3.115 1 96.56 667 LYS A CA 1
ATOM 5313 C C . LYS A 1 667 ? 4.641 34.656 3.957 1 96.56 667 LYS A C 1
ATOM 5315 O O . LYS A 1 667 ? 4.234 35.812 4.219 1 96.56 667 LYS A O 1
ATOM 5320 N N . ASP A 1 668 ? 5.75 34.219 4.367 1 97.44 668 ASP A N 1
ATOM 5321 C CA . ASP A 1 668 ? 6.699 35.062 5.086 1 97.44 668 ASP A CA 1
ATOM 5322 C C . ASP A 1 668 ? 7.152 36.219 4.223 1 97.44 668 ASP A C 1
ATOM 5324 O O . ASP A 1 668 ? 7.41 36.062 3.027 1 97.44 668 ASP A O 1
ATOM 5328 N N . THR A 1 669 ? 7.305 37.438 4.84 1 97.56 669 THR A N 1
ATOM 5329 C CA . THR A 1 669 ? 7.629 38.656 4.098 1 97.56 669 THR A CA 1
ATOM 5330 C C . THR A 1 669 ? 9.133 38.75 3.844 1 97.56 669 THR A C 1
ATOM 5332 O O . THR A 1 669 ? 9.578 39.531 3.016 1 97.56 669 THR A O 1
ATOM 5335 N N . GLU A 1 670 ? 9.938 37.969 4.52 1 96.69 670 GLU A N 1
ATOM 5336 C CA . GLU A 1 670 ? 11.391 37.938 4.375 1 96.69 670 GLU A CA 1
ATOM 5337 C C . GLU A 1 670 ? 12.008 39.312 4.461 1 96.69 670 GLU A C 1
ATOM 5339 O O . GLU A 1 670 ? 12.805 39.688 3.602 1 96.69 670 GLU A O 1
ATOM 5344 N N . LEU A 1 671 ? 11.664 40.031 5.48 1 97.5 671 LEU A N 1
ATOM 5345 C CA . LEU A 1 671 ? 12.188 41.375 5.762 1 97.5 671 LEU A CA 1
ATOM 5346 C C . LEU A 1 671 ? 12.773 41.438 7.168 1 97.5 671 LEU A C 1
ATOM 5348 O O . LEU A 1 671 ? 12.562 42.406 7.887 1 97.5 671 LEU A O 1
ATOM 5352 N N . SER A 1 672 ? 13.477 40.406 7.492 1 95 672 SER A N 1
ATOM 5353 C CA . SER A 1 672 ? 13.961 40.281 8.867 1 95 672 SER A CA 1
ATOM 5354 C C . SER A 1 672 ? 15.008 41.344 9.18 1 95 672 SER A C 1
ATOM 5356 O O . SER A 1 672 ? 15.211 41.688 10.344 1 95 672 SER A O 1
ATOM 5358 N N . ASN A 1 673 ? 15.688 41.938 8.172 1 97.19 673 ASN A N 1
ATOM 5359 C CA . ASN A 1 673 ? 16.766 42.906 8.391 1 97.19 673 ASN A CA 1
ATOM 5360 C C . ASN A 1 673 ? 16.234 44.344 8.406 1 97.19 673 ASN A C 1
ATOM 5362 O O . ASN A 1 673 ? 16.953 45.25 8.766 1 97.19 673 ASN A O 1
ATOM 5366 N N . LEU A 1 674 ? 15.047 44.531 8.023 1 96.62 674 LEU A N 1
ATOM 5367 C CA . LEU A 1 674 ? 14.516 45.875 7.75 1 96.62 674 LEU A CA 1
ATOM 5368 C C . LEU A 1 674 ? 14.289 46.656 9.047 1 96.62 674 LEU A C 1
ATOM 5370 O O . LEU A 1 674 ? 13.758 46.094 10.016 1 96.62 674 LEU A O 1
ATOM 5374 N N . LYS A 1 675 ? 14.711 47.875 9.062 1 95.25 675 LYS A N 1
ATOM 5375 C CA . LYS A 1 675 ? 14.398 48.812 10.125 1 95.25 675 LYS A CA 1
ATOM 5376 C C . LYS A 1 675 ? 13.75 50.062 9.555 1 95.25 675 LYS A C 1
ATOM 5378 O O . LYS A 1 675 ? 14.117 50.531 8.469 1 95.25 675 LYS A O 1
ATOM 5383 N N . VAL A 1 676 ? 12.828 50.594 10.258 1 95.56 676 VAL A N 1
ATOM 5384 C CA . VAL A 1 676 ? 12.117 51.812 9.836 1 95.56 676 VAL A CA 1
ATOM 5385 C C . VAL A 1 676 ? 12.172 52.844 10.945 1 95.56 676 VAL A C 1
ATOM 5387 O O . VAL A 1 676 ? 11.93 52.531 12.117 1 95.56 676 VAL A O 1
ATOM 5390 N N . GLU A 1 677 ? 12.516 54.031 10.578 1 93.75 677 GLU A N 1
ATOM 5391 C CA . GLU A 1 677 ? 12.562 55.156 11.516 1 93.75 677 GLU A CA 1
ATOM 5392 C C . GLU A 1 677 ? 11.906 56.406 10.914 1 93.75 677 GLU A C 1
ATOM 5394 O O . GLU A 1 677 ? 11.766 56.531 9.695 1 93.75 677 GLU A O 1
ATOM 5399 N N . ALA A 1 678 ? 11.469 57.188 11.844 1 90.62 678 ALA A N 1
ATOM 5400 C CA . ALA A 1 678 ? 10.969 58.5 11.398 1 90.62 678 ALA A CA 1
ATOM 5401 C C . ALA A 1 678 ? 12.125 59.438 11.086 1 90.62 678 ALA A C 1
ATOM 5403 O O . ALA A 1 678 ? 13.172 59.406 11.742 1 90.62 678 ALA A O 1
ATOM 5404 N N . LYS A 1 679 ? 11.938 60.219 10.133 1 82.94 679 LYS A N 1
ATOM 5405 C CA . LYS A 1 679 ? 12.867 61.281 9.836 1 82.94 679 LYS A CA 1
ATOM 5406 C C . LYS A 1 679 ? 12.18 62.656 9.938 1 82.94 679 LYS A C 1
ATOM 5408 O O . LYS A 1 679 ? 10.992 62.781 9.648 1 82.94 679 LYS A O 1
ATOM 5413 N N . MET B 1 1 ? 2.355 9.141 -74.188 1 20.84 1 MET B N 1
ATOM 5414 C CA . MET B 1 1 ? 3.141 8.039 -73.688 1 20.84 1 MET B CA 1
ATOM 5415 C C . MET B 1 1 ? 3.375 8.211 -72.188 1 20.84 1 MET B C 1
ATOM 5417 O O . MET B 1 1 ? 4.391 8.781 -71.75 1 20.84 1 MET B O 1
ATOM 5421 N N . LYS B 1 2 ? 2.336 8.781 -71.5 1 28.56 2 LYS B N 1
ATOM 5422 C CA . LYS B 1 2 ? 1.923 9.125 -70.125 1 28.56 2 LYS B CA 1
ATOM 5423 C C . LYS B 1 2 ? 2.139 7.953 -69.188 1 28.56 2 LYS B C 1
ATOM 5425 O O . LYS B 1 2 ? 1.636 6.855 -69.438 1 28.56 2 LYS B O 1
ATOM 5430 N N . LYS B 1 3 ? 3.377 8.008 -68.438 1 25.81 3 LYS B N 1
ATOM 5431 C CA . LYS B 1 3 ? 4.031 6.996 -67.625 1 25.81 3 LYS B CA 1
ATOM 5432 C C . LYS B 1 3 ? 3.082 6.453 -66.562 1 25.81 3 LYS B C 1
ATOM 5434 O O . LYS B 1 3 ? 2.562 7.207 -65.75 1 25.81 3 LYS B O 1
ATOM 5439 N N . LEU B 1 4 ? 2.365 5.336 -66.812 1 28.53 4 LEU B N 1
ATOM 5440 C CA . LEU B 1 4 ? 1.488 4.422 -66.125 1 28.53 4 LEU B CA 1
ATOM 5441 C C . LEU B 1 4 ? 2.189 3.854 -64.875 1 28.53 4 LEU B C 1
ATOM 5443 O O . LEU B 1 4 ? 2.76 2.762 -64.938 1 28.53 4 LEU B O 1
ATOM 5447 N N . LEU B 1 5 ? 3.002 4.645 -64.188 1 34.28 5 LEU B N 1
ATOM 5448 C CA . LEU B 1 5 ? 3.727 3.93 -63.125 1 34.28 5 LEU B CA 1
ATOM 5449 C C . LEU B 1 5 ? 2.76 3.322 -62.125 1 34.28 5 LEU B C 1
ATOM 5451 O O . LEU B 1 5 ? 2.006 4.047 -61.469 1 34.28 5 LEU B O 1
ATOM 5455 N N . THR B 1 6 ? 2.34 2.098 -62.406 1 29.08 6 THR B N 1
ATOM 5456 C CA . THR B 1 6 ? 1.503 1.264 -61.562 1 29.08 6 THR B CA 1
ATOM 5457 C C . THR B 1 6 ? 2.18 1.022 -60.219 1 29.08 6 THR B C 1
ATOM 5459 O O . THR B 1 6 ? 3.297 0.507 -60.156 1 29.08 6 THR B O 1
ATOM 5462 N N . PHE B 1 7 ? 1.905 1.93 -59.281 1 33.88 7 PHE B N 1
ATOM 5463 C CA . PHE B 1 7 ? 2.307 1.776 -57.875 1 33.88 7 PHE B CA 1
ATOM 5464 C C . PHE B 1 7 ? 1.787 0.462 -57.312 1 33.88 7 PHE B C 1
ATOM 5466 O O . PHE B 1 7 ? 0.576 0.262 -57.188 1 33.88 7 PHE B O 1
ATOM 5473 N N . ILE B 1 8 ? 2.502 -0.66 -57.594 1 30.75 8 ILE B N 1
ATOM 5474 C CA . ILE B 1 8 ? 2.219 -1.938 -56.938 1 30.75 8 ILE B CA 1
ATOM 5475 C C . ILE B 1 8 ? 2.375 -1.8 -55.438 1 30.75 8 ILE B C 1
ATOM 5477 O O . ILE B 1 8 ? 3.461 -1.49 -54.938 1 30.75 8 ILE B O 1
ATOM 5481 N N . MET B 1 9 ? 1.276 -1.503 -54.75 1 30.81 9 MET B N 1
ATOM 5482 C CA . MET B 1 9 ? 1.14 -1.523 -53.281 1 30.81 9 MET B CA 1
ATOM 5483 C C . MET B 1 9 ? 1.472 -2.904 -52.75 1 30.81 9 MET B C 1
ATOM 5485 O O . MET B 1 9 ? 0.774 -3.879 -53.031 1 30.81 9 MET B O 1
ATOM 5489 N N . ALA B 1 10 ? 2.729 -3.246 -52.531 1 30.2 10 ALA B N 1
ATOM 5490 C CA . ALA B 1 10 ? 3.166 -4.426 -51.781 1 30.2 10 ALA B CA 1
ATOM 5491 C C . ALA B 1 10 ? 2.5 -4.492 -50.406 1 30.2 10 ALA B C 1
ATOM 5493 O O . ALA B 1 10 ? 2.75 -3.643 -49.531 1 30.2 10 ALA B O 1
ATOM 5494 N N . CYS B 1 11 ? 1.334 -5.039 -50.312 1 28.88 11 CYS B N 1
ATOM 5495 C CA . CYS B 1 11 ? 0.693 -5.438 -49.062 1 28.88 11 CYS B CA 1
ATOM 5496 C C . CYS B 1 11 ? 1.572 -6.406 -48.281 1 28.88 11 CYS B C 1
ATOM 5498 O O . CYS B 1 11 ? 1.75 -7.555 -48.688 1 28.88 11 CYS B O 1
ATOM 5500 N N . VAL B 1 12 ? 2.629 -5.996 -47.656 1 31.62 12 VAL B N 1
ATOM 5501 C CA . VAL B 1 12 ? 3.342 -6.805 -46.688 1 31.62 12 VAL B CA 1
ATOM 5502 C C . VAL B 1 12 ? 2.359 -7.348 -45.656 1 31.62 12 VAL B C 1
ATOM 5504 O O . VAL B 1 12 ? 1.766 -6.578 -44.875 1 31.62 12 VAL B O 1
ATOM 5507 N N . ILE B 1 13 ? 1.705 -8.391 -45.906 1 30.91 13 ILE B N 1
ATOM 5508 C CA . ILE B 1 13 ? 0.998 -9.188 -44.906 1 30.91 13 ILE B CA 1
ATOM 5509 C C . ILE B 1 13 ? 1.934 -9.508 -43.75 1 30.91 13 ILE B C 1
ATOM 5511 O O . ILE B 1 13 ? 2.932 -10.211 -43.938 1 30.91 13 ILE B O 1
ATOM 5515 N N . SER B 1 14 ? 2.096 -8.625 -42.781 1 32.47 14 SER B N 1
ATOM 5516 C CA . SER B 1 14 ? 2.664 -8.938 -41.469 1 32.47 14 SER B CA 1
ATOM 5517 C C . SER B 1 14 ? 2.051 -10.211 -40.875 1 32.47 14 SER B C 1
ATOM 5519 O O . SER B 1 14 ? 0.896 -10.211 -40.469 1 32.47 14 SER B O 1
ATOM 5521 N N . LEU B 1 15 ? 2.301 -11.336 -41.344 1 32.25 15 LEU B N 1
ATOM 5522 C CA . LEU B 1 15 ? 2.045 -12.555 -40.594 1 32.25 15 LEU B CA 1
ATOM 5523 C C . LEU B 1 15 ? 2.482 -12.391 -39.156 1 32.25 15 LEU B C 1
ATOM 5525 O O . LEU B 1 15 ? 3.664 -12.18 -38.875 1 32.25 15 LEU B O 1
ATOM 5529 N N . GLY B 1 16 ? 1.748 -11.891 -38.281 1 36.66 16 GLY B N 1
ATOM 5530 C CA . GLY B 1 16 ? 1.918 -11.945 -36.844 1 36.66 16 GLY B CA 1
ATOM 5531 C C . GLY B 1 16 ? 2.467 -13.273 -36.375 1 36.66 16 GLY B C 1
ATOM 5532 O O . GLY B 1 16 ? 1.754 -14.281 -36.375 1 36.66 16 GLY B O 1
ATOM 5533 N N . ALA B 1 17 ? 3.695 -13.578 -36.469 1 39.78 17 ALA B N 1
ATOM 5534 C CA . ALA B 1 17 ? 4.395 -14.719 -35.906 1 39.78 17 ALA B CA 1
ATOM 5535 C C . ALA B 1 17 ? 4.098 -14.836 -34.406 1 39.78 17 ALA B C 1
ATOM 5537 O O . ALA B 1 17 ? 4.387 -13.914 -33.625 1 39.78 17 ALA B O 1
ATOM 5538 N N . THR B 1 18 ? 3.236 -15.57 -34 1 51.97 18 THR B N 1
ATOM 5539 C CA . THR B 1 18 ? 3.072 -15.953 -32.594 1 51.97 18 THR B CA 1
ATOM 5540 C C . THR B 1 18 ? 4.41 -16.375 -32 1 51.97 18 THR B C 1
ATOM 5542 O O . THR B 1 18 ? 5.117 -17.203 -32.562 1 51.97 18 THR B O 1
ATOM 5545 N N . ALA B 1 19 ? 5.023 -15.633 -31.219 1 53.75 19 ALA B N 1
ATOM 5546 C CA . ALA B 1 19 ? 6.277 -15.891 -30.516 1 53.75 19 ALA B CA 1
ATOM 5547 C C . ALA B 1 19 ? 6.277 -17.281 -29.859 1 53.75 19 ALA B C 1
ATOM 5549 O O . ALA B 1 19 ? 5.441 -17.562 -29 1 53.75 19 ALA B O 1
ATOM 5550 N N . GLN B 1 20 ? 6.793 -18.312 -30.594 1 65.31 20 GLN B N 1
ATOM 5551 C CA . GLN B 1 20 ? 6.941 -19.625 -30 1 65.31 20 GLN B CA 1
ATOM 5552 C C . GLN B 1 20 ? 8.414 -19.969 -29.781 1 65.31 20 GLN B C 1
ATOM 5554 O O . GLN B 1 20 ? 9.273 -19.578 -30.562 1 65.31 20 GLN B O 1
ATOM 5559 N N . ILE B 1 21 ? 8.758 -20.562 -28.578 1 76 21 ILE B N 1
ATOM 5560 C CA . ILE B 1 21 ? 10.102 -20.984 -28.203 1 76 21 ILE B CA 1
ATOM 5561 C C . ILE B 1 21 ? 10.617 -22.031 -29.203 1 76 21 ILE B C 1
ATOM 5563 O O . ILE B 1 21 ? 9.844 -22.844 -29.688 1 76 21 ILE B O 1
ATOM 5567 N N . SER B 1 22 ? 11.891 -21.875 -29.469 1 81.5 22 SER B N 1
ATOM 5568 C CA . SER B 1 22 ? 12.508 -22.859 -30.359 1 81.5 22 SER B CA 1
ATOM 5569 C C . SER B 1 22 ? 12.648 -24.219 -29.688 1 81.5 22 SER B C 1
ATOM 5571 O O . SER B 1 22 ? 12.734 -24.297 -28.453 1 81.5 22 SER B O 1
ATOM 5573 N N . GLU B 1 23 ? 12.594 -25.219 -30.453 1 83.88 23 GLU B N 1
ATOM 5574 C CA . GLU B 1 23 ? 12.781 -26.578 -29.953 1 83.88 23 GLU B CA 1
ATOM 5575 C C . GLU B 1 23 ? 14.141 -26.734 -29.266 1 83.88 23 GLU B C 1
ATOM 5577 O O . GLU B 1 23 ? 14.258 -27.438 -28.266 1 83.88 23 GLU B O 1
ATOM 5582 N N . LYS B 1 24 ? 15.078 -26.094 -29.828 1 83.56 24 LYS B N 1
ATOM 5583 C CA . LYS B 1 24 ? 16.422 -26.156 -29.266 1 83.56 24 LYS B CA 1
ATOM 5584 C C . LYS B 1 24 ? 16.453 -25.531 -27.875 1 83.56 24 LYS B C 1
ATOM 5586 O O . LYS B 1 24 ? 17.109 -26.062 -26.969 1 83.56 24 LYS B O 1
ATOM 5591 N N . ALA B 1 25 ? 15.812 -24.438 -27.781 1 85.94 25 ALA B N 1
ATOM 5592 C CA . ALA B 1 25 ? 15.75 -23.781 -26.469 1 85.94 25 ALA B CA 1
ATOM 5593 C C . ALA B 1 25 ? 15.062 -24.672 -25.438 1 85.94 25 ALA B C 1
ATOM 5595 O O . ALA B 1 25 ? 15.531 -24.797 -24.297 1 85.94 25 ALA B O 1
ATOM 5596 N N . PHE B 1 26 ? 14.031 -25.266 -25.812 1 90.44 26 PHE B N 1
ATOM 5597 C CA . PHE B 1 26 ? 13.336 -26.188 -24.922 1 90.44 26 PHE B CA 1
ATOM 5598 C C . PHE B 1 26 ? 14.227 -27.359 -24.547 1 90.44 26 PHE B C 1
ATOM 5600 O O . PHE B 1 26 ? 14.297 -27.75 -23.375 1 90.44 26 PHE B O 1
ATOM 5607 N N . GLU B 1 27 ? 14.859 -27.906 -25.516 1 91.44 27 GLU B N 1
ATOM 5608 C CA . GLU B 1 27 ? 15.695 -29.078 -25.266 1 91.44 27 GLU B CA 1
ATOM 5609 C C . GLU B 1 27 ? 16.812 -28.75 -24.281 1 91.44 27 GLU B C 1
ATOM 5611 O O . GLU B 1 27 ? 17.094 -29.531 -23.359 1 91.44 27 GLU B O 1
ATOM 5616 N N . LYS B 1 28 ? 17.375 -27.672 -24.5 1 90.88 28 LYS B N 1
ATOM 5617 C CA . LYS B 1 28 ? 18.438 -27.25 -23.594 1 90.88 28 LYS B CA 1
ATOM 5618 C C . LYS B 1 28 ? 17.922 -27.078 -22.172 1 90.88 28 LYS B C 1
ATOM 5620 O O . LYS B 1 28 ? 18.547 -27.531 -21.219 1 90.88 28 LYS B O 1
ATOM 5625 N N . TRP B 1 29 ? 16.844 -26.422 -22.125 1 94.81 29 TRP B N 1
ATOM 5626 C CA . TRP B 1 29 ? 16.203 -26.172 -20.828 1 94.81 29 TRP B CA 1
ATOM 5627 C C . TRP B 1 29 ? 15.766 -27.484 -20.188 1 94.81 29 TRP B C 1
ATOM 5629 O O . TRP B 1 29 ? 16.016 -27.719 -19 1 94.81 29 TRP B O 1
ATOM 5639 N N . HIS B 1 30 ? 15.164 -28.375 -20.906 1 94.31 30 HIS B N 1
ATOM 5640 C CA . HIS B 1 30 ? 14.602 -29.625 -20.422 1 94.31 30 HIS B CA 1
ATOM 5641 C C . HIS B 1 30 ? 15.695 -30.594 -19.984 1 94.31 30 HIS B C 1
ATOM 5643 O O . HIS B 1 30 ? 15.508 -31.375 -19.047 1 94.31 30 HIS B O 1
ATOM 5649 N N . GLN B 1 31 ? 16.797 -30.562 -20.594 1 94.62 31 GLN B N 1
ATOM 5650 C CA . GLN B 1 31 ? 17.875 -31.5 -20.297 1 94.62 31 GLN B CA 1
ATOM 5651 C C . GLN B 1 31 ? 18.625 -31.109 -19.031 1 94.62 31 GLN B C 1
ATOM 5653 O O . GLN B 1 31 ? 19.297 -31.953 -18.422 1 94.62 31 GLN B O 1
ATOM 5658 N N . ASN B 1 32 ? 18.469 -29.906 -18.609 1 93.19 32 ASN B N 1
ATOM 5659 C CA . ASN B 1 32 ? 19.188 -29.406 -17.438 1 93.19 32 ASN B CA 1
ATOM 5660 C C . ASN B 1 32 ? 18.672 -30.016 -16.156 1 93.19 32 ASN B C 1
ATOM 5662 O O . ASN B 1 32 ? 19.438 -30.438 -15.297 1 93.19 32 ASN B O 1
ATOM 5666 N N . LYS B 1 33 ? 17.453 -30.047 -15.969 1 97.12 33 LYS B N 1
ATOM 5667 C CA . LYS B 1 33 ? 16.672 -30.766 -14.961 1 97.12 33 LYS B CA 1
ATOM 5668 C C . LYS B 1 33 ? 16.766 -30.078 -13.602 1 97.12 33 LYS B C 1
ATOM 5670 O O . LYS B 1 33 ? 15.844 -30.156 -12.797 1 97.12 33 LYS B O 1
ATOM 5675 N N . TYR B 1 34 ? 17.891 -29.469 -13.234 1 98.31 34 TYR B N 1
ATOM 5676 C CA . TYR B 1 34 ? 18.156 -29.031 -11.859 1 98.31 34 TYR B CA 1
ATOM 5677 C C . TYR B 1 34 ? 18.797 -27.656 -11.836 1 98.31 34 TYR B C 1
ATOM 5679 O O . TYR B 1 34 ? 19.875 -27.453 -12.406 1 98.31 34 TYR B O 1
ATOM 5687 N N . SER B 1 35 ? 18.141 -26.672 -11.211 1 98.5 35 SER B N 1
ATOM 5688 C CA . SER B 1 35 ? 18.578 -25.281 -11.18 1 98.5 35 SER B CA 1
ATOM 5689 C C . SER B 1 35 ? 18.578 -24.734 -9.758 1 98.5 35 SER B C 1
ATOM 5691 O O . SER B 1 35 ? 17.844 -25.234 -8.898 1 98.5 35 SER B O 1
ATOM 5693 N N . MET B 1 36 ? 19.391 -23.656 -9.555 1 98.88 36 MET B N 1
ATOM 5694 C CA . MET B 1 36 ? 19.422 -22.922 -8.289 1 98.88 36 MET B CA 1
ATOM 5695 C C . MET B 1 36 ? 18.531 -21.688 -8.359 1 98.88 36 MET B C 1
ATOM 5697 O O . MET B 1 36 ? 18.672 -20.875 -9.289 1 98.88 36 MET B O 1
ATOM 5701 N N . PHE B 1 37 ? 17.594 -21.594 -7.445 1 98.75 37 PHE B N 1
ATOM 5702 C CA . PHE B 1 37 ? 16.828 -20.375 -7.227 1 98.75 37 PHE B CA 1
ATOM 5703 C C . PHE B 1 37 ? 17.406 -19.562 -6.086 1 98.75 37 PHE B C 1
ATOM 5705 O O . PHE B 1 37 ? 17.938 -20.109 -5.121 1 98.75 37 PHE B O 1
ATOM 5712 N N . ILE B 1 38 ? 17.469 -18.219 -6.227 1 98.94 38 ILE B N 1
ATOM 5713 C CA . ILE B 1 38 ? 18.047 -17.391 -5.172 1 98.94 38 ILE B CA 1
ATOM 5714 C C . ILE B 1 38 ? 17.094 -16.25 -4.828 1 98.94 38 ILE B C 1
ATOM 5716 O O . ILE B 1 38 ? 16.75 -15.445 -5.688 1 98.94 38 ILE B O 1
ATOM 5720 N N . HIS B 1 39 ? 16.656 -16.172 -3.619 1 98.88 39 HIS B N 1
ATOM 5721 C CA . HIS B 1 39 ? 15.961 -15.016 -3.072 1 98.88 39 HIS B CA 1
ATOM 5722 C C . HIS B 1 39 ? 16.875 -14.211 -2.154 1 98.88 39 HIS B C 1
ATOM 5724 O O . HIS B 1 39 ? 17.172 -14.641 -1.033 1 98.88 39 HIS B O 1
ATOM 5730 N N . PHE B 1 40 ? 17.328 -13.062 -2.621 1 98.81 40 PHE B N 1
ATOM 5731 C CA . PHE B 1 40 ? 18.266 -12.172 -1.942 1 98.81 40 PHE B CA 1
ATOM 5732 C C . PHE B 1 40 ? 17.875 -10.711 -2.158 1 98.81 40 PHE B C 1
ATOM 5734 O O . PHE B 1 40 ? 17.625 -10.289 -3.289 1 98.81 40 PHE B O 1
ATOM 5741 N N . GLY B 1 41 ? 17.703 -9.953 -1.135 1 98.69 41 GLY B N 1
ATOM 5742 C CA . GLY B 1 41 ? 17.312 -8.555 -1.171 1 98.69 41 GLY B CA 1
ATOM 5743 C C . GLY B 1 41 ? 17.234 -7.918 0.205 1 98.69 41 GLY B C 1
ATOM 5744 O O . GLY B 1 41 ? 17.859 -8.406 1.154 1 98.69 41 GLY B O 1
ATOM 5745 N N . LEU B 1 42 ? 16.5 -6.785 0.369 1 98.75 42 LEU B N 1
ATOM 5746 C CA . LEU B 1 42 ? 16.406 -6.055 1.629 1 98.75 42 LEU B CA 1
ATOM 5747 C C . LEU B 1 42 ? 15.852 -6.953 2.732 1 98.75 42 LEU B C 1
ATOM 5749 O O . LEU B 1 42 ? 16.234 -6.816 3.898 1 98.75 42 LEU B O 1
ATOM 5753 N N . TYR B 1 43 ? 14.953 -7.836 2.365 1 98.88 43 TYR B N 1
ATOM 5754 C CA . TYR B 1 43 ? 14.367 -8.75 3.336 1 98.88 43 TYR B CA 1
ATOM 5755 C C . TYR B 1 43 ? 15.43 -9.664 3.943 1 98.88 43 TYR B C 1
ATOM 5757 O O . TYR B 1 43 ? 15.273 -10.141 5.066 1 98.88 43 TYR B O 1
ATOM 5765 N N . SER B 1 44 ? 16.5 -9.961 3.205 1 98.81 44 SER B N 1
ATOM 5766 C CA . SER B 1 44 ? 17.594 -10.766 3.746 1 98.81 44 SER B CA 1
ATOM 5767 C C . SER B 1 44 ? 18.312 -10.039 4.879 1 98.81 44 SER B C 1
ATOM 5769 O O . SER B 1 44 ? 18.781 -10.672 5.828 1 98.81 44 SER B O 1
ATOM 5771 N N . GLU B 1 45 ? 18.438 -8.695 4.758 1 98.56 45 GLU B N 1
ATOM 5772 C CA . GLU B 1 45 ? 19.016 -7.855 5.805 1 98.56 45 GLU B CA 1
ATOM 5773 C C . GLU B 1 45 ? 18.188 -7.922 7.086 1 98.56 45 GLU B C 1
ATOM 5775 O O . GLU B 1 45 ? 18.734 -7.941 8.188 1 98.56 45 GLU B O 1
ATOM 5780 N N . LEU B 1 46 ? 16.906 -7.969 6.945 1 98.56 46 LEU B N 1
ATOM 5781 C CA . LEU B 1 46 ? 16 -8.031 8.094 1 98.56 46 LEU B CA 1
ATOM 5782 C C . LEU B 1 46 ? 15.984 -9.438 8.695 1 98.56 46 LEU B C 1
ATOM 5784 O O . LEU B 1 46 ? 15.789 -9.594 9.898 1 98.56 46 LEU B O 1
ATOM 5788 N N . GLY B 1 47 ? 16.109 -10.5 7.84 1 98.56 47 GLY B N 1
ATOM 5789 C CA . GLY B 1 47 ? 16.266 -11.867 8.297 1 98.56 47 GLY B CA 1
ATOM 5790 C C . GLY B 1 47 ? 15.078 -12.367 9.102 1 98.56 47 GLY B C 1
ATOM 5791 O O . GLY B 1 47 ? 15.242 -13.141 10.047 1 98.56 47 GLY B O 1
ATOM 5792 N N . GLY B 1 48 ? 13.883 -11.859 8.836 1 98.56 48 GLY B N 1
ATOM 5793 C CA . GLY B 1 48 ? 12.672 -12.32 9.492 1 98.56 48 GLY B CA 1
ATOM 5794 C C . GLY B 1 48 ? 12.438 -11.672 10.844 1 98.56 48 GLY B C 1
ATOM 5795 O O . GLY B 1 48 ? 11.648 -12.172 11.648 1 98.56 48 GLY B O 1
ATOM 5796 N N . VAL B 1 49 ? 13.125 -10.594 11.156 1 98.62 49 VAL B N 1
ATOM 5797 C CA . VAL B 1 49 ? 12.992 -9.906 12.438 1 98.62 49 VAL B CA 1
ATOM 5798 C C . VAL B 1 49 ? 12.602 -8.445 12.195 1 98.62 49 VAL B C 1
ATOM 5800 O O . VAL B 1 49 ? 13.141 -7.793 11.305 1 98.62 49 VAL B O 1
ATOM 5803 N N . TRP B 1 50 ? 11.656 -7.941 12.961 1 97.88 50 TRP B N 1
ATOM 5804 C CA . TRP B 1 50 ? 11.273 -6.535 12.906 1 97.88 50 TRP B CA 1
ATOM 5805 C C . TRP B 1 50 ? 11.094 -5.965 14.305 1 97.88 50 TRP B C 1
ATOM 5807 O O . TRP B 1 50 ? 10.398 -6.555 15.141 1 97.88 50 TRP B O 1
ATOM 5817 N N . GLU B 1 51 ? 11.742 -4.832 14.547 1 95.44 51 GLU B N 1
ATOM 5818 C CA . GLU B 1 51 ? 11.727 -4.164 15.844 1 95.44 51 GLU B CA 1
ATOM 5819 C C . GLU B 1 51 ? 12.078 -5.137 16.969 1 95.44 51 GLU B C 1
ATOM 5821 O O . GLU B 1 51 ? 11.383 -5.203 17.984 1 95.44 51 GLU B O 1
ATOM 5826 N N . GLY B 1 52 ? 13.078 -5.93 16.703 1 96.5 52 GLY B N 1
ATOM 5827 C CA . GLY B 1 52 ? 13.672 -6.797 17.703 1 96.5 52 GLY B CA 1
ATOM 5828 C C . GLY B 1 52 ? 12.898 -8.086 17.906 1 96.5 52 GLY B C 1
ATOM 5829 O O . GLY B 1 52 ? 13.297 -8.938 18.703 1 96.5 52 GLY B O 1
ATOM 5830 N N . ASN B 1 53 ? 11.789 -8.328 17.125 1 97.38 53 ASN B N 1
ATOM 5831 C CA . ASN B 1 53 ? 10.961 -9.516 17.328 1 97.38 53 ASN B CA 1
ATOM 5832 C C . ASN B 1 53 ? 10.875 -10.359 16.062 1 97.38 53 ASN B C 1
ATOM 5834 O O . ASN B 1 53 ? 10.789 -9.82 14.953 1 97.38 53 ASN B O 1
ATOM 5838 N N . PRO B 1 54 ? 10.93 -11.742 16.188 1 98.12 54 PRO B N 1
ATOM 5839 C CA . PRO B 1 54 ? 10.688 -12.594 15.023 1 98.12 54 PRO B CA 1
ATOM 5840 C C . PRO B 1 54 ? 9.289 -12.406 14.445 1 98.12 54 PRO B C 1
ATOM 5842 O O . PRO B 1 54 ? 8.305 -12.352 15.188 1 98.12 54 PRO B O 1
ATOM 5845 N N . VAL B 1 55 ? 9.188 -12.203 13.211 1 98.12 55 VAL B N 1
ATOM 5846 C CA . VAL B 1 55 ? 7.906 -12.188 12.508 1 98.12 55 VAL B CA 1
ATOM 5847 C C . VAL B 1 55 ? 7.523 -13.602 12.094 1 98.12 55 VAL B C 1
ATOM 5849 O O . VAL B 1 55 ? 8.109 -14.164 11.164 1 98.12 55 VAL B O 1
ATOM 5852 N N . THR B 1 56 ? 6.543 -14.18 12.68 1 96.44 56 THR B N 1
ATOM 5853 C CA . THR B 1 56 ? 6.254 -15.594 12.516 1 96.44 56 THR B CA 1
ATOM 5854 C C . THR B 1 56 ? 5.117 -15.805 11.516 1 96.44 56 THR B C 1
ATOM 5856 O O . THR B 1 56 ? 4.844 -16.938 11.109 1 96.44 56 THR B O 1
ATOM 5859 N N . ARG B 1 57 ? 4.527 -14.727 11.172 1 94 57 ARG B N 1
ATOM 5860 C CA . ARG B 1 57 ? 3.459 -14.828 10.188 1 94 57 ARG B CA 1
ATOM 5861 C C . ARG B 1 57 ? 4.02 -14.773 8.766 1 94 57 ARG B C 1
ATOM 5863 O O . ARG B 1 57 ? 4.812 -13.891 8.438 1 94 57 ARG B O 1
ATOM 5870 N N . GLY B 1 58 ? 3.59 -15.703 7.953 1 95.38 58 GLY B N 1
ATOM 5871 C CA . GLY B 1 58 ? 3.881 -15.648 6.527 1 95.38 58 GLY B CA 1
ATOM 5872 C C . GLY B 1 58 ? 5.348 -15.867 6.215 1 95.38 58 GLY B C 1
ATOM 5873 O O . GLY B 1 58 ? 6.082 -16.453 7.008 1 95.38 58 GLY B O 1
ATOM 5874 N N . TYR B 1 59 ? 5.809 -15.398 5.023 1 96.94 59 TYR B N 1
ATOM 5875 C CA . TYR B 1 59 ? 7.141 -15.617 4.473 1 96.94 59 TYR B CA 1
ATOM 5876 C C . TYR B 1 59 ? 8.086 -14.484 4.844 1 96.94 59 TYR B C 1
ATOM 5878 O O . TYR B 1 59 ? 7.676 -13.32 4.891 1 96.94 59 TYR B O 1
ATOM 5886 N N . SER B 1 60 ? 9.375 -14.781 5.035 1 98.38 60 SER B N 1
ATOM 5887 C CA . SER B 1 60 ? 10.336 -13.781 5.48 1 98.38 60 SER B CA 1
ATOM 5888 C C . SER B 1 60 ? 10.688 -12.805 4.359 1 98.38 60 SER B C 1
ATOM 5890 O O . SER B 1 60 ? 11.023 -11.648 4.613 1 98.38 60 SER B O 1
ATOM 5892 N N . GLU B 1 61 ? 10.656 -13.258 3.07 1 98.44 61 GLU B N 1
ATOM 5893 C CA . GLU B 1 61 ? 10.93 -12.359 1.957 1 98.44 61 GLU B CA 1
ATOM 5894 C C . GLU B 1 61 ? 9.758 -11.398 1.732 1 98.44 61 GLU B C 1
ATOM 5896 O O . GLU B 1 61 ? 9.891 -10.414 0.997 1 98.44 61 GLU B O 1
ATOM 5901 N N . GLN B 1 62 ? 8.617 -11.602 2.418 1 98.5 62 GLN B N 1
ATOM 5902 C CA . GLN B 1 62 ? 7.465 -10.711 2.371 1 98.5 62 GLN B CA 1
ATOM 5903 C C . GLN B 1 62 ? 7.25 -10.023 3.717 1 98.5 62 GLN B C 1
ATOM 5905 O O . GLN B 1 62 ? 6.121 -9.688 4.074 1 98.5 62 GLN B O 1
ATOM 5910 N N . ILE B 1 63 ? 8.242 -9.844 4.469 1 98.69 63 ILE B N 1
ATOM 5911 C CA . ILE B 1 63 ? 8.18 -9.359 5.844 1 98.69 63 ILE B CA 1
ATOM 5912 C C . ILE B 1 63 ? 7.57 -7.965 5.871 1 98.69 63 ILE B C 1
ATOM 5914 O O . ILE B 1 63 ? 6.867 -7.605 6.82 1 98.69 63 ILE B O 1
ATOM 5918 N N . GLN B 1 64 ? 7.758 -7.098 4.852 1 98.56 64 GLN B N 1
ATOM 5919 C CA . GLN B 1 64 ? 7.113 -5.789 4.809 1 98.56 64 GLN B CA 1
ATOM 5920 C C . GLN B 1 64 ? 5.602 -5.914 4.965 1 98.56 64 GLN B C 1
ATOM 5922 O O . GLN B 1 64 ? 4.988 -5.184 5.746 1 98.56 64 GLN B O 1
ATOM 5927 N N . SER B 1 65 ? 5.066 -6.84 4.191 1 97.88 65 SER B N 1
ATOM 5928 C CA . SER B 1 65 ? 3.623 -7.059 4.172 1 97.88 65 SER B CA 1
ATOM 5929 C C . SER B 1 65 ? 3.146 -7.715 5.465 1 97.88 65 SER B C 1
ATOM 5931 O O . SER B 1 65 ? 2.221 -7.219 6.113 1 97.88 65 SER B O 1
ATOM 5933 N N . PHE B 1 66 ? 3.818 -8.727 5.941 1 97.56 66 PHE B N 1
ATOM 5934 C CA . PHE B 1 66 ? 3.309 -9.562 7.023 1 97.56 66 PHE B CA 1
ATOM 5935 C C . PHE B 1 66 ? 3.557 -8.914 8.375 1 97.56 66 PHE B C 1
ATOM 5937 O O . PHE B 1 66 ? 2.816 -9.148 9.336 1 97.56 66 PHE B O 1
ATOM 5944 N N . ALA B 1 67 ? 4.566 -8.094 8.445 1 97.56 67 ALA B N 1
ATOM 5945 C CA . ALA B 1 67 ? 4.824 -7.375 9.688 1 97.56 67 ALA B CA 1
ATOM 5946 C C . ALA B 1 67 ? 4.156 -6 9.68 1 97.56 67 ALA B C 1
ATOM 5948 O O . ALA B 1 67 ? 4.168 -5.289 10.688 1 97.56 67 ALA B O 1
ATOM 5949 N N . GLY B 1 68 ? 3.547 -5.645 8.578 1 97.12 68 GLY B N 1
ATOM 5950 C CA . GLY B 1 68 ? 2.904 -4.348 8.477 1 97.12 68 GLY B CA 1
ATOM 5951 C C . GLY B 1 68 ? 3.877 -3.188 8.586 1 97.12 68 GLY B C 1
ATOM 5952 O O . GLY B 1 68 ? 3.639 -2.24 9.336 1 97.12 68 GLY B O 1
ATOM 5953 N N . ILE B 1 69 ? 5.047 -3.27 7.926 1 97.94 69 ILE B N 1
ATOM 5954 C CA . ILE B 1 69 ? 6.07 -2.234 8 1 97.94 69 ILE B CA 1
ATOM 5955 C C . ILE B 1 69 ? 5.723 -1.096 7.043 1 97.94 69 ILE B C 1
ATOM 5957 O O . ILE B 1 69 ? 5.418 -1.331 5.875 1 97.94 69 ILE B O 1
ATOM 5961 N N . PHE B 1 70 ? 5.742 0.121 7.504 1 97.81 70 PHE B N 1
ATOM 5962 C CA . PHE B 1 70 ? 5.52 1.289 6.66 1 97.81 70 PHE B CA 1
ATOM 5963 C C . PHE B 1 70 ? 6.5 1.315 5.496 1 97.81 70 PHE B C 1
ATOM 5965 O O . PHE B 1 70 ? 7.652 0.898 5.641 1 97.81 70 PHE B O 1
ATOM 5972 N N . SER B 1 71 ? 6.055 1.793 4.359 1 97.38 71 SER B N 1
ATOM 5973 C CA . SER B 1 71 ? 6.855 1.79 3.139 1 97.38 71 SER B CA 1
ATOM 5974 C C . SER B 1 71 ? 8.188 2.5 3.348 1 97.38 71 SER B C 1
ATOM 5976 O O . SER B 1 71 ? 9.227 2.016 2.902 1 97.38 71 SER B O 1
ATOM 5978 N N . ASP B 1 72 ? 8.133 3.672 4.016 1 95.62 72 ASP B N 1
ATOM 5979 C CA . ASP B 1 72 ? 9.359 4.449 4.207 1 95.62 72 ASP B CA 1
ATOM 5980 C C . ASP B 1 72 ? 10.297 3.762 5.195 1 95.62 72 ASP B C 1
ATOM 5982 O O . ASP B 1 72 ? 11.516 3.773 5.012 1 95.62 72 ASP B O 1
ATOM 5986 N N . TRP B 1 73 ? 9.758 3.156 6.227 1 97.25 73 TRP B N 1
ATOM 5987 C CA . TRP B 1 73 ? 10.586 2.445 7.191 1 97.25 73 TRP B CA 1
ATOM 5988 C C . TRP B 1 73 ? 11.266 1.245 6.543 1 97.25 73 TRP B C 1
ATOM 5990 O O . TRP B 1 73 ? 12.453 1.002 6.77 1 97.25 73 TRP B O 1
ATOM 6000 N N . TYR B 1 74 ? 10.516 0.508 5.785 1 98.44 74 TYR B N 1
ATOM 6001 C CA . TYR B 1 74 ? 11.109 -0.615 5.066 1 98.44 74 TYR B CA 1
ATOM 6002 C C . TYR B 1 74 ? 12.164 -0.135 4.082 1 98.44 74 TYR B C 1
ATOM 6004 O O . TYR B 1 74 ? 13.234 -0.736 3.975 1 98.44 74 TYR B O 1
ATOM 6012 N N . GLY B 1 75 ? 11.836 0.949 3.352 1 96.88 75 GLY B N 1
ATOM 6013 C CA . GLY B 1 75 ? 12.789 1.51 2.404 1 96.88 75 GLY B CA 1
ATOM 6014 C C . GLY B 1 75 ? 14.109 1.895 3.043 1 96.88 75 GLY B C 1
ATOM 6015 O O . GLY B 1 75 ? 15.172 1.749 2.43 1 96.88 75 GLY B O 1
ATOM 6016 N N . ASP B 1 76 ? 14.086 2.322 4.277 1 95.19 76 ASP B N 1
ATOM 6017 C CA . ASP B 1 76 ? 15.273 2.76 5 1 95.19 76 ASP B CA 1
ATOM 6018 C C . ASP B 1 76 ? 16.219 1.592 5.258 1 95.19 76 ASP B C 1
ATOM 6020 O O . ASP B 1 76 ? 17.391 1.797 5.578 1 95.19 76 ASP B O 1
ATOM 6024 N N . THR B 1 77 ? 15.75 0.393 5.113 1 97.69 77 THR B N 1
ATOM 6025 C CA . THR B 1 77 ? 16.625 -0.769 5.223 1 97.69 77 THR B CA 1
ATOM 6026 C C . THR B 1 77 ? 17.75 -0.697 4.195 1 97.69 77 THR B C 1
ATOM 6028 O O . THR B 1 77 ? 18.859 -1.155 4.453 1 97.69 77 THR B O 1
ATOM 6031 N N . ALA B 1 78 ? 17.5 -0.088 3.072 1 97.62 78 ALA B N 1
ATOM 6032 C CA . ALA B 1 78 ? 18.5 0.046 2.008 1 97.62 78 ALA B CA 1
ATOM 6033 C C . ALA B 1 78 ? 19.719 0.826 2.488 1 97.62 78 ALA B C 1
ATOM 6035 O O . ALA B 1 78 ? 20.844 0.582 2.033 1 97.62 78 ALA B O 1
ATOM 6036 N N . LEU B 1 79 ? 19.516 1.746 3.422 1 94 79 LEU B N 1
ATOM 6037 C CA . LEU B 1 79 ? 20.594 2.615 3.9 1 94 79 LEU B CA 1
ATOM 6038 C C . LEU B 1 79 ? 21.672 1.81 4.621 1 94 79 LEU B C 1
ATOM 6040 O O . LEU B 1 79 ? 22.812 2.248 4.727 1 94 79 LEU B O 1
ATOM 6044 N N . ARG B 1 80 ? 21.328 0.604 5.078 1 95.31 80 ARG B N 1
ATOM 6045 C CA . ARG B 1 80 ? 22.297 -0.207 5.809 1 95.31 80 ARG B CA 1
ATOM 6046 C C . ARG B 1 80 ? 22.578 -1.51 5.07 1 95.31 80 ARG B C 1
ATOM 6048 O O . ARG B 1 80 ? 23.375 -2.33 5.539 1 95.31 80 ARG B O 1
ATOM 6055 N N . PHE B 1 81 ? 21.953 -1.761 3.963 1 98.12 81 PHE B N 1
ATOM 6056 C CA . PHE B 1 81 ? 22.172 -2.963 3.168 1 98.12 81 PHE B CA 1
ATOM 6057 C C . PHE B 1 81 ? 23.516 -2.912 2.457 1 98.12 81 PHE B C 1
ATOM 6059 O O . PHE B 1 81 ? 23.688 -2.178 1.479 1 98.12 81 PHE B O 1
ATOM 6066 N N . ASN B 1 82 ? 24.453 -3.658 2.957 1 98.12 82 ASN B N 1
ATOM 6067 C CA . ASN B 1 82 ? 25.812 -3.703 2.443 1 98.12 82 ASN B CA 1
ATOM 6068 C C . ASN B 1 82 ? 26.375 -5.125 2.449 1 98.12 82 ASN B C 1
ATOM 6070 O O . ASN B 1 82 ? 27.219 -5.465 3.279 1 98.12 82 ASN B O 1
ATOM 6074 N N . PRO B 1 83 ? 26 -5.875 1.435 1 98.19 83 PRO B N 1
ATOM 6075 C CA . PRO B 1 83 ? 26.391 -7.285 1.395 1 98.19 83 PRO B CA 1
ATOM 6076 C C . PRO B 1 83 ? 27.844 -7.473 0.951 1 98.19 83 PRO B C 1
ATOM 6078 O O . PRO B 1 83 ? 28.094 -7.973 -0.15 1 98.19 83 PRO B O 1
ATOM 6081 N N . THR B 1 84 ? 28.766 -7.328 1.863 1 98 84 THR B N 1
ATOM 6082 C CA . THR B 1 84 ? 30.188 -7.348 1.556 1 98 84 THR B CA 1
ATOM 6083 C C . THR B 1 84 ? 30.672 -8.773 1.307 1 98 84 THR B C 1
ATOM 6085 O O . THR B 1 84 ? 31.703 -8.992 0.674 1 98 84 THR B O 1
ATOM 6088 N N . LEU B 1 85 ? 29.906 -9.75 1.694 1 98.44 85 LEU B N 1
ATOM 6089 C CA . LEU B 1 85 ? 30.328 -11.141 1.569 1 98.44 85 LEU B CA 1
ATOM 6090 C C . LEU B 1 85 ? 29.656 -11.82 0.384 1 98.44 85 LEU B C 1
ATOM 6092 O O . LEU B 1 85 ? 29.875 -13 0.13 1 98.44 85 LEU B O 1
ATOM 6096 N N . PHE B 1 86 ? 28.859 -11.062 -0.336 1 98.62 86 PHE B N 1
ATOM 6097 C CA . PHE B 1 86 ? 28.281 -11.625 -1.555 1 98.62 86 PHE B CA 1
ATOM 6098 C C . PHE B 1 86 ? 29.359 -11.883 -2.594 1 98.62 86 PHE B C 1
ATOM 6100 O O . PHE B 1 86 ? 30.094 -10.969 -2.984 1 98.62 86 PHE B O 1
ATOM 6107 N N . ASP B 1 87 ? 29.438 -13.094 -2.988 1 98.56 87 ASP B N 1
ATOM 6108 C CA . ASP B 1 87 ? 30.438 -13.523 -3.959 1 98.56 87 ASP B CA 1
ATOM 6109 C C . ASP B 1 87 ? 29.812 -14.352 -5.074 1 98.56 87 ASP B C 1
ATOM 6111 O O . ASP B 1 87 ? 29.609 -15.555 -4.918 1 98.56 87 ASP B O 1
ATOM 6115 N N . ALA B 1 88 ? 29.625 -13.719 -6.199 1 98.81 88 ALA B N 1
ATOM 6116 C CA . ALA B 1 88 ? 28.922 -14.352 -7.316 1 98.81 88 ALA B CA 1
ATOM 6117 C C . ALA B 1 88 ? 29.672 -15.586 -7.801 1 98.81 88 ALA B C 1
ATOM 6119 O O . ALA B 1 88 ? 29.062 -16.609 -8.102 1 98.81 88 ALA B O 1
ATOM 6120 N N . ASP B 1 89 ? 30.969 -15.523 -7.914 1 98.81 89 ASP B N 1
ATOM 6121 C CA . ASP B 1 89 ? 31.75 -16.656 -8.383 1 98.81 89 ASP B CA 1
ATOM 6122 C C . ASP B 1 89 ? 31.641 -17.844 -7.414 1 98.81 89 ASP B C 1
ATOM 6124 O O . ASP B 1 89 ? 31.562 -19 -7.844 1 98.81 89 ASP B O 1
ATOM 6128 N N . ALA B 1 90 ? 31.625 -17.531 -6.156 1 98.75 90 ALA B N 1
ATOM 6129 C CA . ALA B 1 90 ? 31.484 -18.578 -5.156 1 98.75 90 ALA B CA 1
ATOM 6130 C C . ALA B 1 90 ? 30.109 -19.25 -5.262 1 98.75 90 ALA B C 1
ATOM 6132 O O . ALA B 1 90 ? 29.984 -20.453 -5.074 1 98.75 90 ALA B O 1
ATOM 6133 N N . ILE B 1 91 ? 29.125 -18.469 -5.5 1 98.94 91 ILE B N 1
ATOM 6134 C CA . ILE B 1 91 ? 27.766 -19 -5.641 1 98.94 91 ILE B CA 1
ATOM 6135 C C . ILE B 1 91 ? 27.703 -19.906 -6.867 1 98.94 91 ILE B C 1
ATOM 6137 O O . ILE B 1 91 ? 27.109 -20.984 -6.809 1 98.94 91 ILE B O 1
ATOM 6141 N N . VAL B 1 92 ? 28.297 -19.469 -7.941 1 98.88 92 VAL B N 1
ATOM 6142 C CA . VAL B 1 92 ? 28.312 -20.266 -9.164 1 98.88 92 VAL B CA 1
ATOM 6143 C C . VAL B 1 92 ? 29.062 -21.578 -8.906 1 98.88 92 VAL B C 1
ATOM 6145 O O . VAL B 1 92 ? 28.609 -22.641 -9.328 1 98.88 92 VAL B O 1
ATOM 6148 N N . SER B 1 93 ? 30.156 -21.484 -8.219 1 98.81 93 SER B N 1
ATOM 6149 C CA . SER B 1 93 ? 30.922 -22.672 -7.879 1 98.81 93 SER B CA 1
ATOM 6150 C C . SER B 1 93 ? 30.078 -23.641 -7.047 1 98.81 93 SER B C 1
ATOM 6152 O O . SER B 1 93 ? 30.125 -24.859 -7.266 1 98.81 93 SER B O 1
ATOM 6154 N N . LEU B 1 94 ? 29.391 -23.094 -6.133 1 98.88 94 LEU B N 1
ATOM 6155 C CA . LEU B 1 94 ? 28.531 -23.922 -5.297 1 98.88 94 LEU B CA 1
ATOM 6156 C C . LEU B 1 94 ? 27.453 -24.594 -6.133 1 98.88 94 LEU B C 1
ATOM 6158 O O . LEU B 1 94 ? 27.156 -25.781 -5.934 1 98.88 94 LEU B O 1
ATOM 6162 N N . ALA B 1 95 ? 26.828 -23.859 -7.035 1 98.94 95 ALA B N 1
ATOM 6163 C CA . ALA B 1 95 ? 25.797 -24.422 -7.906 1 98.94 95 ALA B CA 1
ATOM 6164 C C . ALA B 1 95 ? 26.359 -25.594 -8.719 1 98.94 95 ALA B C 1
ATOM 6166 O O . ALA B 1 95 ? 25.719 -26.641 -8.828 1 98.94 95 ALA B O 1
ATOM 6167 N N . LYS B 1 96 ? 27.516 -25.438 -9.242 1 98.62 96 LYS B N 1
ATOM 6168 C CA . LYS B 1 96 ? 28.156 -26.484 -10.031 1 98.62 96 LYS B CA 1
ATOM 6169 C C . LYS B 1 96 ? 28.484 -27.688 -9.164 1 98.62 96 LYS B C 1
ATOM 6171 O O . LYS B 1 96 ? 28.266 -28.828 -9.578 1 98.62 96 LYS B O 1
ATOM 6176 N N . GLU B 1 97 ? 29 -27.406 -8.016 1 98.56 97 GLU B N 1
ATOM 6177 C CA . GLU B 1 97 ? 29.281 -28.484 -7.078 1 98.56 97 GLU B CA 1
ATOM 6178 C C . GLU B 1 97 ? 28.016 -29.25 -6.703 1 98.56 97 GLU B C 1
ATOM 6180 O O . GLU B 1 97 ? 28.062 -30.453 -6.465 1 98.56 97 GLU B O 1
ATOM 6185 N N . ALA B 1 98 ? 26.953 -28.578 -6.648 1 98.81 98 ALA B N 1
ATOM 6186 C CA . ALA B 1 98 ? 25.656 -29.156 -6.297 1 98.81 98 ALA B CA 1
ATOM 6187 C C . ALA B 1 98 ? 25.062 -29.922 -7.473 1 98.81 98 ALA B C 1
ATOM 6189 O O . ALA B 1 98 ? 24.062 -30.625 -7.316 1 98.81 98 ALA B O 1
ATOM 6190 N N . GLY B 1 99 ? 25.656 -29.797 -8.656 1 98.5 99 GLY B N 1
ATOM 6191 C CA . GLY B 1 99 ? 25.172 -30.469 -9.852 1 98.5 99 GLY B CA 1
ATOM 6192 C C . GLY B 1 99 ? 24.141 -29.641 -10.609 1 98.5 99 GLY B C 1
ATOM 6193 O O . GLY B 1 99 ? 23.516 -30.141 -11.547 1 98.5 99 GLY B O 1
ATOM 6194 N N . MET B 1 100 ? 23.906 -28.422 -10.266 1 98.69 100 MET B N 1
ATOM 6195 C CA . MET B 1 100 ? 22.922 -27.547 -10.922 1 98.69 100 MET B CA 1
ATOM 6196 C C . MET B 1 100 ? 23.469 -27.016 -12.234 1 98.69 100 MET B C 1
ATOM 6198 O O . MET B 1 100 ? 24.688 -26.828 -12.383 1 98.69 100 MET B O 1
ATOM 6202 N N . ARG B 1 101 ? 22.578 -26.75 -13.156 1 98 101 ARG B N 1
ATOM 6203 C CA . ARG B 1 101 ? 23.016 -26.375 -14.5 1 98 101 ARG B CA 1
ATOM 6204 C C . ARG B 1 101 ? 22.547 -24.969 -14.844 1 98 101 ARG B C 1
ATOM 6206 O O . ARG B 1 101 ? 22.891 -24.422 -15.891 1 98 101 ARG B O 1
ATOM 6213 N N . SER B 1 102 ? 21.812 -24.344 -14.023 1 98.12 102 SER B N 1
ATOM 6214 C CA . SER B 1 102 ? 21.391 -22.969 -14.188 1 98.12 102 SER B CA 1
ATOM 6215 C C . SER B 1 102 ? 21.156 -22.297 -12.836 1 98.12 102 SER B C 1
ATOM 6217 O O . SER B 1 102 ? 20.984 -22.969 -11.82 1 98.12 102 SER B O 1
ATOM 6219 N N . ILE B 1 103 ? 21.219 -20.969 -12.859 1 98.81 103 ILE B N 1
ATOM 6220 C CA . ILE B 1 103 ? 20.922 -20.156 -11.688 1 98.81 103 ILE B CA 1
ATOM 6221 C C . ILE B 1 103 ? 19.875 -19.094 -12.039 1 98.81 103 ILE B C 1
ATOM 6223 O O . ILE B 1 103 ? 19.984 -18.422 -13.07 1 98.81 103 ILE B O 1
ATOM 6227 N N . ILE B 1 104 ? 18.812 -19.016 -11.281 1 98.81 104 ILE B N 1
ATOM 6228 C CA . ILE B 1 104 ? 17.781 -17.984 -11.375 1 98.81 104 ILE B CA 1
ATOM 6229 C C . ILE B 1 104 ? 17.812 -17.109 -10.117 1 98.81 104 ILE B C 1
ATOM 6231 O O . ILE B 1 104 ? 17.547 -17.594 -9.016 1 98.81 104 ILE B O 1
ATOM 6235 N N . ILE B 1 105 ? 18.078 -15.828 -10.234 1 98.88 105 ILE B N 1
ATOM 6236 C CA . ILE B 1 105 ? 18.188 -14.961 -9.07 1 98.88 105 ILE B CA 1
ATOM 6237 C C . ILE B 1 105 ? 17.125 -13.867 -9.125 1 98.88 105 ILE B C 1
ATOM 6239 O O . ILE B 1 105 ? 16.766 -13.398 -10.211 1 98.88 105 ILE B O 1
ATOM 6243 N N . THR B 1 106 ? 16.656 -13.414 -7.977 1 98.81 106 THR B N 1
ATOM 6244 C CA . THR B 1 106 ? 15.641 -12.383 -7.859 1 98.81 106 THR B CA 1
ATOM 6245 C C . THR B 1 106 ? 16.203 -11.023 -8.273 1 98.81 106 THR B C 1
ATOM 6247 O O . THR B 1 106 ? 17.156 -10.523 -7.672 1 98.81 106 THR B O 1
ATOM 6250 N N . THR B 1 107 ? 15.625 -10.453 -9.281 1 98.88 107 THR B N 1
ATOM 6251 C CA . THR B 1 107 ? 16.016 -9.102 -9.688 1 98.88 107 THR B CA 1
ATOM 6252 C C . THR B 1 107 ? 15.195 -8.055 -8.938 1 98.88 107 THR B C 1
ATOM 6254 O O . THR B 1 107 ? 15.711 -6.988 -8.602 1 98.88 107 THR B O 1
ATOM 6257 N N . LYS B 1 108 ? 13.969 -8.344 -8.766 1 98.81 108 LYS B N 1
ATOM 6258 C CA . LYS B 1 108 ? 13.023 -7.52 -8.016 1 98.81 108 LYS B CA 1
ATOM 6259 C C . LYS B 1 108 ? 11.93 -8.375 -7.383 1 98.81 108 LYS B C 1
ATOM 6261 O O . LYS B 1 108 ? 11.25 -9.141 -8.07 1 98.81 108 LYS B O 1
ATOM 6266 N N . HIS B 1 109 ? 11.805 -8.336 -6.098 1 98.69 109 HIS B N 1
ATOM 6267 C CA . HIS B 1 109 ? 10.719 -9.008 -5.398 1 98.69 109 HIS B CA 1
ATOM 6268 C C . HIS B 1 109 ? 9.523 -8.078 -5.211 1 98.69 109 HIS B C 1
ATOM 6270 O O . HIS B 1 109 ? 9.445 -7.031 -5.855 1 98.69 109 HIS B O 1
ATOM 6276 N N . HIS B 1 110 ? 8.531 -8.438 -4.398 1 98.69 110 HIS B N 1
ATOM 6277 C CA . HIS B 1 110 ? 7.277 -7.715 -4.246 1 98.69 110 HIS B CA 1
ATOM 6278 C C . HIS B 1 110 ? 7.504 -6.34 -3.629 1 98.69 110 HIS B C 1
ATOM 6280 O O . HIS B 1 110 ? 6.738 -5.406 -3.879 1 98.69 110 HIS B O 1
ATOM 6286 N N . ASP B 1 111 ? 8.594 -6.188 -2.838 1 98.62 111 ASP B N 1
ATOM 6287 C CA . ASP B 1 111 ? 8.883 -4.938 -2.135 1 98.62 111 ASP B CA 1
ATOM 6288 C C . ASP B 1 111 ? 9.312 -3.846 -3.11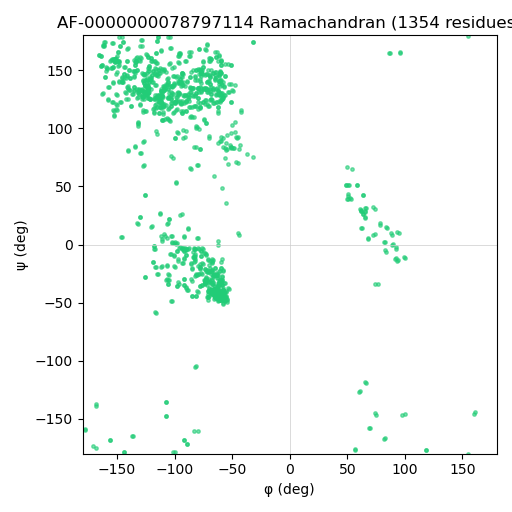1 1 98.62 111 ASP B C 1
ATOM 6290 O O . ASP B 1 111 ? 9.422 -2.678 -2.734 1 98.62 111 ASP B O 1
ATOM 6294 N N . GLY B 1 112 ? 9.625 -4.219 -4.332 1 98.75 112 GLY B N 1
ATOM 6295 C CA . GLY B 1 112 ? 9.914 -3.252 -5.383 1 98.75 112 GLY B CA 1
ATOM 6296 C C . GLY B 1 112 ? 11.375 -2.865 -5.449 1 98.75 112 GLY B C 1
ATOM 6297 O O . GLY B 1 112 ? 11.773 -2.053 -6.289 1 98.75 112 GLY B O 1
ATOM 6298 N N . PHE B 1 113 ? 12.234 -3.438 -4.566 1 98.88 113 PHE B N 1
ATOM 6299 C CA . PHE B 1 113 ? 13.641 -3.074 -4.559 1 98.88 113 PHE B CA 1
ATOM 6300 C C . PHE B 1 113 ? 14.398 -3.799 -5.668 1 98.88 113 PHE B C 1
ATOM 6302 O O . PHE B 1 113 ? 14.359 -5.027 -5.75 1 98.88 113 PHE B O 1
ATOM 6309 N N . CYS B 1 114 ? 15.102 -3.061 -6.504 1 98.94 114 CYS B N 1
ATOM 6310 C CA . CYS B 1 114 ? 15.82 -3.643 -7.629 1 98.94 114 CYS B CA 1
ATOM 6311 C C . CYS B 1 114 ? 17.25 -4.008 -7.234 1 98.94 114 CYS B C 1
ATOM 6313 O O . CYS B 1 114 ? 18 -3.16 -6.75 1 98.94 114 CYS B O 1
ATOM 6315 N N . MET B 1 115 ? 17.609 -5.16 -7.492 1 98.88 115 MET B N 1
ATOM 6316 C CA . MET B 1 115 ? 18.953 -5.637 -7.172 1 98.88 115 MET B CA 1
ATOM 6317 C C . MET B 1 115 ? 19.922 -5.352 -8.312 1 98.88 115 MET B C 1
ATOM 6319 O O . MET B 1 115 ? 21 -5.941 -8.383 1 98.88 115 MET B O 1
ATOM 6323 N N . PHE B 1 116 ? 19.531 -4.543 -9.234 1 98.81 116 PHE B N 1
ATOM 6324 C CA . PHE B 1 116 ? 20.312 -4.094 -10.383 1 98.81 116 PHE B CA 1
ATOM 6325 C C . PHE B 1 116 ? 20.203 -2.584 -10.562 1 98.81 116 PHE B C 1
ATOM 6327 O O . PHE B 1 116 ? 19.281 -1.957 -10.016 1 98.81 116 PHE B O 1
ATOM 6334 N N . ARG B 1 117 ? 21.203 -2.031 -11.25 1 98.12 117 ARG B N 1
ATOM 6335 C CA . ARG B 1 117 ? 21.109 -0.609 -11.562 1 98.12 117 ARG B CA 1
ATOM 6336 C C . ARG B 1 117 ? 20.078 -0.352 -12.648 1 98.12 117 ARG B C 1
ATOM 6338 O O . ARG B 1 117 ? 20.094 -0.997 -13.695 1 98.12 117 ARG B O 1
ATOM 6345 N N . THR B 1 118 ? 19.156 0.462 -12.391 1 98.56 118 THR B N 1
ATOM 6346 C CA . THR B 1 118 ? 18.078 0.744 -13.336 1 98.56 118 THR B CA 1
ATOM 6347 C C . THR B 1 118 ? 17.828 2.246 -13.445 1 98.56 118 THR B C 1
ATOM 6349 O O . THR B 1 118 ? 18.031 2.982 -12.477 1 98.56 118 THR B O 1
ATOM 6352 N N . ALA B 1 119 ? 17.438 2.668 -14.594 1 97.94 119 ALA B N 1
ATOM 6353 C CA . ALA B 1 119 ? 17.125 4.078 -14.82 1 97.94 119 ALA B CA 1
ATOM 6354 C C . ALA B 1 119 ? 15.703 4.406 -14.359 1 97.94 119 ALA B C 1
ATOM 6356 O O . ALA B 1 119 ? 15.344 5.582 -14.242 1 97.94 119 ALA B O 1
ATOM 6357 N N . THR B 1 120 ? 14.938 3.383 -14.031 1 98.38 120 THR B N 1
ATOM 6358 C CA . THR B 1 120 ? 13.516 3.582 -13.781 1 98.38 120 THR B CA 1
ATOM 6359 C C . THR B 1 120 ? 13.281 4.109 -12.367 1 98.38 120 THR B C 1
ATOM 6361 O O . THR B 1 120 ? 12.242 4.711 -12.086 1 98.38 120 THR B O 1
ATOM 6364 N N . THR B 1 121 ? 14.133 3.857 -11.43 1 98.06 121 THR B N 1
ATOM 6365 C CA . THR B 1 121 ? 13.984 4.254 -10.039 1 98.06 121 THR B CA 1
ATOM 6366 C C . THR B 1 121 ? 15.336 4.277 -9.328 1 98.06 121 THR B C 1
ATOM 6368 O O . THR B 1 121 ? 16.234 3.512 -9.68 1 98.06 121 THR B O 1
ATOM 6371 N N . ASP B 1 122 ? 15.5 5.09 -8.328 1 96.56 122 ASP B N 1
ATOM 6372 C CA . ASP B 1 122 ? 16.703 5.098 -7.516 1 96.56 122 ASP B CA 1
ATOM 6373 C C . ASP B 1 122 ? 16.609 4.094 -6.367 1 96.56 122 ASP B C 1
ATOM 6375 O O . ASP B 1 122 ? 17.562 3.92 -5.605 1 96.56 122 ASP B O 1
ATOM 6379 N N . TYR B 1 123 ? 15.445 3.414 -6.219 1 97.81 123 TYR B N 1
ATOM 6380 C CA . TYR B 1 123 ? 15.234 2.379 -5.215 1 97.81 123 TYR B CA 1
ATOM 6381 C C . TYR B 1 123 ? 15.828 1.052 -5.664 1 97.81 123 TYR B C 1
ATOM 6383 O O . TYR B 1 123 ? 15.102 0.097 -5.938 1 97.81 123 TYR B O 1
ATOM 6391 N N . ASN B 1 124 ? 17.172 1.008 -5.73 1 98.62 124 ASN B N 1
ATOM 6392 C CA . ASN B 1 124 ? 17.922 -0.146 -6.219 1 98.62 124 ASN B CA 1
ATOM 6393 C C . ASN B 1 124 ? 19.266 -0.294 -5.496 1 98.62 124 ASN B C 1
ATOM 6395 O O . ASN B 1 124 ? 19.672 0.601 -4.754 1 98.62 124 ASN B O 1
ATOM 6399 N N . SER B 1 125 ? 19.875 -1.341 -5.727 1 98.56 125 SER B N 1
ATOM 6400 C CA . SER B 1 125 ? 21.047 -1.722 -4.945 1 98.56 125 SER B CA 1
ATOM 6401 C C . SER B 1 125 ? 22.25 -0.822 -5.258 1 98.56 125 SER B C 1
ATOM 6403 O O . SER B 1 125 ? 23.156 -0.688 -4.445 1 98.56 125 SER B O 1
ATOM 6405 N N . TYR B 1 126 ? 22.281 -0.193 -6.406 1 98.19 126 TYR B N 1
ATOM 6406 C CA . TYR B 1 126 ? 23.406 0.663 -6.801 1 98.19 126 TYR B CA 1
ATOM 6407 C C . TYR B 1 126 ? 23.234 2.07 -6.238 1 98.19 126 TYR B C 1
ATOM 6409 O O . TYR B 1 126 ? 24.156 2.625 -5.645 1 98.19 126 TYR B O 1
ATOM 6417 N N . ASP B 1 127 ? 22.078 2.623 -6.324 1 96.69 127 ASP B N 1
ATOM 6418 C CA . ASP B 1 127 ? 21.859 4.031 -6.02 1 96.69 127 ASP B CA 1
ATOM 6419 C C . ASP B 1 127 ? 21.469 4.219 -4.551 1 96.69 127 ASP B C 1
ATOM 6421 O O . ASP B 1 127 ? 21.766 5.258 -3.955 1 96.69 127 ASP B O 1
ATOM 6425 N N . ALA B 1 128 ? 20.828 3.246 -3.959 1 96.56 128 ALA B N 1
ATOM 6426 C CA . ALA B 1 128 ? 20.188 3.469 -2.666 1 96.56 128 ALA B CA 1
ATOM 6427 C C . ALA B 1 128 ? 21 2.852 -1.534 1 96.56 128 ALA B C 1
ATOM 6429 O O . ALA B 1 128 ? 20.656 2.996 -0.36 1 96.56 128 ALA B O 1
ATOM 6430 N N . THR B 1 129 ? 22.016 2.107 -1.786 1 97.19 129 THR B N 1
ATOM 6431 C CA . THR B 1 129 ? 22.75 1.376 -0.754 1 97.19 129 THR B CA 1
ATOM 6432 C C . THR B 1 129 ? 24.203 1.81 -0.71 1 97.19 129 THR B C 1
ATOM 6434 O O . THR B 1 129 ? 24.75 2.312 -1.7 1 97.19 129 THR B O 1
ATOM 6437 N N . PRO B 1 130 ? 24.906 1.592 0.437 1 95.69 130 PRO B N 1
ATOM 6438 C CA . PRO B 1 130 ? 26.344 1.916 0.506 1 95.69 130 PRO B CA 1
ATOM 6439 C C . PRO B 1 130 ? 27.188 1.019 -0.388 1 95.69 130 PRO B C 1
ATOM 6441 O O . PRO B 1 130 ? 28.281 1.415 -0.804 1 95.69 130 PRO B O 1
ATOM 6444 N N . GLY B 1 131 ? 26.719 -0.107 -0.706 1 94.69 131 GLY B N 1
ATOM 6445 C CA . GLY B 1 131 ? 27.484 -1.058 -1.492 1 94.69 131 GLY B CA 1
ATOM 6446 C C . GLY B 1 131 ? 27.672 -0.629 -2.936 1 94.69 131 GLY B C 1
ATOM 6447 O O . GLY B 1 131 ? 28.688 -0.946 -3.561 1 94.69 131 GLY B O 1
ATOM 6448 N N . LYS B 1 132 ? 26.703 0.072 -3.492 1 97 132 LYS B N 1
ATOM 6449 C CA . LYS B 1 132 ? 26.734 0.547 -4.871 1 97 132 LYS B CA 1
ATOM 6450 C C . LYS B 1 132 ? 27.109 -0.578 -5.832 1 97 132 LYS B C 1
ATOM 6452 O O . LYS B 1 132 ? 28.047 -0.432 -6.633 1 97 132 LYS B O 1
ATOM 6457 N N . ARG B 1 133 ? 26.406 -1.695 -5.719 1 98.19 133 ARG B N 1
ATOM 6458 C CA . ARG B 1 133 ? 26.703 -2.875 -6.523 1 98.19 133 ARG B CA 1
ATOM 6459 C C . ARG B 1 133 ? 25.5 -3.279 -7.367 1 98.19 133 ARG B C 1
ATOM 6461 O O . ARG B 1 133 ? 24.344 -3.131 -6.938 1 98.19 133 ARG B O 1
ATOM 6468 N N . ASP B 1 134 ? 25.766 -3.717 -8.539 1 98.69 134 ASP B N 1
ATOM 6469 C CA . ASP B 1 134 ? 24.797 -4.395 -9.406 1 98.69 134 ASP B CA 1
ATOM 6470 C C . ASP B 1 134 ? 24.953 -5.914 -9.305 1 98.69 134 ASP B C 1
ATOM 6472 O O . ASP B 1 134 ? 25.734 -6.512 -10.039 1 98.69 134 ASP B O 1
ATOM 6476 N N . PHE B 1 135 ? 24.141 -6.492 -8.484 1 98.81 135 PHE B N 1
ATOM 6477 C CA . PHE B 1 135 ? 24.297 -7.902 -8.141 1 98.81 135 PHE B CA 1
ATOM 6478 C C . PHE B 1 135 ? 23.875 -8.789 -9.312 1 98.81 135 PHE B C 1
ATOM 6480 O O . PHE B 1 135 ? 24.375 -9.906 -9.461 1 98.81 135 PHE B O 1
ATOM 6487 N N . ILE B 1 136 ? 22.953 -8.289 -10.125 1 98.88 136 ILE B N 1
ATOM 6488 C CA . ILE B 1 136 ? 22.516 -9.055 -11.281 1 98.88 136 ILE B CA 1
ATOM 6489 C C . ILE B 1 136 ? 23.625 -9.102 -12.328 1 98.88 136 ILE B C 1
ATOM 6491 O O . ILE B 1 136 ? 23.875 -10.148 -12.93 1 98.88 136 ILE B O 1
ATOM 6495 N N . LYS B 1 137 ? 24.297 -7.988 -12.492 1 98.81 137 LYS B N 1
ATOM 6496 C CA . LYS B 1 137 ? 25.438 -7.969 -13.406 1 98.81 137 LYS B CA 1
ATOM 6497 C C . LYS B 1 137 ? 26.531 -8.914 -12.922 1 98.81 137 LYS B C 1
ATOM 6499 O O . LYS B 1 137 ? 27.109 -9.664 -13.719 1 98.81 137 LYS B O 1
ATOM 6504 N N . GLU B 1 138 ? 26.797 -8.859 -11.664 1 98.81 138 GLU B N 1
ATOM 6505 C CA . GLU B 1 138 ? 27.828 -9.727 -11.086 1 98.81 138 GLU B CA 1
ATOM 6506 C C . GLU B 1 138 ? 27.484 -11.195 -11.289 1 98.81 138 GLU B C 1
ATOM 6508 O O . GLU B 1 138 ? 28.344 -11.992 -11.664 1 98.81 138 GLU B O 1
ATOM 6513 N N . MET B 1 139 ? 26.266 -11.539 -11.102 1 98.88 139 MET B N 1
ATOM 6514 C CA . MET B 1 139 ? 25.844 -12.922 -11.242 1 98.88 139 MET B CA 1
ATOM 6515 C C . MET B 1 139 ? 25.859 -13.352 -12.703 1 98.88 139 MET B C 1
ATOM 6517 O O . MET B 1 139 ? 26.281 -14.469 -13.023 1 98.88 139 MET B O 1
ATOM 6521 N N . ALA B 1 140 ? 25.375 -12.492 -13.578 1 98.88 140 ALA B N 1
ATOM 6522 C CA . ALA B 1 140 ? 25.375 -12.805 -15.008 1 98.88 140 ALA B CA 1
ATOM 6523 C C . ALA B 1 140 ? 26.797 -13.094 -15.5 1 98.88 140 ALA B C 1
ATOM 6525 O O . ALA B 1 140 ? 27.031 -14.078 -16.203 1 98.88 140 ALA B O 1
ATOM 6526 N N . GLU B 1 141 ? 27.734 -12.273 -15.109 1 98.81 141 GLU B N 1
ATOM 6527 C CA . GLU B 1 141 ? 29.125 -12.43 -15.523 1 98.81 141 GLU B CA 1
ATOM 6528 C C . GLU B 1 141 ? 29.75 -13.688 -14.914 1 98.81 141 GLU B C 1
ATOM 6530 O O . GLU B 1 141 ? 30.5 -14.398 -15.578 1 98.81 141 GLU B O 1
ATOM 6535 N N . ALA B 1 142 ? 29.422 -13.914 -13.68 1 98.88 142 ALA B N 1
ATOM 6536 C CA . ALA B 1 142 ? 29.938 -15.102 -13.016 1 98.88 142 ALA B CA 1
ATOM 6537 C C . ALA B 1 142 ? 29.438 -16.375 -13.688 1 98.88 142 ALA B C 1
ATOM 6539 O O . ALA B 1 142 ? 30.172 -17.344 -13.844 1 98.88 142 ALA B O 1
ATOM 6540 N N . CYS B 1 143 ? 28.156 -16.391 -14.023 1 98.81 143 CYS B N 1
ATOM 6541 C CA . CYS B 1 143 ? 27.594 -17.547 -14.711 1 98.81 143 CYS B CA 1
ATOM 6542 C C . CYS B 1 143 ? 28.266 -17.766 -16.062 1 98.81 143 CYS B C 1
ATOM 6544 O O . CYS B 1 143 ? 28.562 -18.906 -16.438 1 98.81 143 CYS B O 1
ATOM 6546 N N . LYS B 1 144 ? 28.516 -16.688 -16.75 1 98.38 144 LYS B N 1
ATOM 6547 C CA . LYS B 1 144 ? 29.234 -16.781 -18.031 1 98.38 144 LYS B CA 1
ATOM 6548 C C . LYS B 1 144 ? 30.625 -17.375 -17.844 1 98.38 144 LYS B C 1
ATOM 6550 O O . LYS B 1 144 ? 31.016 -18.281 -18.562 1 98.38 144 LYS B O 1
ATOM 6555 N N . ARG B 1 145 ? 31.328 -16.906 -16.859 1 98.31 145 ARG B N 1
ATOM 6556 C CA . ARG B 1 145 ? 32.688 -17.406 -16.578 1 98.31 145 ARG B CA 1
ATOM 6557 C C . ARG B 1 145 ? 32.625 -18.875 -16.172 1 98.31 145 ARG B C 1
ATOM 6559 O O . ARG B 1 145 ? 33.531 -19.656 -16.547 1 98.31 145 ARG B O 1
ATOM 6566 N N . GLY B 1 146 ? 31.625 -19.203 -15.438 1 98.25 146 GLY B N 1
ATOM 6567 C CA . GLY B 1 146 ? 31.516 -20.547 -14.914 1 98.25 146 GLY B CA 1
ATOM 6568 C C . GLY B 1 146 ? 30.906 -21.516 -15.898 1 98.25 146 GLY B C 1
ATOM 6569 O O . GLY B 1 146 ? 30.922 -22.734 -15.68 1 98.25 146 GLY B O 1
ATOM 6570 N N . GLY B 1 147 ? 30.359 -21.047 -16.984 1 97.19 147 GLY B N 1
ATOM 6571 C CA . GLY B 1 147 ? 29.734 -21.906 -17.969 1 97.19 147 GLY B CA 1
ATOM 6572 C C . GLY B 1 147 ? 28.422 -22.5 -17.531 1 97.19 147 GLY B C 1
ATOM 6573 O O . GLY B 1 147 ? 28.125 -23.672 -17.781 1 97.19 147 GLY B O 1
ATOM 6574 N N . ILE B 1 148 ? 27.672 -21.875 -16.766 1 97.12 148 ILE B N 1
ATOM 6575 C CA . ILE B 1 148 ? 26.359 -22.297 -16.312 1 97.12 148 ILE B CA 1
ATOM 6576 C C . ILE B 1 148 ? 25.297 -21.312 -16.828 1 97.12 148 ILE B C 1
ATOM 6578 O O . ILE B 1 148 ? 25.594 -20.141 -17.047 1 97.12 148 ILE B O 1
ATOM 6582 N N . ASN B 1 149 ? 24.062 -21.734 -17.141 1 97.31 149 ASN B N 1
ATOM 6583 C CA . ASN B 1 149 ? 23 -20.875 -17.672 1 97.31 149 ASN B CA 1
ATOM 6584 C C . ASN B 1 149 ? 22.5 -19.891 -16.625 1 97.31 149 ASN B C 1
ATOM 6586 O O . ASN B 1 149 ? 22.453 -20.203 -15.438 1 97.31 149 ASN B O 1
ATOM 6590 N N . PHE B 1 150 ? 22.172 -18.688 -17.094 1 98.31 150 PHE B N 1
ATOM 6591 C CA . PHE B 1 150 ? 21.719 -17.609 -16.219 1 98.31 150 PHE B CA 1
ATOM 6592 C C . PHE B 1 150 ? 20.266 -17.266 -16.469 1 98.31 150 PHE B C 1
ATOM 6594 O O . PHE B 1 150 ? 19.844 -17.094 -17.625 1 98.31 150 PHE B O 1
ATOM 6601 N N . GLY B 1 151 ? 19.453 -17.25 -15.445 1 98.69 151 GLY B N 1
ATOM 6602 C CA . GLY B 1 151 ? 18.062 -16.812 -15.477 1 98.69 151 GLY B CA 1
ATOM 6603 C C . GLY B 1 151 ? 17.75 -15.789 -14.398 1 98.69 151 GLY B C 1
ATOM 6604 O O . GLY B 1 151 ? 18.578 -15.516 -13.531 1 98.69 151 GLY B O 1
ATOM 6605 N N . ILE B 1 152 ? 16.516 -15.195 -14.516 1 98.88 152 ILE B N 1
ATOM 6606 C CA . ILE B 1 152 ? 16.172 -14.133 -13.578 1 98.88 152 ILE B CA 1
ATOM 6607 C C . ILE B 1 152 ? 14.719 -14.297 -13.125 1 98.88 152 ILE B C 1
ATOM 6609 O O . ILE B 1 152 ? 13.867 -14.766 -13.891 1 98.88 152 ILE B O 1
ATOM 6613 N N . TYR B 1 153 ? 14.531 -13.977 -11.867 1 98.75 153 TYR B N 1
ATOM 6614 C CA . TYR B 1 153 ? 13.211 -13.836 -11.258 1 98.75 153 TYR B CA 1
ATOM 6615 C C . TYR B 1 153 ? 12.758 -12.383 -11.266 1 98.75 153 TYR B C 1
ATOM 6617 O O . TYR B 1 153 ? 13.547 -11.477 -11.008 1 98.75 153 TYR B O 1
ATOM 6625 N N . PHE B 1 154 ? 11.414 -12.141 -11.5 1 98.88 154 PHE B N 1
ATOM 6626 C CA . PHE B 1 154 ? 10.875 -10.789 -11.539 1 98.88 154 PHE B CA 1
ATOM 6627 C C . PHE B 1 154 ? 9.445 -10.766 -11.008 1 98.88 154 PHE B C 1
ATOM 6629 O O . PHE B 1 154 ? 8.562 -11.438 -11.547 1 98.88 154 PHE B O 1
ATOM 6636 N N . SER B 1 155 ? 9.203 -9.977 -10 1 98.69 155 SER B N 1
ATOM 6637 C CA . SER B 1 155 ? 7.855 -9.812 -9.461 1 98.69 155 SER B CA 1
ATOM 6638 C C . SER B 1 155 ? 7.027 -8.859 -10.312 1 98.69 155 SER B C 1
ATOM 6640 O O . SER B 1 155 ? 7.473 -7.758 -10.633 1 98.69 155 SER B O 1
ATOM 6642 N N . LEU B 1 156 ? 5.801 -9.266 -10.594 1 98.69 156 LEU B N 1
ATOM 6643 C CA . LEU B 1 156 ? 4.918 -8.43 -11.398 1 98.69 156 LEU B CA 1
ATOM 6644 C C . LEU B 1 156 ? 4.203 -7.398 -10.531 1 98.69 156 LEU B C 1
ATOM 6646 O O . LEU B 1 156 ? 3.658 -6.422 -11.047 1 98.69 156 LEU B O 1
ATOM 6650 N N . ILE B 1 157 ? 4.086 -7.562 -9.234 1 98.62 157 ILE B N 1
ATOM 6651 C CA . ILE B 1 157 ? 3.527 -6.559 -8.336 1 98.62 157 ILE B CA 1
ATOM 6652 C C . ILE B 1 157 ? 4.656 -5.742 -7.711 1 98.62 157 ILE B C 1
ATOM 6654 O O . ILE B 1 157 ? 5.832 -6.086 -7.859 1 98.62 157 ILE B O 1
ATOM 6658 N N . ASP B 1 158 ? 4.359 -4.625 -7.117 1 98.69 158 ASP B N 1
ATOM 6659 C CA . ASP B 1 158 ? 5.332 -3.689 -6.555 1 98.69 158 ASP B CA 1
ATOM 6660 C C . ASP B 1 158 ? 4.723 -2.898 -5.398 1 98.69 158 ASP B C 1
ATOM 6662 O O . ASP B 1 158 ? 3.836 -2.066 -5.609 1 98.69 158 ASP B O 1
ATOM 6666 N N . TRP B 1 159 ? 5.191 -3.154 -4.148 1 98.5 159 TRP B N 1
ATOM 6667 C CA . TRP B 1 159 ? 4.625 -2.523 -2.963 1 98.5 159 TRP B CA 1
ATOM 6668 C C . TRP B 1 159 ? 5.203 -1.127 -2.76 1 98.5 159 TRP B C 1
ATOM 6670 O O . TRP B 1 159 ? 4.793 -0.405 -1.847 1 98.5 159 TRP B O 1
ATOM 6680 N N . HIS B 1 160 ? 6.195 -0.741 -3.656 1 98.06 160 HIS B N 1
ATOM 6681 C CA . HIS B 1 160 ? 6.879 0.541 -3.518 1 98.06 160 HIS B CA 1
ATOM 6682 C C . HIS B 1 160 ? 6.402 1.535 -4.57 1 98.06 160 HIS B C 1
ATOM 6684 O O . HIS B 1 160 ? 6.348 2.74 -4.312 1 98.06 160 HIS B O 1
ATOM 6690 N N . PHE B 1 161 ? 6.078 1.115 -5.734 1 97.94 161 PHE B N 1
ATOM 6691 C CA . PHE B 1 161 ? 5.711 1.968 -6.859 1 97.94 161 PHE B CA 1
ATOM 6692 C C . PHE B 1 161 ? 4.371 2.646 -6.605 1 97.94 161 PHE B C 1
ATOM 6694 O O . PHE B 1 161 ? 3.361 1.976 -6.379 1 97.94 161 PHE B O 1
ATOM 6701 N N . PRO B 1 162 ? 4.305 3.979 -6.684 1 97.44 162 PRO B N 1
ATOM 6702 C CA . PRO B 1 162 ? 3.096 4.695 -6.27 1 97.44 162 PRO B CA 1
ATOM 6703 C C . PRO B 1 162 ? 1.872 4.32 -7.102 1 97.44 162 PRO B C 1
ATOM 6705 O O . PRO B 1 162 ? 0.756 4.27 -6.578 1 97.44 162 PRO B O 1
ATOM 6708 N N . GLN B 1 163 ? 2.061 4.027 -8.32 1 97.88 163 GLN B N 1
ATOM 6709 C CA . GLN B 1 163 ? 0.917 3.746 -9.188 1 97.88 163 GLN B CA 1
ATOM 6710 C C . GLN B 1 163 ? 0.646 2.246 -9.266 1 97.88 163 GLN B C 1
ATOM 6712 O O . GLN B 1 163 ? 0.142 1.753 -10.273 1 97.88 163 GLN B O 1
ATOM 6717 N N . ALA B 1 164 ? 1.024 1.442 -8.273 1 98.25 164 ALA B N 1
ATOM 6718 C CA . ALA B 1 164 ? 0.691 0.026 -8.148 1 98.25 164 ALA B CA 1
ATOM 6719 C C . ALA B 1 164 ? -0.397 -0.187 -7.098 1 98.25 164 ALA B C 1
ATOM 6721 O O . ALA B 1 164 ? -0.604 0.662 -6.227 1 98.25 164 ALA B O 1
ATOM 6722 N N . TYR B 1 165 ? -1.125 -1.267 -7.191 1 97.81 165 TYR B N 1
ATOM 6723 C CA . TYR B 1 165 ? -2.184 -1.597 -6.246 1 97.81 165 TYR B CA 1
ATOM 6724 C C . TYR B 1 165 ? -1.625 -1.753 -4.836 1 97.81 165 TYR B C 1
ATOM 6726 O O . TYR B 1 165 ? -0.486 -2.193 -4.656 1 97.81 165 TYR B O 1
ATOM 6734 N N . PRO B 1 166 ? -2.424 -1.412 -3.807 1 97.31 166 PRO B N 1
ATOM 6735 C CA . PRO B 1 166 ? -1.992 -1.605 -2.42 1 97.31 166 PRO B CA 1
ATOM 6736 C C . PRO B 1 166 ? -1.778 -3.076 -2.068 1 97.31 166 PRO B C 1
ATOM 6738 O O . PRO B 1 166 ? -2.303 -3.961 -2.75 1 97.31 166 PRO B O 1
ATOM 6741 N N . ILE B 1 167 ? -1.034 -3.311 -0.996 1 97.88 167 ILE B N 1
ATOM 6742 C CA . ILE B 1 167 ? -0.685 -4.656 -0.556 1 97.88 167 ILE B CA 1
ATOM 6743 C C . ILE B 1 167 ? -1.952 -5.426 -0.188 1 97.88 167 ILE B C 1
ATOM 6745 O O . ILE B 1 167 ? -2.73 -4.98 0.659 1 97.88 167 ILE B O 1
ATOM 6749 N N . SER B 1 168 ? -2.266 -6.496 -0.845 1 97.69 168 SER B N 1
ATOM 6750 C CA . SER B 1 168 ? -3.369 -7.395 -0.519 1 97.69 168 SER B CA 1
ATOM 6751 C C . SER B 1 168 ? -2.865 -8.672 0.15 1 97.69 168 SER B C 1
ATOM 6753 O O . SER B 1 168 ? -1.662 -8.93 0.171 1 97.69 168 SER B O 1
ATOM 6755 N N . SER B 1 169 ? -3.779 -9.43 0.676 1 96.19 169 SER B N 1
ATOM 6756 C CA . SER B 1 169 ? -3.422 -10.68 1.347 1 96.19 169 SER B CA 1
ATOM 6757 C C . SER B 1 169 ? -3.033 -11.75 0.34 1 96.19 169 SER B C 1
ATOM 6759 O O . SER B 1 169 ? -2.326 -12.703 0.682 1 96.19 169 SER B O 1
ATOM 6761 N N . HIS B 1 170 ? -3.451 -11.625 -0.916 1 95.31 170 HIS B N 1
ATOM 6762 C CA . HIS B 1 170 ? -3.299 -12.695 -1.892 1 95.31 170 HIS B CA 1
ATOM 6763 C C . HIS B 1 170 ? -2.209 -12.367 -2.906 1 95.31 170 HIS B C 1
ATOM 6765 O O . HIS B 1 170 ? -1.758 -13.25 -3.646 1 95.31 170 HIS B O 1
ATOM 6771 N N . ASN B 1 171 ? -1.786 -11.109 -3.059 1 95.88 171 ASN B N 1
ATOM 6772 C CA . ASN B 1 171 ? -0.695 -10.641 -3.904 1 95.88 171 ASN B CA 1
ATOM 6773 C C . ASN B 1 171 ? -1.025 -10.797 -5.387 1 95.88 171 ASN B C 1
ATOM 6775 O O . ASN B 1 171 ? -0.136 -10.719 -6.234 1 95.88 171 ASN B O 1
ATOM 6779 N N . CYS B 1 172 ? -2.164 -11.188 -5.801 1 96.44 172 CYS B N 1
ATOM 6780 C CA . CYS B 1 172 ? -2.58 -11.258 -7.195 1 96.44 172 CYS B CA 1
ATOM 6781 C C . CYS B 1 172 ? -3.414 -10.047 -7.578 1 96.44 172 CYS B C 1
ATOM 6783 O O . CYS B 1 172 ? -4.527 -10.188 -8.086 1 96.44 172 CYS B O 1
ATOM 6785 N N . ASP B 1 173 ? -2.834 -8.961 -7.301 1 96.69 173 ASP B N 1
ATOM 6786 C CA . ASP B 1 173 ? -3.471 -7.676 -7.594 1 96.69 173 ASP B CA 1
ATOM 6787 C C . ASP B 1 173 ? -3.383 -7.348 -9.086 1 96.69 173 ASP B C 1
ATOM 6789 O O . ASP B 1 173 ? -2.449 -7.777 -9.766 1 96.69 173 ASP B O 1
ATOM 6793 N N . PHE B 1 174 ? -4.352 -6.617 -9.602 1 97.38 174 PHE B N 1
ATOM 6794 C CA . PHE B 1 174 ? -4.293 -6.137 -10.977 1 97.38 174 PHE B CA 1
ATOM 6795 C C . PHE B 1 174 ? -3.086 -5.23 -11.18 1 97.38 174 PHE B C 1
ATOM 6797 O O . PHE B 1 174 ? -2.479 -4.766 -10.211 1 97.38 174 PHE B O 1
ATOM 6804 N N . ILE B 1 175 ? -2.736 -5.031 -12.43 1 98.44 175 ILE B N 1
ATOM 6805 C CA . ILE B 1 175 ? -1.613 -4.18 -12.805 1 98.44 175 ILE B CA 1
ATOM 6806 C C . ILE B 1 175 ? -2.127 -2.939 -13.531 1 98.44 175 ILE B C 1
ATOM 6808 O O . ILE B 1 175 ? -2.756 -3.047 -14.586 1 98.44 175 ILE B O 1
ATOM 6812 N N . THR B 1 176 ? -1.874 -1.748 -12.938 1 98.31 176 THR B N 1
ATOM 6813 C CA . THR B 1 176 ? -2.316 -0.531 -13.609 1 98.31 176 THR B CA 1
ATOM 6814 C C . THR B 1 176 ? -1.522 -0.302 -14.891 1 98.31 176 THR B C 1
ATOM 6816 O O . THR B 1 176 ? -0.442 -0.868 -15.07 1 98.31 176 THR B O 1
ATOM 6819 N N . PRO B 1 177 ? -2.047 0.488 -15.805 1 98.06 177 PRO B N 1
ATOM 6820 C CA . PRO B 1 177 ? -1.312 0.767 -17.031 1 98.06 177 PRO B CA 1
ATOM 6821 C C . PRO B 1 177 ? 0.065 1.376 -16.781 1 98.06 177 PRO B C 1
ATOM 6823 O O . PRO B 1 177 ? 1.034 1.029 -17.453 1 98.06 177 PRO B O 1
ATOM 6826 N N . GLN B 1 178 ? 0.164 2.33 -15.797 1 98.12 178 GLN B N 1
ATOM 6827 C CA . GLN B 1 178 ? 1.442 2.955 -15.469 1 98.12 178 GLN B CA 1
ATOM 6828 C C . GLN B 1 178 ? 2.436 1.93 -14.93 1 98.12 178 GLN B C 1
ATOM 6830 O O . GLN B 1 178 ? 3.615 1.954 -15.289 1 98.12 178 GLN B O 1
ATOM 6835 N N . HIS B 1 179 ? 1.924 1.051 -14.086 1 98.62 179 HIS B N 1
ATOM 6836 C CA . HIS B 1 179 ? 2.766 -0.006 -13.539 1 98.62 179 HIS B CA 1
ATOM 6837 C C . HIS B 1 179 ? 3.252 -0.948 -14.633 1 98.62 179 HIS B C 1
ATOM 6839 O O . HIS B 1 179 ? 4.398 -1.399 -14.609 1 98.62 179 HIS B O 1
ATOM 6845 N N . HIS B 1 180 ? 2.355 -1.305 -15.594 1 98.75 180 HIS B N 1
ATOM 6846 C CA . HIS B 1 180 ? 2.721 -2.164 -16.719 1 98.75 180 HIS B CA 1
ATOM 6847 C C . HIS B 1 180 ? 3.859 -1.558 -17.531 1 98.75 180 HIS B C 1
ATOM 6849 O O . HIS B 1 180 ? 4.809 -2.254 -17.891 1 98.75 180 HIS B O 1
ATOM 6855 N N . GLU B 1 181 ? 3.77 -0.263 -17.797 1 98.75 181 GLU B N 1
ATOM 6856 C CA . GLU B 1 181 ? 4.828 0.412 -18.547 1 98.75 181 GLU B CA 1
ATOM 6857 C C . GLU B 1 181 ? 6.137 0.419 -17.766 1 98.75 181 GLU B C 1
ATOM 6859 O O . GLU B 1 181 ? 7.211 0.248 -18.344 1 98.75 181 GLU B O 1
ATOM 6864 N N . PHE B 1 182 ? 6.02 0.683 -16.5 1 98.62 182 PHE B N 1
ATOM 6865 C CA . PHE B 1 182 ? 7.168 0.63 -15.602 1 98.62 182 PHE B CA 1
ATOM 6866 C C . PHE B 1 182 ? 7.836 -0.739 -15.656 1 98.62 182 PHE B C 1
ATOM 6868 O O . PHE B 1 182 ? 9.062 -0.833 -15.758 1 98.62 182 PHE B O 1
ATOM 6875 N N . THR B 1 183 ? 7.07 -1.849 -15.625 1 98.81 183 THR B N 1
ATOM 6876 C CA . THR B 1 183 ? 7.547 -3.225 -15.719 1 98.81 183 THR B CA 1
ATOM 6877 C C . THR B 1 183 ? 8.234 -3.473 -17.062 1 98.81 183 THR B C 1
ATOM 6879 O O . THR B 1 183 ? 9.328 -4.027 -17.109 1 98.81 183 THR B O 1
ATOM 6882 N N . LYS B 1 184 ? 7.613 -3.08 -18.109 1 98.81 184 LYS B N 1
ATOM 6883 C CA . LYS B 1 184 ? 8.195 -3.287 -19.438 1 98.81 184 LYS B CA 1
ATOM 6884 C C . LYS B 1 184 ? 9.562 -2.627 -19.547 1 98.81 184 LYS B C 1
ATOM 6886 O O . LYS B 1 184 ? 10.484 -3.191 -20.141 1 98.81 184 LYS B O 1
ATOM 6891 N N . ALA B 1 185 ? 9.68 -1.445 -18.953 1 98.88 185 ALA B N 1
ATOM 6892 C CA . ALA B 1 185 ? 10.953 -0.736 -19 1 98.88 185 ALA B CA 1
ATOM 6893 C C . ALA B 1 185 ? 12.039 -1.51 -18.266 1 98.88 185 ALA B C 1
ATOM 6895 O O . ALA B 1 185 ? 13.156 -1.665 -18.766 1 98.88 185 ALA B O 1
ATOM 6896 N N . GLN B 1 186 ? 11.742 -2.021 -17.062 1 98.88 186 GLN B N 1
ATOM 6897 C CA . GLN B 1 186 ? 12.719 -2.76 -16.266 1 98.88 186 GLN B CA 1
ATOM 6898 C C . GLN B 1 186 ? 13.078 -4.086 -16.938 1 98.88 186 GLN B C 1
ATOM 6900 O O . GLN B 1 186 ? 14.25 -4.457 -17 1 98.88 186 GLN B O 1
ATOM 6905 N N . VAL B 1 187 ? 12.078 -4.758 -17.453 1 98.88 187 VAL B N 1
ATOM 6906 C CA . VAL B 1 187 ? 12.305 -6.035 -18.125 1 98.88 187 VAL B CA 1
ATOM 6907 C C . VAL B 1 187 ? 13.164 -5.82 -19.375 1 98.88 187 VAL B C 1
ATOM 6909 O O . VAL B 1 187 ? 14.039 -6.629 -19.672 1 98.88 187 VAL B O 1
ATOM 6912 N N . THR B 1 188 ? 12.906 -4.742 -20.078 1 98.88 188 THR B N 1
ATOM 6913 C CA . THR B 1 188 ? 13.719 -4.41 -21.25 1 98.88 188 THR B CA 1
ATOM 6914 C C . THR B 1 188 ? 15.18 -4.242 -20.859 1 98.88 188 THR B C 1
ATOM 6916 O O . THR B 1 188 ? 16.078 -4.773 -21.516 1 98.88 188 THR B O 1
ATOM 6919 N N . GLU B 1 189 ? 15.445 -3.529 -19.766 1 98.88 189 GLU B N 1
ATOM 6920 C CA . GLU B 1 189 ? 16.828 -3.363 -19.297 1 98.88 189 GLU B CA 1
ATOM 6921 C C . GLU B 1 189 ? 17.453 -4.711 -18.953 1 98.88 189 GLU B C 1
ATOM 6923 O O . GLU B 1 189 ? 18.594 -4.984 -19.344 1 98.88 189 GLU B O 1
ATOM 6928 N N . LEU B 1 190 ? 16.719 -5.559 -18.297 1 98.94 190 LEU B N 1
ATOM 6929 C CA . LEU B 1 190 ? 17.219 -6.848 -17.828 1 98.94 190 LEU B CA 1
ATOM 6930 C C . LEU B 1 190 ? 17.531 -7.77 -19 1 98.94 190 LEU B C 1
ATOM 6932 O O . LEU B 1 190 ? 18.484 -8.539 -18.953 1 98.94 190 LEU B O 1
ATOM 6936 N N . LEU B 1 191 ? 16.75 -7.684 -20.094 1 98.75 191 LEU B N 1
ATOM 6937 C CA . LEU B 1 191 ? 16.891 -8.594 -21.219 1 98.75 191 LEU B CA 1
ATOM 6938 C C . LEU B 1 191 ? 17.875 -8.047 -22.25 1 98.75 191 LEU B C 1
ATOM 6940 O O . LEU B 1 191 ? 18.25 -8.75 -23.188 1 98.75 191 LEU B O 1
ATOM 6944 N N . THR B 1 192 ? 18.375 -6.836 -22.031 1 98.5 192 THR B N 1
ATOM 6945 C CA . THR B 1 192 ? 19.266 -6.238 -23.016 1 98.5 192 THR B CA 1
ATOM 6946 C C . THR B 1 192 ? 20.672 -6.059 -22.453 1 98.5 192 THR B C 1
ATOM 6948 O O . THR B 1 192 ? 21.656 -6.113 -23.203 1 98.5 192 THR B O 1
ATOM 6951 N N . ASN B 1 193 ? 20.812 -5.941 -21.141 1 97.81 193 ASN B N 1
ATOM 6952 C CA . ASN B 1 193 ? 22.062 -5.43 -20.594 1 97.81 193 ASN B CA 1
ATOM 6953 C C . ASN B 1 193 ? 22.844 -6.512 -19.859 1 97.81 193 ASN B C 1
ATOM 6955 O O . ASN B 1 193 ? 23.969 -6.277 -19.406 1 97.81 193 ASN B O 1
ATOM 6959 N N . TYR B 1 194 ? 22.406 -7.754 -19.828 1 98.38 194 TYR B N 1
ATOM 6960 C CA . TYR B 1 194 ? 23.016 -8.68 -18.875 1 98.38 194 TYR B CA 1
ATOM 6961 C C . TYR B 1 194 ? 23.391 -9.992 -19.562 1 98.38 194 TYR B C 1
ATOM 6963 O O . TYR B 1 194 ? 23.562 -11.016 -18.906 1 98.38 194 TYR B O 1
ATOM 6971 N N . GLY B 1 195 ? 23.469 -9.977 -20.906 1 97.81 195 GLY B N 1
ATOM 6972 C CA . GLY B 1 195 ? 23.844 -11.164 -21.656 1 97.81 195 GLY B CA 1
ATOM 6973 C C . GLY B 1 195 ? 22.672 -12.109 -21.891 1 97.81 195 GLY B C 1
ATOM 6974 O O . GLY B 1 195 ? 21.516 -11.727 -21.703 1 97.81 195 GLY B O 1
ATOM 6975 N N . PRO B 1 196 ? 22.953 -13.344 -22.328 1 96.94 196 PRO B N 1
ATOM 6976 C CA . PRO B 1 196 ? 21.875 -14.297 -22.578 1 96.94 196 PRO B CA 1
ATOM 6977 C C . PRO B 1 196 ? 21.141 -14.719 -21.312 1 96.94 196 PRO B C 1
ATOM 6979 O O . PRO B 1 196 ? 21.781 -15 -20.297 1 96.94 196 PRO B O 1
ATOM 6982 N N . ILE B 1 197 ? 19.891 -14.695 -21.391 1 98.06 197 ILE B N 1
ATOM 6983 C CA . ILE B 1 197 ? 19.031 -15.109 -20.297 1 98.06 197 ILE B CA 1
ATOM 6984 C C . ILE B 1 197 ? 18.281 -16.391 -20.688 1 98.06 197 ILE B C 1
ATOM 6986 O O . ILE B 1 197 ? 17.531 -16.406 -21.672 1 98.06 197 ILE B O 1
ATOM 6990 N N . SER B 1 198 ? 18.438 -17.422 -19.891 1 96.69 198 SER B N 1
ATOM 6991 C CA . SER B 1 198 ? 17.859 -18.719 -20.234 1 96.69 198 SER B CA 1
ATOM 6992 C C . SER B 1 198 ? 16.406 -18.828 -19.781 1 96.69 198 SER B C 1
ATOM 6994 O O . SER B 1 198 ? 15.617 -19.562 -20.375 1 96.69 198 SER B O 1
ATOM 6996 N N . GLU B 1 199 ? 16.141 -18.156 -18.719 1 97.75 199 GLU B N 1
ATOM 6997 C CA . GLU B 1 199 ? 14.844 -18.297 -18.062 1 97.75 199 GLU B CA 1
ATOM 6998 C C . GLU B 1 199 ? 14.43 -17.016 -17.359 1 97.75 199 GLU B C 1
ATOM 7000 O O . GLU B 1 199 ? 15.258 -16.344 -16.734 1 97.75 199 GLU B O 1
ATOM 7005 N N . LEU B 1 200 ? 13.234 -16.562 -17.625 1 98.62 200 LEU B N 1
ATOM 7006 C CA . LEU B 1 200 ? 12.633 -15.453 -16.891 1 98.62 200 LEU B CA 1
ATOM 7007 C C . LEU B 1 200 ? 11.43 -15.93 -16.094 1 98.62 200 LEU B C 1
ATOM 7009 O O . LEU B 1 200 ? 10.406 -16.312 -16.656 1 98.62 200 LEU B O 1
ATOM 7013 N N . TRP B 1 201 ? 11.578 -15.883 -14.828 1 98.44 201 TRP B N 1
ATOM 7014 C CA . TRP B 1 201 ? 10.609 -16.391 -13.867 1 98.44 201 TRP B CA 1
ATOM 7015 C C . TRP B 1 201 ? 9.75 -15.266 -13.305 1 98.44 201 TRP B C 1
ATOM 7017 O O . TRP B 1 201 ? 10.086 -14.68 -12.273 1 98.44 201 TRP B O 1
ATOM 7027 N N . PHE B 1 202 ? 8.57 -14.977 -13.938 1 98.44 202 PHE B N 1
ATOM 7028 C CA . PHE B 1 202 ? 7.637 -13.969 -13.438 1 98.44 202 PHE B CA 1
ATOM 7029 C C . PHE B 1 202 ? 6.875 -14.492 -12.227 1 98.44 202 PHE B C 1
ATOM 7031 O O . PHE B 1 202 ? 6.668 -15.703 -12.086 1 98.44 202 PHE B O 1
ATOM 7038 N N . ASP B 1 203 ? 6.453 -13.539 -11.383 1 97.81 203 ASP B N 1
ATOM 7039 C CA . ASP B 1 203 ? 5.762 -14 -10.18 1 97.81 203 ASP B CA 1
ATOM 7040 C C . ASP B 1 203 ? 4.66 -13.023 -9.766 1 97.81 203 ASP B C 1
ATOM 7042 O O . ASP B 1 203 ? 4.832 -11.805 -9.867 1 97.81 203 ASP B O 1
ATOM 7046 N N . MET B 1 204 ? 3.523 -13.609 -9.328 1 96.62 204 MET B N 1
ATOM 7047 C CA . MET B 1 204 ? 2.346 -12.984 -8.734 1 96.62 204 MET B CA 1
ATOM 7048 C C . MET B 1 204 ? 1.76 -11.93 -9.664 1 96.62 204 MET B C 1
ATOM 7050 O O . MET B 1 204 ? 2.129 -11.852 -10.836 1 96.62 204 MET B O 1
ATOM 7054 N N . GLY B 1 205 ? 0.691 -11.219 -9.148 1 96.94 205 GLY B N 1
ATOM 7055 C CA . GLY B 1 205 ? -0.034 -10.258 -9.969 1 96.94 205 GLY B CA 1
ATOM 7056 C C . GLY B 1 205 ? -1.144 -10.898 -10.789 1 96.94 205 GLY B C 1
ATOM 7057 O O . GLY B 1 205 ? -1.222 -12.125 -10.891 1 96.94 205 GLY B O 1
ATOM 7058 N N . SER B 1 206 ? -1.992 -10.07 -11.289 1 98 206 SER B N 1
ATOM 7059 C CA . SER B 1 206 ? -3.072 -10.469 -12.18 1 98 206 SER B CA 1
ATOM 7060 C C . SER B 1 206 ? -3.105 -9.594 -13.43 1 98 206 SER B C 1
ATOM 7062 O O . SER B 1 206 ? -3.953 -8.703 -13.547 1 98 206 SER B O 1
ATOM 7064 N N . ASN B 1 207 ? -2.248 -9.891 -14.32 1 98.5 207 ASN B N 1
ATOM 7065 C CA . ASN B 1 207 ? -2.191 -9.195 -15.602 1 98.5 207 ASN B CA 1
ATOM 7066 C C . ASN B 1 207 ? -3.461 -9.422 -16.422 1 98.5 207 ASN B C 1
ATOM 7068 O O . ASN B 1 207 ? -4.062 -10.492 -16.359 1 98.5 207 ASN B O 1
ATOM 7072 N N . THR B 1 208 ? -3.82 -8.414 -17.219 1 98.19 208 THR B N 1
ATOM 7073 C CA . THR B 1 208 ? -4.797 -8.672 -18.266 1 98.19 208 THR B CA 1
ATOM 7074 C C . THR B 1 208 ? -4.195 -9.555 -19.359 1 98.19 208 THR B C 1
ATOM 7076 O O . THR B 1 208 ? -2.971 -9.688 -19.453 1 98.19 208 THR B O 1
ATOM 7079 N N . PRO B 1 209 ? -5.062 -10.188 -20.156 1 98 209 PRO B N 1
ATOM 7080 C CA . PRO B 1 209 ? -4.531 -10.969 -21.266 1 98 209 PRO B CA 1
ATOM 7081 C C . PRO B 1 209 ? -3.592 -10.156 -22.172 1 98 209 PRO B C 1
ATOM 7083 O O . PRO B 1 209 ? -2.543 -10.656 -22.578 1 98 209 PRO B O 1
ATOM 7086 N N . GLU B 1 210 ? -3.908 -8.906 -22.391 1 98.25 210 GLU B N 1
ATOM 7087 C CA . GLU B 1 210 ? -3.074 -8.055 -23.234 1 98.25 210 GLU B CA 1
ATOM 7088 C C . GLU B 1 210 ? -1.722 -7.789 -22.578 1 98.25 210 GLU B C 1
ATOM 7090 O O . GLU B 1 210 ? -0.688 -7.801 -23.25 1 98.25 210 GLU B O 1
ATOM 7095 N N . GLN B 1 211 ? -1.721 -7.531 -21.312 1 98.69 211 GLN B N 1
ATOM 7096 C CA . GLN B 1 211 ? -0.482 -7.262 -20.594 1 98.69 211 GLN B CA 1
ATOM 7097 C C . GLN B 1 211 ? 0.439 -8.477 -20.609 1 98.69 211 GLN B C 1
ATOM 7099 O O . GLN B 1 211 ? 1.644 -8.352 -20.828 1 98.69 211 GLN B O 1
ATOM 7104 N N . SER B 1 212 ? -0.105 -9.648 -20.344 1 98.62 212 SER B N 1
ATOM 7105 C CA . SER B 1 212 ? 0.686 -10.875 -20.406 1 98.62 212 SER B CA 1
ATOM 7106 C C . SER B 1 212 ? 1.25 -11.086 -21.812 1 98.62 212 SER B C 1
ATOM 7108 O O . SER B 1 212 ? 2.42 -11.445 -21.969 1 98.62 212 SER B O 1
ATOM 7110 N N . LYS B 1 213 ? 0.406 -10.891 -22.812 1 98.12 213 LYS B N 1
ATOM 7111 C CA . LYS B 1 213 ? 0.825 -11.062 -24.203 1 98.12 213 LYS B CA 1
ATOM 7112 C C . LYS B 1 213 ? 1.972 -10.117 -24.547 1 98.12 213 LYS B C 1
ATOM 7114 O O . LYS B 1 213 ? 2.957 -10.531 -25.156 1 98.12 213 LYS B O 1
ATOM 7119 N N . GLU B 1 214 ? 1.841 -8.891 -24.094 1 98.5 214 GLU B N 1
ATOM 7120 C CA . GLU B 1 214 ? 2.863 -7.891 -24.391 1 98.5 214 GLU B CA 1
ATOM 7121 C C . GLU B 1 214 ? 4.195 -8.258 -23.75 1 98.5 214 GLU B C 1
ATOM 7123 O O . GLU B 1 214 ? 5.25 -8.141 -24.375 1 98.5 214 GLU B O 1
ATOM 7128 N N . LEU B 1 215 ? 4.184 -8.68 -22.562 1 98.75 215 LEU B N 1
ATOM 7129 C CA . LEU B 1 215 ? 5.418 -9.047 -21.875 1 98.75 215 LEU B CA 1
ATOM 7130 C C . LEU B 1 215 ? 6.027 -10.305 -22.484 1 98.75 215 LEU B C 1
ATOM 7132 O O . LEU B 1 215 ? 7.25 -10.391 -22.641 1 98.75 215 LEU B O 1
ATOM 7136 N N . TYR B 1 216 ? 5.148 -11.25 -22.797 1 98.19 216 TYR B N 1
ATOM 7137 C CA . TYR B 1 216 ? 5.621 -12.477 -23.438 1 98.19 216 TYR B CA 1
ATOM 7138 C C . TYR B 1 216 ? 6.328 -12.18 -24.75 1 98.19 216 TYR B C 1
ATOM 7140 O O . TYR B 1 216 ? 7.43 -12.68 -25 1 98.19 216 TYR B O 1
ATOM 7148 N N . GLN B 1 217 ? 5.723 -11.367 -25.547 1 97.94 217 GLN B N 1
ATOM 7149 C CA . GLN B 1 217 ? 6.297 -10.984 -26.828 1 97.94 217 GLN B CA 1
ATOM 7150 C C . GLN B 1 217 ? 7.582 -10.18 -26.641 1 97.94 217 GLN B C 1
ATOM 7152 O O . GLN B 1 217 ? 8.539 -10.344 -27.406 1 97.94 217 GLN B O 1
ATOM 7157 N N . LEU B 1 218 ? 7.543 -9.328 -25.641 1 98.5 218 LEU B N 1
ATOM 7158 C CA . LEU B 1 218 ? 8.727 -8.539 -25.344 1 98.5 218 LEU B CA 1
ATOM 7159 C C . LEU B 1 218 ? 9.914 -9.438 -25.016 1 98.5 218 LEU B C 1
ATOM 7161 O O . LEU B 1 218 ? 11.016 -9.234 -25.531 1 98.5 218 LEU B O 1
ATOM 7165 N N . VAL B 1 219 ? 9.727 -10.453 -24.188 1 98.44 219 VAL B N 1
ATOM 7166 C CA . VAL B 1 219 ? 10.789 -11.367 -23.797 1 98.44 219 VAL B CA 1
ATOM 7167 C C . VAL B 1 219 ? 11.352 -12.078 -25.016 1 98.44 219 VAL B C 1
ATOM 7169 O O . VAL B 1 219 ? 12.57 -12.109 -25.234 1 98.44 219 VAL B O 1
ATOM 7172 N N . HIS B 1 220 ? 10.531 -12.57 -25.891 1 96.88 220 HIS B N 1
ATOM 7173 C CA . HIS B 1 220 ? 10.984 -13.398 -27 1 96.88 220 HIS B CA 1
ATOM 7174 C C . HIS B 1 220 ? 11.555 -12.539 -28.125 1 96.88 220 HIS B C 1
ATOM 7176 O O . HIS B 1 220 ? 12.383 -13.008 -28.922 1 96.88 220 HIS B O 1
ATOM 7182 N N . ARG B 1 221 ? 11.094 -11.297 -28.188 1 97.44 221 ARG B N 1
ATOM 7183 C CA . ARG B 1 221 ? 11.711 -10.375 -29.141 1 97.44 221 ARG B CA 1
ATOM 7184 C C . ARG B 1 221 ? 13.156 -10.07 -28.75 1 97.44 221 ARG B C 1
ATOM 7186 O O . ARG B 1 221 ? 14.047 -10.055 -29.594 1 97.44 221 ARG B O 1
ATOM 7193 N N . LEU B 1 222 ? 13.391 -9.922 -27.469 1 98.06 222 LEU B N 1
ATOM 7194 C CA . LEU B 1 222 ? 14.703 -9.508 -27 1 98.06 222 LEU B CA 1
ATOM 7195 C C . LEU B 1 222 ? 15.578 -10.719 -26.703 1 98.06 222 LEU B C 1
ATOM 7197 O O . LEU B 1 222 ? 16.797 -10.656 -26.844 1 98.06 222 LEU B O 1
ATOM 7201 N N . GLN B 1 223 ? 14.992 -11.789 -26.219 1 97.38 223 GLN B N 1
ATOM 7202 C CA . GLN B 1 223 ? 15.648 -13.047 -25.875 1 97.38 223 GLN B CA 1
ATOM 7203 C C . GLN B 1 223 ? 14.867 -14.242 -26.406 1 97.38 223 GLN B C 1
ATOM 7205 O O . GLN B 1 223 ? 14.164 -14.914 -25.656 1 97.38 223 GLN B O 1
ATOM 7210 N N . PRO B 1 224 ? 15.031 -14.633 -27.625 1 95.25 224 PRO B N 1
ATOM 7211 C CA . PRO B 1 224 ? 14.18 -15.641 -28.266 1 95.25 224 PRO B CA 1
ATOM 7212 C C . PRO B 1 224 ? 14.281 -17.016 -27.594 1 95.25 224 PRO B C 1
ATOM 7214 O O . PRO B 1 224 ? 13.336 -17.812 -27.656 1 95.25 224 PRO B O 1
ATOM 7217 N N . ASP B 1 225 ? 15.383 -17.281 -26.953 1 94.88 225 ASP B N 1
ATOM 7218 C CA . ASP B 1 225 ? 15.57 -18.609 -26.375 1 94.88 225 ASP B CA 1
ATOM 7219 C C . ASP B 1 225 ? 15.227 -18.609 -24.891 1 94.88 225 ASP B C 1
ATOM 7221 O O . ASP B 1 225 ? 15.391 -19.625 -24.219 1 94.88 225 ASP B O 1
ATOM 7225 N N . CYS B 1 226 ? 14.812 -17.5 -24.391 1 97.31 226 CYS B N 1
ATOM 7226 C CA . CYS B 1 226 ? 14.492 -17.391 -22.969 1 97.31 226 CYS B CA 1
ATOM 7227 C C . CYS B 1 226 ? 13.164 -18.062 -22.656 1 97.31 226 CYS B C 1
ATOM 7229 O O . CYS B 1 226 ? 12.141 -17.734 -23.25 1 97.31 226 CYS B O 1
ATOM 7231 N N . MET B 1 227 ? 13.188 -19.062 -21.719 1 97.5 227 MET B N 1
ATOM 7232 C CA . MET B 1 227 ? 11.961 -19.719 -21.297 1 97.5 227 MET B CA 1
ATOM 7233 C C . MET B 1 227 ? 11.203 -18.859 -20.281 1 97.5 227 MET B C 1
ATOM 7235 O O . MET B 1 227 ? 11.797 -18.344 -19.344 1 97.5 227 MET B O 1
ATOM 7239 N N . VAL B 1 228 ? 9.883 -18.719 -20.438 1 98.06 228 VAL B N 1
ATOM 7240 C CA . VAL B 1 228 ? 9.062 -17.859 -19.594 1 98.06 228 VAL B CA 1
ATOM 7241 C C . VAL B 1 228 ? 8.18 -18.703 -18.688 1 98.06 228 VAL B C 1
ATOM 7243 O O . VAL B 1 228 ? 7.508 -19.641 -19.156 1 98.06 228 VAL B O 1
ATOM 7246 N N . SER B 1 229 ? 8.117 -18.391 -17.422 1 97.56 229 SER B N 1
ATOM 7247 C CA . SER B 1 229 ? 7.367 -19.141 -16.438 1 97.56 229 SER B CA 1
ATOM 7248 C C . SER B 1 229 ? 5.867 -18.891 -16.562 1 97.56 229 SER B C 1
ATOM 7250 O O . SER B 1 229 ? 5.449 -17.828 -17 1 97.56 229 SER B O 1
ATOM 7252 N N . GLY B 1 230 ? 5.125 -19.828 -16.078 1 96.94 230 GLY B N 1
ATOM 7253 C CA . GLY B 1 230 ? 3.674 -19.797 -16.156 1 96.94 230 GLY B CA 1
ATOM 7254 C C . GLY B 1 230 ? 3.047 -18.719 -15.32 1 96.94 230 GLY B C 1
ATOM 7255 O O . GLY B 1 230 ? 1.894 -18.328 -15.539 1 96.94 230 GLY B O 1
ATOM 7256 N N . ARG B 1 231 ? 3.752 -18.109 -14.414 1 97 231 ARG B N 1
ATOM 7257 C CA . ARG B 1 231 ? 3.203 -17.109 -13.492 1 97 231 ARG B CA 1
ATOM 7258 C C . ARG B 1 231 ? 3.002 -15.773 -14.18 1 97 231 ARG B C 1
ATOM 7260 O O . ARG B 1 231 ? 2.404 -14.859 -13.609 1 97 231 ARG B O 1
ATOM 7267 N N . LEU B 1 232 ? 3.441 -15.672 -15.414 1 98.12 232 LEU B N 1
ATOM 7268 C CA . LEU B 1 232 ? 3.102 -14.492 -16.203 1 98.12 232 LEU B CA 1
ATOM 7269 C C . LEU B 1 232 ? 1.594 -14.391 -16.406 1 98.12 232 LEU B C 1
ATOM 7271 O O . LEU B 1 232 ? 1.052 -13.289 -16.547 1 98.12 232 LEU B O 1
ATOM 7275 N N . GLY B 1 233 ? 0.96 -15.547 -16.562 1 97.69 233 GLY B N 1
ATOM 7276 C CA . GLY B 1 233 ? -0.493 -15.602 -16.578 1 97.69 233 GLY B CA 1
ATOM 7277 C C . GLY B 1 233 ? -1.078 -15.586 -17.969 1 97.69 233 GLY B C 1
ATOM 7278 O O . GLY B 1 233 ? -0.357 -15.375 -18.953 1 97.69 233 GLY B O 1
ATOM 7279 N N . ASN B 1 234 ? -2.354 -15.93 -18.031 1 98.06 234 ASN B N 1
ATOM 7280 C CA . ASN B 1 234 ? -3.178 -15.883 -19.234 1 98.06 234 ASN B CA 1
ATOM 7281 C C . ASN B 1 234 ? -2.625 -16.797 -20.344 1 98.06 234 ASN B C 1
ATOM 7283 O O . ASN B 1 234 ? -2.65 -16.438 -21.516 1 98.06 234 ASN B O 1
ATOM 7287 N N . ASP B 1 235 ? -2.01 -17.812 -19.922 1 97.5 235 ASP B N 1
ATOM 7288 C CA . ASP B 1 235 ? -1.518 -18.875 -20.797 1 97.5 235 ASP B CA 1
ATOM 7289 C C . ASP B 1 235 ? -0.423 -18.344 -21.719 1 97.5 235 ASP B C 1
ATOM 7291 O O . ASP B 1 235 ? -0.245 -18.859 -22.828 1 97.5 235 ASP B O 1
ATOM 7295 N N . GLN B 1 236 ? 0.235 -17.281 -21.344 1 96.81 236 GLN B N 1
ATOM 7296 C CA . GLN B 1 236 ? 1.349 -16.719 -22.094 1 96.81 236 GLN B CA 1
ATOM 7297 C C . GLN B 1 236 ? 2.688 -17.094 -21.469 1 96.81 236 GLN B C 1
ATOM 7299 O O . GLN B 1 236 ? 3.377 -16.25 -20.906 1 96.81 236 GLN B O 1
ATOM 7304 N N . TYR B 1 237 ? 3.115 -18.375 -21.656 1 96.94 237 TYR B N 1
ATOM 7305 C CA . TYR B 1 237 ? 4.355 -18.828 -21.047 1 96.94 237 TYR B CA 1
ATOM 7306 C C . TYR B 1 237 ? 4.859 -20.094 -21.734 1 96.94 237 TYR B C 1
ATOM 7308 O O . TYR B 1 237 ? 4.168 -20.672 -22.578 1 96.94 237 TYR B O 1
ATOM 7316 N N . ASP B 1 238 ? 6.035 -20.5 -21.391 1 96.88 238 ASP B N 1
ATOM 7317 C CA . ASP B 1 238 ? 6.684 -21.641 -22.062 1 96.88 238 ASP B CA 1
ATOM 7318 C C . ASP B 1 238 ? 6.66 -22.875 -21.172 1 96.88 238 ASP B C 1
ATOM 7320 O O . ASP B 1 238 ? 6.766 -24 -21.672 1 96.88 238 ASP B O 1
ATOM 7324 N N . PHE B 1 239 ? 6.598 -22.734 -19.922 1 96.38 239 PHE B N 1
ATOM 7325 C CA . PHE B 1 239 ? 6.492 -23.875 -19.016 1 96.38 239 PHE B CA 1
ATOM 7326 C C . PHE B 1 239 ? 5.559 -23.562 -17.859 1 96.38 239 PHE B C 1
ATOM 7328 O O . PHE B 1 239 ? 5.496 -22.422 -17.391 1 96.38 239 PHE B O 1
ATOM 7335 N N . SER B 1 240 ? 4.832 -24.562 -17.406 1 95.44 240 SER B N 1
ATOM 7336 C CA . SER B 1 240 ? 3.885 -24.422 -16.297 1 95.44 240 SER B CA 1
ATOM 7337 C C . SER B 1 240 ? 4.59 -24.516 -14.945 1 95.44 240 SER B C 1
ATOM 7339 O O . SER B 1 240 ? 5.605 -25.203 -14.82 1 95.44 240 SER B O 1
ATOM 7341 N N . VAL B 1 241 ? 4.086 -23.766 -14.094 1 94.69 241 VAL B N 1
ATOM 7342 C CA . VAL B 1 241 ? 4.52 -23.844 -12.703 1 94.69 241 VAL B CA 1
ATOM 7343 C C . VAL B 1 241 ? 3.307 -24 -11.789 1 94.69 241 VAL B C 1
ATOM 7345 O O . VAL B 1 241 ? 2.295 -23.328 -11.969 1 94.69 241 VAL B O 1
ATOM 7348 N N . MET B 1 242 ? 3.309 -24.906 -10.859 1 90 242 MET B N 1
ATOM 7349 C CA . MET B 1 242 ? 2.234 -25.125 -9.898 1 90 242 MET B CA 1
ATOM 7350 C C . MET B 1 242 ? 2.449 -24.266 -8.648 1 90 242 MET B C 1
ATOM 7352 O O . MET B 1 242 ? 3.209 -23.297 -8.688 1 90 242 MET B O 1
ATOM 7356 N N . ALA B 1 243 ? 1.634 -24.5 -7.645 1 86.69 243 ALA B N 1
ATOM 7357 C CA . ALA B 1 243 ? 1.841 -23.828 -6.367 1 86.69 243 ALA B CA 1
ATOM 7358 C C . ALA B 1 243 ? 3.213 -24.156 -5.789 1 86.69 243 ALA B C 1
ATOM 7360 O O . ALA B 1 243 ? 3.834 -25.156 -6.172 1 86.69 243 ALA B O 1
ATOM 7361 N N . ASP B 1 244 ? 3.641 -23.312 -4.938 1 85.69 244 ASP B N 1
ATOM 7362 C CA . ASP B 1 244 ? 4.953 -23.453 -4.316 1 85.69 244 ASP B CA 1
ATOM 7363 C C . ASP B 1 244 ? 5.105 -24.844 -3.682 1 85.69 244 ASP B C 1
ATOM 7365 O O . ASP B 1 244 ? 4.188 -25.328 -3.021 1 85.69 244 ASP B O 1
ATOM 7369 N N . ASN B 1 245 ? 6.227 -25.453 -4 1 84.62 245 ASN B N 1
ATOM 7370 C CA . ASN B 1 245 ? 6.605 -26.719 -3.373 1 84.62 245 ASN B CA 1
ATOM 7371 C C . ASN B 1 245 ? 5.617 -27.828 -3.713 1 84.62 245 ASN B C 1
ATOM 7373 O O . ASN B 1 245 ? 5.391 -28.734 -2.906 1 84.62 245 ASN B O 1
ATOM 7377 N N . THR B 1 246 ? 4.953 -27.656 -4.895 1 85.62 246 THR B N 1
ATOM 7378 C CA . THR B 1 246 ? 3.961 -28.656 -5.27 1 85.62 246 THR B CA 1
ATOM 7379 C C . THR B 1 246 ? 4.324 -29.312 -6.598 1 85.62 246 THR B C 1
ATOM 7381 O O . THR B 1 246 ? 5.191 -28.828 -7.32 1 85.62 246 THR B O 1
ATOM 7384 N N . TYR B 1 247 ? 3.684 -30.547 -6.816 1 85.06 247 TYR B N 1
ATOM 7385 C CA . TYR B 1 247 ? 3.822 -31.344 -8.031 1 85.06 247 TYR B CA 1
ATOM 7386 C C . TYR B 1 247 ? 2.49 -31.453 -8.758 1 85.06 247 TYR B C 1
ATOM 7388 O O . TYR B 1 247 ? 1.426 -31.312 -8.148 1 85.06 247 TYR B O 1
ATOM 7396 N N . PRO B 1 248 ? 2.625 -31.688 -9.984 1 83.69 248 PRO B N 1
ATOM 7397 C CA . PRO B 1 248 ? 1.352 -31.969 -10.656 1 83.69 248 PRO B CA 1
ATOM 7398 C C . PRO B 1 248 ? 0.743 -33.312 -10.25 1 83.69 248 PRO B C 1
ATOM 7400 O O . PRO B 1 248 ? 1.468 -34.219 -9.867 1 83.69 248 PRO B O 1
ATOM 7403 N N . GLU B 1 249 ? -0.605 -33.469 -10.164 1 77.31 249 GLU B N 1
ATOM 7404 C CA . GLU B 1 249 ? -1.314 -34.719 -9.852 1 77.31 249 GLU B CA 1
ATOM 7405 C C . GLU B 1 249 ? -0.984 -35.812 -10.852 1 77.31 249 GLU B C 1
ATOM 7407 O O . GLU B 1 249 ? -0.989 -37 -10.516 1 77.31 249 GLU B O 1
ATOM 7412 N N . GLY B 1 250 ? -0.367 -35.562 -11.977 1 78.25 250 GLY B N 1
ATOM 7413 C CA . GLY B 1 250 ? -0.067 -36.531 -13.031 1 78.25 250 GLY B CA 1
ATOM 7414 C C . GLY B 1 250 ? 0.849 -35.969 -14.102 1 78.25 250 GLY B C 1
ATOM 7415 O O . GLY B 1 250 ? 1.413 -34.875 -13.945 1 78.25 250 GLY B O 1
ATOM 7416 N N . SER B 1 251 ? 0.933 -36.844 -15.031 1 82.12 251 SER B N 1
ATOM 7417 C CA . SER B 1 251 ? 1.832 -36.5 -16.125 1 82.12 251 SER B CA 1
ATOM 7418 C C . SER B 1 251 ? 1.312 -35.281 -16.891 1 82.12 251 SER B C 1
ATOM 7420 O O . SER B 1 251 ? 0.103 -35.125 -17.078 1 82.12 251 SER B O 1
ATOM 7422 N N . LEU B 1 252 ? 2.166 -34.5 -17.266 1 90.25 252 LEU B N 1
ATOM 7423 C CA . LEU B 1 252 ? 1.857 -33.344 -18.141 1 90.25 252 LEU B CA 1
ATOM 7424 C C . LEU B 1 252 ? 2.504 -33.531 -19.516 1 90.25 252 LEU B C 1
ATOM 7426 O O . LEU B 1 252 ? 3.602 -34.062 -19.625 1 90.25 252 LEU B O 1
ATOM 7430 N N . GLN B 1 253 ? 1.859 -33.031 -20.5 1 89.25 253 GLN B N 1
ATOM 7431 C CA . GLN B 1 253 ? 2.361 -33.156 -21.859 1 89.25 253 GLN B CA 1
ATOM 7432 C C . GLN B 1 253 ? 2.996 -31.828 -22.328 1 89.25 253 GLN B C 1
ATOM 7434 O O . GLN B 1 253 ? 3.316 -31.672 -23.516 1 89.25 253 GLN B O 1
ATOM 7439 N N . THR B 1 254 ? 3.119 -30.922 -21.438 1 92.56 254 THR B N 1
ATOM 7440 C CA . THR B 1 254 ? 3.842 -29.672 -21.672 1 92.56 254 THR B CA 1
ATOM 7441 C C . THR B 1 254 ? 4.961 -29.5 -20.641 1 92.56 254 THR B C 1
ATOM 7443 O O . THR B 1 254 ? 4.977 -30.172 -19.609 1 92.56 254 THR B O 1
ATOM 7446 N N . ALA B 1 255 ? 5.906 -28.609 -21 1 95.19 255 ALA B N 1
ATOM 7447 C CA . ALA B 1 255 ? 7.027 -28.344 -20.094 1 95.19 255 ALA B CA 1
ATOM 7448 C C . ALA B 1 255 ? 6.539 -27.797 -18.75 1 95.19 255 ALA B C 1
ATOM 7450 O O . ALA B 1 255 ? 5.59 -27.016 -18.703 1 95.19 255 ALA B O 1
ATOM 7451 N N . TRP B 1 256 ? 7.164 -28.219 -17.672 1 96.12 256 TRP B N 1
ATOM 7452 C CA . TRP B 1 256 ? 6.773 -27.719 -16.359 1 96.12 256 TRP B CA 1
ATOM 7453 C C . TRP B 1 256 ? 7.957 -27.75 -15.391 1 96.12 256 TRP B C 1
ATOM 7455 O O . TRP B 1 256 ? 8.977 -28.391 -15.664 1 96.12 256 TRP B O 1
ATOM 7465 N N . GLN B 1 257 ? 7.848 -26.969 -14.391 1 97 257 GLN B N 1
ATOM 7466 C CA . GLN B 1 257 ? 8.891 -26.812 -13.383 1 97 257 GLN B CA 1
ATOM 7467 C C . GLN B 1 257 ? 8.289 -26.703 -11.984 1 97 257 GLN B C 1
ATOM 7469 O O . GLN B 1 257 ? 7.258 -26.047 -11.797 1 97 257 GLN B O 1
ATOM 7474 N N . THR B 1 258 ? 8.875 -27.391 -11.047 1 96.62 258 THR B N 1
ATOM 7475 C CA . THR B 1 258 ? 8.547 -27.188 -9.641 1 96.62 258 THR B CA 1
ATOM 7476 C C . THR B 1 258 ? 9.578 -26.281 -8.969 1 96.62 258 THR B C 1
ATOM 7478 O O . THR B 1 258 ? 10.781 -26.531 -9.062 1 96.62 258 THR B O 1
ATOM 7481 N N . ALA B 1 259 ? 9.078 -25.281 -8.367 1 97 259 ALA B N 1
ATOM 7482 C CA . ALA B 1 259 ? 9.922 -24.453 -7.527 1 97 259 ALA B CA 1
ATOM 7483 C C . ALA B 1 259 ? 9.805 -24.844 -6.059 1 97 259 ALA B C 1
ATOM 7485 O O . ALA B 1 259 ? 8.695 -24.969 -5.531 1 97 259 ALA B O 1
ATOM 7486 N N . ALA B 1 260 ? 10.898 -25 -5.434 1 97.38 260 ALA B N 1
ATOM 7487 C CA . ALA B 1 260 ? 10.914 -25.391 -4.027 1 97.38 260 ALA B CA 1
ATOM 7488 C C . ALA B 1 260 ? 11.922 -24.562 -3.236 1 97.38 260 ALA B C 1
ATOM 7490 O O . ALA B 1 260 ? 12.984 -24.219 -3.752 1 97.38 260 ALA B O 1
ATOM 7491 N N . SER B 1 261 ? 11.578 -24.266 -2.041 1 97.25 261 SER B N 1
ATOM 7492 C CA . SER B 1 261 ? 12.508 -23.641 -1.104 1 97.25 261 SER B CA 1
ATOM 7493 C C . SER B 1 261 ? 13.164 -24.688 -0.208 1 97.25 261 SER B C 1
ATOM 7495 O O . SER B 1 261 ? 12.742 -25.844 -0.177 1 97.25 261 SER B O 1
ATOM 7497 N N . MET B 1 262 ? 14.266 -24.297 0.415 1 97.75 262 MET B N 1
ATOM 7498 C CA . MET B 1 262 ? 14.93 -25.188 1.364 1 97.75 262 MET B CA 1
ATOM 7499 C C . MET B 1 262 ? 13.992 -25.547 2.512 1 97.75 262 MET B C 1
ATOM 7501 O O . MET B 1 262 ? 13.938 -26.703 2.93 1 97.75 262 MET B O 1
ATOM 7505 N N . PHE B 1 263 ? 13.289 -24.5 2.947 1 96.56 263 PHE B N 1
ATOM 7506 C CA . PHE B 1 263 ? 12.242 -24.641 3.951 1 96.56 263 PHE B CA 1
ATOM 7507 C C . PHE B 1 263 ? 10.922 -24.078 3.447 1 96.56 263 PHE B C 1
ATOM 7509 O O . PHE B 1 263 ? 10.859 -22.922 3.031 1 96.56 263 PHE B O 1
ATOM 7516 N N . ASP B 1 264 ? 9.852 -24.828 3.527 1 93.31 264 ASP B N 1
ATOM 7517 C CA . ASP B 1 264 ? 8.57 -24.469 2.916 1 93.31 264 ASP B CA 1
ATOM 7518 C C . ASP B 1 264 ? 8.047 -23.156 3.467 1 93.31 264 ASP B C 1
ATOM 7520 O O . ASP B 1 264 ? 7.258 -22.469 2.814 1 93.31 264 ASP B O 1
ATOM 7524 N N . GLU B 1 265 ? 8.523 -22.781 4.586 1 94.5 265 GLU B N 1
ATOM 7525 C CA . GLU B 1 265 ? 7.945 -21.625 5.281 1 94.5 265 GLU B CA 1
ATOM 7526 C C . GLU B 1 265 ? 8.664 -20.344 4.906 1 94.5 265 GLU B C 1
ATOM 7528 O O . GLU B 1 265 ? 8.242 -19.25 5.301 1 94.5 265 GLU B O 1
ATOM 7533 N N . THR B 1 266 ? 9.805 -20.422 4.078 1 97.31 266 THR B N 1
ATOM 7534 C CA . THR B 1 266 ? 10.516 -19.203 3.678 1 97.31 266 THR B CA 1
ATOM 7535 C C . THR B 1 266 ? 11.367 -19.469 2.439 1 97.31 266 THR B C 1
ATOM 7537 O O . THR B 1 266 ? 11.914 -20.562 2.275 1 97.31 266 THR B O 1
ATOM 7540 N N . TRP B 1 267 ? 11.461 -18.531 1.593 1 97.88 267 TRP B N 1
ATOM 7541 C CA . TRP B 1 267 ? 12.344 -18.578 0.43 1 97.88 267 TRP B CA 1
ATOM 7542 C C . TRP B 1 267 ? 13.656 -17.844 0.718 1 97.88 267 TRP B C 1
ATOM 7544 O O . TRP B 1 267 ? 14.703 -18.219 0.185 1 97.88 267 TRP B O 1
ATOM 7554 N N . SER B 1 268 ? 13.633 -16.797 1.538 1 98.44 268 SER B N 1
ATOM 7555 C CA . SER B 1 268 ? 14.812 -15.992 1.864 1 98.44 268 SER B CA 1
ATOM 7556 C C . SER B 1 268 ? 15.367 -16.359 3.234 1 98.44 268 SER B C 1
ATOM 7558 O O . SER B 1 268 ? 14.852 -17.266 3.898 1 98.44 268 SER B O 1
ATOM 7560 N N . TYR B 1 269 ? 16.422 -15.641 3.609 1 98.56 269 TYR B N 1
ATOM 7561 C CA . TYR B 1 269 ? 17.078 -15.852 4.895 1 98.56 269 TYR B CA 1
ATOM 7562 C C . TYR B 1 269 ? 16.125 -15.562 6.051 1 98.56 269 TYR B C 1
ATOM 7564 O O . TYR B 1 269 ? 15.422 -14.547 6.039 1 98.56 269 TYR B O 1
ATOM 7572 N N . ARG B 1 270 ? 16.047 -16.469 6.93 1 98.19 270 ARG B N 1
ATOM 7573 C CA . ARG B 1 270 ? 15.367 -16.359 8.211 1 98.19 270 ARG B CA 1
ATOM 7574 C C . ARG B 1 270 ? 16.297 -16.703 9.367 1 98.19 270 ARG B C 1
ATOM 7576 O O . ARG B 1 270 ? 16.703 -17.859 9.516 1 98.19 270 ARG B O 1
ATOM 7583 N N . SER B 1 271 ? 16.562 -15.742 10.156 1 98.56 271 SER B N 1
ATOM 7584 C CA . SER B 1 271 ? 17.594 -15.883 11.188 1 98.56 271 SER B CA 1
ATOM 7585 C C . SER B 1 271 ? 17.172 -16.906 12.242 1 98.56 271 SER B C 1
ATOM 7587 O O . SER B 1 271 ? 18.031 -17.578 12.836 1 98.56 271 SER B O 1
ATOM 7589 N N . TRP B 1 272 ? 15.883 -17.078 12.445 1 98.19 272 TRP B N 1
ATOM 7590 C CA . TRP B 1 272 ? 15.391 -17.953 13.5 1 98.19 272 TRP B CA 1
ATOM 7591 C C . TRP B 1 272 ? 14.844 -19.25 12.922 1 98.19 272 TRP B C 1
ATOM 7593 O O . TRP B 1 272 ? 14.109 -19.984 13.602 1 98.19 272 TRP B O 1
ATOM 7603 N N . GLN B 1 273 ? 15.18 -19.609 11.695 1 97.94 273 GLN B N 1
ATOM 7604 C CA . GLN B 1 273 ? 14.734 -20.828 11.047 1 97.94 273 GLN B CA 1
ATOM 7605 C C . GLN B 1 273 ? 15.273 -22.062 11.773 1 97.94 273 GLN B C 1
ATOM 7607 O O . GLN B 1 273 ? 16.469 -22.141 12.047 1 97.94 273 GLN B O 1
ATOM 7612 N N . LYS B 1 274 ? 14.422 -23 12.109 1 97.06 274 LYS B N 1
ATOM 7613 C CA . LYS B 1 274 ? 14.867 -24.312 12.562 1 97.06 274 LYS B CA 1
ATOM 7614 C C . LYS B 1 274 ? 15.312 -25.188 11.391 1 97.06 274 LYS B C 1
ATOM 7616 O O . LYS B 1 274 ? 14.508 -25.516 10.508 1 97.06 274 LYS B O 1
ATOM 7621 N N . ARG B 1 275 ? 16.516 -25.625 11.305 1 97.06 275 ARG B N 1
ATOM 7622 C CA . ARG B 1 275 ? 17.078 -26.188 10.078 1 97.06 275 ARG B CA 1
ATOM 7623 C C . ARG B 1 275 ? 17.203 -27.703 10.188 1 97.06 275 ARG B C 1
ATOM 7625 O O . ARG B 1 275 ? 17.125 -28.406 9.18 1 97.06 275 ARG B O 1
ATOM 7632 N N . GLY B 1 276 ? 17.422 -28.266 11.406 1 97.06 276 GLY B N 1
ATOM 7633 C CA . GLY B 1 276 ? 17.531 -29.719 11.562 1 97.06 276 GLY B CA 1
ATOM 7634 C C . GLY B 1 276 ? 18.859 -30.266 11.07 1 97.06 276 GLY B C 1
ATOM 7635 O O . GLY B 1 276 ? 19.891 -29.625 11.227 1 97.06 276 GLY B O 1
ATOM 7636 N N . ASP B 1 277 ? 18.781 -31.578 10.508 1 97.25 277 ASP B N 1
ATOM 7637 C CA . ASP B 1 277 ? 19.969 -32.312 10.086 1 97.25 277 ASP B CA 1
ATOM 7638 C C . ASP B 1 277 ? 20.219 -32.156 8.586 1 97.25 277 ASP B C 1
ATOM 7640 O O . ASP B 1 277 ? 19.281 -32.219 7.785 1 97.25 277 ASP B O 1
ATOM 7644 N N . VAL B 1 278 ? 21.469 -32 8.219 1 97.81 278 VAL B N 1
ATOM 7645 C CA . VAL B 1 278 ? 21.859 -31.734 6.836 1 97.81 278 VAL B CA 1
ATOM 7646 C C . VAL B 1 278 ? 21.516 -32.938 5.949 1 97.81 278 VAL B C 1
ATOM 7648 O O . VAL B 1 278 ? 20.922 -32.75 4.879 1 97.81 278 VAL B O 1
ATOM 7651 N N . HIS B 1 279 ? 21.828 -34.125 6.363 1 97.06 279 HIS B N 1
ATOM 7652 C CA . HIS B 1 279 ? 21.594 -35.312 5.543 1 97.06 279 HIS B CA 1
ATOM 7653 C C . HIS B 1 279 ? 20.109 -35.531 5.289 1 97.06 279 HIS B C 1
ATOM 7655 O O . HIS B 1 279 ? 19.703 -35.844 4.172 1 97.06 279 HIS B O 1
ATOM 7661 N N . THR B 1 280 ? 19.375 -35.375 6.348 1 96.62 280 THR B N 1
ATOM 7662 C CA . THR B 1 280 ? 17.922 -35.531 6.238 1 96.62 280 THR B CA 1
ATOM 7663 C C . THR B 1 280 ? 17.344 -34.562 5.215 1 96.62 280 THR B C 1
ATOM 7665 O O . THR B 1 280 ? 16.531 -34.938 4.371 1 96.62 280 THR B O 1
ATOM 7668 N N . LYS B 1 281 ? 17.734 -33.344 5.305 1 97.75 281 LYS B N 1
ATOM 7669 C CA . LYS B 1 281 ? 17.25 -32.344 4.371 1 97.75 281 LYS B CA 1
ATOM 7670 C C . LYS B 1 281 ? 17.734 -32.625 2.951 1 97.75 281 LYS B C 1
ATOM 7672 O O . LYS B 1 281 ? 16.969 -32.5 1.996 1 97.75 281 LYS B O 1
ATOM 7677 N N . ALA B 1 282 ? 18.984 -33.031 2.805 1 98.12 282 ALA B N 1
ATOM 7678 C CA . ALA B 1 282 ? 19.531 -33.375 1.488 1 98.12 282 ALA B CA 1
ATOM 7679 C C . ALA B 1 282 ? 18.734 -34.5 0.836 1 98.12 282 ALA B C 1
ATOM 7681 O O . ALA B 1 282 ? 18.391 -34.438 -0.347 1 98.12 282 ALA B O 1
ATOM 7682 N N . MET B 1 283 ? 18.391 -35.5 1.582 1 96.81 283 MET B N 1
ATOM 7683 C CA . MET B 1 283 ? 17.625 -36.625 1.059 1 96.81 283 MET B CA 1
ATOM 7684 C C . MET B 1 283 ? 16.219 -36.219 0.685 1 96.81 283 MET B C 1
ATOM 7686 O O . MET B 1 283 ? 15.672 -36.656 -0.323 1 96.81 283 MET B O 1
ATOM 7690 N N . GLU B 1 284 ? 15.664 -35.375 1.508 1 96.75 284 GLU B N 1
ATOM 7691 C CA . GLU B 1 284 ? 14.336 -34.844 1.214 1 96.75 284 GLU B CA 1
ATOM 7692 C C . GLU B 1 284 ? 14.32 -34.125 -0.136 1 96.75 284 GLU B C 1
ATOM 7694 O O . GLU B 1 284 ? 13.453 -34.406 -0.97 1 96.75 284 GLU B O 1
ATOM 7699 N N . LYS B 1 285 ? 15.273 -33.219 -0.324 1 98.06 285 LYS B N 1
ATOM 7700 C CA . LYS B 1 285 ? 15.289 -32.406 -1.544 1 98.06 285 LYS B CA 1
ATOM 7701 C C . LYS B 1 285 ? 15.742 -33.25 -2.74 1 98.06 285 LYS B C 1
ATOM 7703 O O . LYS B 1 285 ? 15.281 -33.031 -3.863 1 98.06 285 LYS B O 1
ATOM 7708 N N . LEU B 1 286 ? 16.625 -34.219 -2.504 1 98.25 286 LEU B N 1
ATOM 7709 C CA . LEU B 1 286 ? 17.016 -35.125 -3.566 1 98.25 286 LEU B CA 1
ATOM 7710 C C . LEU B 1 286 ? 15.805 -35.938 -4.047 1 98.25 286 LEU B C 1
ATOM 7712 O O . LEU B 1 286 ? 15.617 -36.125 -5.254 1 98.25 286 LEU B O 1
ATOM 7716 N N . ARG B 1 287 ? 15.031 -36.469 -3.176 1 96.62 287 ARG B N 1
ATOM 7717 C CA . ARG B 1 287 ? 13.812 -37.188 -3.543 1 96.62 287 ARG B CA 1
ATOM 7718 C C . ARG B 1 287 ? 12.867 -36.312 -4.336 1 96.62 287 ARG B C 1
ATOM 7720 O O . ARG B 1 287 ? 12.203 -36.781 -5.266 1 96.62 287 ARG B O 1
ATOM 7727 N N . SER B 1 288 ? 12.773 -35.031 -3.957 1 96.81 288 SER B N 1
ATOM 7728 C CA . SER B 1 288 ? 11.961 -34.094 -4.723 1 96.81 288 SER B CA 1
ATOM 7729 C C . SER B 1 288 ? 12.477 -33.969 -6.152 1 96.81 288 SER B C 1
ATOM 7731 O O . SER B 1 288 ? 11.695 -34 -7.105 1 96.81 288 SER B O 1
ATOM 7733 N N . LEU B 1 289 ? 13.781 -33.781 -6.262 1 98.12 289 LEU B N 1
ATOM 7734 C CA . LEU B 1 289 ? 14.398 -33.719 -7.582 1 98.12 289 LEU B CA 1
ATOM 7735 C C . LEU B 1 289 ? 14.078 -34.938 -8.406 1 98.12 289 LEU B C 1
ATOM 7737 O O . LEU B 1 289 ? 13.641 -34.844 -9.555 1 98.12 289 LEU B O 1
ATOM 7741 N N . ILE B 1 290 ? 14.266 -36.094 -7.809 1 97.12 290 ILE B N 1
ATOM 7742 C CA . ILE B 1 290 ? 14.039 -37.375 -8.469 1 97.12 290 ILE B CA 1
ATOM 7743 C C . ILE B 1 290 ? 12.578 -37.469 -8.898 1 97.12 290 ILE B C 1
ATOM 7745 O O . ILE B 1 290 ? 12.281 -37.875 -10.031 1 97.12 290 ILE B O 1
ATOM 7749 N N . ASN B 1 291 ? 11.719 -37.156 -8.039 1 94.88 291 ASN B N 1
ATOM 7750 C CA . ASN B 1 291 ? 10.297 -37.188 -8.336 1 94.88 291 ASN B CA 1
ATOM 7751 C C . ASN B 1 291 ? 9.938 -36.281 -9.508 1 94.88 291 ASN B C 1
ATOM 7753 O O . ASN B 1 291 ? 9.188 -36.688 -10.398 1 94.88 291 ASN B O 1
ATOM 7757 N N . VAL B 1 292 ? 10.398 -35.125 -9.492 1 96.25 292 VAL B N 1
ATOM 7758 C CA . VAL B 1 292 ? 10.102 -34.125 -10.539 1 96.25 292 VAL B CA 1
ATOM 7759 C C . VAL B 1 292 ? 10.625 -34.656 -11.883 1 96.25 292 VAL B C 1
ATOM 7761 O O . VAL B 1 292 ? 9.891 -34.656 -12.867 1 96.25 292 VAL B O 1
ATOM 7764 N N . VAL B 1 293 ? 11.82 -35.125 -11.891 1 96.62 293 VAL B N 1
ATOM 7765 C CA . VAL B 1 293 ? 12.469 -35.531 -13.125 1 96.62 293 VAL B CA 1
ATOM 7766 C C . VAL B 1 293 ? 11.797 -36.781 -13.672 1 96.62 293 VAL B C 1
ATOM 7768 O O . VAL B 1 293 ? 11.586 -36.938 -14.875 1 96.62 293 VAL B O 1
ATOM 7771 N N . SER B 1 294 ? 11.469 -37.688 -12.773 1 95.12 294 SER B N 1
ATOM 7772 C CA . SER B 1 294 ? 10.852 -38.938 -13.195 1 95.12 294 SER B CA 1
ATOM 7773 C C . SER B 1 294 ? 9.461 -38.719 -13.773 1 95.12 294 SER B C 1
ATOM 7775 O O . SER B 1 294 ? 8.898 -39.594 -14.43 1 95.12 294 SER B O 1
ATOM 7777 N N . HIS B 1 295 ? 8.938 -37.531 -13.562 1 92.75 295 HIS B N 1
ATOM 7778 C CA . HIS B 1 295 ? 7.633 -37.188 -14.109 1 92.75 295 HIS B CA 1
ATOM 7779 C C . HIS B 1 295 ? 7.762 -36.188 -15.242 1 92.75 295 HIS B C 1
ATOM 7781 O O . HIS B 1 295 ? 6.766 -35.594 -15.688 1 92.75 295 HIS B O 1
ATOM 7787 N N . GLY B 1 296 ? 8.953 -35.938 -15.625 1 93.5 296 GLY B N 1
ATOM 7788 C CA . GLY B 1 296 ? 9.188 -35.188 -16.859 1 93.5 296 GLY B CA 1
ATOM 7789 C C . GLY B 1 296 ? 9.391 -33.719 -16.641 1 93.5 296 GLY B C 1
ATOM 7790 O O . GLY B 1 296 ? 9.359 -32.938 -17.594 1 93.5 296 GLY B O 1
ATOM 7791 N N . GLY B 1 297 ? 9.539 -33.25 -15.398 1 96.06 297 GLY B N 1
ATOM 7792 C CA . GLY B 1 297 ? 9.695 -31.828 -15.109 1 96.06 297 GLY B CA 1
ATOM 7793 C C . GLY B 1 297 ? 11.125 -31.438 -14.766 1 96.06 297 GLY B C 1
ATOM 7794 O O . GLY B 1 297 ? 12.039 -32.25 -14.891 1 96.06 297 GLY B O 1
ATOM 7795 N N . ASN B 1 298 ? 11.391 -30.188 -14.523 1 97.44 298 ASN B N 1
ATOM 7796 C CA . ASN B 1 298 ? 12.633 -29.641 -13.977 1 97.44 298 ASN B CA 1
ATOM 7797 C C . ASN B 1 298 ? 12.438 -29.141 -12.539 1 97.44 298 ASN B C 1
ATOM 7799 O O . ASN B 1 298 ? 11.328 -28.797 -12.141 1 97.44 298 ASN B O 1
ATOM 7803 N N . PHE B 1 299 ? 13.516 -29.219 -11.797 1 98 299 PHE B N 1
ATOM 7804 C CA . PHE B 1 299 ? 13.461 -28.875 -10.383 1 98 299 PHE B CA 1
ATOM 7805 C C . PHE B 1 299 ? 14.266 -27.609 -10.102 1 98 299 PHE B C 1
ATOM 7807 O O . PHE B 1 299 ? 15.43 -27.5 -10.484 1 98 299 PHE B O 1
ATOM 7814 N N . LEU B 1 300 ? 13.625 -26.656 -9.539 1 98.12 300 LEU B N 1
ATOM 7815 C CA . LEU B 1 300 ? 14.211 -25.375 -9.133 1 98.12 300 LEU B CA 1
ATOM 7816 C C . LEU B 1 300 ? 14.289 -25.281 -7.609 1 98.12 300 LEU B C 1
ATOM 7818 O O . LEU B 1 300 ? 13.266 -25.125 -6.941 1 98.12 300 LEU B O 1
ATOM 7822 N N . LEU B 1 301 ? 15.461 -25.375 -6.996 1 98.69 301 LEU B N 1
ATOM 7823 C CA . LEU B 1 301 ? 15.633 -25.375 -5.547 1 98.69 301 LEU B CA 1
ATOM 7824 C C . LEU B 1 301 ? 16.281 -24.062 -5.082 1 98.69 301 LEU B C 1
ATOM 7826 O O . LEU B 1 301 ? 17.312 -23.656 -5.613 1 98.69 301 LEU B O 1
ATOM 7830 N N . ASN B 1 302 ? 15.727 -23.5 -4.078 1 98.62 302 ASN B N 1
ATOM 7831 C CA . ASN B 1 302 ? 16.062 -22.141 -3.66 1 98.62 302 ASN B CA 1
ATOM 7832 C C . ASN B 1 302 ? 17.062 -22.141 -2.504 1 98.62 302 ASN B C 1
ATOM 7834 O O . ASN B 1 302 ? 17.031 -23.031 -1.65 1 98.62 302 ASN B O 1
ATOM 7838 N N . ILE B 1 303 ? 17.969 -21.156 -2.51 1 98.5 303 ILE B N 1
ATOM 7839 C CA . ILE B 1 303 ? 18.688 -20.734 -1.312 1 98.5 303 ILE B CA 1
ATOM 7840 C C . ILE B 1 303 ? 18.344 -19.297 -0.987 1 98.5 303 ILE B C 1
ATOM 7842 O O . ILE B 1 303 ? 17.875 -18.547 -1.853 1 98.5 303 ILE B O 1
ATOM 7846 N N . GLY B 1 304 ? 18.531 -18.922 0.273 1 98.69 304 GLY B N 1
ATOM 7847 C CA . GLY B 1 304 ? 18.312 -17.547 0.735 1 98.69 304 GLY B CA 1
ATOM 7848 C C . GLY B 1 304 ? 19.516 -16.984 1.466 1 98.69 304 GLY B C 1
ATOM 7849 O O . GLY B 1 304 ? 19.625 -17.109 2.688 1 98.69 304 GLY B O 1
ATOM 7850 N N . PRO B 1 305 ? 20.438 -16.359 0.772 1 98.81 305 PRO B N 1
ATOM 7851 C CA . PRO B 1 305 ? 21.625 -15.781 1.407 1 98.81 305 PRO B CA 1
ATOM 7852 C C . PRO B 1 305 ? 21.281 -14.789 2.512 1 98.81 305 PRO B C 1
ATOM 7854 O O . PRO B 1 305 ? 20.188 -14.211 2.502 1 98.81 305 PRO B O 1
ATOM 7857 N N . LYS B 1 306 ? 22.234 -14.633 3.43 1 98.62 306 LYS B N 1
ATOM 7858 C CA . LYS B 1 306 ? 22.062 -13.672 4.52 1 98.62 306 LYS B CA 1
ATOM 7859 C C . LYS B 1 306 ? 22.172 -12.242 4.012 1 98.62 306 LYS B C 1
ATOM 7861 O O . LYS B 1 306 ? 22.609 -12.008 2.883 1 98.62 306 LYS B O 1
ATOM 7866 N N . GLY B 1 307 ? 21.859 -11.297 4.934 1 98.38 307 GLY B N 1
ATOM 7867 C CA . GLY B 1 307 ? 21.922 -9.883 4.586 1 98.38 307 GLY B CA 1
ATOM 7868 C C . GLY B 1 307 ? 23.328 -9.43 4.223 1 98.38 307 GLY B C 1
ATOM 7869 O O . GLY B 1 307 ? 23.5 -8.508 3.42 1 98.38 307 GLY B O 1
ATOM 7870 N N . ASP B 1 308 ? 24.344 -10.094 4.742 1 98.38 308 ASP B N 1
ATOM 7871 C CA . ASP B 1 308 ? 25.734 -9.727 4.457 1 98.38 308 ASP B CA 1
ATOM 7872 C C . ASP B 1 308 ? 26.203 -10.328 3.135 1 98.38 308 ASP B C 1
ATOM 7874 O O . ASP B 1 308 ? 27.344 -10.102 2.713 1 98.38 308 ASP B O 1
ATOM 7878 N N . GLY B 1 309 ? 25.328 -11.133 2.5 1 98.5 309 GLY B N 1
ATOM 7879 C CA . GLY B 1 309 ? 25.609 -11.695 1.19 1 98.5 309 GLY B CA 1
ATOM 7880 C C . GLY B 1 309 ? 26.094 -13.133 1.255 1 98.5 309 GLY B C 1
ATOM 7881 O O . GLY B 1 309 ? 26.125 -13.828 0.235 1 98.5 309 GLY B O 1
ATOM 7882 N N . SER B 1 310 ? 26.422 -13.633 2.428 1 98.69 310 SER B N 1
ATOM 7883 C CA . SER B 1 310 ? 26.953 -14.984 2.541 1 98.69 310 SER B CA 1
ATOM 7884 C C . SER B 1 310 ? 25.859 -16.031 2.414 1 98.69 310 SER B C 1
ATOM 7886 O O . SER B 1 310 ? 24.703 -15.773 2.803 1 98.69 310 SER B O 1
ATOM 7888 N N . VAL B 1 311 ? 26.203 -17.172 1.861 1 98.69 311 VAL B N 1
ATOM 7889 C CA . VAL B 1 311 ? 25.297 -18.312 1.795 1 98.69 311 VAL B CA 1
ATOM 7890 C C . VAL B 1 311 ? 25.219 -19 3.16 1 98.69 311 VAL B C 1
ATOM 7892 O O . VAL B 1 311 ? 26.234 -19.156 3.838 1 98.69 311 VAL B O 1
ATOM 7895 N N . VAL B 1 312 ? 24.016 -19.312 3.58 1 98.5 312 VAL B N 1
ATOM 7896 C CA . VAL B 1 312 ? 23.828 -20.016 4.84 1 98.5 312 VAL B CA 1
ATOM 7897 C C . VAL B 1 312 ? 24.594 -21.344 4.805 1 98.5 312 VAL B C 1
ATOM 7899 O O . VAL B 1 312 ? 24.375 -22.172 3.906 1 98.5 312 VAL B O 1
ATOM 7902 N N . PRO B 1 313 ? 25.469 -21.641 5.789 1 98.44 313 PRO B N 1
ATOM 7903 C CA . PRO B 1 313 ? 26.281 -22.859 5.766 1 98.44 313 PRO B CA 1
ATOM 7904 C C . PRO B 1 313 ? 25.438 -24.125 5.641 1 98.44 313 PRO B C 1
ATOM 7906 O O . PRO B 1 313 ? 25.797 -25.047 4.898 1 98.44 313 PRO B O 1
ATOM 7909 N N . PHE B 1 314 ? 24.344 -24.188 6.32 1 98.62 314 PHE B N 1
ATOM 7910 C CA . PHE B 1 314 ? 23.453 -25.344 6.258 1 98.62 314 PHE B CA 1
ATOM 7911 C C . PHE B 1 314 ? 23 -25.594 4.824 1 98.62 314 PHE B C 1
ATOM 7913 O O . PHE B 1 314 ? 23.031 -26.734 4.355 1 98.62 314 PHE B O 1
ATOM 7920 N N . GLU B 1 315 ? 22.578 -24.625 4.125 1 98.75 315 GLU B N 1
ATOM 7921 C CA . GLU B 1 315 ? 22.109 -24.766 2.752 1 98.75 315 GLU B CA 1
ATOM 7922 C C . GLU B 1 315 ? 23.234 -25.188 1.822 1 98.75 315 GLU B C 1
ATOM 7924 O O . GLU B 1 315 ? 23.031 -26.016 0.924 1 98.75 315 GLU B O 1
ATOM 7929 N N . ARG B 1 316 ? 24.406 -24.625 2.098 1 98.75 316 ARG B N 1
ATOM 7930 C CA . ARG B 1 316 ? 25.594 -25.031 1.338 1 98.75 316 ARG B CA 1
ATOM 7931 C C . ARG B 1 316 ? 25.859 -26.531 1.486 1 98.75 316 ARG B C 1
ATOM 7933 O O . ARG B 1 316 ? 26.062 -27.219 0.493 1 98.75 316 ARG B O 1
ATOM 7940 N N . GLU B 1 317 ? 25.797 -27 2.639 1 98.75 317 GLU B N 1
ATOM 7941 C CA . GLU B 1 317 ? 26.109 -28.406 2.904 1 98.75 317 GLU B CA 1
ATOM 7942 C C . GLU B 1 317 ? 25.047 -29.312 2.295 1 98.75 317 GLU B C 1
ATOM 7944 O O . GLU B 1 317 ? 25.375 -30.391 1.774 1 98.75 317 GLU B O 1
ATOM 7949 N N . VAL B 1 318 ? 23.812 -28.906 2.377 1 98.81 318 VAL B N 1
ATOM 7950 C CA . VAL B 1 318 ? 22.734 -29.688 1.776 1 98.81 318 VAL B CA 1
ATOM 7951 C C . VAL B 1 318 ? 22.953 -29.812 0.273 1 98.81 318 VAL B C 1
ATOM 7953 O O . VAL B 1 318 ? 22.875 -30.922 -0.281 1 98.81 318 VAL B O 1
ATOM 7956 N N . LEU B 1 319 ? 23.297 -28.75 -0.355 1 98.88 319 LEU B N 1
ATOM 7957 C CA . LEU B 1 319 ? 23.516 -28.734 -1.799 1 98.88 319 LEU B CA 1
ATOM 7958 C C . LEU B 1 319 ? 24.703 -29.594 -2.184 1 98.88 319 LEU B C 1
ATOM 7960 O O . LEU B 1 319 ? 24.656 -30.328 -3.174 1 98.88 319 LEU B O 1
ATOM 7964 N N . LYS B 1 320 ? 25.781 -29.5 -1.407 1 98.75 320 LYS B N 1
ATOM 7965 C CA . LYS B 1 320 ? 26.984 -30.281 -1.687 1 98.75 320 LYS B CA 1
ATOM 7966 C C . LYS B 1 320 ? 26.688 -31.781 -1.589 1 98.75 320 LYS B C 1
ATOM 7968 O O . LYS B 1 320 ? 27.188 -32.562 -2.396 1 98.75 320 LYS B O 1
ATOM 7973 N N . GLU B 1 321 ? 25.922 -32.125 -0.615 1 98.38 321 GLU B N 1
ATOM 7974 C CA . GLU B 1 321 ? 25.578 -33.531 -0.462 1 98.38 321 GLU B CA 1
ATOM 7975 C C . GLU B 1 321 ? 24.766 -34.031 -1.653 1 98.38 321 GLU B C 1
ATOM 7977 O O . GLU B 1 321 ? 24.984 -35.156 -2.139 1 98.38 321 GLU B O 1
ATOM 7982 N N . ILE B 1 322 ? 23.859 -33.312 -2.137 1 98.75 322 ILE B N 1
ATOM 7983 C CA . ILE B 1 322 ? 23.094 -33.656 -3.328 1 98.75 322 ILE B CA 1
ATOM 7984 C C . ILE B 1 322 ? 24.031 -33.781 -4.523 1 98.75 322 ILE B C 1
ATOM 7986 O O . ILE B 1 322 ? 23.906 -34.719 -5.328 1 98.75 322 ILE B O 1
ATOM 7990 N N . GLY B 1 323 ? 24.984 -32.875 -4.582 1 98.75 323 GLY B N 1
ATOM 7991 C CA . GLY B 1 323 ? 25.969 -32.906 -5.652 1 98.75 323 GLY B CA 1
ATOM 7992 C C . GLY B 1 323 ? 26.797 -34.188 -5.668 1 98.75 323 GLY B C 1
ATOM 7993 O O . GLY B 1 323 ? 27.109 -34.688 -6.738 1 98.75 323 GLY B O 1
ATOM 7994 N N . ILE B 1 324 ? 27.156 -34.625 -4.516 1 98.31 324 ILE B N 1
ATOM 7995 C CA . ILE B 1 324 ? 27.922 -35.875 -4.406 1 98.31 324 ILE B CA 1
ATOM 7996 C C . ILE B 1 324 ? 27.125 -37.031 -5 1 98.31 324 ILE B C 1
ATOM 7998 O O . ILE B 1 324 ? 27.672 -37.844 -5.742 1 98.31 324 ILE B O 1
ATOM 8002 N N . TRP B 1 325 ? 25.891 -37.094 -4.73 1 98.31 325 TRP B N 1
ATOM 8003 C CA . TRP B 1 325 ? 25.031 -38.125 -5.293 1 98.31 325 TRP B CA 1
ATOM 8004 C C . TRP B 1 325 ? 24.938 -38 -6.809 1 98.31 325 TRP B C 1
ATOM 8006 O O . TRP B 1 325 ? 25.016 -38.969 -7.535 1 98.31 325 TRP B O 1
ATOM 8016 N N . LEU B 1 326 ? 24.828 -36.812 -7.281 1 98.5 326 LEU B N 1
ATOM 8017 C CA . LEU B 1 326 ? 24.625 -36.562 -8.703 1 98.5 326 LEU B CA 1
ATOM 8018 C C . LEU B 1 326 ? 25.906 -36.844 -9.492 1 98.5 326 LEU B C 1
ATOM 8020 O O . LEU B 1 326 ? 25.844 -37.188 -10.672 1 98.5 326 LEU B O 1
ATOM 8024 N N . LYS B 1 327 ? 27.031 -36.656 -8.859 1 97.75 327 LYS B N 1
ATOM 8025 C CA . LYS B 1 327 ? 28.281 -37 -9.516 1 97.75 327 LYS B CA 1
ATOM 8026 C C . LYS B 1 327 ? 28.312 -38.469 -9.883 1 97.75 327 LYS B C 1
ATOM 8028 O O . LYS B 1 327 ? 28.844 -38.844 -10.938 1 97.75 327 LYS B O 1
ATOM 8033 N N . LYS B 1 328 ? 27.688 -39.219 -9.086 1 97 328 LYS B N 1
ATOM 8034 C CA . LYS B 1 328 ? 27.688 -40.688 -9.273 1 97 328 LYS B CA 1
ATOM 8035 C C . LYS B 1 328 ? 26.516 -41.094 -10.156 1 97 328 LYS B C 1
ATOM 8037 O O . LYS B 1 328 ? 26.625 -42.062 -10.922 1 97 328 LYS B O 1
ATOM 8042 N N . ASN B 1 329 ? 25.438 -40.469 -10.008 1 97.81 329 ASN B N 1
ATOM 8043 C CA . ASN B 1 329 ? 24.203 -40.969 -10.578 1 97.81 329 ASN B CA 1
ATOM 8044 C C . ASN B 1 329 ? 23.594 -40 -11.578 1 97.81 329 ASN B C 1
ATOM 8046 O O . ASN B 1 329 ? 22.422 -40.094 -11.938 1 97.81 329 ASN B O 1
ATOM 8050 N N . GLY B 1 330 ? 24.328 -39.031 -12.07 1 97.81 330 GLY B N 1
ATOM 8051 C CA . GLY B 1 330 ? 23.828 -37.969 -12.93 1 97.81 330 GLY B CA 1
ATOM 8052 C C . GLY B 1 330 ? 23.203 -38.469 -14.219 1 97.81 330 GLY B C 1
ATOM 8053 O O . GLY B 1 330 ? 22.312 -37.844 -14.773 1 97.81 330 GLY B O 1
ATOM 8054 N N . GLU B 1 331 ? 23.625 -39.625 -14.703 1 97.12 331 GLU B N 1
ATOM 8055 C CA . GLU B 1 331 ? 23.109 -40.188 -15.938 1 97.12 331 GLU B CA 1
ATOM 8056 C C . GLU B 1 331 ? 21.625 -40.531 -15.805 1 97.12 331 GLU B C 1
ATOM 8058 O O . GLU B 1 331 ? 20.891 -40.531 -16.797 1 97.12 331 GLU B O 1
ATOM 8063 N N . ALA B 1 332 ? 21.234 -40.781 -14.609 1 98.12 332 ALA B N 1
ATOM 8064 C CA . ALA B 1 332 ? 19.844 -41.125 -14.344 1 98.12 332 ALA B CA 1
ATOM 8065 C C . ALA B 1 332 ? 18.969 -39.875 -14.234 1 98.12 332 ALA B C 1
ATOM 8067 O O . ALA B 1 332 ? 17.75 -39.969 -14.125 1 98.12 332 ALA B O 1
ATOM 8068 N N . ILE B 1 333 ? 19.562 -38.75 -14.227 1 98.31 333 ILE B N 1
ATOM 8069 C CA . ILE B 1 333 ? 18.828 -37.5 -14.008 1 98.31 333 ILE B CA 1
ATOM 8070 C C . ILE B 1 333 ? 18.922 -36.625 -15.258 1 98.31 333 ILE B C 1
ATOM 8072 O O . ILE B 1 333 ? 17.922 -36.406 -15.938 1 98.31 333 ILE B O 1
ATOM 8076 N N . TYR B 1 334 ? 20.094 -36.25 -15.695 1 98 334 TYR B N 1
ATOM 8077 C CA . TYR B 1 334 ? 20.281 -35.25 -16.766 1 98 334 TYR B CA 1
ATOM 8078 C C . TYR B 1 334 ? 19.953 -35.875 -18.125 1 98 334 TYR B C 1
ATOM 8080 O O . TYR B 1 334 ? 20.375 -37 -18.422 1 98 334 TYR B O 1
ATOM 8088 N N . GLY B 1 335 ? 19.172 -35.094 -18.891 1 96.5 335 GLY B N 1
ATOM 8089 C CA . GLY B 1 335 ? 18.844 -35.5 -20.25 1 96.5 335 GLY B CA 1
ATOM 8090 C C . GLY B 1 335 ? 17.859 -36.656 -20.312 1 96.5 335 GLY B C 1
ATOM 8091 O O . GLY B 1 335 ? 17.641 -37.25 -21.391 1 96.5 335 GLY B O 1
ATOM 8092 N N . THR B 1 336 ? 17.312 -37.031 -19.219 1 96.69 336 THR B N 1
ATOM 8093 C CA . THR B 1 336 ? 16.391 -38.156 -19.188 1 96.69 336 THR B CA 1
ATOM 8094 C C . THR B 1 336 ? 14.977 -37.719 -19.516 1 96.69 336 THR B C 1
ATOM 8096 O O . THR B 1 336 ? 14.688 -36.5 -19.562 1 96.69 336 THR B O 1
ATOM 8099 N N . GLU B 1 337 ? 14.109 -38.656 -19.812 1 94.25 337 GLU B N 1
ATOM 8100 C CA . GLU B 1 337 ? 12.672 -38.469 -19.984 1 94.25 337 GLU B CA 1
ATOM 8101 C C . GLU B 1 337 ? 11.898 -39.156 -18.844 1 94.25 337 GLU B C 1
ATOM 8103 O O . GLU B 1 337 ? 12.461 -39.938 -18.078 1 94.25 337 GLU B O 1
ATOM 8108 N N . ALA B 1 338 ? 10.648 -38.844 -18.766 1 93.56 338 ALA B N 1
ATOM 8109 C CA . ALA B 1 338 ? 9.773 -39.375 -17.719 1 93.56 338 ALA B CA 1
ATOM 8110 C C . ALA B 1 338 ? 9.672 -40.875 -17.812 1 93.56 338 ALA B C 1
ATOM 8112 O O . ALA B 1 338 ? 9.961 -41.469 -18.859 1 93.56 338 ALA B O 1
ATOM 8113 N N . SER B 1 339 ? 9.297 -41.469 -16.672 1 93.56 339 SER B N 1
ATOM 8114 C CA . SER B 1 339 ? 9.023 -42.906 -16.625 1 93.56 339 SER B CA 1
ATOM 8115 C C . SER B 1 339 ? 8.078 -43.312 -17.75 1 93.56 339 SER B C 1
ATOM 8117 O O . SER B 1 339 ? 7.094 -42.625 -18.031 1 93.56 339 SER B O 1
ATOM 8119 N N . PRO B 1 340 ? 8.383 -44.312 -18.438 1 91.44 340 PRO B N 1
ATOM 8120 C CA . PRO B 1 340 ? 7.461 -44.812 -19.469 1 91.44 340 PRO B CA 1
ATOM 8121 C C . PRO B 1 340 ? 6.262 -45.562 -18.875 1 91.44 340 PRO B C 1
ATOM 8123 O O . PRO B 1 340 ? 5.363 -45.969 -19.625 1 91.44 340 PRO B O 1
ATOM 8126 N N . PHE B 1 341 ? 6.316 -45.688 -17.547 1 87.25 341 PHE B N 1
ATOM 8127 C CA . PHE B 1 341 ? 5.238 -46.406 -16.875 1 87.25 341 PHE B CA 1
ATOM 8128 C C . PHE B 1 341 ? 4.277 -45.438 -16.219 1 87.25 341 PHE B C 1
ATOM 8130 O O . PHE B 1 341 ? 4.703 -44.438 -15.609 1 87.25 341 PHE B O 1
ATOM 8137 N N . ARG B 1 342 ? 3.035 -45.562 -16.297 1 75.44 342 ARG B N 1
ATOM 8138 C CA . ARG B 1 342 ? 2.027 -44.688 -15.703 1 75.44 342 ARG B CA 1
ATOM 8139 C C . ARG B 1 342 ? 1.898 -44.938 -14.211 1 75.44 342 ARG B C 1
ATOM 8141 O O . ARG B 1 342 ? 1.483 -44.031 -13.461 1 75.44 342 ARG B O 1
ATOM 8148 N N . GLU B 1 343 ? 2.26 -46.156 -13.867 1 76.75 343 GLU B N 1
ATOM 8149 C CA . GLU B 1 343 ? 2.141 -46.531 -12.461 1 76.75 343 GLU B CA 1
ATOM 8150 C C . GLU B 1 343 ? 3.232 -45.875 -11.617 1 76.75 343 GLU B C 1
ATOM 8152 O O . GLU B 1 343 ? 4.34 -45.625 -12.102 1 76.75 343 GLU B O 1
ATOM 8157 N N . GLN B 1 344 ? 2.773 -45.594 -10.445 1 84.06 344 GLN B N 1
ATOM 8158 C CA . GLN B 1 344 ? 3.758 -45.188 -9.445 1 84.06 344 GLN B CA 1
ATOM 8159 C C . GLN B 1 344 ? 4.207 -46.406 -8.617 1 84.06 344 GLN B C 1
ATOM 8161 O O . GLN B 1 344 ? 3.398 -47.25 -8.281 1 84.06 344 GLN B O 1
ATOM 8166 N N . PHE B 1 345 ? 5.453 -46.375 -8.406 1 91.38 345 PHE B N 1
ATOM 8167 C CA . PHE B 1 345 ? 6.004 -47.531 -7.684 1 91.38 345 PHE B CA 1
ATOM 8168 C C . PHE B 1 345 ? 6.355 -47.156 -6.25 1 91.38 345 PHE B C 1
ATOM 8170 O O . PHE B 1 345 ? 6.922 -46.062 -6.008 1 91.38 345 PHE B O 1
ATOM 8177 N N . GLU B 1 346 ? 6.027 -48 -5.391 1 93.69 346 GLU B N 1
ATOM 8178 C CA . GLU B 1 346 ? 6.352 -47.781 -3.986 1 93.69 346 GLU B CA 1
ATOM 8179 C C . GLU B 1 346 ? 7.855 -47.844 -3.744 1 93.69 346 GLU B C 1
ATOM 8181 O O . GLU B 1 346 ? 8.383 -47.188 -2.842 1 93.69 346 GLU B O 1
ATOM 8186 N N . TRP B 1 347 ? 8.484 -48.656 -4.559 1 95.44 347 TRP B N 1
ATOM 8187 C CA . TRP B 1 347 ? 9.898 -48.938 -4.324 1 95.44 347 TRP B CA 1
ATOM 8188 C C . TRP B 1 347 ? 10.766 -47.75 -4.812 1 95.44 347 TRP B C 1
ATOM 8190 O O . TRP B 1 347 ? 11.945 -47.688 -4.477 1 95.44 347 TRP B O 1
ATOM 8200 N N . GLY B 1 348 ? 10.227 -46.938 -5.688 1 96.38 348 GLY B N 1
ATOM 8201 C CA . GLY B 1 348 ? 10.969 -45.844 -6.262 1 96.38 348 GLY B CA 1
ATOM 8202 C C . GLY B 1 348 ? 10.359 -45.312 -7.555 1 96.38 348 GLY B C 1
ATOM 8203 O O . GLY B 1 348 ? 9.141 -45.219 -7.68 1 96.38 348 GLY B O 1
ATOM 8204 N N . THR B 1 349 ? 11.258 -44.938 -8.398 1 96.25 349 THR B N 1
ATOM 8205 C CA . THR B 1 349 ? 10.789 -44.406 -9.672 1 96.25 349 THR B CA 1
ATOM 8206 C C . THR B 1 349 ? 11.766 -44.719 -10.797 1 96.25 349 THR B C 1
ATOM 8208 O O . THR B 1 349 ? 12.742 -45.469 -10.586 1 96.25 349 THR B O 1
ATOM 8211 N N . ILE B 1 350 ? 11.375 -44.281 -11.992 1 96.38 350 ILE B N 1
ATOM 8212 C CA . ILE B 1 350 ? 12.164 -44.656 -13.172 1 96.38 350 ILE B CA 1
ATOM 8213 C C . ILE B 1 350 ? 12.359 -43.438 -14.055 1 96.38 350 ILE B C 1
ATOM 8215 O O . ILE B 1 350 ? 11.453 -42.594 -14.203 1 96.38 350 ILE B O 1
ATOM 8219 N N . THR B 1 351 ? 13.539 -43.25 -14.523 1 96.94 351 THR B N 1
ATOM 8220 C CA . THR B 1 351 ? 13.805 -42.375 -15.656 1 96.94 351 THR B CA 1
ATOM 8221 C C . THR B 1 351 ? 14.352 -43.156 -16.844 1 96.94 351 THR B C 1
ATOM 8223 O O . THR B 1 351 ? 14.695 -44.344 -16.703 1 96.94 351 THR B O 1
ATOM 8226 N N . ARG B 1 352 ? 14.336 -42.531 -18.016 1 96.5 352 ARG B N 1
ATOM 8227 C CA . ARG B 1 352 ? 14.836 -43.25 -19.188 1 96.5 352 ARG B CA 1
ATOM 8228 C C . ARG B 1 352 ? 15.656 -42.312 -20.078 1 96.5 352 ARG B C 1
ATOM 8230 O O . ARG B 1 352 ? 15.43 -41.125 -20.109 1 96.5 352 ARG B O 1
ATOM 8237 N N . LYS B 1 353 ? 16.562 -42.844 -20.719 1 96.56 353 LYS B N 1
ATOM 8238 C CA . LYS B 1 353 ? 17.422 -42.188 -21.688 1 96.56 353 LYS B CA 1
ATOM 8239 C C . LYS B 1 353 ? 17.938 -43.156 -22.734 1 96.56 353 LYS B C 1
ATOM 8241 O O . LYS B 1 353 ? 18.688 -44.094 -22.422 1 96.56 353 LYS B O 1
ATOM 8246 N N . GLY B 1 354 ? 17.531 -42.938 -23.953 1 95.38 354 GLY B N 1
ATOM 8247 C CA . GLY B 1 354 ? 17.844 -43.906 -24.984 1 95.38 354 GLY B CA 1
ATOM 8248 C C . GLY B 1 354 ? 17.25 -45.281 -24.703 1 95.38 354 GLY B C 1
ATOM 8249 O O . GLY B 1 354 ? 16.047 -45.406 -24.469 1 95.38 354 GLY B O 1
ATOM 8250 N N . ASN B 1 355 ? 18.188 -46.312 -24.719 1 96.62 355 ASN B N 1
ATOM 8251 C CA . ASN B 1 355 ? 17.766 -47.688 -24.484 1 96.62 355 ASN B CA 1
ATOM 8252 C C . ASN B 1 355 ? 17.859 -48.062 -23 1 96.62 355 ASN B C 1
ATOM 8254 O O . ASN B 1 355 ? 17.672 -49.219 -22.641 1 96.62 355 ASN B O 1
ATOM 8258 N N . ASN B 1 356 ? 18.156 -47.062 -22.25 1 97.44 356 ASN B N 1
ATOM 8259 C CA . ASN B 1 356 ? 18.406 -47.344 -20.828 1 97.44 356 ASN B CA 1
ATOM 8260 C C . ASN B 1 356 ? 17.188 -46.969 -19.984 1 97.44 356 ASN B C 1
ATOM 8262 O O . ASN B 1 356 ? 16.547 -45.969 -20.203 1 97.44 356 ASN B O 1
ATOM 8266 N N . LEU B 1 357 ? 16.844 -47.875 -19.031 1 97.75 357 LEU B N 1
ATOM 8267 C CA . LEU B 1 357 ? 16.016 -47.531 -17.891 1 97.75 357 LEU B CA 1
ATOM 8268 C C . LEU B 1 357 ? 16.844 -47.375 -16.625 1 97.75 357 LEU B C 1
ATOM 8270 O O . LEU B 1 357 ? 17.766 -48.188 -16.375 1 97.75 357 LEU B O 1
ATOM 8274 N N . TYR B 1 358 ? 16.625 -46.344 -15.961 1 98.19 358 TYR B N 1
ATOM 8275 C CA . TYR B 1 358 ? 17.25 -46.156 -14.656 1 98.19 358 TYR B CA 1
ATOM 8276 C C . TYR B 1 358 ? 16.234 -46.344 -13.539 1 98.19 358 TYR B C 1
ATOM 8278 O O . TYR B 1 358 ? 15.32 -45.531 -13.375 1 98.19 358 TYR B O 1
ATOM 8286 N N . LEU B 1 359 ? 16.344 -47.406 -12.812 1 98 359 LEU B N 1
ATOM 8287 C CA . LEU B 1 359 ? 15.531 -47.625 -11.625 1 98 359 LEU B CA 1
ATOM 8288 C C . LEU B 1 359 ? 16.125 -46.969 -10.406 1 98 359 LEU B C 1
ATOM 8290 O O . LEU B 1 359 ? 17.172 -47.375 -9.898 1 98 359 LEU B O 1
ATOM 8294 N N . ILE B 1 360 ? 15.492 -45.938 -9.953 1 98.25 360 ILE B N 1
ATOM 8295 C CA . ILE B 1 360 ? 15.969 -45.188 -8.812 1 98.25 360 ILE B CA 1
ATOM 8296 C C . ILE B 1 360 ? 15.258 -45.625 -7.543 1 98.25 360 ILE B C 1
ATOM 8298 O O . ILE B 1 360 ? 14.047 -45.438 -7.406 1 98.25 360 ILE B O 1
ATOM 8302 N N . LEU B 1 361 ? 15.977 -46.156 -6.645 1 97.56 361 LEU B N 1
ATOM 8303 C CA . LEU B 1 361 ? 15.422 -46.812 -5.465 1 97.56 361 LEU B CA 1
ATOM 8304 C C . LEU B 1 361 ? 15.188 -45.781 -4.348 1 97.56 361 LEU B C 1
ATOM 8306 O O . LEU B 1 361 ? 15.766 -45.906 -3.268 1 97.56 361 LEU B O 1
ATOM 8310 N N . SER B 1 362 ? 14.297 -44.875 -4.562 1 95.88 362 SER B N 1
ATOM 8311 C CA . SER B 1 362 ? 14.055 -43.75 -3.674 1 95.88 362 SER B CA 1
ATOM 8312 C C . SER B 1 362 ? 12.898 -44.031 -2.719 1 95.88 362 SER B C 1
ATOM 8314 O O . SER B 1 362 ? 12.57 -43.219 -1.865 1 95.88 362 SER B O 1
ATOM 8316 N N . GLY B 1 363 ? 12.25 -45.156 -2.83 1 95.56 363 GLY B N 1
ATOM 8317 C CA . GLY B 1 363 ? 11.109 -45.5 -1.992 1 95.56 363 GLY B CA 1
ATOM 8318 C C . GLY B 1 363 ? 11.43 -46.562 -0.963 1 95.56 363 GLY B C 1
ATOM 8319 O O . GLY B 1 363 ? 12.469 -46.531 -0.307 1 95.56 363 GLY B O 1
ATOM 8320 N N . ASN B 1 364 ? 10.445 -47.531 -0.883 1 95.12 364 ASN B N 1
ATOM 8321 C CA . ASN B 1 364 ? 10.562 -48.625 0.091 1 95.12 364 ASN B CA 1
ATOM 8322 C C . ASN B 1 364 ? 10.93 -49.938 -0.579 1 95.12 364 ASN B C 1
ATOM 8324 O O . ASN B 1 364 ? 10.422 -50.25 -1.659 1 95.12 364 ASN B O 1
ATOM 8328 N N . ARG B 1 365 ? 11.75 -50.625 0.053 1 95.56 365 ARG B N 1
ATOM 8329 C CA . ARG B 1 365 ? 12.141 -51.938 -0.475 1 95.56 365 ARG B CA 1
ATOM 8330 C C . ARG B 1 365 ? 10.938 -52.875 -0.605 1 95.56 365 ARG B C 1
ATOM 8332 O O . ARG B 1 365 ? 10.172 -53.031 0.344 1 95.56 365 ARG B O 1
ATOM 8339 N N . PRO B 1 366 ? 10.789 -53.438 -1.775 1 95.75 366 PRO B N 1
ATOM 8340 C CA . PRO B 1 366 ? 9.719 -54.438 -1.899 1 95.75 366 PRO B CA 1
ATOM 8341 C C . PRO B 1 366 ? 9.898 -55.625 -0.947 1 95.75 366 PRO B C 1
ATOM 8343 O O . PRO B 1 366 ? 11.023 -56.062 -0.728 1 95.75 366 PRO B O 1
ATOM 8346 N N . ALA B 1 367 ? 8.828 -56.156 -0.508 1 94.06 367 ALA B N 1
ATOM 8347 C CA . ALA B 1 367 ? 8.844 -57.25 0.479 1 94.06 367 ALA B CA 1
ATOM 8348 C C . ALA B 1 367 ? 9.539 -58.469 -0.073 1 94.06 367 ALA B C 1
ATOM 8350 O O . ALA B 1 367 ? 10.25 -59.188 0.655 1 94.06 367 ALA B O 1
ATOM 8351 N N . ASP B 1 368 ? 9.391 -58.844 -1.277 1 94.62 368 ASP B N 1
ATOM 8352 C CA . ASP B 1 368 ? 9.961 -60.062 -1.865 1 94.62 368 ASP B CA 1
ATOM 8353 C C . ASP B 1 368 ? 11.336 -59.781 -2.463 1 94.62 368 ASP B C 1
ATOM 8355 O O . ASP B 1 368 ? 11.945 -60.656 -3.066 1 94.62 368 ASP B O 1
ATOM 8359 N N . GLY B 1 369 ? 11.766 -58.531 -2.447 1 95.44 369 GLY B N 1
ATOM 8360 C CA . GLY B 1 369 ? 13.102 -58.156 -2.893 1 95.44 369 GLY B CA 1
ATOM 8361 C C . GLY B 1 369 ? 13.219 -58.094 -4.402 1 95.44 369 GLY B C 1
ATOM 8362 O O . GLY B 1 369 ? 14.328 -58.156 -4.945 1 95.44 369 GLY B O 1
ATOM 8363 N N . LYS B 1 370 ? 12.125 -58 -5.074 1 96.38 370 LYS B N 1
ATOM 8364 C CA . LYS B 1 370 ? 12.156 -58 -6.535 1 96.38 370 LYS B CA 1
ATOM 8365 C C . LYS B 1 370 ? 11.391 -56.812 -7.094 1 96.38 370 LYS B C 1
ATOM 8367 O O . LYS B 1 370 ? 10.477 -56.281 -6.445 1 96.38 370 LYS B O 1
ATOM 8372 N N . ILE B 1 371 ? 11.836 -56.281 -8.234 1 96.94 371 ILE B N 1
ATOM 8373 C CA . ILE B 1 371 ? 11.125 -55.281 -9.039 1 96.94 371 ILE B CA 1
ATOM 8374 C C . ILE B 1 371 ? 10.695 -55.938 -10.359 1 96.94 371 ILE B C 1
ATOM 8376 O O . ILE B 1 371 ? 11.516 -56.5 -11.078 1 96.94 371 ILE B O 1
ATOM 8380 N N . THR B 1 372 ? 9.453 -55.875 -10.648 1 95.31 372 THR B N 1
ATOM 8381 C CA . THR B 1 372 ? 8.922 -56.438 -11.891 1 95.31 372 THR B CA 1
ATOM 8382 C C . THR B 1 372 ? 8.375 -55.344 -12.789 1 95.31 372 THR B C 1
ATOM 8384 O O . THR B 1 372 ? 7.566 -54.531 -12.359 1 95.31 372 THR B O 1
ATOM 8387 N N . LEU B 1 373 ? 8.852 -55.312 -14.023 1 94.31 373 LEU B N 1
ATOM 8388 C CA . LEU B 1 373 ? 8.398 -54.312 -15.016 1 94.31 373 LEU B CA 1
ATOM 8389 C C . LEU B 1 373 ? 7.906 -55 -16.281 1 94.31 373 LEU B C 1
ATOM 8391 O O . LEU B 1 373 ? 8.469 -56.031 -16.703 1 94.31 373 LEU B O 1
ATOM 8395 N N . ASN B 1 374 ? 6.859 -54.5 -16.875 1 91.5 374 ASN B N 1
ATOM 8396 C CA . ASN B 1 374 ? 6.379 -54.969 -18.172 1 91.5 374 ASN B CA 1
ATOM 8397 C C . ASN B 1 374 ? 6.973 -54.156 -19.312 1 91.5 374 ASN B C 1
ATOM 8399 O O . ASN B 1 374 ? 6.68 -52.969 -19.453 1 91.5 374 ASN B O 1
ATOM 8403 N N . VAL B 1 375 ? 7.793 -54.75 -20.172 1 92.38 375 VAL B N 1
ATOM 8404 C CA . VAL B 1 375 ? 8.461 -54.062 -21.266 1 92.38 375 VAL B CA 1
ATOM 8405 C C . VAL B 1 375 ? 8.203 -54.781 -22.578 1 92.38 375 VAL B C 1
ATOM 8407 O O . VAL B 1 375 ? 9.141 -55.25 -23.234 1 92.38 375 VAL B O 1
ATOM 8410 N N . PRO B 1 376 ? 6.965 -54.719 -22.984 1 88.06 376 PRO B N 1
ATOM 8411 C CA . PRO B 1 376 ? 6.652 -55.438 -24.203 1 88.06 376 PRO B CA 1
ATOM 8412 C C . PRO B 1 376 ? 7.508 -55 -25.391 1 88.06 376 PRO B C 1
ATOM 8414 O O . PRO B 1 376 ? 7.684 -53.812 -25.625 1 88.06 376 PRO B O 1
ATOM 8417 N N . GLY B 1 377 ? 7.965 -56 -26.109 1 87.31 377 GLY B N 1
ATOM 8418 C CA . GLY B 1 377 ? 8.68 -55.75 -27.359 1 87.31 377 GLY B CA 1
ATOM 8419 C C . GLY B 1 377 ? 10.141 -55.438 -27.156 1 87.31 377 GLY B C 1
ATOM 8420 O O . GLY B 1 377 ? 10.891 -55.25 -28.109 1 87.31 377 GLY B O 1
ATOM 8421 N N . CYS B 1 378 ? 10.531 -55.312 -25.906 1 94 378 CYS B N 1
ATOM 8422 C CA . CYS B 1 378 ? 11.922 -55 -25.609 1 94 378 CYS B CA 1
ATOM 8423 C C . CYS B 1 378 ? 12.656 -56.188 -25.031 1 94 378 CYS B C 1
ATOM 8425 O O . CYS B 1 378 ? 12.062 -57 -24.297 1 94 378 CYS B O 1
ATOM 8427 N N . LYS B 1 379 ? 13.953 -56.281 -25.312 1 95.31 379 LYS B N 1
ATOM 8428 C CA . LYS B 1 379 ? 14.789 -57.344 -24.797 1 95.31 379 LYS B CA 1
ATOM 8429 C C . LYS B 1 379 ? 15.945 -56.781 -23.969 1 95.31 379 LYS B C 1
ATOM 8431 O O . LYS B 1 379 ? 16.641 -55.875 -24.406 1 95.31 379 LYS B O 1
ATOM 8436 N N . LEU B 1 380 ? 16.109 -57.406 -22.844 1 95.94 380 LEU B N 1
ATOM 8437 C CA . LEU B 1 380 ? 17.188 -56.969 -21.969 1 95.94 380 LEU B CA 1
ATOM 8438 C C . LEU B 1 380 ? 18.547 -57.312 -22.578 1 95.94 380 LEU B C 1
ATOM 8440 O O . LEU B 1 380 ? 18.766 -58.438 -23.016 1 95.94 380 LEU B O 1
ATOM 8444 N N . GLN B 1 381 ? 19.438 -56.344 -22.578 1 96.5 381 GLN B N 1
ATOM 8445 C CA . GLN B 1 381 ? 20.797 -56.562 -23.016 1 96.5 381 GLN B CA 1
ATOM 8446 C C . GLN B 1 381 ? 21.766 -56.688 -21.844 1 96.5 381 GLN B C 1
ATOM 8448 O O . GLN B 1 381 ? 22.625 -57.531 -21.812 1 96.5 381 GLN B O 1
ATOM 8453 N N . LYS B 1 382 ? 21.609 -55.719 -20.969 1 95.94 382 LYS B N 1
ATOM 8454 C CA . LYS B 1 382 ? 22.484 -55.656 -19.797 1 95.94 382 LYS B CA 1
ATOM 8455 C C . LYS B 1 382 ? 21.781 -55 -18.625 1 95.94 382 LYS B C 1
ATOM 8457 O O . LYS B 1 382 ? 20.922 -54.125 -18.797 1 95.94 382 LYS B O 1
ATOM 8462 N N . ALA B 1 383 ? 22.109 -55.438 -17.453 1 96.5 383 ALA B N 1
ATOM 8463 C CA . ALA B 1 383 ? 21.625 -54.812 -16.219 1 96.5 383 ALA B CA 1
ATOM 8464 C C . ALA B 1 383 ? 22.703 -54.812 -15.141 1 96.5 383 ALA B C 1
ATOM 8466 O O . ALA B 1 383 ? 23.562 -55.719 -15.109 1 96.5 383 ALA B O 1
ATOM 8467 N N . ASP B 1 384 ? 22.656 -53.875 -14.242 1 95.19 384 ASP B N 1
ATOM 8468 C CA . ASP B 1 384 ? 23.641 -53.75 -13.172 1 95.19 384 ASP B CA 1
ATOM 8469 C C . ASP B 1 384 ? 23.469 -54.875 -12.141 1 95.19 384 ASP B C 1
ATOM 8471 O O . ASP B 1 384 ? 24.391 -55.156 -11.375 1 95.19 384 ASP B O 1
ATOM 8475 N N . ILE B 1 385 ? 22.312 -55.406 -12.094 1 96 385 ILE B N 1
ATOM 8476 C CA . ILE B 1 385 ? 22.031 -56.469 -11.117 1 96 385 ILE B CA 1
ATOM 8477 C C . ILE B 1 385 ? 21.422 -57.688 -11.82 1 96 385 ILE B C 1
ATOM 8479 O O . ILE B 1 385 ? 21.188 -57.656 -13.031 1 96 385 ILE B O 1
ATOM 8483 N N . LYS B 1 386 ? 21.219 -58.719 -10.977 1 95.69 386 LYS B N 1
ATOM 8484 C CA . LYS B 1 386 ? 20.578 -59.906 -11.531 1 95.69 386 LYS B CA 1
ATOM 8485 C C . LYS B 1 386 ? 19.172 -59.594 -12.047 1 95.69 386 LYS B C 1
ATOM 8487 O O . LYS B 1 386 ? 18.344 -59.062 -11.312 1 95.69 386 LYS B O 1
ATOM 8492 N N . ALA B 1 387 ? 19 -59.906 -13.328 1 96.56 387 ALA B N 1
ATOM 8493 C CA . ALA B 1 387 ? 17.719 -59.656 -13.984 1 96.56 387 ALA B CA 1
ATOM 8494 C C . ALA B 1 387 ? 17.359 -60.781 -14.93 1 96.56 387 ALA B C 1
ATOM 8496 O O . ALA B 1 387 ? 18.219 -61.312 -15.633 1 96.56 387 ALA B O 1
ATOM 8497 N N . ILE B 1 388 ? 16.125 -61.219 -14.859 1 94.88 388 ILE B N 1
ATOM 8498 C CA . ILE B 1 388 ? 15.625 -62.281 -15.734 1 94.88 388 ILE B CA 1
ATOM 8499 C C . ILE B 1 388 ? 14.398 -61.781 -16.484 1 94.88 388 ILE B C 1
ATOM 8501 O O . ILE B 1 388 ? 13.531 -61.094 -15.922 1 94.88 388 ILE B O 1
ATOM 8505 N N . GLN B 1 389 ? 14.328 -62.031 -17.734 1 94.75 389 GLN B N 1
ATOM 8506 C CA . GLN B 1 389 ? 13.172 -61.688 -18.562 1 94.75 389 GLN B CA 1
ATOM 8507 C C . GLN B 1 389 ? 12.305 -62.906 -18.844 1 94.75 389 GLN B C 1
ATOM 8509 O O . GLN B 1 389 ? 12.789 -63.938 -19.344 1 94.75 389 GLN B O 1
ATOM 8514 N N . LYS B 1 390 ? 11.117 -62.812 -18.469 1 94.25 390 LYS B N 1
ATOM 8515 C CA . LYS B 1 390 ? 10.102 -63.812 -18.781 1 94.25 390 LYS B CA 1
ATOM 8516 C C . LYS B 1 390 ? 9.008 -63.25 -19.672 1 94.25 390 LYS B C 1
ATOM 8518 O O . LYS B 1 390 ? 8.008 -62.719 -19.172 1 94.25 390 LYS B O 1
ATOM 8523 N N . GLY B 1 391 ? 9.125 -63.438 -20.953 1 91.75 391 GLY B N 1
ATOM 8524 C CA . GLY B 1 391 ? 8.203 -62.812 -21.875 1 91.75 391 GLY B CA 1
ATOM 8525 C C . GLY B 1 391 ? 8.328 -61.281 -21.891 1 91.75 391 GLY B C 1
ATOM 8526 O O . GLY B 1 391 ? 9.398 -60.75 -22.188 1 91.75 391 GLY B O 1
ATOM 8527 N N . GLN B 1 392 ? 7.238 -60.719 -21.531 1 90.94 392 GLN B N 1
ATOM 8528 C CA . GLN B 1 392 ? 7.227 -59.281 -21.516 1 90.94 392 GLN B CA 1
ATOM 8529 C C . GLN B 1 392 ? 7.605 -58.75 -20.125 1 90.94 392 GLN B C 1
ATOM 8531 O O . GLN B 1 392 ? 7.773 -57.531 -19.953 1 90.94 392 GLN B O 1
ATOM 8536 N N . GLU B 1 393 ? 7.797 -59.594 -19.219 1 94.31 393 GLU B N 1
ATOM 8537 C CA . GLU B 1 393 ? 8.102 -59.188 -17.844 1 94.31 393 GLU B CA 1
ATOM 8538 C C . GLU B 1 393 ? 9.602 -59.219 -17.578 1 94.31 393 GLU B C 1
ATOM 8540 O O . GLU B 1 393 ? 10.289 -60.188 -17.922 1 94.31 393 GLU B O 1
ATOM 8545 N N . MET B 1 394 ? 10.047 -58.156 -17.078 1 94.5 394 MET B N 1
ATOM 8546 C CA . MET B 1 394 ? 11.414 -58.062 -16.578 1 94.5 394 MET B CA 1
ATOM 8547 C C . MET B 1 394 ? 11.461 -58.125 -15.062 1 94.5 394 MET B C 1
ATOM 8549 O O . MET B 1 394 ? 10.797 -57.312 -14.391 1 94.5 394 MET B O 1
ATOM 8553 N N . ILE B 1 395 ? 12.203 -59 -14.477 1 96.88 395 ILE B N 1
ATOM 8554 C CA . ILE B 1 395 ? 12.305 -59.156 -13.023 1 96.88 395 ILE B CA 1
ATOM 8555 C C . ILE B 1 395 ? 13.727 -58.875 -12.57 1 96.88 395 ILE B C 1
ATOM 8557 O O . ILE B 1 395 ? 14.672 -59.531 -12.992 1 96.88 395 ILE B O 1
ATOM 8561 N N . PHE B 1 396 ? 13.891 -57.875 -11.703 1 97.25 396 PHE B N 1
ATOM 8562 C CA . PHE B 1 396 ? 15.172 -57.531 -11.102 1 97.25 396 PHE B CA 1
ATOM 8563 C C . PHE B 1 396 ? 15.25 -58.031 -9.664 1 97.25 396 PHE B C 1
ATOM 8565 O O . PHE B 1 396 ? 14.367 -57.719 -8.852 1 97.25 396 PHE B O 1
ATOM 8572 N N . THR B 1 397 ? 16.266 -58.719 -9.32 1 97.12 397 THR B N 1
ATOM 8573 C CA . THR B 1 397 ? 16.5 -59.156 -7.949 1 97.12 397 THR B CA 1
ATOM 8574 C C . THR B 1 397 ? 17.422 -58.188 -7.219 1 97.12 397 THR B C 1
ATOM 8576 O O . THR B 1 397 ? 18.594 -58.031 -7.578 1 97.12 397 THR B O 1
ATOM 8579 N N . LEU B 1 398 ? 16.906 -57.656 -6.137 1 96.88 398 LEU B N 1
ATOM 8580 C CA . LEU B 1 398 ? 17.625 -56.594 -5.438 1 96.88 398 LEU B CA 1
ATOM 8581 C C . LEU B 1 398 ? 18.656 -57.188 -4.469 1 96.88 398 LEU B C 1
ATOM 8583 O O . LEU B 1 398 ? 18.359 -58.125 -3.73 1 96.88 398 LEU B O 1
ATOM 8587 N N . PRO B 1 399 ? 19.812 -56.625 -4.508 1 94.75 399 PRO B N 1
ATOM 8588 C CA . PRO B 1 399 ? 20.75 -57 -3.443 1 94.75 399 PRO B CA 1
ATOM 8589 C C . PRO B 1 399 ? 20.281 -56.562 -2.059 1 94.75 399 PRO B C 1
ATOM 8591 O O . PRO B 1 399 ? 19.422 -55.688 -1.944 1 94.75 399 PRO B O 1
ATOM 8594 N N . ALA B 1 400 ? 20.891 -57.094 -1.022 1 92.19 400 ALA B N 1
ATOM 8595 C CA . ALA B 1 400 ? 20.469 -56.812 0.352 1 92.19 400 ALA B CA 1
ATOM 8596 C C . ALA B 1 400 ? 20.719 -55.344 0.73 1 92.19 400 ALA B C 1
ATOM 8598 O O . ALA B 1 400 ? 19.953 -54.781 1.505 1 92.19 400 ALA B O 1
ATOM 8599 N N . ASP B 1 401 ? 21.656 -54.781 0.087 1 91.88 401 ASP B N 1
ATOM 8600 C CA . ASP B 1 401 ? 22.047 -53.438 0.482 1 91.88 401 ASP B CA 1
ATOM 8601 C C . ASP B 1 401 ? 21.531 -52.406 -0.507 1 91.88 401 ASP B C 1
ATOM 8603 O O . ASP B 1 401 ? 22.062 -51.281 -0.592 1 91.88 401 ASP B O 1
ATOM 8607 N N . ALA B 1 402 ? 20.5 -52.75 -1.255 1 92.5 402 ALA B N 1
ATOM 8608 C CA . ALA B 1 402 ? 19.984 -51.875 -2.299 1 92.5 402 ALA B CA 1
ATOM 8609 C C . ALA B 1 402 ? 19.375 -50.625 -1.699 1 92.5 402 ALA B C 1
ATOM 8611 O O . ALA B 1 402 ? 19.344 -49.562 -2.338 1 92.5 402 ALA B O 1
ATOM 8612 N N . TYR B 1 403 ? 18.781 -50.75 -0.498 1 93.75 403 TYR B N 1
ATOM 8613 C CA . TYR B 1 403 ? 18.219 -49.625 0.225 1 93.75 403 TYR B CA 1
ATOM 8614 C C . TYR B 1 403 ? 19.031 -49.312 1.478 1 93.75 403 TYR B C 1
ATOM 8616 O O . TYR B 1 403 ? 19.453 -50.219 2.188 1 93.75 403 TYR B O 1
ATOM 8624 N N . GLY B 1 404 ? 19.406 -48.125 1.731 1 87.56 404 GLY B N 1
ATOM 8625 C CA . GLY B 1 404 ? 20.203 -47.688 2.873 1 87.56 404 GLY B CA 1
ATOM 8626 C C . GLY B 1 404 ? 20.234 -46.188 3.023 1 87.56 404 GLY B C 1
ATOM 8627 O O . GLY B 1 404 ? 19.219 -45.531 2.832 1 87.56 404 GLY B O 1
ATOM 8628 N N . LYS B 1 405 ? 21.422 -45.75 3.338 1 86.12 405 LYS B N 1
ATOM 8629 C CA . LYS B 1 405 ? 21.578 -44.344 3.615 1 86.12 405 LYS B CA 1
ATOM 8630 C C . LYS B 1 405 ? 21.5 -43.5 2.33 1 86.12 405 LYS B C 1
ATOM 8632 O O . LYS B 1 405 ? 21.016 -42.375 2.34 1 86.12 405 LYS B O 1
ATOM 8637 N N . ASP B 1 406 ? 21.953 -44.125 1.268 1 91.25 406 ASP B N 1
ATOM 8638 C CA . ASP B 1 406 ? 21.938 -43.438 -0.005 1 91.25 406 ASP B CA 1
ATOM 8639 C C . ASP B 1 406 ? 20.938 -44.031 -0.978 1 91.25 406 ASP B C 1
ATOM 8641 O O . ASP B 1 406 ? 20.625 -45.219 -0.876 1 91.25 406 ASP B O 1
ATOM 8645 N N . ILE B 1 407 ? 20.438 -43.25 -1.83 1 96.81 407 ILE B N 1
ATOM 8646 C CA . ILE B 1 407 ? 19.547 -43.719 -2.875 1 96.81 407 ILE B CA 1
ATOM 8647 C C . ILE B 1 407 ? 20.344 -44.375 -4 1 96.81 407 ILE B C 1
ATOM 8649 O O . ILE B 1 407 ? 21.219 -43.719 -4.598 1 96.81 407 ILE B O 1
ATOM 8653 N N . GLN B 1 408 ? 20.078 -45.594 -4.301 1 96.31 408 GLN B N 1
ATOM 8654 C CA . GLN B 1 408 ? 20.812 -46.281 -5.348 1 96.31 408 GLN B CA 1
ATOM 8655 C C . GLN B 1 408 ? 20.062 -46.25 -6.672 1 96.31 408 GLN B C 1
ATOM 8657 O O . GLN B 1 408 ? 18.844 -46.062 -6.695 1 96.31 408 GLN B O 1
ATOM 8662 N N . VAL B 1 409 ? 20.828 -46.406 -7.754 1 98 409 VAL B N 1
ATOM 8663 C CA . VAL B 1 409 ? 20.266 -46.438 -9.102 1 98 409 VAL B CA 1
ATOM 8664 C C . VAL B 1 409 ? 20.688 -47.719 -9.805 1 98 409 VAL B C 1
ATOM 8666 O O . VAL B 1 409 ? 21.859 -48.125 -9.773 1 98 409 VAL B O 1
ATOM 8669 N N . ILE B 1 410 ? 19.75 -48.438 -10.383 1 97.12 410 ILE B N 1
ATOM 8670 C CA . ILE B 1 410 ? 20 -49.594 -11.211 1 97.12 410 ILE B CA 1
ATOM 8671 C C . ILE B 1 410 ? 19.781 -49.25 -12.68 1 97.12 410 ILE B C 1
ATOM 8673 O O . ILE B 1 410 ? 18.719 -48.75 -13.055 1 97.12 410 ILE B O 1
ATOM 8677 N N . CYS B 1 411 ? 20.75 -49.531 -13.461 1 97.75 411 CYS B N 1
ATOM 8678 C CA . CYS B 1 411 ? 20.641 -49.281 -14.891 1 97.75 411 CYS B CA 1
ATOM 8679 C C . CYS B 1 411 ? 20.344 -50.594 -15.633 1 97.75 411 CYS B C 1
ATOM 8681 O O . CYS B 1 411 ? 20.984 -51.594 -15.391 1 97.75 411 CYS B O 1
ATOM 8683 N N . ALA B 1 412 ? 19.375 -50.594 -16.453 1 97.69 412 ALA B N 1
ATOM 8684 C CA . ALA B 1 412 ? 19.047 -51.688 -17.375 1 97.69 412 ALA B CA 1
ATOM 8685 C C . ALA B 1 412 ? 19.016 -51.188 -18.812 1 97.69 412 ALA B C 1
ATOM 8687 O O . ALA B 1 412 ? 18.297 -50.25 -19.141 1 97.69 412 ALA B O 1
ATOM 8688 N N . THR B 1 413 ? 19.766 -51.844 -19.656 1 97.56 413 THR B N 1
ATOM 8689 C CA . THR B 1 413 ? 19.844 -51.469 -21.062 1 97.56 413 THR B CA 1
ATOM 8690 C C . THR B 1 413 ? 19.078 -52.469 -21.922 1 97.56 413 THR B C 1
ATOM 8692 O O . THR B 1 413 ? 19.281 -53.688 -21.797 1 97.56 413 THR B O 1
ATOM 8695 N N . PHE B 1 414 ? 18.312 -52.031 -22.797 1 97.38 414 PHE B N 1
ATOM 8696 C CA . PHE B 1 414 ? 17.5 -52.875 -23.688 1 97.38 414 PHE B CA 1
ATOM 8697 C C . PHE B 1 414 ? 17.938 -52.719 -25.125 1 97.38 414 PHE B C 1
ATOM 8699 O O . PHE B 1 414 ? 18.828 -51.906 -25.438 1 97.38 414 PHE B O 1
ATOM 8706 N N . ASP B 1 415 ? 17.344 -53.5 -26.031 1 96.44 415 ASP B N 1
ATOM 8707 C CA . ASP B 1 415 ? 17.703 -53.5 -27.438 1 96.44 415 ASP B CA 1
ATOM 8708 C C . ASP B 1 415 ? 17.109 -52.312 -28.172 1 96.44 415 ASP B C 1
ATOM 8710 O O . ASP B 1 415 ? 17.594 -51.938 -29.234 1 96.44 415 ASP B O 1
ATOM 8714 N N . GLN B 1 416 ? 16.078 -51.719 -27.578 1 95.38 416 GLN B N 1
ATOM 8715 C CA . GLN B 1 416 ? 15.406 -50.531 -28.062 1 95.38 416 GLN B CA 1
ATOM 8716 C C . GLN B 1 416 ? 14.805 -49.719 -26.906 1 95.38 416 GLN B C 1
ATOM 8718 O O . GLN B 1 416 ? 14.672 -50.25 -25.797 1 95.38 416 GLN B O 1
ATOM 8723 N N . PRO B 1 417 ? 14.555 -48.5 -27.203 1 94.75 417 PRO B N 1
ATOM 8724 C CA . PRO B 1 417 ? 13.984 -47.719 -26.125 1 94.75 417 PRO B CA 1
ATOM 8725 C C . PRO B 1 417 ? 12.648 -48.25 -25.609 1 94.75 417 PRO B C 1
ATOM 8727 O O . PRO B 1 417 ? 11.812 -48.688 -26.406 1 94.75 417 PRO B O 1
ATOM 8730 N N . VAL B 1 418 ? 12.539 -48.25 -24.281 1 92.25 418 VAL B N 1
ATOM 8731 C CA . VAL B 1 418 ? 11.25 -48.594 -23.688 1 92.25 418 VAL B CA 1
ATOM 8732 C C . VAL B 1 418 ? 10.305 -47.406 -23.781 1 92.25 418 VAL B C 1
ATOM 8734 O O . VAL B 1 418 ? 10.539 -46.375 -23.172 1 92.25 418 VAL B O 1
ATOM 8737 N N . LYS B 1 419 ? 9.227 -47.5 -24.469 1 86.38 419 LYS B N 1
ATOM 8738 C CA . LYS B 1 419 ? 8.289 -46.406 -24.703 1 86.38 419 LYS B CA 1
ATOM 8739 C C . LYS B 1 419 ? 7.062 -46.531 -23.812 1 86.38 419 LYS B C 1
ATOM 8741 O O . LYS B 1 419 ? 6.715 -47.625 -23.375 1 86.38 419 LYS B O 1
ATOM 8746 N N . PRO B 1 420 ? 6.531 -45.375 -23.547 1 81.31 420 PRO B N 1
ATOM 8747 C CA . PRO B 1 420 ? 5.27 -45.469 -22.812 1 81.31 420 PRO B CA 1
ATOM 8748 C C . PRO B 1 420 ? 4.203 -46.25 -23.547 1 81.31 420 PRO B C 1
ATOM 8750 O O . PRO B 1 420 ? 4.098 -46.188 -24.781 1 81.31 420 PRO B O 1
ATOM 8753 N N . GLN B 1 421 ? 3.648 -47.219 -22.812 1 70.25 421 GLN B N 1
ATOM 8754 C CA . GLN B 1 421 ? 2.617 -48.031 -23.438 1 70.25 421 GLN B CA 1
ATOM 8755 C C . GLN B 1 421 ? 1.286 -47.281 -23.5 1 70.25 421 GLN B C 1
ATOM 8757 O O . GLN B 1 421 ? 0.918 -46.594 -22.562 1 70.25 421 GLN B O 1
ATOM 8762 N N . PRO B 1 422 ? 0.788 -47.375 -24.75 1 61.72 422 PRO B N 1
ATOM 8763 C CA . PRO B 1 422 ? -0.536 -46.781 -24.875 1 61.72 422 PRO B CA 1
ATOM 8764 C C . PRO B 1 422 ? -1.564 -47.406 -23.938 1 61.72 422 PRO B C 1
ATOM 8766 O O . PRO B 1 422 ? -1.449 -48.562 -23.578 1 61.72 422 PRO B O 1
ATOM 8769 N N . MET B 1 423 ? -2.227 -46.562 -23.109 1 56.53 423 MET B N 1
ATOM 8770 C CA . MET B 1 423 ? -3.316 -47.062 -22.281 1 56.53 423 MET B CA 1
ATOM 8771 C C . MET B 1 423 ? -4.32 -47.844 -23.141 1 56.53 423 MET B C 1
ATOM 8773 O O . MET B 1 423 ? -4.488 -47.562 -24.328 1 56.53 423 MET B O 1
ATOM 8777 N N . ALA B 1 424 ? -4.828 -49 -22.672 1 54.09 424 ALA B N 1
ATOM 8778 C CA . ALA B 1 424 ? -5.922 -49.719 -23.344 1 54.09 424 ALA B CA 1
ATOM 8779 C C . ALA B 1 424 ? -6.867 -48.719 -24.031 1 54.09 424 ALA B C 1
ATOM 8781 O O . ALA B 1 424 ? -6.754 -47.5 -23.844 1 54.09 424 ALA B O 1
ATOM 8782 N N . ALA B 1 425 ? -7.883 -49.281 -24.812 1 54.41 425 ALA B N 1
ATOM 8783 C CA . ALA B 1 425 ? -8.898 -48.938 -25.797 1 54.41 425 ALA B CA 1
ATOM 8784 C C . ALA B 1 425 ? -9.648 -47.656 -25.391 1 54.41 425 ALA B C 1
ATOM 8786 O O . ALA B 1 425 ? -10.57 -47.219 -26.094 1 54.41 425 ALA B O 1
ATOM 8787 N N . GLN B 1 426 ? -9.117 -46.906 -24.234 1 69.06 426 GLN B N 1
ATOM 8788 C CA . GLN B 1 426 ? -10.062 -45.906 -23.766 1 69.06 426 GLN B CA 1
ATOM 8789 C C . GLN B 1 426 ? -9.5 -44.5 -23.938 1 69.06 426 GLN B C 1
ATOM 8791 O O . GLN B 1 426 ? -8.305 -44.312 -24.156 1 69.06 426 GLN B O 1
ATOM 8796 N N . ARG B 1 427 ? -10.359 -43.5 -24.234 1 86.44 427 ARG B N 1
ATOM 8797 C CA . ARG B 1 427 ? -10.102 -42.062 -24.297 1 86.44 427 ARG B CA 1
ATOM 8798 C C . ARG B 1 427 ? -9.227 -41.625 -23.141 1 86.44 427 ARG B C 1
ATOM 8800 O O . ARG B 1 427 ? -9.57 -41.844 -21.969 1 86.44 427 ARG B O 1
ATOM 8807 N N . THR B 1 428 ? -7.961 -41.125 -23.422 1 87.75 428 THR B N 1
ATOM 8808 C CA . THR B 1 428 ? -7.062 -40.625 -22.406 1 87.75 428 THR B CA 1
ATOM 8809 C C . THR B 1 428 ? -6.805 -39.125 -22.609 1 87.75 428 THR B C 1
ATOM 8811 O O . THR B 1 428 ? -6.391 -38.719 -23.688 1 87.75 428 THR B O 1
ATOM 8814 N N . PRO B 1 429 ? -7.016 -38.344 -21.594 1 91.75 429 PRO B N 1
ATOM 8815 C CA . PRO B 1 429 ? -6.715 -36.906 -21.734 1 91.75 429 PRO B CA 1
ATOM 8816 C C . PRO B 1 429 ? -5.223 -36.594 -21.656 1 91.75 429 PRO B C 1
ATOM 8818 O O . PRO B 1 429 ? -4.496 -37.25 -20.891 1 91.75 429 PRO B O 1
ATOM 8821 N N . ASN B 1 430 ? -4.695 -35.719 -22.453 1 92.12 430 ASN B N 1
ATOM 8822 C CA . ASN B 1 430 ? -3.398 -35.062 -22.312 1 92.12 430 ASN B CA 1
ATOM 8823 C C . ASN B 1 430 ? -3.521 -33.719 -21.562 1 92.12 430 ASN B C 1
ATOM 8825 O O . ASN B 1 430 ? -4.473 -32.969 -21.797 1 92.12 430 ASN B O 1
ATOM 8829 N N . TYR B 1 431 ? -2.555 -33.469 -20.703 1 93.88 431 TYR B N 1
ATOM 8830 C CA . TYR B 1 431 ? -2.783 -32.344 -19.781 1 93.88 431 TYR B CA 1
ATOM 8831 C C . TYR B 1 431 ? -1.685 -31.312 -19.906 1 93.88 431 TYR B C 1
ATOM 8833 O O . TYR B 1 431 ? -0.566 -31.625 -20.312 1 93.88 431 TYR B O 1
ATOM 8841 N N . SER B 1 432 ? -1.999 -30.109 -19.594 1 95.5 432 SER B N 1
ATOM 8842 C CA . SER B 1 432 ? -1.16 -28.969 -19.234 1 95.5 432 SER B CA 1
ATOM 8843 C C . SER B 1 432 ? -1.724 -28.203 -18.047 1 95.5 432 SER B C 1
ATOM 8845 O O . SER B 1 432 ? -2.459 -28.781 -17.234 1 95.5 432 SER B O 1
ATOM 8847 N N . TYR B 1 433 ? -1.261 -27.016 -17.812 1 95.75 433 TYR B N 1
ATOM 8848 C CA . TYR B 1 433 ? -1.869 -26.094 -16.875 1 95.75 433 TYR B CA 1
ATOM 8849 C C . TYR B 1 433 ? -2.256 -24.781 -17.562 1 95.75 433 TYR B C 1
ATOM 8851 O O . TYR B 1 433 ? -1.484 -24.25 -18.344 1 95.75 433 TYR B O 1
ATOM 8859 N N . SER B 1 434 ? -3.432 -24.422 -17.312 1 96.75 434 SER B N 1
ATOM 8860 C CA . SER B 1 434 ? -3.945 -23.141 -17.781 1 96.75 434 SER B CA 1
ATOM 8861 C C . SER B 1 434 ? -4.262 -22.219 -16.625 1 96.75 434 SER B C 1
ATOM 8863 O O . SER B 1 434 ? -4.508 -22.672 -15.5 1 96.75 434 SER B O 1
ATOM 8865 N N . CYS B 1 435 ? -4.133 -20.891 -16.875 1 96.94 435 CYS B N 1
ATOM 8866 C CA . CYS B 1 435 ? -4.434 -19.953 -15.797 1 96.94 435 CYS B CA 1
ATOM 8867 C C . CYS B 1 435 ? -4.621 -18.547 -16.344 1 96.94 435 CYS B C 1
ATOM 8869 O O . CYS B 1 435 ? -4.137 -18.219 -17.422 1 96.94 435 CYS B O 1
ATOM 8871 N N . PHE B 1 436 ? -5.43 -17.719 -15.594 1 97.75 436 PHE B N 1
ATOM 8872 C CA . PHE B 1 436 ? -5.336 -16.266 -15.688 1 97.75 436 PHE B CA 1
ATOM 8873 C C . PHE B 1 436 ? -4.188 -15.742 -14.844 1 97.75 436 PHE B C 1
ATOM 8875 O O . PHE B 1 436 ? -3.465 -14.828 -15.258 1 97.75 436 PHE B O 1
ATOM 8882 N N . ASP B 1 437 ? -4.113 -16.266 -13.688 1 97.25 437 ASP B N 1
ATOM 8883 C CA . ASP B 1 437 ? -3.137 -15.914 -12.656 1 97.25 437 ASP B CA 1
ATOM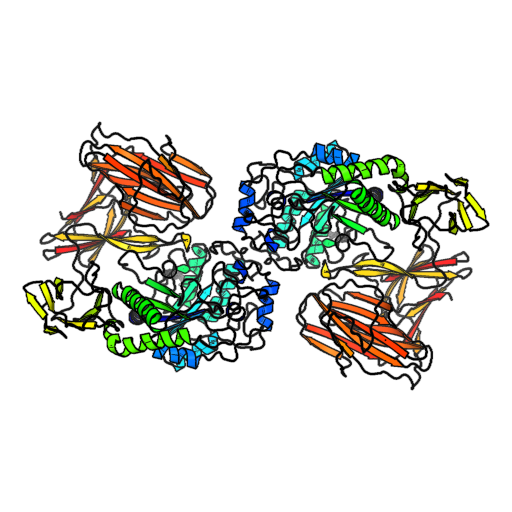 8884 C C . ASP B 1 437 ? -2.932 -17.062 -11.672 1 97.25 437 ASP B C 1
ATOM 8886 O O . ASP B 1 437 ? -3.328 -18.203 -11.945 1 97.25 437 ASP B O 1
ATOM 8890 N N . TYR B 1 438 ? -2.266 -16.797 -10.562 1 96.5 438 TYR B N 1
ATOM 8891 C CA . TYR B 1 438 ? -1.875 -17.812 -9.594 1 96.5 438 TYR B CA 1
ATOM 8892 C C . TYR B 1 438 ? -3.092 -18.562 -9.078 1 96.5 438 TYR B C 1
ATOM 8894 O O . TYR B 1 438 ? -3.057 -19.797 -8.953 1 96.5 438 TYR B O 1
ATOM 8902 N N . TYR B 1 439 ? -4.203 -17.922 -8.805 1 96.94 439 TYR B N 1
ATOM 8903 C CA . TYR B 1 439 ? -5.34 -18.516 -8.109 1 96.94 439 TYR B CA 1
ATOM 8904 C C . TYR B 1 439 ? -6.246 -19.25 -9.094 1 96.94 439 TYR B C 1
ATOM 8906 O O . TYR B 1 439 ? -7.059 -20.094 -8.688 1 96.94 439 TYR B O 1
ATOM 8914 N N . SER B 1 440 ? -6.113 -18.984 -10.336 1 97.25 440 SER B N 1
ATOM 8915 C CA . SER B 1 440 ? -6.961 -19.625 -11.336 1 97.25 440 SER B CA 1
ATOM 8916 C C . SER B 1 440 ? -6.242 -20.797 -12 1 97.25 440 SER B C 1
ATOM 8918 O O . SER B 1 440 ? -6.789 -21.438 -12.898 1 97.25 440 SER B O 1
ATOM 8920 N N . ASN B 1 441 ? -5.051 -21.062 -11.602 1 95.88 441 ASN B N 1
ATOM 8921 C CA . ASN B 1 441 ? -4.242 -22.125 -12.18 1 95.88 441 ASN B CA 1
ATOM 8922 C C . ASN B 1 441 ? -4.895 -23.484 -11.977 1 95.88 441 ASN B C 1
ATOM 8924 O O . ASN B 1 441 ? -5.422 -23.781 -10.898 1 95.88 441 ASN B O 1
ATOM 8928 N N . TYR B 1 442 ? -4.953 -24.297 -13.086 1 95.75 442 TYR B N 1
ATOM 8929 C CA . TYR B 1 442 ? -5.539 -25.625 -13 1 95.75 442 TYR B CA 1
ATOM 8930 C C . TYR B 1 442 ? -4.969 -26.547 -14.07 1 95.75 442 TYR B C 1
ATOM 8932 O O . TYR B 1 442 ? -4.418 -26.078 -15.07 1 95.75 442 TYR B O 1
ATOM 8940 N N . ARG B 1 443 ? -5.078 -27.797 -13.867 1 95.25 443 ARG B N 1
ATOM 8941 C CA . ARG B 1 443 ? -4.664 -28.781 -14.859 1 95.25 443 ARG B CA 1
ATOM 8942 C C . ARG B 1 443 ? -5.66 -28.844 -16.016 1 95.25 443 ARG B C 1
ATOM 8944 O O . ARG B 1 443 ? -6.742 -29.422 -15.867 1 95.25 443 ARG B O 1
ATOM 8951 N N . SER B 1 444 ? -5.316 -28.359 -17.156 1 96.75 444 SER B N 1
ATOM 8952 C CA . SER B 1 444 ? -6.188 -28.266 -18.328 1 96.75 444 SER B CA 1
ATOM 8953 C C . SER B 1 444 ? -6.02 -29.484 -19.234 1 96.75 444 SER B C 1
ATOM 8955 O O . SER B 1 444 ? -4.926 -30.031 -19.344 1 96.75 444 SER B O 1
ATOM 8957 N N . THR B 1 445 ? -7.062 -29.859 -19.875 1 96.5 445 THR B N 1
ATOM 8958 C CA . THR B 1 445 ? -7.008 -30.891 -20.906 1 96.5 445 THR B CA 1
ATOM 8959 C C . THR B 1 445 ? -6.75 -30.281 -22.281 1 96.5 445 THR B C 1
ATOM 8961 O O . THR B 1 445 ? -7.641 -29.656 -22.859 1 96.5 445 THR B O 1
ATOM 8964 N N . VAL B 1 446 ? -5.617 -30.625 -22.812 1 96.88 446 VAL B N 1
ATOM 8965 C CA . VAL B 1 446 ? -5.242 -29.891 -24.031 1 96.88 446 VAL B CA 1
ATOM 8966 C C . VAL B 1 446 ? -5.555 -30.75 -25.25 1 96.88 446 VAL B C 1
ATOM 8968 O O . VAL B 1 446 ? -5.629 -30.234 -26.375 1 96.88 446 VAL B O 1
ATOM 8971 N N . SER B 1 447 ? -5.719 -32.031 -25.078 1 95.88 447 SER B N 1
ATOM 8972 C CA . SER B 1 447 ? -6.137 -32.969 -26.125 1 95.88 447 SER B CA 1
ATOM 8973 C C . SER B 1 447 ? -6.609 -34.281 -25.547 1 95.88 447 SER B C 1
ATOM 8975 O O . SER B 1 447 ? -6.426 -34.562 -24.344 1 95.88 447 SER B O 1
ATOM 8977 N N . TYR B 1 448 ? -7.301 -35 -26.344 1 95 448 TYR B N 1
ATOM 8978 C CA . TYR B 1 448 ? -7.684 -36.375 -26.016 1 95 448 TYR B CA 1
ATOM 8979 C C . TYR B 1 448 ? -7.035 -37.344 -26.969 1 95 448 TYR B C 1
ATOM 8981 O O . TYR B 1 448 ? -6.844 -37.062 -28.141 1 95 448 TYR B O 1
ATOM 8989 N N . GLN B 1 449 ? -6.711 -38.5 -26.422 1 92.38 449 GLN B N 1
ATOM 8990 C CA . GLN B 1 449 ? -6.043 -39.531 -27.203 1 92.38 449 GLN B CA 1
ATOM 8991 C C . GLN B 1 449 ? -6.805 -40.844 -27.141 1 92.38 449 GLN B C 1
ATOM 8993 O O . GLN B 1 449 ? -7.312 -41.219 -26.078 1 92.38 449 GLN B O 1
ATOM 8998 N N . TRP B 1 450 ? -6.973 -41.562 -28.297 1 91.62 450 TRP B N 1
ATOM 8999 C CA . TRP B 1 450 ? -7.566 -42.875 -28.391 1 91.62 450 TRP B CA 1
ATOM 9000 C C . TRP B 1 450 ? -6.578 -43.875 -29 1 91.62 450 TRP B C 1
ATOM 9002 O O . TRP B 1 450 ? -5.777 -43.531 -29.859 1 91.62 450 TRP B O 1
ATOM 9012 N N . SER B 1 451 ? -6.605 -45.094 -28.484 1 87.88 451 SER B N 1
ATOM 9013 C CA . SER B 1 451 ? -5.977 -46.219 -29.141 1 87.88 451 SER B CA 1
ATOM 9014 C C . SER B 1 451 ? -7.008 -47.062 -29.875 1 87.88 451 SER B C 1
ATOM 9016 O O . SER B 1 451 ? -7.895 -47.656 -29.25 1 87.88 451 SER B O 1
ATOM 9018 N N . ILE B 1 452 ? -6.926 -47.094 -31.156 1 88.88 452 ILE B N 1
ATOM 9019 C CA . ILE B 1 452 ? -7.93 -47.781 -31.969 1 88.88 452 ILE B CA 1
ATOM 9020 C C . ILE B 1 452 ? -7.332 -49.031 -32.594 1 88.88 452 ILE B C 1
ATOM 9022 O O . ILE B 1 452 ? -6.348 -48.969 -33.312 1 88.88 452 ILE B O 1
ATOM 9026 N N . ASN B 1 453 ? -7.957 -50.156 -32.219 1 88.06 453 ASN B N 1
ATOM 9027 C CA . ASN B 1 453 ? -7.574 -51.438 -32.812 1 88.06 453 ASN B CA 1
ATOM 9028 C C . ASN B 1 453 ? -8.383 -51.75 -34.062 1 88.06 453 ASN B C 1
ATOM 9030 O O . ASN B 1 453 ? -9.492 -52.281 -33.969 1 88.06 453 ASN B O 1
ATOM 9034 N N . LYS B 1 454 ? -7.887 -51.5 -35.125 1 89.19 454 LYS B N 1
ATOM 9035 C CA . LYS B 1 454 ? -8.539 -51.781 -36.406 1 89.19 454 LYS B CA 1
ATOM 9036 C C . LYS B 1 454 ? -7.508 -51.875 -37.531 1 89.19 454 LYS B C 1
ATOM 9038 O O . LYS B 1 454 ? -6.727 -50.969 -37.75 1 89.19 454 LYS B O 1
ATOM 9043 N N . SER B 1 455 ? -7.625 -53 -38.156 1 89.81 455 SER B N 1
ATOM 9044 C CA . SER B 1 455 ? -6.727 -53.188 -39.281 1 89.81 455 SER B CA 1
ATOM 9045 C C . SER B 1 455 ? -7.105 -52.25 -40.438 1 89.81 455 SER B C 1
ATOM 9047 O O . SER B 1 455 ? -8.273 -52.188 -40.812 1 89.81 455 SER B O 1
ATOM 9049 N N . ASN B 1 456 ? -6.184 -51.594 -41.031 1 87.56 456 ASN B N 1
ATOM 9050 C CA . ASN B 1 456 ? -6.367 -50.688 -42.156 1 87.56 456 ASN B CA 1
ATOM 9051 C C . ASN B 1 456 ? -7.465 -49.688 -41.906 1 87.56 456 ASN B C 1
ATOM 9053 O O . ASN B 1 456 ? -8.461 -49.625 -42.625 1 87.56 456 ASN B O 1
ATOM 9057 N N . LEU B 1 457 ? -7.199 -48.812 -40.938 1 92.94 457 LEU B N 1
ATOM 9058 C CA . LEU B 1 457 ? -8.148 -47.781 -40.531 1 92.94 457 LEU B CA 1
ATOM 9059 C C . LEU B 1 457 ? -8.422 -46.844 -41.688 1 92.94 457 LEU B C 1
ATOM 9061 O O . LEU B 1 457 ? -7.523 -46.125 -42.156 1 92.94 457 LEU B O 1
ATOM 9065 N N . ASN B 1 458 ? -9.625 -46.812 -42.188 1 94.12 458 ASN B N 1
ATOM 9066 C CA . ASN B 1 458 ? -9.961 -46 -43.375 1 94.12 458 ASN B CA 1
ATOM 9067 C C . ASN B 1 458 ? -10.883 -44.844 -43 1 94.12 458 ASN B C 1
ATOM 9069 O O . ASN B 1 458 ? -11.008 -43.875 -43.75 1 94.12 458 ASN B O 1
ATOM 9073 N N . ALA B 1 459 ? -11.523 -45 -41.844 1 96.12 459 ALA B N 1
ATOM 9074 C CA . ALA B 1 459 ? -12.445 -43.938 -41.469 1 96.12 459 ALA B CA 1
ATOM 9075 C C . ALA B 1 459 ? -12.641 -43.844 -39.969 1 96.12 459 ALA B C 1
ATOM 9077 O O . ALA B 1 459 ? -12.469 -44.875 -39.281 1 96.12 459 ALA B O 1
ATOM 9078 N N . LEU B 1 460 ? -12.945 -42.656 -39.5 1 96.31 460 LEU B N 1
ATOM 9079 C CA . LEU B 1 460 ? -13.312 -42.406 -38.094 1 96.31 460 LEU B CA 1
ATOM 9080 C C . LEU B 1 460 ? -14.742 -41.875 -38 1 96.31 460 LEU B C 1
ATOM 9082 O O . LEU B 1 460 ? -15.273 -41.312 -38.969 1 96.31 460 LEU B O 1
ATOM 9086 N N . GLU B 1 461 ? -15.359 -42.125 -36.938 1 96.94 461 GLU B N 1
ATOM 9087 C CA . GLU B 1 461 ? -16.641 -41.531 -36.594 1 96.94 461 GLU B CA 1
ATOM 9088 C C . GLU B 1 461 ? -16.547 -40.719 -35.344 1 96.94 461 GLU B C 1
ATOM 9090 O O . GLU B 1 461 ? -16.062 -41.219 -34.312 1 96.94 461 GLU B O 1
ATOM 9095 N N . PHE B 1 462 ? -16.953 -39.5 -35.5 1 97.38 462 PHE B N 1
ATOM 9096 C CA . PHE B 1 462 ? -17 -38.594 -34.344 1 97.38 462 PHE B CA 1
ATOM 9097 C C . PHE B 1 462 ? -18.422 -38.5 -33.812 1 97.38 462 PHE B C 1
ATOM 9099 O O . PHE B 1 462 ? -19.375 -38.219 -34.531 1 97.38 462 PHE B O 1
ATOM 9106 N N . THR B 1 463 ? -18.609 -38.812 -32.594 1 97.38 463 THR B N 1
ATOM 9107 C CA . THR B 1 463 ? -19.844 -38.531 -31.859 1 97.38 463 THR B CA 1
ATOM 9108 C C . THR B 1 463 ? -19.703 -37.281 -31 1 97.38 463 THR B C 1
ATOM 9110 O O . THR B 1 463 ? -18.781 -37.188 -30.172 1 97.38 463 THR B O 1
ATOM 9113 N N . TYR B 1 464 ? -20.516 -36.312 -31.156 1 97.88 464 TYR B N 1
ATOM 9114 C CA . TYR B 1 464 ? -20.406 -35.031 -30.438 1 97.88 464 TYR B CA 1
ATOM 9115 C C . TYR B 1 464 ? -21.781 -34.469 -30.125 1 97.88 464 TYR B C 1
ATOM 9117 O O . TYR B 1 464 ? -22.812 -35.062 -30.469 1 97.88 464 TYR B O 1
ATOM 9125 N N . THR B 1 465 ? -21.828 -33.406 -29.406 1 98.06 465 THR B N 1
ATOM 9126 C CA . THR B 1 465 ? -23.062 -32.75 -28.969 1 98.06 465 THR B CA 1
ATOM 9127 C C . THR B 1 465 ? -23.188 -31.375 -29.609 1 98.06 465 THR B C 1
ATOM 9129 O O . THR B 1 465 ? -22.312 -30.938 -30.344 1 98.06 465 THR B O 1
ATOM 9132 N N . PRO B 1 466 ? -24.297 -30.656 -29.328 1 97.5 466 PRO B N 1
ATOM 9133 C CA . PRO B 1 466 ? -24.438 -29.281 -29.828 1 97.5 466 PRO B CA 1
ATOM 9134 C C . PRO B 1 466 ? -23.344 -28.359 -29.312 1 97.5 466 PRO B C 1
ATOM 9136 O O . PRO B 1 466 ? -23.047 -27.328 -29.938 1 97.5 466 PRO B O 1
ATOM 9139 N N . GLN B 1 467 ? -22.734 -28.734 -28.172 1 97.25 467 GLN B N 1
ATOM 9140 C CA . GLN B 1 467 ? -21.672 -27.938 -27.578 1 97.25 467 GLN B CA 1
ATOM 9141 C C . GLN B 1 467 ? -20.469 -27.828 -28.516 1 97.25 467 GLN B C 1
ATOM 9143 O O . GLN B 1 467 ? -19.781 -26.797 -28.547 1 97.25 467 GLN B O 1
ATOM 9148 N N . GLU B 1 468 ? -20.203 -28.906 -29.266 1 97.38 468 GLU B N 1
ATOM 9149 C CA . GLU B 1 468 ? -19.016 -28.953 -30.109 1 97.38 468 GLU B CA 1
ATOM 9150 C C . GLU B 1 468 ? -19.344 -28.594 -31.547 1 97.38 468 GLU B C 1
ATOM 9152 O O . GLU B 1 468 ? -18.453 -28.5 -32.406 1 97.38 468 GLU B O 1
ATOM 9157 N N . ASN B 1 469 ? -20.609 -28.422 -31.828 1 96.5 469 ASN B N 1
ATOM 9158 C CA . ASN B 1 469 ? -21.031 -28.156 -33.188 1 96.5 469 ASN B CA 1
ATOM 9159 C C . ASN B 1 469 ? -20.344 -26.922 -33.781 1 96.5 469 ASN B C 1
ATOM 9161 O O . ASN B 1 469 ? -20.328 -25.875 -33.125 1 96.5 469 ASN B O 1
ATOM 9165 N N . GLY B 1 470 ? -19.75 -27.062 -34.969 1 96.56 470 GLY B N 1
ATOM 9166 C CA . GLY B 1 470 ? -19.094 -25.953 -35.625 1 96.56 470 GLY B CA 1
ATOM 9167 C C . GLY B 1 470 ? -17.625 -25.828 -35.312 1 96.56 470 GLY B C 1
ATOM 9168 O O . GLY B 1 470 ? -16.891 -25.094 -35.969 1 96.56 470 GLY B O 1
ATOM 9169 N N . LYS B 1 471 ? -17.125 -26.578 -34.281 1 97.31 471 LYS B N 1
ATOM 9170 C CA . LYS B 1 471 ? -15.703 -26.516 -33.938 1 97.31 471 LYS B CA 1
ATOM 9171 C C . LYS B 1 471 ? -14.836 -27.203 -34.969 1 97.31 471 LYS B C 1
ATOM 9173 O O . LYS B 1 471 ? -15.227 -28.219 -35.562 1 97.31 471 LYS B O 1
ATOM 9178 N N . GLU B 1 472 ? -13.742 -26.625 -35.25 1 98.19 472 GLU B N 1
ATOM 9179 C CA . GLU B 1 472 ? -12.719 -27.25 -36.094 1 98.19 472 GLU B CA 1
ATOM 9180 C C . GLU B 1 472 ? -11.711 -28.016 -35.219 1 98.19 472 GLU B C 1
ATOM 9182 O O . GLU B 1 472 ? -11.156 -27.469 -34.281 1 98.19 472 GLU B O 1
ATOM 9187 N N . LEU B 1 473 ? -11.516 -29.281 -35.594 1 98.31 473 LEU B N 1
ATOM 9188 C CA . LEU B 1 473 ? -10.625 -30.156 -34.844 1 98.31 473 LEU B CA 1
ATOM 9189 C C . LEU B 1 473 ? -9.32 -30.375 -35.594 1 98.31 473 LEU B C 1
ATOM 9191 O O . LEU B 1 473 ? -9.305 -30.375 -36.844 1 98.31 473 LEU B O 1
ATOM 9195 N N . LEU B 1 474 ? -8.258 -30.453 -34.938 1 98.06 474 LEU B N 1
ATOM 9196 C CA . LEU B 1 474 ? -7.023 -31.062 -35.406 1 98.06 474 LEU B CA 1
ATOM 9197 C C . LEU B 1 474 ? -6.938 -32.531 -34.969 1 98.06 474 LEU B C 1
ATOM 9199 O O . LEU B 1 474 ? -6.859 -32.812 -33.781 1 98.06 474 LEU B O 1
ATOM 9203 N N . VAL B 1 475 ? -6.988 -33.438 -35.906 1 97.56 475 VAL B N 1
ATOM 9204 C CA . VAL B 1 475 ? -6.973 -34.875 -35.688 1 97.56 475 VAL B CA 1
ATOM 9205 C C . VAL B 1 475 ? -5.66 -35.469 -36.156 1 97.56 475 VAL B C 1
ATOM 9207 O O . VAL B 1 475 ? -5.328 -35.344 -37.344 1 97.56 475 VAL B O 1
ATOM 9210 N N . GLU B 1 476 ? -4.973 -36.031 -35.281 1 96.56 476 GLU B N 1
ATOM 9211 C CA . GLU B 1 476 ? -3.727 -36.688 -35.656 1 96.56 476 GLU B CA 1
ATOM 9212 C C . GLU B 1 476 ? -3.865 -38.219 -35.594 1 96.56 476 GLU B C 1
ATOM 9214 O O . GLU B 1 476 ? -4.18 -38.781 -34.531 1 96.56 476 GLU B O 1
ATOM 9219 N N . VAL B 1 477 ? -3.676 -38.875 -36.656 1 95.38 477 VAL B N 1
ATOM 9220 C CA . VAL B 1 477 ? -3.697 -40.344 -36.719 1 95.38 477 VAL B CA 1
ATOM 9221 C C . VAL B 1 477 ? -2.283 -40.844 -36.969 1 95.38 477 VAL B C 1
ATOM 9223 O O . VAL B 1 477 ? -1.721 -40.656 -38.062 1 95.38 477 VAL B O 1
ATOM 9226 N N . ASP B 1 478 ? -1.796 -41.5 -36 1 91.81 478 ASP B N 1
ATOM 9227 C CA . ASP B 1 478 ? -0.438 -42.031 -36.062 1 91.81 478 ASP B CA 1
ATOM 9228 C C . ASP B 1 478 ? 0.552 -40.938 -36.5 1 91.81 478 ASP B C 1
ATOM 9230 O O . ASP B 1 478 ? 1.409 -41.188 -37.344 1 91.81 478 ASP B O 1
ATOM 9234 N N . GLY B 1 479 ? 0.362 -39.75 -36.031 1 91.69 479 GLY B N 1
ATOM 9235 C CA . GLY B 1 479 ? 1.291 -38.656 -36.281 1 91.69 479 GLY B CA 1
ATOM 9236 C C . GLY B 1 479 ? 0.906 -37.812 -37.469 1 91.69 479 GLY B C 1
ATOM 9237 O O . GLY B 1 479 ? 1.445 -36.719 -37.656 1 91.69 479 GLY B O 1
ATOM 9238 N N . THR B 1 480 ? -0.011 -38.25 -38.312 1 95.25 480 THR B N 1
ATOM 9239 C CA . THR B 1 480 ? -0.447 -37.5 -39.469 1 95.25 480 THR B CA 1
ATOM 9240 C C . THR B 1 480 ? -1.631 -36.594 -39.125 1 95.25 480 THR B C 1
ATOM 9242 O O . THR B 1 480 ? -2.693 -37.094 -38.719 1 95.25 480 THR B O 1
ATOM 9245 N N . PRO B 1 481 ? -1.495 -35.344 -39.344 1 96.31 481 PRO B N 1
ATOM 9246 C CA . PRO B 1 481 ? -2.555 -34.406 -38.938 1 96.31 481 PRO B CA 1
ATOM 9247 C C . PRO B 1 481 ? -3.631 -34.25 -40 1 96.31 481 PRO B C 1
ATOM 9249 O O . PRO B 1 481 ? -3.322 -34.25 -41.219 1 96.31 481 PRO B O 1
ATOM 9252 N N . TYR B 1 482 ? -4.852 -34.094 -39.625 1 97 482 TYR B N 1
ATOM 9253 C CA . TYR B 1 482 ? -6.012 -33.75 -40.438 1 97 482 TYR B CA 1
ATOM 9254 C C . TYR B 1 482 ? -6.867 -32.688 -39.75 1 97 482 TYR B C 1
ATOM 9256 O O . TYR B 1 482 ? -6.891 -32.594 -38.531 1 97 482 TYR B O 1
ATOM 9264 N N . THR B 1 483 ? -7.523 -31.875 -40.531 1 97.38 483 THR B N 1
ATOM 9265 C CA . THR B 1 483 ? -8.492 -30.922 -40 1 97.38 483 THR B CA 1
ATOM 9266 C C . THR B 1 483 ? -9.922 -31.391 -40.281 1 97.38 483 THR B C 1
ATOM 9268 O O . THR B 1 483 ? -10.258 -31.719 -41.438 1 97.38 483 THR B O 1
ATOM 9271 N N . VAL B 1 484 ? -10.688 -31.453 -39.25 1 97.56 484 VAL B N 1
ATOM 9272 C CA . VAL B 1 484 ? -12.078 -31.891 -39.375 1 97.56 484 VAL B CA 1
ATOM 9273 C C . VAL B 1 484 ? -12.992 -30.859 -38.719 1 97.56 484 VAL B C 1
ATOM 9275 O O . VAL B 1 484 ? -12.805 -30.484 -37.562 1 97.56 484 VAL B O 1
ATOM 9278 N N . THR B 1 485 ? -13.945 -30.375 -39.438 1 97.94 485 THR B N 1
ATOM 9279 C CA . THR B 1 485 ? -14.969 -29.516 -38.844 1 97.94 485 THR B CA 1
ATOM 9280 C C . THR B 1 485 ? -16.203 -30.312 -38.469 1 97.94 485 THR B C 1
ATOM 9282 O O . THR B 1 485 ? -16.734 -31.062 -39.281 1 97.94 485 THR B O 1
ATOM 9285 N N . LEU B 1 486 ? -16.656 -30.156 -37.312 1 97.94 486 LEU B N 1
ATOM 9286 C CA . LEU B 1 486 ? -17.859 -30.828 -36.844 1 97.94 486 LEU B CA 1
ATOM 9287 C C . LEU B 1 486 ? -19.109 -30.062 -37.281 1 97.94 486 LEU B C 1
ATOM 9289 O O . LEU B 1 486 ? -19.656 -29.281 -36.5 1 97.94 486 LEU B O 1
ATOM 9293 N N . ASP B 1 487 ? -19.562 -30.281 -38.438 1 96.38 487 ASP B N 1
ATOM 9294 C CA . ASP B 1 487 ? -20.703 -29.547 -38.969 1 96.38 487 ASP B CA 1
ATOM 9295 C C . ASP B 1 487 ? -21.562 -30.422 -39.875 1 96.38 487 ASP B C 1
ATOM 9297 O O . ASP B 1 487 ? -22.5 -29.922 -40.5 1 96.38 487 ASP B O 1
ATOM 9301 N N . ALA B 1 488 ? -21.281 -31.688 -39.969 1 94.44 488 ALA B N 1
ATOM 9302 C CA . ALA B 1 488 ? -22 -32.562 -40.906 1 94.44 488 ALA B CA 1
ATOM 9303 C C . ALA B 1 488 ? -22.5 -33.812 -40.219 1 94.44 488 ALA B C 1
ATOM 9305 O O . ALA B 1 488 ? -22.688 -34.844 -40.875 1 94.44 488 ALA B O 1
ATOM 9306 N N . GLY B 1 489 ? -22.656 -33.75 -39 1 96.06 489 GLY B N 1
ATOM 9307 C CA . GLY B 1 489 ? -23.078 -34.938 -38.281 1 96.06 489 GLY B CA 1
ATOM 9308 C C . GLY B 1 489 ? -24.562 -35.219 -38.406 1 96.06 489 GLY B C 1
ATOM 9309 O O . GLY B 1 489 ? -25.375 -34.281 -38.531 1 96.06 489 GLY B O 1
ATOM 9310 N N . LYS B 1 490 ? -24.922 -36.469 -38.406 1 96.94 490 LYS B N 1
ATOM 9311 C CA . LYS B 1 490 ? -26.312 -36.875 -38.344 1 96.94 490 LYS B CA 1
ATOM 9312 C C . LYS B 1 490 ? -26.828 -36.875 -36.906 1 96.94 490 LYS B C 1
ATOM 9314 O O . LYS B 1 490 ? -26.219 -37.469 -36.031 1 96.94 490 LYS B O 1
ATOM 9319 N N . ALA B 1 491 ? -27.938 -36.219 -36.75 1 96.75 491 ALA B N 1
ATOM 9320 C CA . ALA B 1 491 ? -28.531 -36.125 -35.406 1 96.75 491 ALA B CA 1
ATOM 9321 C C . ALA B 1 491 ? -29.141 -37.438 -34.969 1 96.75 491 ALA B C 1
ATOM 9323 O O . ALA B 1 491 ? -29.75 -38.156 -35.781 1 96.75 491 ALA B O 1
ATOM 9324 N N . GLN B 1 492 ? -28.844 -37.781 -33.812 1 96.5 492 GLN B N 1
ATOM 9325 C CA . GLN B 1 492 ? -29.438 -38.938 -33.156 1 96.5 492 GLN B CA 1
ATOM 9326 C C . GLN B 1 492 ? -30.016 -38.562 -31.781 1 96.5 492 GLN B C 1
ATOM 9328 O O . GLN B 1 492 ? -29.328 -37.969 -30.953 1 96.5 492 GLN B O 1
ATOM 9333 N N . ALA B 1 493 ? -31.266 -38.906 -31.625 1 94.81 493 ALA B N 1
ATOM 9334 C CA . ALA B 1 493 ? -31.922 -38.625 -30.344 1 94.81 493 ALA B CA 1
ATOM 9335 C C . ALA B 1 493 ? -31.438 -39.531 -29.25 1 94.81 493 ALA B C 1
ATOM 9337 O O . ALA B 1 493 ? -31.219 -40.75 -29.469 1 94.81 493 ALA B O 1
ATOM 9338 N N . LEU B 1 494 ? -31.172 -38.875 -28.125 1 92.38 494 LEU B N 1
ATOM 9339 C CA . LEU B 1 494 ? -30.938 -39.688 -26.922 1 92.38 494 LEU B CA 1
ATOM 9340 C C . LEU B 1 494 ? -32.281 -40.125 -26.297 1 92.38 494 LEU B C 1
ATOM 9342 O O . LEU B 1 494 ? -33.125 -39.281 -26.031 1 92.38 494 LEU B O 1
ATOM 9346 N N . ASN B 1 495 ? -32.719 -41.25 -26.453 1 80 495 ASN B N 1
ATOM 9347 C CA . ASN B 1 495 ? -34 -41.75 -25.938 1 80 495 ASN B CA 1
ATOM 9348 C C . ASN B 1 495 ? -33.969 -41.906 -24.422 1 80 495 ASN B C 1
ATOM 9350 O O . ASN B 1 495 ? -33.438 -42.906 -23.922 1 80 495 ASN B O 1
ATOM 9354 N N . LEU B 1 496 ? -34.406 -40.875 -23.766 1 79.31 496 LEU B N 1
ATOM 9355 C CA . LEU B 1 496 ? -34.438 -40.906 -22.297 1 79.31 496 LEU B CA 1
ATOM 9356 C C . LEU B 1 496 ? -35.719 -41.562 -21.797 1 79.31 496 LEU B C 1
ATOM 9358 O O . LEU B 1 496 ? -36.812 -41.156 -22.188 1 79.31 496 LEU B O 1
ATOM 9362 N N . PRO B 1 497 ? -35.406 -42.562 -21.156 1 73.12 497 PRO B N 1
ATOM 9363 C CA . PRO B 1 497 ? -36.656 -43.125 -20.594 1 73.12 497 PRO B CA 1
ATOM 9364 C C . PRO B 1 497 ? -37.375 -42.156 -19.672 1 73.12 497 PRO B C 1
ATOM 9366 O O . PRO B 1 497 ? -36.75 -41.344 -19.016 1 73.12 497 PRO B O 1
ATOM 9369 N N . SER B 1 498 ? -38.688 -42.188 -19.625 1 70.81 498 SER B N 1
ATOM 9370 C CA . SER B 1 498 ? -39.531 -41.375 -18.797 1 70.81 498 SER B CA 1
ATOM 9371 C C . SER B 1 498 ? -39.281 -41.625 -17.312 1 70.81 498 SER B C 1
ATOM 9373 O O . SER B 1 498 ? -39.625 -40.781 -16.469 1 70.81 498 SER B O 1
ATOM 9375 N N . LYS B 1 499 ? -38.406 -42.406 -16.906 1 83.25 499 LYS B N 1
ATOM 9376 C CA . LYS B 1 499 ? -38.25 -42.812 -15.508 1 83.25 499 LYS B CA 1
ATOM 9377 C C . LYS B 1 499 ? -36.969 -42.25 -14.898 1 83.25 499 LYS B C 1
ATOM 9379 O O . LYS B 1 499 ? -36.594 -42.594 -13.789 1 83.25 499 LYS B O 1
ATOM 9384 N N . THR B 1 500 ? -36.312 -41.438 -15.586 1 90.44 500 THR B N 1
ATOM 9385 C CA . THR B 1 500 ? -35.188 -40.75 -14.953 1 90.44 500 THR B CA 1
ATOM 9386 C C . THR B 1 500 ? -35.688 -39.688 -13.984 1 90.44 500 THR B C 1
ATOM 9388 O O . THR B 1 500 ? -36.438 -38.781 -14.367 1 90.44 500 THR B O 1
ATOM 9391 N N . VAL B 1 501 ? -35.312 -39.812 -12.695 1 93.94 501 VAL B N 1
ATOM 9392 C CA . VAL B 1 501 ? -35.844 -38.938 -11.664 1 93.94 501 VAL B CA 1
ATOM 9393 C C . VAL B 1 501 ? -34.75 -38.062 -11.102 1 93.94 501 VAL B C 1
ATOM 9395 O O . VAL B 1 501 ? -33.719 -38.562 -10.656 1 93.94 501 VAL B O 1
ATOM 9398 N N . TRP B 1 502 ? -34.906 -36.812 -11.141 1 95.06 502 TRP B N 1
ATOM 9399 C CA . TRP B 1 502 ? -33.969 -35.844 -10.555 1 95.06 502 TRP B CA 1
ATOM 9400 C C . TRP B 1 502 ? -34.375 -35.5 -9.117 1 95.06 502 TRP B C 1
ATOM 9402 O O . TRP B 1 502 ? -35.5 -35.094 -8.852 1 95.06 502 TRP B O 1
ATOM 9412 N N . GLY B 1 503 ? -33.469 -35.75 -8.281 1 94.88 503 GLY B N 1
ATOM 9413 C CA . GLY B 1 503 ? -33.719 -35.531 -6.867 1 94.88 503 GLY B CA 1
ATOM 9414 C C . GLY B 1 503 ? -33.594 -34.094 -6.445 1 94.88 503 GLY B C 1
ATOM 9415 O O . GLY B 1 503 ? -33.688 -33.188 -7.273 1 94.88 503 GLY B O 1
ATOM 9416 N N . GLN B 1 504 ? -33.406 -33.906 -5.152 1 94.69 504 GLN B N 1
ATOM 9417 C CA . GLN B 1 504 ? -33.312 -32.594 -4.559 1 94.69 504 GLN B CA 1
ATOM 9418 C C . GLN B 1 504 ? -31.969 -31.938 -4.918 1 94.69 504 GLN B C 1
ATOM 9420 O O . GLN B 1 504 ? -30.953 -32.625 -5.055 1 94.69 504 GLN B O 1
ATOM 9425 N N . ARG B 1 505 ? -32 -30.641 -5.051 1 96.94 505 ARG B N 1
ATOM 9426 C CA . ARG B 1 505 ? -30.812 -29.844 -5.355 1 96.94 505 ARG B CA 1
ATOM 9427 C C . ARG B 1 505 ? -30.266 -29.188 -4.094 1 96.94 505 ARG B C 1
ATOM 9429 O O . ARG B 1 505 ? -31.016 -28.672 -3.27 1 96.94 505 ARG B O 1
ATOM 9436 N N . TYR B 1 506 ? -28.969 -29.234 -4.004 1 97.62 506 TYR B N 1
ATOM 9437 C CA . TYR B 1 506 ? -28.281 -28.656 -2.852 1 97.62 506 TYR B CA 1
ATOM 9438 C C . TYR B 1 506 ? -27.203 -27.672 -3.293 1 97.62 506 TYR B C 1
ATOM 9440 O O . TYR B 1 506 ? -26.531 -27.875 -4.297 1 97.62 506 TYR B O 1
ATOM 9448 N N . PHE B 1 507 ? -27.094 -26.547 -2.592 1 97.62 507 PHE B N 1
ATOM 9449 C CA . PHE B 1 507 ? -26.141 -25.484 -2.871 1 97.62 507 PHE B CA 1
ATOM 9450 C C . PHE B 1 507 ? -25.281 -25.188 -1.642 1 97.62 507 PHE B C 1
ATOM 9452 O O . PHE B 1 507 ? -25.797 -25.172 -0.518 1 97.62 507 PHE B O 1
ATOM 9459 N N . CYS B 1 508 ? -23.984 -25.031 -1.888 1 96.75 508 CYS B N 1
ATOM 9460 C CA . CYS B 1 508 ? -23.141 -24.672 -0.75 1 96.75 508 CYS B CA 1
ATOM 9461 C C . CYS B 1 508 ? -21.969 -23.797 -1.187 1 96.75 508 CYS B C 1
ATOM 9463 O O . CYS B 1 508 ? -21.562 -23.844 -2.346 1 96.75 508 CYS B O 1
ATOM 9465 N N . GLY B 1 509 ? -21.391 -23.016 -0.238 1 94.94 509 GLY B N 1
ATOM 9466 C CA . GLY B 1 509 ? -20.25 -22.125 -0.399 1 94.94 509 GLY B CA 1
ATOM 9467 C C . GLY B 1 509 ? -20.234 -20.984 0.609 1 94.94 509 GLY B C 1
ATOM 9468 O O . GLY B 1 509 ? -21.125 -20.891 1.458 1 94.94 509 GLY B O 1
ATOM 9469 N N . PRO B 1 510 ? -19.156 -20.125 0.484 1 94.94 510 PRO B N 1
ATOM 9470 C CA . PRO B 1 510 ? -18 -20.141 -0.414 1 94.94 510 PRO B CA 1
ATOM 9471 C C . PRO B 1 510 ? -16.938 -21.156 0.018 1 94.94 510 PRO B C 1
ATOM 9473 O O . PRO B 1 510 ? -16.812 -21.453 1.209 1 94.94 510 PRO B O 1
ATOM 9476 N N . GLY B 1 511 ? -16.266 -21.719 -0.992 1 94.94 511 GLY B N 1
ATOM 9477 C CA . GLY B 1 511 ? -15.148 -22.609 -0.765 1 94.94 511 GLY B CA 1
ATOM 9478 C C . GLY B 1 511 ? -13.805 -21.984 -1.113 1 94.94 511 GLY B C 1
ATOM 9479 O O . GLY B 1 511 ? -13.609 -20.781 -0.933 1 94.94 511 GLY B O 1
ATOM 9480 N N . SER B 1 512 ? -12.875 -22.75 -1.557 1 92.44 512 SER B N 1
ATOM 9481 C CA . SER B 1 512 ? -11.492 -22.359 -1.817 1 92.44 512 SER B CA 1
ATOM 9482 C C . SER B 1 512 ? -11.414 -21.266 -2.881 1 92.44 512 SER B C 1
ATOM 9484 O O . SER B 1 512 ? -12.172 -21.281 -3.852 1 92.44 512 SER B O 1
ATOM 9486 N N . GLY B 1 513 ? -10.43 -20.469 -2.654 1 94.25 513 GLY B N 1
ATOM 9487 C CA . GLY B 1 513 ? -10.156 -19.453 -3.65 1 94.25 513 GLY B CA 1
ATOM 9488 C C . GLY B 1 513 ? -9.312 -19.953 -4.809 1 94.25 513 GLY B C 1
ATOM 9489 O O . GLY B 1 513 ? -9.18 -19.281 -5.828 1 94.25 513 GLY B O 1
ATOM 9490 N N . LEU B 1 514 ? -8.75 -21.109 -4.668 1 95.12 514 LEU B N 1
ATOM 9491 C CA . LEU B 1 514 ? -7.973 -21.734 -5.73 1 95.12 514 LEU B CA 1
ATOM 9492 C C . LEU B 1 514 ? -8.875 -22.516 -6.672 1 95.12 514 LEU B C 1
ATOM 9494 O O . LEU B 1 514 ? -9.758 -23.25 -6.223 1 95.12 514 LEU B O 1
ATOM 9498 N N . PHE B 1 515 ? -8.641 -22.344 -7.91 1 96.56 515 PHE B N 1
ATOM 9499 C CA . PHE B 1 515 ? -9.422 -23.109 -8.867 1 96.56 515 PHE B CA 1
ATOM 9500 C C . PHE B 1 515 ? -8.891 -24.547 -8.961 1 96.56 515 PHE B C 1
ATOM 9502 O O . PHE B 1 515 ? -9.656 -25.484 -9.195 1 96.56 515 PHE B O 1
ATOM 9509 N N . ASP B 1 516 ? -7.582 -24.688 -8.844 1 93.31 516 ASP B N 1
ATOM 9510 C CA . ASP B 1 516 ? -7.008 -26.031 -8.859 1 93.31 516 ASP B CA 1
ATOM 9511 C C . ASP B 1 516 ? -7.57 -26.875 -7.723 1 93.31 516 ASP B C 1
ATOM 9513 O O . ASP B 1 516 ? -7.664 -26.422 -6.582 1 93.31 516 ASP B O 1
ATOM 9517 N N . ALA B 1 517 ? -8 -28.031 -8.039 1 91.12 517 ALA B N 1
ATOM 9518 C CA . ALA B 1 517 ? -8.609 -28.969 -7.102 1 91.12 517 ALA B CA 1
ATOM 9519 C C . ALA B 1 517 ? -8.414 -30.406 -7.562 1 91.12 517 ALA B C 1
ATOM 9521 O O . ALA B 1 517 ? -8.125 -30.656 -8.734 1 91.12 517 ALA B O 1
ATOM 9522 N N . PRO B 1 518 ? -8.531 -31.328 -6.656 1 90.19 518 PRO B N 1
ATOM 9523 C CA . PRO B 1 518 ? -8.43 -32.75 -7.047 1 90.19 518 PRO B CA 1
ATOM 9524 C C . PRO B 1 518 ? -9.492 -33.125 -8.07 1 90.19 518 PRO B C 1
ATOM 9526 O O . PRO B 1 518 ? -10.602 -32.625 -8.055 1 90.19 518 PRO B O 1
ATOM 9529 N N . ALA B 1 519 ? -9.148 -34.156 -8.836 1 92.94 519 ALA B N 1
ATOM 9530 C CA . ALA B 1 519 ? -10.047 -34.656 -9.875 1 92.94 519 ALA B CA 1
ATOM 9531 C C . ALA B 1 519 ? -11.156 -35.531 -9.281 1 92.94 519 ALA B C 1
ATOM 9533 O O . ALA B 1 519 ? -12.055 -35.969 -9.992 1 92.94 519 ALA B O 1
ATOM 9534 N N . THR B 1 520 ? -11.102 -35.75 -8.047 1 95.31 520 THR B N 1
ATOM 9535 C CA . THR B 1 520 ? -12.141 -36.469 -7.336 1 95.31 520 THR B CA 1
ATOM 9536 C C . THR B 1 520 ? -12.719 -35.625 -6.199 1 95.31 520 THR B C 1
ATOM 9538 O O . THR B 1 520 ? -12.047 -34.75 -5.688 1 95.31 520 THR B O 1
ATOM 9541 N N . ILE B 1 521 ? -13.93 -35.875 -5.961 1 95.81 521 ILE B N 1
ATOM 9542 C CA . ILE B 1 521 ? -14.594 -35.188 -4.863 1 95.81 521 ILE B CA 1
ATOM 9543 C C . ILE B 1 521 ? -15.422 -36.188 -4.055 1 95.81 521 ILE B C 1
ATOM 9545 O O . ILE B 1 521 ? -16.016 -37.094 -4.617 1 95.81 521 ILE B O 1
ATOM 9549 N N . HIS B 1 522 ? -15.305 -36.156 -2.82 1 94.31 522 HIS B N 1
ATOM 9550 C CA . HIS B 1 522 ? -16.125 -36.969 -1.926 1 94.31 522 HIS B CA 1
ATOM 9551 C C . HIS B 1 522 ? -17.094 -36.094 -1.128 1 94.31 522 HIS B C 1
ATOM 9553 O O . HIS B 1 522 ? -16.688 -35.375 -0.209 1 94.31 522 HIS B O 1
ATOM 9559 N N . THR B 1 523 ? -18.328 -36.156 -1.473 1 94.19 523 THR B N 1
ATOM 9560 C CA . THR B 1 523 ? -19.359 -35.344 -0.819 1 94.19 523 THR B CA 1
ATOM 9561 C C . THR B 1 523 ? -20.703 -36.031 -0.869 1 94.19 523 THR B C 1
ATOM 9563 O O . THR B 1 523 ? -20.891 -37 -1.611 1 94.19 523 THR B O 1
ATOM 9566 N N . ASP B 1 524 ? -21.562 -35.688 0.006 1 92.31 524 ASP B N 1
ATOM 9567 C CA . ASP B 1 524 ? -22.953 -36.156 0.063 1 92.31 524 ASP B CA 1
ATOM 9568 C C . ASP B 1 524 ? -23.828 -35.125 0.771 1 92.31 524 ASP B C 1
ATOM 9570 O O . ASP B 1 524 ? -23.359 -34.094 1.199 1 92.31 524 ASP B O 1
ATOM 9574 N N . PRO B 1 525 ? -25.109 -35.375 0.761 1 90.19 525 PRO B N 1
ATOM 9575 C CA . PRO B 1 525 ? -26 -34.375 1.351 1 90.19 525 PRO B CA 1
ATOM 9576 C C . PRO B 1 525 ? -25.672 -34.094 2.811 1 90.19 525 PRO B C 1
ATOM 9578 O O . PRO B 1 525 ? -25.984 -33 3.307 1 90.19 525 PRO B O 1
ATOM 9581 N N . ASP B 1 526 ? -25.031 -34.969 3.443 1 91.56 526 ASP B N 1
ATOM 9582 C CA . ASP B 1 526 ? -24.719 -34.781 4.855 1 91.56 526 ASP B CA 1
ATOM 9583 C C . ASP B 1 526 ? -23.344 -34.156 5.035 1 91.56 526 ASP B C 1
ATOM 9585 O O . ASP B 1 526 ? -23 -33.688 6.125 1 91.56 526 ASP B O 1
ATOM 9589 N N . LYS B 1 527 ? -22.594 -34.219 3.943 1 94.12 527 LYS B N 1
ATOM 9590 C CA . LYS B 1 527 ? -21.219 -33.719 4.016 1 94.12 527 LYS B CA 1
ATOM 9591 C C . LYS B 1 527 ? -20.906 -32.781 2.836 1 94.12 527 LYS B C 1
ATOM 9593 O O . LYS B 1 527 ? -20.516 -33.25 1.764 1 94.12 527 LYS B O 1
ATOM 9598 N N . ALA B 1 528 ? -20.859 -31.516 3.113 1 93.81 528 ALA B N 1
ATOM 9599 C CA . ALA B 1 528 ? -20.547 -30.531 2.082 1 93.81 528 ALA B CA 1
ATOM 9600 C C . ALA B 1 528 ? -19.031 -30.469 1.839 1 93.81 528 ALA B C 1
ATOM 9602 O O . ALA B 1 528 ? -18.25 -30.781 2.73 1 93.81 528 ALA B O 1
ATOM 9603 N N . PRO B 1 529 ? -18.578 -30.125 0.658 1 93.75 529 PRO B N 1
ATOM 9604 C CA . PRO B 1 529 ? -17.156 -30.078 0.325 1 93.75 529 PRO B CA 1
ATOM 9605 C C . PRO B 1 529 ? -16.469 -28.797 0.8 1 93.75 529 PRO B C 1
ATOM 9607 O O . PRO B 1 529 ? -15.336 -28.531 0.425 1 93.75 529 PRO B O 1
ATOM 9610 N N . VAL B 1 530 ? -17.156 -27.969 1.509 1 92.06 530 VAL B N 1
ATOM 9611 C CA . VAL B 1 530 ? -16.609 -26.734 2.07 1 92.06 530 VAL B CA 1
ATOM 9612 C C . VAL B 1 530 ? -16.406 -26.906 3.574 1 92.06 530 VAL B C 1
ATOM 9614 O O . VAL B 1 530 ? -17.25 -27.484 4.266 1 92.06 530 VAL B O 1
ATOM 9617 N N . ARG B 1 531 ? -15.258 -26.391 3.992 1 84 531 ARG B N 1
ATOM 9618 C CA . ARG B 1 531 ? -14.961 -26.5 5.418 1 84 531 ARG B CA 1
ATOM 9619 C C . ARG B 1 531 ? -16.031 -25.797 6.254 1 84 531 ARG B C 1
ATOM 9621 O O . ARG B 1 531 ? -16.328 -24.625 6.039 1 84 531 ARG B O 1
ATOM 9628 N N . LYS B 1 532 ? -16.672 -26.406 7.168 1 80.88 532 LYS B N 1
ATOM 9629 C CA . LYS B 1 532 ? -17.688 -25.938 8.102 1 80.88 532 LYS B CA 1
ATOM 9630 C C . LYS B 1 532 ? -18.938 -25.469 7.355 1 80.88 532 LYS B C 1
ATOM 9632 O O . LYS B 1 532 ? -19.719 -24.688 7.891 1 80.88 532 LYS B O 1
ATOM 9637 N N . GLY B 1 533 ? -18.969 -25.859 6.078 1 85.56 533 GLY B N 1
ATOM 9638 C CA . GLY B 1 533 ? -20.141 -25.469 5.305 1 85.56 533 GLY B CA 1
ATOM 9639 C C . GLY B 1 533 ? -21.25 -26.516 5.348 1 85.56 533 GLY B C 1
ATOM 9640 O O . GLY B 1 533 ? -21.016 -27.656 5.738 1 85.56 533 GLY B O 1
ATOM 9641 N N . GLN B 1 534 ? -22.453 -26.016 5.078 1 92.38 534 GLN B N 1
ATOM 9642 C CA . GLN B 1 534 ? -23.641 -26.875 4.992 1 92.38 534 GLN B CA 1
ATOM 9643 C C . GLN B 1 534 ? -24.375 -26.672 3.672 1 92.38 534 GLN B C 1
ATOM 9645 O O . GLN B 1 534 ? -24.359 -25.562 3.111 1 92.38 534 GLN B O 1
ATOM 9650 N N . TRP B 1 535 ? -24.922 -27.844 3.262 1 96.19 535 TRP B N 1
ATOM 9651 C CA . TRP B 1 535 ? -25.766 -27.766 2.072 1 96.19 535 TRP B CA 1
ATOM 9652 C C . TRP B 1 535 ? -27.062 -27.016 2.367 1 96.19 535 TRP B C 1
ATOM 9654 O O . TRP B 1 535 ? -27.656 -27.188 3.434 1 96.19 535 TRP B O 1
ATOM 9664 N N . LYS B 1 536 ? -27.453 -26.219 1.517 1 96.25 536 LYS B N 1
ATOM 9665 C CA . LYS B 1 536 ? -28.766 -25.594 1.513 1 96.25 536 LYS B CA 1
ATOM 9666 C C . LYS B 1 536 ? -29.609 -26.094 0.35 1 96.25 536 LYS B C 1
ATOM 9668 O O . LYS B 1 536 ? -29.156 -26.109 -0.795 1 96.25 536 LYS B O 1
ATOM 9673 N N . GLU B 1 537 ? -30.844 -26.469 0.633 1 96.69 537 GLU B N 1
ATOM 9674 C CA . GLU B 1 537 ? -31.75 -26.891 -0.43 1 96.69 537 GLU B CA 1
ATOM 9675 C C . GLU B 1 537 ? -32.188 -25.719 -1.284 1 96.69 537 GLU B C 1
ATOM 9677 O O . GLU B 1 537 ? -32.531 -24.656 -0.757 1 96.69 537 GLU B O 1
ATOM 9682 N N . VAL B 1 538 ? -32.062 -25.969 -2.59 1 97.06 538 VAL B N 1
ATOM 9683 C CA . VAL B 1 538 ? -32.531 -24.938 -3.518 1 97.06 538 VAL B CA 1
ATOM 9684 C C . VAL B 1 538 ? -33.375 -25.578 -4.613 1 97.06 538 VAL B C 1
ATOM 9686 O O . VAL B 1 538 ? -33.281 -26.781 -4.867 1 97.06 538 VAL B O 1
ATOM 9689 N N . ASN B 1 539 ? -34.188 -24.719 -5.27 1 95.25 539 ASN B N 1
ATOM 9690 C CA . ASN B 1 539 ? -35.094 -25.266 -6.285 1 95.25 539 ASN B CA 1
ATOM 9691 C C . ASN B 1 539 ? -34.75 -24.734 -7.676 1 95.25 539 ASN B C 1
ATOM 9693 O O . ASN B 1 539 ? -35.125 -25.328 -8.68 1 95.25 539 ASN B O 1
ATOM 9697 N N . GLU B 1 540 ? -34.031 -23.625 -7.699 1 96.88 540 GLU B N 1
ATOM 9698 C CA . GLU B 1 540 ? -33.812 -22.969 -8.984 1 96.88 540 GLU B CA 1
ATOM 9699 C C . GLU B 1 540 ? -32.781 -23.75 -9.82 1 96.88 540 GLU B C 1
ATOM 9701 O O . GLU B 1 540 ? -31.703 -24.094 -9.336 1 96.88 540 GLU B O 1
ATOM 9706 N N . GLU B 1 541 ? -33.094 -23.969 -11.125 1 97.62 541 GLU B N 1
ATOM 9707 C CA . GLU B 1 541 ? -32.156 -24.609 -12.047 1 97.62 541 GLU B CA 1
ATOM 9708 C C . GLU B 1 541 ? -31.031 -23.656 -12.422 1 97.62 541 GLU B C 1
ATOM 9710 O O . GLU B 1 541 ? -29.922 -24.109 -12.758 1 97.62 541 GLU B O 1
ATOM 9715 N N . LYS B 1 542 ? -31.359 -22.438 -12.484 1 98.06 542 LYS B N 1
ATOM 9716 C CA . LYS B 1 542 ? -30.422 -21.359 -12.789 1 98.06 542 LYS B CA 1
ATOM 9717 C C . LYS B 1 542 ? -30.578 -20.203 -11.789 1 98.06 542 LYS B C 1
ATOM 9719 O O . LYS B 1 542 ? -31.688 -19.797 -11.484 1 98.06 542 LYS B O 1
ATOM 9724 N N . ALA B 1 543 ? -29.438 -19.703 -11.266 1 98.06 543 ALA B N 1
ATOM 9725 C CA . ALA B 1 543 ? -29.5 -18.594 -10.32 1 98.06 543 ALA B CA 1
ATOM 9726 C C . ALA B 1 543 ? -28.203 -17.781 -10.352 1 98.06 543 ALA B C 1
ATOM 9728 O O . ALA B 1 543 ? -27.125 -18.328 -10.508 1 98.06 543 ALA B O 1
ATOM 9729 N N . MET B 1 544 ? -28.344 -16.484 -10.297 1 97.94 544 MET B N 1
ATOM 9730 C CA . MET B 1 544 ? -27.234 -15.562 -10.062 1 97.94 544 MET B CA 1
ATOM 9731 C C . MET B 1 544 ? -27.219 -15.094 -8.609 1 97.94 544 MET B C 1
ATOM 9733 O O . MET B 1 544 ? -28.281 -14.938 -7.996 1 97.94 544 MET B O 1
ATOM 9737 N N . PHE B 1 545 ? -26.047 -14.852 -7.945 1 96 545 PHE B N 1
ATOM 9738 C CA . PHE B 1 545 ? -25.953 -14.422 -6.555 1 96 545 PHE B CA 1
ATOM 9739 C C . PHE B 1 545 ? -24.656 -13.648 -6.32 1 96 545 PHE B C 1
ATOM 9741 O O . PHE B 1 545 ? -23.688 -13.805 -7.07 1 96 545 PHE B O 1
ATOM 9748 N N . PRO B 1 546 ? -24.625 -12.75 -5.352 1 92.38 546 PRO B N 1
ATOM 9749 C CA . PRO B 1 546 ? -23.391 -12.008 -5.035 1 92.38 546 PRO B CA 1
ATOM 9750 C C . PRO B 1 546 ? -22.25 -12.922 -4.598 1 92.38 546 PRO B C 1
ATOM 9752 O O . PRO B 1 546 ? -22.484 -13.922 -3.906 1 92.38 546 PRO B O 1
ATOM 9755 N N . SER B 1 547 ? -21.062 -12.609 -5.039 1 93.62 547 SER B N 1
ATOM 9756 C CA . SER B 1 547 ? -19.859 -13.367 -4.707 1 93.62 547 SER B CA 1
ATOM 9757 C C . SER B 1 547 ? -18.656 -12.453 -4.586 1 93.62 547 SER B C 1
ATOM 9759 O O . SER B 1 547 ? -18.531 -11.461 -5.309 1 93.62 547 SER B O 1
ATOM 9761 N N . ASN B 1 548 ? -17.812 -12.711 -3.621 1 91.81 548 ASN B N 1
ATOM 9762 C CA . ASN B 1 548 ? -16.5 -12.055 -3.596 1 91.81 548 ASN B CA 1
ATOM 9763 C C . ASN B 1 548 ? -15.523 -12.711 -4.566 1 91.81 548 ASN B C 1
ATOM 9765 O O . ASN B 1 548 ? -15.812 -13.773 -5.117 1 91.81 548 ASN B O 1
ATOM 9769 N N . ILE B 1 549 ? -14.453 -12.047 -4.758 1 93.81 549 ILE B N 1
ATOM 9770 C CA . ILE B 1 549 ? -13.422 -12.641 -5.598 1 93.81 549 ILE B CA 1
ATOM 9771 C C . ILE B 1 549 ? -12.789 -13.836 -4.879 1 93.81 549 ILE B C 1
ATOM 9773 O O . ILE B 1 549 ? -12.844 -13.922 -3.648 1 93.81 549 ILE B O 1
ATOM 9777 N N . LEU B 1 550 ? -12.188 -14.727 -5.609 1 96.38 550 LEU B N 1
ATOM 9778 C CA . LEU B 1 550 ? -11.461 -15.883 -5.09 1 96.38 550 LEU B CA 1
ATOM 9779 C C . LEU B 1 550 ? -12.375 -16.766 -4.242 1 96.38 550 LEU B C 1
ATOM 9781 O O . LEU B 1 550 ? -12.031 -17.109 -3.107 1 96.38 550 LEU B O 1
ATOM 9785 N N . GLU B 1 551 ? -13.531 -17.094 -4.852 1 96.31 551 GLU B N 1
ATOM 9786 C CA . GLU B 1 551 ? -14.469 -17.984 -4.176 1 96.31 551 GLU B CA 1
ATOM 9787 C C . GLU B 1 551 ? -14.953 -19.078 -5.117 1 96.31 551 GLU B C 1
ATOM 9789 O O . GLU B 1 551 ? -15.039 -18.875 -6.332 1 96.31 551 GLU B O 1
ATOM 9794 N N . SER B 1 552 ? -15.258 -20.188 -4.551 1 97.38 552 SER B N 1
ATOM 9795 C CA . SER B 1 552 ? -15.906 -21.281 -5.258 1 97.38 552 SER B CA 1
ATOM 9796 C C . SER B 1 552 ? -17.219 -21.672 -4.59 1 97.38 552 SER B C 1
ATOM 9798 O O . SER B 1 552 ? -17.391 -21.469 -3.389 1 97.38 552 SER B O 1
ATOM 9800 N N . TYR B 1 553 ? -18.094 -22.172 -5.367 1 97.75 553 TYR B N 1
ATOM 9801 C CA . TYR B 1 553 ? -19.391 -22.672 -4.91 1 97.75 553 TYR B CA 1
ATOM 9802 C C . TYR B 1 553 ? -19.703 -24.031 -5.527 1 97.75 553 TYR B C 1
ATOM 9804 O O . TYR B 1 553 ? -19.125 -24.406 -6.559 1 97.75 553 TYR B O 1
ATOM 9812 N N . PHE B 1 554 ? -20.594 -24.797 -4.871 1 98.06 554 PHE B N 1
ATOM 9813 C CA . PHE B 1 554 ? -20.922 -26.141 -5.316 1 98.06 554 PHE B CA 1
ATOM 9814 C C . PHE B 1 554 ? -22.422 -26.344 -5.41 1 98.06 554 PHE B C 1
ATOM 9816 O O . PHE B 1 554 ? -23.172 -25.906 -4.527 1 98.06 554 PHE B O 1
ATOM 9823 N N . LEU B 1 555 ? -22.859 -26.875 -6.422 1 98.19 555 LEU B N 1
ATOM 9824 C CA . LEU B 1 555 ? -24.219 -27.344 -6.641 1 98.19 555 LEU B CA 1
ATOM 9825 C C . LEU B 1 555 ? -24.266 -28.844 -6.824 1 98.19 555 LEU B C 1
ATOM 9827 O O . LEU B 1 555 ? -23.516 -29.406 -7.629 1 98.19 555 LEU B O 1
ATOM 9831 N N . MET B 1 556 ? -25.109 -29.531 -6.09 1 98.06 556 MET B N 1
ATOM 9832 C CA . MET B 1 556 ? -25.188 -30.984 -6.164 1 98.06 556 MET B CA 1
ATOM 9833 C C . MET B 1 556 ? -26.625 -31.438 -6.398 1 98.06 556 MET B C 1
ATOM 9835 O O . MET B 1 556 ? -27.562 -30.875 -5.824 1 98.06 556 MET B O 1
ATOM 9839 N N . GLN B 1 557 ? -26.75 -32.406 -7.164 1 97.5 557 GLN B N 1
ATOM 9840 C CA . GLN B 1 557 ? -28.062 -33.031 -7.398 1 97.5 557 GLN B CA 1
ATOM 9841 C C . GLN B 1 557 ? -27.922 -34.5 -7.672 1 97.5 557 GLN B C 1
ATOM 9843 O O . GLN B 1 557 ? -27 -34.938 -8.383 1 97.5 557 GLN B O 1
ATOM 9848 N N . GLN B 1 558 ? -28.812 -35.25 -7.125 1 96.12 558 GLN B N 1
ATOM 9849 C CA . GLN B 1 558 ? -28.875 -36.688 -7.391 1 96.12 558 GLN B CA 1
ATOM 9850 C C . GLN B 1 558 ? -29.844 -37 -8.523 1 96.12 558 GLN B C 1
ATOM 9852 O O . GLN B 1 558 ? -30.906 -36.375 -8.633 1 96.12 558 GLN B O 1
ATOM 9857 N N . VAL B 1 559 ? -29.484 -38 -9.305 1 96.38 559 VAL B N 1
ATOM 9858 C CA . VAL B 1 559 ? -30.328 -38.469 -10.406 1 96.38 559 VAL B CA 1
ATOM 9859 C C . VAL B 1 559 ? -30.469 -39.969 -10.375 1 96.38 559 VAL B C 1
ATOM 9861 O O . VAL B 1 559 ? -29.469 -40.688 -10.344 1 96.38 559 VAL B O 1
ATOM 9864 N N . GLU B 1 560 ? -31.672 -40.438 -10.383 1 96.5 560 GLU B N 1
ATOM 9865 C CA . GLU B 1 560 ? -31.953 -41.875 -10.492 1 96.5 560 GLU B CA 1
ATOM 9866 C C . GLU B 1 560 ? -32.188 -42.281 -11.938 1 96.5 560 GLU B C 1
ATOM 9868 O O . GLU B 1 560 ? -33.125 -41.781 -12.578 1 96.5 560 GLU B O 1
ATOM 9873 N N . SER B 1 561 ? -31.375 -43.188 -12.367 1 96 561 SER B N 1
ATOM 9874 C CA . SER B 1 561 ? -31.5 -43.625 -13.75 1 96 561 SER B CA 1
ATOM 9875 C C . SER B 1 561 ? -31.984 -45.062 -13.812 1 96 561 SER B C 1
ATOM 9877 O O . SER B 1 561 ? -31.422 -45.938 -13.164 1 96 561 SER B O 1
ATOM 9879 N N . PRO B 1 562 ? -32.969 -45.375 -14.617 1 94.56 562 PRO B N 1
ATOM 9880 C CA . PRO B 1 562 ? -33.5 -46.75 -14.695 1 94.56 562 PRO B CA 1
ATOM 9881 C C . PRO B 1 562 ? -32.531 -47.688 -15.406 1 94.56 562 PRO B C 1
ATOM 9883 O O . PRO B 1 562 ? -32.656 -48.906 -15.242 1 94.56 562 PRO B O 1
ATOM 9886 N N . LYS B 1 563 ? -31.609 -47.188 -16.25 1 93.81 563 LYS B N 1
ATOM 9887 C CA . LYS B 1 563 ? -30.578 -47.938 -16.953 1 93.81 563 LYS B CA 1
ATOM 9888 C C . LYS B 1 563 ? -29.328 -47.094 -17.172 1 93.81 563 LYS B C 1
ATOM 9890 O O . LYS B 1 563 ? -29.344 -45.875 -16.891 1 93.81 563 LYS B O 1
ATOM 9895 N N . ALA B 1 564 ? -28.344 -47.844 -17.516 1 95.06 564 ALA B N 1
ATOM 9896 C CA . ALA B 1 564 ? -27.188 -47.094 -17.984 1 95.06 564 ALA B CA 1
ATOM 9897 C C . ALA B 1 564 ? -27.516 -46.312 -19.25 1 95.06 564 ALA B C 1
ATOM 9899 O O . ALA B 1 564 ? -28.047 -46.875 -20.219 1 95.06 564 ALA B O 1
ATOM 9900 N N . GLN B 1 565 ? -27.328 -44.969 -19.219 1 94.5 565 GLN B N 1
ATOM 9901 C CA . GLN B 1 565 ? -27.703 -44.125 -20.359 1 94.5 565 GLN B CA 1
ATOM 9902 C C . GLN B 1 565 ? -26.906 -42.812 -20.359 1 94.5 565 GLN B C 1
ATOM 9904 O O . GLN B 1 565 ? -26.453 -42.375 -19.312 1 94.5 565 GLN B O 1
ATOM 9909 N N . ASP B 1 566 ? -26.859 -42.281 -21.531 1 95.88 566 ASP B N 1
ATOM 9910 C CA . ASP B 1 566 ? -26.312 -40.938 -21.656 1 95.88 566 ASP B CA 1
ATOM 9911 C C . ASP B 1 566 ? -27.406 -39.875 -21.531 1 95.88 566 ASP B C 1
ATOM 9913 O O . ASP B 1 566 ? -28.516 -40.062 -22.031 1 95.88 566 ASP B O 1
ATOM 9917 N N . ILE B 1 567 ? -27.109 -38.844 -20.797 1 96.5 567 ILE B N 1
ATOM 9918 C CA . ILE B 1 567 ? -28.031 -37.719 -20.703 1 96.5 567 ILE B CA 1
ATOM 9919 C C . ILE B 1 567 ? -27.281 -36.406 -20.984 1 96.5 567 ILE B C 1
ATOM 9921 O O . ILE B 1 567 ? -26.141 -36.25 -20.562 1 96.5 567 ILE B O 1
ATOM 9925 N N . LEU B 1 568 ? -27.828 -35.562 -21.812 1 97.44 568 LEU B N 1
ATOM 9926 C CA . LEU B 1 568 ? -27.297 -34.25 -22.078 1 97.44 568 LEU B CA 1
ATOM 9927 C C . LEU B 1 568 ? -27.844 -33.219 -21.062 1 97.44 568 LEU B C 1
ATOM 9929 O O . LEU B 1 568 ? -29.062 -33.125 -20.891 1 97.44 568 LEU B O 1
ATOM 9933 N N . VAL B 1 569 ? -26.984 -32.469 -20.406 1 98.06 569 VAL B N 1
ATOM 9934 C CA . VAL B 1 569 ? -27.406 -31.531 -19.406 1 98.06 569 VAL B CA 1
ATOM 9935 C C . VAL B 1 569 ? -26.859 -30.141 -19.734 1 98.06 569 VAL B C 1
ATOM 9937 O O . VAL B 1 569 ? -25.797 -30.016 -20.344 1 98.06 569 VAL B O 1
ATOM 9940 N N . ASP B 1 570 ? -27.609 -29.141 -19.391 1 98.5 570 ASP B N 1
ATOM 9941 C CA . ASP B 1 570 ? -27.156 -27.75 -19.422 1 98.5 570 ASP B CA 1
ATOM 9942 C C . ASP B 1 570 ? -26.484 -27.359 -18.094 1 98.5 570 ASP B C 1
ATOM 9944 O O . ASP B 1 570 ? -27.047 -27.578 -17.031 1 98.5 570 ASP B O 1
ATOM 9948 N N . VAL B 1 571 ? -25.328 -26.812 -18.203 1 98.62 571 VAL B N 1
ATOM 9949 C CA . VAL B 1 571 ? -24.609 -26.344 -17.031 1 98.62 571 VAL B CA 1
ATOM 9950 C C . VAL B 1 571 ? -24.125 -24.906 -17.266 1 98.62 571 VAL B C 1
ATOM 9952 O O . VAL B 1 571 ? -24.125 -24.438 -18.406 1 98.62 571 VAL B O 1
ATOM 9955 N N . GLY B 1 572 ? -23.812 -24.219 -16.219 1 98.44 572 GLY B N 1
ATOM 9956 C CA . GLY B 1 572 ? -23.359 -22.844 -16.359 1 98.44 572 GLY B CA 1
ATOM 9957 C C . GLY B 1 572 ? -22.594 -22.344 -15.156 1 98.44 572 GLY B C 1
ATOM 9958 O O . GLY B 1 572 ? -22.875 -22.734 -14.023 1 98.44 572 GLY B O 1
ATOM 9959 N N . ALA B 1 573 ? -21.672 -21.453 -15.383 1 98.12 573 ALA B N 1
ATOM 9960 C CA . ALA B 1 573 ? -20.859 -20.828 -14.352 1 98.12 573 ALA B CA 1
ATOM 9961 C C . ALA B 1 573 ? -20.219 -19.547 -14.875 1 98.12 573 ALA B C 1
ATOM 9963 O O . ALA B 1 573 ? -20.328 -19.219 -16.062 1 98.12 573 ALA B O 1
ATOM 9964 N N . GLY B 1 574 ? -19.594 -18.797 -13.93 1 97.38 574 GLY B N 1
ATOM 9965 C CA . GLY B 1 574 ? -18.906 -17.562 -14.289 1 97.38 574 GLY B CA 1
ATOM 9966 C C . GLY B 1 574 ? -17.516 -17.797 -14.812 1 97.38 574 GLY B C 1
ATOM 9967 O O . GLY B 1 574 ? -17.328 -18.344 -15.898 1 97.38 574 GLY B O 1
ATOM 9968 N N . ASN B 1 575 ? -16.438 -17.516 -14.016 1 98.19 575 ASN B N 1
ATOM 9969 C CA . ASN B 1 575 ? -15.047 -17.516 -14.453 1 98.19 575 ASN B CA 1
ATOM 9970 C C . ASN B 1 575 ? -14.539 -18.938 -14.711 1 98.19 575 ASN B C 1
ATOM 9972 O O . ASN B 1 575 ? -13.688 -19.141 -15.578 1 98.19 575 ASN B O 1
ATOM 9976 N N . GLY B 1 576 ? -14.992 -19.875 -13.938 1 98.44 576 GLY B N 1
ATOM 9977 C CA . GLY B 1 576 ? -14.562 -21.25 -14.094 1 98.44 576 GLY B CA 1
ATOM 9978 C C . GLY B 1 576 ? -15.633 -22.266 -13.703 1 98.44 576 GLY B C 1
ATOM 9979 O O . GLY B 1 576 ? -16.531 -21.953 -12.922 1 98.44 576 GLY B O 1
ATOM 9980 N N . ILE B 1 577 ? -15.484 -23.484 -14.234 1 98.56 577 ILE B N 1
ATOM 9981 C CA . ILE B 1 577 ? -16.484 -24.516 -13.977 1 98.56 577 ILE B CA 1
ATOM 9982 C C . ILE B 1 577 ? -15.797 -25.875 -13.898 1 98.56 577 ILE B C 1
ATOM 9984 O O . ILE B 1 577 ? -14.812 -26.125 -14.602 1 98.56 577 ILE B O 1
ATOM 9988 N N . GLU B 1 578 ? -16.234 -26.734 -13.047 1 98.5 578 GLU B N 1
ATOM 9989 C CA . GLU B 1 578 ? -15.875 -28.141 -12.969 1 98.5 578 GLU B CA 1
ATOM 9990 C C . GLU B 1 578 ? -17.094 -29.016 -12.68 1 98.5 578 GLU B C 1
ATOM 9992 O O . GLU B 1 578 ? -17.953 -28.656 -11.867 1 98.5 578 GLU B O 1
ATOM 9997 N N . ILE B 1 579 ? -17.281 -30.109 -13.398 1 98.5 579 ILE B N 1
ATOM 9998 C CA . ILE B 1 579 ? -18.391 -31.031 -13.219 1 98.5 579 ILE B CA 1
ATOM 9999 C C . ILE B 1 579 ? -17.875 -32.375 -12.719 1 98.5 579 ILE B C 1
ATOM 10001 O O . ILE B 1 579 ? -16.953 -32.938 -13.312 1 98.5 579 ILE B O 1
ATOM 10005 N N . TYR B 1 580 ? -18.453 -32.812 -11.68 1 98.38 580 TYR B N 1
ATOM 10006 C CA . TYR B 1 580 ? -18.188 -34.156 -11.18 1 98.38 580 TYR B CA 1
ATOM 10007 C C . TYR B 1 580 ? -19.391 -35.062 -11.391 1 98.38 580 TYR B C 1
ATOM 10009 O O . TYR B 1 580 ? -20.531 -34.688 -11.148 1 98.38 580 TYR B O 1
ATOM 10017 N N . LEU B 1 581 ? -19.188 -36.25 -11.844 1 98.38 581 LEU B N 1
ATOM 10018 C CA . LEU B 1 581 ? -20.172 -37.312 -11.898 1 98.38 581 LEU B CA 1
ATOM 10019 C C . LEU B 1 581 ? -19.734 -38.5 -11.039 1 98.38 581 LEU B C 1
ATOM 10021 O O . LEU B 1 581 ? -18.688 -39.094 -11.281 1 98.38 581 LEU B O 1
ATOM 10025 N N . ASN B 1 582 ? -20.516 -38.75 -10.078 1 98.06 582 ASN B N 1
ATOM 10026 C CA . ASN B 1 582 ? -20.25 -39.844 -9.148 1 98.06 582 ASN B CA 1
ATOM 10027 C C . ASN B 1 582 ? -18.828 -39.75 -8.578 1 98.06 582 ASN B C 1
ATOM 10029 O O . ASN B 1 582 ? -18.109 -40.75 -8.539 1 98.06 582 ASN B O 1
ATOM 10033 N N . GLY B 1 583 ? -18.453 -38.469 -8.297 1 97.38 583 GLY B N 1
ATOM 10034 C CA . GLY B 1 583 ? -17.234 -38.219 -7.555 1 97.38 583 GLY B CA 1
ATOM 10035 C C . GLY B 1 583 ? -16.016 -38 -8.445 1 97.38 583 GLY B C 1
ATOM 10036 O O . GLY B 1 583 ? -14.938 -37.688 -7.969 1 97.38 583 GLY B O 1
ATOM 10037 N N . LYS B 1 584 ? -16.141 -38.125 -9.727 1 96.69 584 LYS B N 1
ATOM 10038 C CA . LYS B 1 584 ? -15.023 -37.969 -10.648 1 96.69 584 LYS B CA 1
ATOM 10039 C C . LYS B 1 584 ? -15.234 -36.781 -11.578 1 96.69 584 LYS B C 1
ATOM 10041 O O . LYS B 1 584 ? -16.344 -36.562 -12.078 1 96.69 584 LYS B O 1
ATOM 10046 N N . SER B 1 585 ? -14.172 -36.062 -11.75 1 96.81 585 SER B N 1
ATOM 10047 C CA . SER B 1 585 ? -14.227 -34.906 -12.625 1 96.81 585 SER B CA 1
ATOM 10048 C C . SER B 1 585 ? -14.406 -35.312 -14.086 1 96.81 585 SER B C 1
ATOM 10050 O O . SER B 1 585 ? -13.648 -36.156 -14.594 1 96.81 585 SER B O 1
ATOM 10052 N N . VAL B 1 586 ? -15.375 -34.719 -14.766 1 96.5 586 VAL B N 1
ATOM 10053 C CA . VAL B 1 586 ? -15.625 -35.094 -16.156 1 96.5 586 VAL B CA 1
ATOM 10054 C C . VAL B 1 586 ? -15.422 -33.875 -17.062 1 96.5 586 VAL B C 1
ATOM 10056 O O . VAL B 1 586 ? -15.289 -34.031 -18.281 1 96.5 586 VAL B O 1
ATOM 10059 N N . MET B 1 587 ? -15.375 -32.75 -16.469 1 96.88 587 MET B N 1
ATOM 10060 C CA . MET B 1 587 ? -15.117 -31.516 -17.203 1 96.88 587 MET B CA 1
ATOM 10061 C C . MET B 1 587 ? -14.57 -30.438 -16.266 1 96.88 587 MET B C 1
ATOM 10063 O O . MET B 1 587 ? -15.094 -30.234 -15.172 1 96.88 587 MET B O 1
ATOM 10067 N N . LYS B 1 588 ? -13.586 -29.75 -16.672 1 97.56 588 LYS B N 1
ATOM 10068 C CA . LYS B 1 588 ? -12.984 -28.641 -15.922 1 97.56 588 LYS B CA 1
ATOM 10069 C C . LYS B 1 588 ? -12.312 -27.641 -16.844 1 97.56 588 LYS B C 1
ATOM 10071 O O . LYS B 1 588 ? -11.438 -28 -17.641 1 97.56 588 LYS B O 1
ATOM 10076 N N . HIS B 1 589 ? -12.727 -26.375 -16.766 1 97.62 589 HIS B N 1
ATOM 10077 C CA . HIS B 1 589 ? -12 -25.359 -17.516 1 97.62 589 HIS B CA 1
ATOM 10078 C C . HIS B 1 589 ? -12.367 -23.953 -17.062 1 97.62 589 HIS B C 1
ATOM 10080 O O . HIS B 1 589 ? -13.336 -23.766 -16.312 1 97.62 589 HIS B O 1
ATOM 10086 N N . LEU B 1 590 ? -11.555 -23.031 -17.406 1 98 590 LEU B N 1
ATOM 10087 C CA . LEU B 1 590 ? -11.859 -21.609 -17.25 1 98 590 LEU B CA 1
ATOM 10088 C C . LEU B 1 590 ? -12.68 -21.094 -18.438 1 98 590 LEU B C 1
ATOM 10090 O O . LEU B 1 590 ? -12.414 -21.469 -19.578 1 98 590 LEU B O 1
ATOM 10094 N N . ASN B 1 591 ? -13.695 -20.344 -18.109 1 98.06 591 ASN B N 1
ATOM 10095 C CA . ASN B 1 591 ? -14.375 -19.594 -19.156 1 98.06 591 ASN B CA 1
ATOM 10096 C C . ASN B 1 591 ? -13.539 -18.406 -19.625 1 98.06 591 ASN B C 1
ATOM 10098 O O . ASN B 1 591 ? -12.492 -18.109 -19.047 1 98.06 591 ASN B O 1
ATOM 10102 N N . PRO B 1 592 ? -13.953 -17.781 -20.766 1 96.12 592 PRO B N 1
ATOM 10103 C CA . PRO B 1 592 ? -13.188 -16.625 -21.25 1 96.12 592 PRO B CA 1
ATOM 10104 C C . PRO B 1 592 ? -12.961 -15.586 -20.156 1 96.12 592 PRO B C 1
ATOM 10106 O O . PRO B 1 592 ? -13.773 -15.453 -19.25 1 96.12 592 PRO B O 1
ATOM 10109 N N . TYR B 1 593 ? -11.93 -14.836 -20.297 1 96.81 593 TYR B N 1
ATOM 10110 C CA . TYR B 1 593 ? -11.484 -13.836 -19.328 1 96.81 593 TYR B CA 1
ATOM 10111 C C . TYR B 1 593 ? -12.633 -12.914 -18.938 1 96.81 593 TYR B C 1
ATOM 10113 O O . TYR B 1 593 ? -13.281 -12.312 -19.812 1 96.81 593 TYR B O 1
ATOM 10121 N N . ARG B 1 594 ? -12.922 -12.859 -17.641 1 96.06 594 ARG B N 1
ATOM 10122 C CA . ARG B 1 594 ? -13.914 -12 -17 1 96.06 594 ARG B CA 1
ATOM 10123 C C . ARG B 1 594 ? -15.32 -12.359 -17.453 1 96.06 594 ARG B C 1
ATOM 10125 O O . ARG B 1 594 ? -16.188 -11.484 -17.547 1 96.06 594 ARG B O 1
ATOM 10132 N N . CYS B 1 595 ? -15.453 -13.609 -17.781 1 96.5 595 CYS B N 1
ATOM 10133 C CA . CYS B 1 595 ? -16.781 -14.102 -18.109 1 96.5 595 CYS B CA 1
ATOM 10134 C C . CYS B 1 595 ? -17.688 -14.109 -16.891 1 96.5 595 CYS B C 1
ATOM 10136 O O . CYS B 1 595 ? -17.359 -14.758 -15.883 1 96.5 595 CYS B O 1
ATOM 10138 N N . LYS B 1 596 ? -18.812 -13.461 -16.984 1 95.12 596 LYS B N 1
ATOM 10139 C CA . LYS B 1 596 ? -19.734 -13.383 -15.852 1 95.12 596 LYS B CA 1
ATOM 10140 C C . LYS B 1 596 ? -20.562 -14.656 -15.719 1 95.12 596 LYS B C 1
ATOM 10142 O O . LYS B 1 596 ? -20.891 -15.078 -14.609 1 95.12 596 LYS B O 1
ATOM 10147 N N . PHE B 1 597 ? -20.969 -15.109 -16.922 1 98 597 PHE B N 1
ATOM 10148 C CA . PHE B 1 597 ? -21.766 -16.328 -16.938 1 98 597 PHE B CA 1
ATOM 10149 C C . PHE B 1 597 ? -21.781 -16.938 -18.328 1 98 597 PHE B C 1
ATOM 10151 O O . PHE B 1 597 ? -22.016 -16.25 -19.328 1 98 597 PHE B O 1
ATOM 10158 N N . ARG B 1 598 ? -21.5 -18.219 -18.406 1 98.12 598 ARG B N 1
ATOM 10159 C CA . ARG B 1 598 ? -21.516 -18.969 -19.656 1 98.12 598 ARG B CA 1
ATOM 10160 C C . ARG B 1 598 ? -22.297 -20.266 -19.516 1 98.12 598 ARG B C 1
ATOM 10162 O O . ARG B 1 598 ? -22.141 -20.984 -18.531 1 98.12 598 ARG B O 1
ATOM 10169 N N . GLU B 1 599 ? -23.219 -20.531 -20.422 1 98.12 599 GLU B N 1
ATOM 10170 C CA . GLU B 1 599 ? -23.969 -21.781 -20.484 1 98.12 599 GLU B CA 1
ATOM 10171 C C . GLU B 1 599 ? -23.328 -22.781 -21.438 1 98.12 599 GLU B C 1
ATOM 10173 O O . GLU B 1 599 ? -22.859 -22.391 -22.516 1 98.12 599 GLU B O 1
ATOM 10178 N N . GLU B 1 600 ? -23.266 -24.016 -21 1 97.62 600 GLU B N 1
ATOM 10179 C CA . GLU B 1 600 ? -22.672 -25.094 -21.781 1 97.62 600 GLU B CA 1
ATOM 10180 C C . GLU B 1 600 ? -23.469 -26.391 -21.625 1 97.62 600 GLU B C 1
ATOM 10182 O O . GLU B 1 600 ? -24.391 -26.469 -20.828 1 97.62 600 GLU B O 1
ATOM 10187 N N . LYS B 1 601 ? -23.141 -27.312 -22.469 1 98.31 601 LYS B N 1
ATOM 10188 C CA . LYS B 1 601 ? -23.766 -28.625 -22.406 1 98.31 601 LYS B CA 1
ATOM 10189 C C . LYS B 1 601 ? -22.734 -29.719 -22.141 1 98.31 601 LYS B C 1
ATOM 10191 O O . LYS B 1 601 ? -21.625 -29.672 -22.688 1 98.31 601 LYS B O 1
ATOM 10196 N N . VAL B 1 602 ? -23.062 -30.641 -21.344 1 98.25 602 VAL B N 1
ATOM 10197 C CA . VAL B 1 602 ? -22.188 -31.766 -21.031 1 98.25 602 VAL B CA 1
ATOM 10198 C C . VAL B 1 602 ? -22.969 -33.062 -21.141 1 98.25 602 VAL B C 1
ATOM 10200 O O . VAL B 1 602 ? -24.109 -33.156 -20.703 1 98.25 602 VAL B O 1
ATOM 10203 N N . LEU B 1 603 ? -22.391 -33.969 -21.828 1 97.94 603 LEU B N 1
ATOM 10204 C CA . LEU B 1 603 ? -22.953 -35.312 -21.938 1 97.94 603 LEU B CA 1
ATOM 10205 C C . LEU B 1 603 ? -22.5 -36.188 -20.781 1 97.94 603 LEU B C 1
ATOM 10207 O O . LEU B 1 603 ? -21.312 -36.5 -20.641 1 97.94 603 LEU B O 1
ATOM 10211 N N . LEU B 1 604 ? -23.469 -36.688 -19.953 1 97.75 604 LEU B N 1
ATOM 10212 C CA . LEU B 1 604 ? -23.125 -37.469 -18.766 1 97.75 604 LEU B CA 1
ATOM 10213 C C . LEU B 1 604 ? -23.547 -38.906 -18.922 1 97.75 604 LEU B C 1
ATOM 10215 O O . LEU B 1 604 ? -24.734 -39.188 -19.141 1 97.75 604 LEU B O 1
ATOM 10219 N N . PRO B 1 605 ? -22.609 -39.812 -18.797 1 96.19 605 PRO B N 1
ATOM 10220 C CA . PRO B 1 605 ? -22.953 -41.25 -18.781 1 96.19 605 PRO B CA 1
ATOM 10221 C C . PRO B 1 605 ? -23.453 -41.688 -17.406 1 96.19 605 PRO B C 1
ATOM 10223 O O . PRO B 1 605 ? -22.656 -42.062 -16.547 1 96.19 605 PRO B O 1
ATOM 10226 N N . LEU B 1 606 ? -24.75 -41.812 -17.281 1 96.56 606 LEU B N 1
ATOM 10227 C CA . LEU B 1 606 ? -25.344 -42.219 -16.016 1 96.56 606 LEU B CA 1
ATOM 10228 C C . LEU B 1 606 ? -25.281 -43.75 -15.883 1 96.56 606 LEU B C 1
ATOM 10230 O O . LEU B 1 606 ? -25.438 -44.469 -16.875 1 96.56 606 LEU B O 1
ATOM 10234 N N . GLN B 1 607 ? -25.031 -44.188 -14.734 1 96.81 607 GLN B N 1
ATOM 10235 C CA . GLN B 1 607 ? -25.188 -45.594 -14.422 1 96.81 607 GLN B CA 1
ATOM 10236 C C . GLN B 1 607 ? -26.609 -45.938 -13.977 1 96.81 607 GLN B C 1
ATOM 10238 O O . GLN B 1 607 ? -27.375 -45.031 -13.641 1 96.81 607 GLN B O 1
ATOM 10243 N N . LYS B 1 608 ? -26.922 -47.219 -14.023 1 95.88 608 LYS B N 1
ATOM 10244 C CA . LYS B 1 608 ? -28.203 -47.625 -13.453 1 95.88 608 LYS B CA 1
ATOM 10245 C C . LYS B 1 608 ? -28.234 -47.344 -11.945 1 95.88 608 LYS B C 1
ATOM 10247 O O . LYS B 1 608 ? -27.266 -47.656 -11.242 1 95.88 608 LYS B O 1
ATOM 10252 N N . GLY B 1 609 ? -29.344 -46.781 -11.562 1 96.38 609 GLY B N 1
ATOM 10253 C CA . GLY B 1 609 ? -29.469 -46.438 -10.148 1 96.38 609 GLY B CA 1
ATOM 10254 C C . GLY B 1 609 ? -29.156 -45 -9.844 1 96.38 609 GLY B C 1
ATOM 10255 O O . GLY B 1 609 ? -29.484 -44.094 -10.625 1 96.38 609 GLY B O 1
ATOM 10256 N N . SER B 1 610 ? -28.578 -44.844 -8.641 1 96.38 610 SER B N 1
ATOM 10257 C CA . SER B 1 610 ? -28.344 -43.5 -8.141 1 96.38 610 SER B CA 1
ATOM 10258 C C . SER B 1 610 ? -27.062 -42.906 -8.711 1 96.38 610 SER B C 1
ATOM 10260 O O . SER B 1 610 ? -26.016 -43.562 -8.703 1 96.38 610 SER B O 1
ATOM 10262 N N . ASN B 1 611 ? -27.125 -41.719 -9.281 1 97.81 611 ASN B N 1
ATOM 10263 C CA . ASN B 1 611 ? -26 -40.906 -9.75 1 97.81 611 ASN B CA 1
ATOM 10264 C C . ASN B 1 611 ? -25.938 -39.562 -9.047 1 97.81 611 ASN B C 1
ATOM 10266 O O . ASN B 1 611 ? -26.984 -39 -8.672 1 97.81 611 ASN B O 1
ATOM 10270 N N . GLN B 1 612 ? -24.75 -39.062 -8.828 1 98 612 GLN B N 1
ATOM 10271 C CA . GLN B 1 612 ? -24.547 -37.75 -8.227 1 98 612 GLN B CA 1
ATOM 10272 C C . GLN B 1 612 ? -23.828 -36.812 -9.195 1 98 612 GLN B C 1
ATOM 10274 O O . GLN B 1 612 ? -22.766 -37.156 -9.719 1 98 612 GLN B O 1
ATOM 10279 N N . ILE B 1 613 ? -24.422 -35.688 -9.422 1 98.38 613 ILE B N 1
ATOM 10280 C CA . ILE B 1 613 ? -23.797 -34.656 -10.211 1 98.38 613 ILE B CA 1
ATOM 10281 C C . ILE B 1 613 ? -23.422 -33.469 -9.305 1 98.38 613 ILE B C 1
ATOM 10283 O O . ILE B 1 613 ? -24.25 -32.969 -8.547 1 98.38 613 ILE B O 1
ATOM 10287 N N . VAL B 1 614 ? -22.172 -33.031 -9.344 1 98.38 614 VAL B N 1
ATOM 10288 C CA . VAL B 1 614 ? -21.719 -31.859 -8.609 1 98.38 614 VAL B CA 1
ATOM 10289 C C . VAL B 1 614 ? -21.141 -30.844 -9.586 1 98.38 614 VAL B C 1
ATOM 10291 O O . VAL B 1 614 ? -20.25 -31.172 -10.391 1 98.38 614 VAL B O 1
ATOM 10294 N N . VAL B 1 615 ? -21.641 -29.641 -9.562 1 98.5 615 VAL B N 1
ATOM 10295 C CA . VAL B 1 615 ? -21.094 -28.516 -10.32 1 98.5 615 VAL B CA 1
ATOM 10296 C C . VAL B 1 615 ? -20.297 -27.594 -9.391 1 98.5 615 VAL B C 1
ATOM 10298 O O . VAL B 1 615 ? -20.844 -27.062 -8.422 1 98.5 615 VAL B O 1
ATOM 10301 N N . ARG B 1 616 ? -19.062 -27.438 -9.648 1 98.38 616 ARG B N 1
ATOM 10302 C CA . ARG B 1 616 ? -18.234 -26.469 -8.938 1 98.38 616 ARG B CA 1
ATOM 10303 C C . ARG B 1 616 ? -18.047 -25.188 -9.75 1 98.38 616 ARG B C 1
ATOM 10305 O O . ARG B 1 616 ? -17.578 -25.234 -10.883 1 98.38 616 ARG B O 1
ATOM 10312 N N . ILE B 1 617 ? -18.453 -24.094 -9.156 1 98 617 ILE B N 1
ATOM 10313 C CA . ILE B 1 617 ? -18.391 -22.766 -9.742 1 98 617 ILE B CA 1
ATOM 10314 C C . ILE B 1 617 ? -17.219 -21.984 -9.141 1 98 617 ILE B C 1
ATOM 10316 O O . ILE B 1 617 ? -17.062 -21.953 -7.918 1 98 617 ILE B O 1
ATOM 10320 N N . TYR B 1 618 ? -16.469 -21.281 -10.031 1 98.25 618 TYR B N 1
ATOM 10321 C CA . TYR B 1 618 ? -15.32 -20.516 -9.555 1 98.25 618 TYR B CA 1
ATOM 10322 C C . TYR B 1 618 ? -15.453 -19.047 -9.953 1 98.25 618 TYR B C 1
ATOM 10324 O O . TYR B 1 618 ? -15.734 -18.734 -11.109 1 98.25 618 TYR B O 1
ATOM 10332 N N . ASN B 1 619 ? -15.273 -18.172 -8.992 1 98 619 ASN B N 1
ATOM 10333 C CA . ASN B 1 619 ? -15.281 -16.734 -9.219 1 98 619 ASN B CA 1
ATOM 10334 C C . ASN B 1 619 ? -13.93 -16.109 -8.875 1 98 619 ASN B C 1
ATOM 10336 O O . ASN B 1 619 ? -13.578 -15.977 -7.703 1 98 619 ASN B O 1
ATOM 10340 N N . ARG B 1 620 ? -13.289 -15.609 -9.906 1 97.81 620 ARG B N 1
ATOM 10341 C CA . ARG B 1 620 ? -11.969 -15.016 -9.711 1 97.81 620 ARG B CA 1
ATOM 10342 C C . ARG B 1 620 ? -12.062 -13.5 -9.602 1 97.81 620 ARG B C 1
ATOM 10344 O O . ARG B 1 620 ? -11.32 -12.875 -8.836 1 97.81 620 ARG B O 1
ATOM 10351 N N . PHE B 1 621 ? -12.969 -12.883 -10.352 1 96.38 621 PHE B N 1
ATOM 10352 C CA . PHE B 1 621 ? -12.828 -11.453 -10.586 1 96.38 621 PHE B CA 1
ATOM 10353 C C . PHE B 1 621 ? -14.094 -10.711 -10.188 1 96.38 621 PHE B C 1
ATOM 10355 O O . PHE B 1 621 ? -14.055 -9.508 -9.922 1 96.38 621 PHE B O 1
ATOM 10362 N N . GLU B 1 622 ? -15.227 -11.375 -10.25 1 95.25 622 GLU B N 1
ATOM 10363 C CA . GLU B 1 622 ? -16.484 -10.656 -10.352 1 95.25 622 GLU B CA 1
ATOM 10364 C C . GLU B 1 622 ? -17.141 -10.477 -8.977 1 95.25 622 GLU B C 1
ATOM 10366 O O . GLU B 1 622 ? -16.797 -11.188 -8.031 1 95.25 622 GLU B O 1
ATOM 10371 N N . LYS B 1 623 ? -18.109 -9.555 -8.953 1 91.62 623 LYS B N 1
ATOM 10372 C CA . LYS B 1 623 ? -18.859 -9.312 -7.727 1 91.62 623 LYS B CA 1
ATOM 10373 C C . LYS B 1 623 ? -20.094 -10.203 -7.648 1 91.62 623 LYS B C 1
ATOM 10375 O O . LYS B 1 623 ? -20.781 -10.25 -6.621 1 91.62 623 LYS B O 1
ATOM 10380 N N . GLU B 1 624 ? -20.375 -10.891 -8.742 1 95.31 624 GLU B N 1
ATOM 10381 C CA . GLU B 1 624 ? -21.5 -11.812 -8.859 1 95.31 624 GLU B CA 1
ATOM 10382 C C . GLU B 1 624 ? -21.141 -13.016 -9.727 1 95.31 624 GLU B C 1
ATOM 10384 O O . GLU B 1 624 ? -20.281 -12.922 -10.602 1 95.31 624 GLU B O 1
ATOM 10389 N N . THR B 1 625 ? -21.719 -14.133 -9.375 1 97.25 625 THR B N 1
ATOM 10390 C CA . THR B 1 625 ? -21.594 -15.344 -10.172 1 97.25 625 THR B CA 1
ATOM 10391 C C . THR B 1 625 ? -22.891 -16.141 -10.156 1 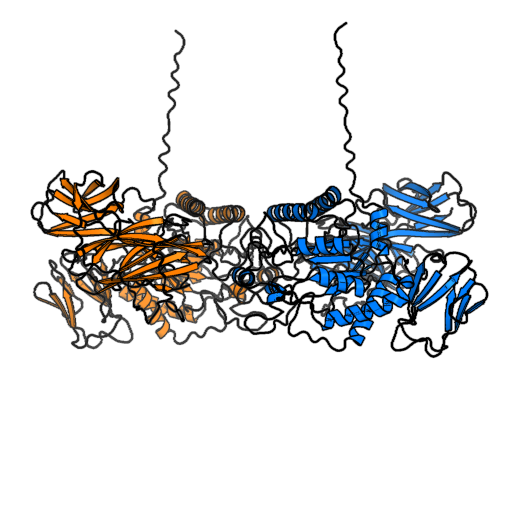97.25 625 THR B C 1
ATOM 10393 O O . THR B 1 625 ? -23.938 -15.648 -9.727 1 97.25 625 THR B O 1
ATOM 10396 N N . GLY B 1 626 ? -22.891 -17.266 -10.805 1 98.06 626 GLY B N 1
ATOM 10397 C CA . GLY B 1 626 ? -24.109 -18.062 -10.875 1 98.06 626 GLY B CA 1
ATOM 10398 C C . GLY B 1 626 ? -23.844 -19.5 -11.25 1 98.06 626 GLY B C 1
ATOM 10399 O O . GLY B 1 626 ? -22.703 -19.891 -11.492 1 98.06 626 GLY B O 1
ATOM 10400 N N . TYR B 1 627 ? -25.016 -20.266 -11.18 1 98.44 627 TYR B N 1
ATOM 10401 C CA . TYR B 1 627 ? -24.953 -21.672 -11.586 1 98.44 627 TYR B CA 1
ATOM 10402 C C . TYR B 1 627 ? -26.125 -22.016 -12.5 1 98.44 627 TYR B C 1
ATOM 10404 O O . TYR B 1 627 ? -27.109 -21.281 -12.562 1 98.44 627 TYR B O 1
ATOM 10412 N N . LEU B 1 628 ? -25.922 -23.031 -13.242 1 98.75 628 LEU B N 1
ATOM 10413 C CA . LEU B 1 628 ? -26.969 -23.672 -14.039 1 98.75 628 LEU B CA 1
ATOM 10414 C C . LEU B 1 628 ? -26.781 -25.188 -14.055 1 98.75 628 LEU B C 1
ATOM 10416 O O . LEU B 1 628 ? -25.672 -25.688 -14.258 1 98.75 628 LEU B O 1
ATOM 10420 N N . LEU B 1 629 ? -27.828 -25.938 -13.789 1 98.62 629 LEU B N 1
ATOM 10421 C CA . LEU B 1 629 ? -27.859 -27.391 -13.953 1 98.62 629 LEU B CA 1
ATOM 10422 C C . LEU B 1 629 ? -29.281 -27.859 -14.258 1 98.62 629 LEU B C 1
ATOM 10424 O O . LEU B 1 629 ? -30.188 -27.703 -13.438 1 98.62 629 LEU B O 1
ATOM 10428 N N . ARG B 1 630 ? -29.469 -28.406 -15.375 1 97.62 630 ARG B N 1
ATOM 10429 C CA . ARG B 1 630 ? -30.75 -28.984 -15.766 1 97.62 630 ARG B CA 1
ATOM 10430 C C . ARG B 1 630 ? -30.594 -29.922 -16.969 1 97.62 630 ARG B C 1
ATOM 10432 O O . ARG B 1 630 ? -29.641 -29.781 -17.734 1 97.62 630 ARG B O 1
ATOM 10439 N N . PRO B 1 631 ? -31.484 -30.891 -17.125 1 95.88 631 PRO B N 1
ATOM 10440 C CA . PRO B 1 631 ? -31.469 -31.609 -18.391 1 95.88 631 PRO B CA 1
ATOM 10441 C C . PRO B 1 631 ? -31.703 -30.703 -19.594 1 95.88 631 PRO B C 1
ATOM 10443 O O . PRO B 1 631 ? -32.531 -29.797 -19.531 1 95.88 631 PRO B O 1
ATOM 10446 N N . SER B 1 632 ? -30.953 -30.969 -20.625 1 96.44 632 SER B N 1
ATOM 10447 C CA . SER B 1 632 ? -31.156 -30.172 -21.828 1 96.44 632 SER B CA 1
ATOM 10448 C C . SER B 1 632 ? -32.562 -30.422 -22.406 1 96.44 632 SER B C 1
ATOM 10450 O O . SER B 1 632 ? -33.062 -31.531 -22.359 1 96.44 632 SER B O 1
ATOM 10452 N N . ALA B 1 633 ? -33.125 -29.359 -22.984 1 93.75 633 ALA B N 1
ATOM 10453 C CA . ALA B 1 633 ? -34.438 -29.469 -23.594 1 93.75 633 ALA B CA 1
ATOM 10454 C C . ALA B 1 633 ? -34.406 -30.453 -24.766 1 93.75 633 ALA B C 1
ATOM 10456 O O . ALA B 1 633 ? -35.344 -31.25 -24.922 1 93.75 633 ALA B O 1
ATOM 10457 N N . GLU B 1 634 ? -33.406 -30.344 -25.516 1 94 634 GLU B N 1
ATOM 10458 C CA . GLU B 1 634 ? -33.219 -31.297 -26.609 1 94 634 GLU B CA 1
ATOM 10459 C C . GLU B 1 634 ? -32.125 -32.312 -26.281 1 94 634 GLU B C 1
ATOM 10461 O O . GLU B 1 634 ? -30.969 -31.953 -26.078 1 94 634 GLU B O 1
ATOM 10466 N N . GLN B 1 635 ? -32.531 -33.531 -26.219 1 96.25 635 GLN B N 1
ATOM 10467 C CA . GLN B 1 635 ? -31.609 -34.656 -25.984 1 96.25 635 GLN B CA 1
ATOM 10468 C C . GLN B 1 635 ? -31.125 -35.25 -27.312 1 96.25 635 GLN B C 1
ATOM 10470 O O . GLN B 1 635 ? -31.734 -36.156 -27.859 1 96.25 635 GLN B O 1
ATOM 10475 N N . VAL B 1 636 ? -29.953 -34.688 -27.781 1 97.12 636 VAL B N 1
ATOM 10476 C CA . VAL B 1 636 ? -29.5 -35.062 -29.109 1 97.12 636 VAL B CA 1
ATOM 10477 C C . VAL B 1 636 ? -27.984 -35.188 -29.141 1 97.12 636 VAL B C 1
ATOM 10479 O O . VAL B 1 636 ? -27.297 -34.438 -28.406 1 97.12 636 VAL B O 1
ATOM 10482 N N . ILE B 1 637 ? -27.469 -36.094 -29.859 1 97.62 637 ILE B N 1
ATOM 10483 C CA . ILE B 1 637 ? -26.062 -36.188 -30.219 1 97.62 637 ILE B CA 1
ATOM 10484 C C . ILE B 1 637 ? -25.922 -36.25 -31.734 1 97.62 637 ILE B C 1
ATOM 10486 O O . ILE B 1 637 ? -26.906 -36.438 -32.469 1 97.62 637 ILE B O 1
ATOM 10490 N N . TYR B 1 638 ? -24.719 -36 -32.219 1 98.06 638 TYR B N 1
ATOM 10491 C CA . TYR B 1 638 ? -24.406 -36.031 -33.656 1 98.06 638 TYR B CA 1
ATOM 10492 C C . TYR B 1 638 ? -23.328 -37.062 -33.938 1 98.06 638 TYR B C 1
ATOM 10494 O O . TYR B 1 638 ? -22.406 -37.25 -33.156 1 98.06 638 TYR B O 1
ATOM 10502 N N . LYS B 1 639 ? -23.391 -37.75 -35.031 1 97.88 639 LYS B N 1
ATOM 10503 C CA . LYS B 1 639 ? -22.359 -38.656 -35.531 1 97.88 639 LYS B CA 1
ATOM 10504 C C . LYS B 1 639 ? -21.875 -38.25 -36.906 1 97.88 639 LYS B C 1
ATOM 10506 O O . LYS B 1 639 ? -22.688 -38.062 -37.844 1 97.88 639 LYS B O 1
ATOM 10511 N N . GLN B 1 640 ? -20.672 -38.094 -37 1 97.81 640 GLN B N 1
ATOM 10512 C CA . GLN B 1 640 ? -20.062 -37.656 -38.25 1 97.81 640 GLN B CA 1
ATOM 10513 C C . GLN B 1 640 ? -18.922 -38.594 -38.656 1 97.81 640 GLN B C 1
ATOM 10515 O O . GLN B 1 640 ? -18.016 -38.844 -37.875 1 97.81 640 GLN B O 1
ATOM 10520 N N . LYS B 1 641 ? -18.984 -39.031 -39.812 1 97 641 LYS B N 1
ATOM 10521 C CA . LYS B 1 641 ? -17.922 -39.875 -40.375 1 97 641 LYS B CA 1
ATOM 10522 C C . LYS B 1 641 ? -16.859 -39.031 -41.031 1 97 641 LYS B C 1
ATOM 10524 O O . LYS B 1 641 ? -17.156 -38.031 -41.688 1 97 641 LYS B O 1
ATOM 10529 N N . PHE B 1 642 ? -15.695 -39.375 -40.875 1 97 642 PHE B N 1
ATOM 10530 C CA . PHE B 1 642 ? -14.547 -38.781 -41.531 1 97 642 PHE B CA 1
ATOM 10531 C C . PHE B 1 642 ? -13.688 -39.844 -42.219 1 97 642 PHE B C 1
ATOM 10533 O O . PHE B 1 642 ? -13.078 -40.688 -41.531 1 97 642 PHE B O 1
ATOM 10540 N N . THR B 1 643 ? -13.625 -39.812 -43.469 1 96.44 643 THR B N 1
ATOM 10541 C CA . THR B 1 643 ? -12.812 -40.75 -44.25 1 96.44 643 THR B CA 1
ATOM 10542 C C . THR B 1 643 ? -11.383 -40.219 -44.406 1 96.44 643 THR B C 1
ATOM 10544 O O . THR B 1 643 ? -11.18 -39.125 -44.906 1 96.44 643 THR B O 1
ATOM 10547 N N . LEU B 1 644 ? -10.469 -41.031 -43.969 1 95.81 644 LEU B N 1
ATOM 10548 C CA . LEU B 1 644 ? -9.07 -40.656 -44.125 1 95.81 644 LEU B CA 1
ATOM 10549 C C . LEU B 1 644 ? -8.656 -40.625 -45.594 1 95.81 644 LEU B C 1
ATOM 10551 O O . LEU B 1 644 ? -9.008 -41.5 -46.344 1 95.81 644 LEU B O 1
ATOM 10555 N N . PRO B 1 645 ? -7.98 -39.625 -45.938 1 93.25 645 PRO B N 1
ATOM 10556 C CA . PRO B 1 645 ? -7.5 -39.562 -47.312 1 93.25 645 PRO B CA 1
ATOM 10557 C C . PRO B 1 645 ? -6.641 -40.781 -47.688 1 93.25 645 PRO B C 1
ATOM 10559 O O . PRO B 1 645 ? -6.695 -41.25 -48.812 1 93.25 645 PRO B O 1
ATOM 10562 N N . GLN B 1 646 ? -5.777 -41.188 -46.75 1 92.06 646 GLN B N 1
ATOM 10563 C CA . GLN B 1 646 ? -4.98 -42.406 -46.906 1 92.06 646 GLN B CA 1
ATOM 10564 C C . GLN B 1 646 ? -5.207 -43.375 -45.75 1 92.06 646 GLN B C 1
ATOM 10566 O O . GLN B 1 646 ? -5.215 -42.938 -44.594 1 92.06 646 GLN B O 1
ATOM 10571 N N . VAL B 1 647 ? -5.395 -44.594 -46.188 1 90.06 647 VAL B N 1
ATOM 10572 C CA . VAL B 1 647 ? -5.602 -45.625 -45.156 1 90.06 647 VAL B CA 1
ATOM 10573 C C . VAL B 1 647 ? -4.375 -45.719 -44.25 1 90.06 647 VAL B C 1
ATOM 10575 O O . VAL B 1 647 ? -3.24 -45.75 -44.75 1 90.06 647 VAL B O 1
ATOM 10578 N N . ALA B 1 648 ? -4.695 -45.688 -42.969 1 90.56 648 ALA B N 1
ATOM 10579 C CA . ALA B 1 648 ? -3.607 -45.875 -42.031 1 90.56 648 ALA B CA 1
ATOM 10580 C C . ALA B 1 648 ? -3.291 -47.375 -41.844 1 90.56 648 ALA B C 1
ATOM 10582 O O . ALA B 1 648 ? -4.152 -48.156 -41.438 1 90.56 648 ALA B O 1
ATOM 10583 N N . LYS B 1 649 ? -2.178 -47.688 -42.156 1 91.06 649 LYS B N 1
ATOM 10584 C CA . LYS B 1 649 ? -1.77 -49.062 -42.125 1 91.06 649 LYS B CA 1
ATOM 10585 C C . LYS B 1 649 ? -1.392 -49.5 -40.719 1 91.06 649 LYS B C 1
ATOM 10587 O O . LYS B 1 649 ? -1.061 -48.688 -39.875 1 91.06 649 LYS B O 1
ATOM 10592 N N . GLY B 1 650 ? -1.589 -50.75 -40.469 1 87.5 650 GLY B N 1
ATOM 10593 C CA . GLY B 1 650 ? -1.275 -51.312 -39.156 1 87.5 650 GLY B CA 1
ATOM 10594 C C . GLY B 1 650 ? -2.486 -51.875 -38.438 1 87.5 650 GLY B C 1
ATOM 10595 O O . GLY B 1 650 ? -3.588 -51.875 -39 1 87.5 650 GLY B O 1
ATOM 10596 N N . LYS B 1 651 ? -2.26 -52.344 -37.188 1 87.75 651 LYS B N 1
ATOM 10597 C CA . LYS B 1 651 ? -3.33 -52.969 -36.438 1 87.75 651 LYS B CA 1
ATOM 10598 C C . LYS B 1 651 ? -3.836 -52.062 -35.312 1 87.75 651 LYS B C 1
ATOM 10600 O O . LYS B 1 651 ? -4.996 -52.156 -34.906 1 87.75 651 LYS B O 1
ATOM 10605 N N . VAL B 1 652 ? -2.918 -51.281 -34.844 1 87.56 652 VAL B N 1
ATOM 10606 C CA . VAL B 1 652 ? -3.258 -50.375 -33.75 1 87.56 652 VAL B CA 1
ATOM 10607 C C . VAL B 1 652 ? -2.881 -48.938 -34.125 1 87.56 652 VAL B C 1
ATOM 10609 O O . VAL B 1 652 ? -1.781 -48.688 -34.625 1 87.56 652 VAL B O 1
ATOM 10612 N N . HIS B 1 653 ? -3.812 -48 -33.938 1 89.94 653 HIS B N 1
ATOM 10613 C CA . HIS B 1 653 ? -3.617 -46.625 -34.312 1 89.94 653 HIS B CA 1
ATOM 10614 C C . HIS B 1 653 ? -3.82 -45.688 -33.125 1 89.94 653 HIS B C 1
ATOM 10616 O O . HIS B 1 653 ? -4.699 -45.906 -32.312 1 89.94 653 HIS B O 1
ATOM 10622 N N . THR B 1 654 ? -2.922 -44.719 -33.031 1 90.62 654 THR B N 1
ATOM 10623 C CA . THR B 1 654 ? -3.102 -43.625 -32.062 1 90.62 654 THR B CA 1
ATOM 10624 C C . THR B 1 654 ? -3.791 -42.438 -32.719 1 90.62 654 THR B C 1
ATOM 10626 O O . THR B 1 654 ? -3.318 -41.906 -33.719 1 90.62 654 THR B O 1
ATOM 10629 N N . VAL B 1 655 ? -4.93 -42.031 -32.125 1 94 655 VAL B N 1
ATOM 10630 C CA . VAL B 1 655 ? -5.664 -40.844 -32.594 1 94 655 VAL B CA 1
ATOM 10631 C C . VAL B 1 655 ? -5.664 -39.781 -31.531 1 94 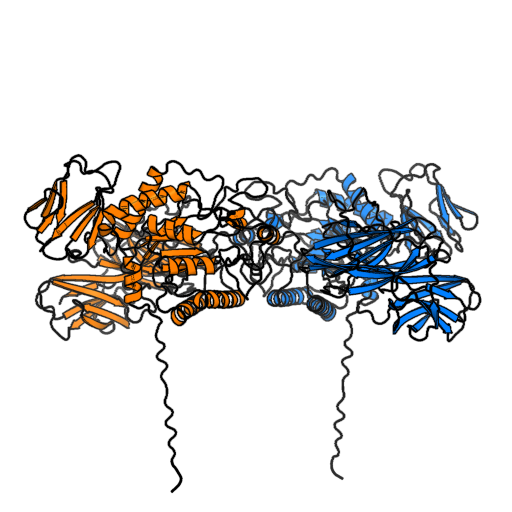655 VAL B C 1
ATOM 10633 O O . VAL B 1 655 ? -6.105 -40 -30.406 1 94 655 VAL B O 1
ATOM 10636 N N . VAL B 1 656 ? -5.09 -38.656 -31.812 1 94.81 656 VAL B N 1
ATOM 10637 C CA . VAL B 1 656 ? -5.082 -37.5 -30.891 1 94.81 656 VAL B CA 1
ATOM 10638 C C . VAL B 1 656 ? -5.941 -36.375 -31.453 1 94.81 656 VAL B C 1
ATOM 10640 O O . VAL B 1 656 ? -5.793 -36 -32.625 1 94.81 656 VAL B O 1
ATOM 10643 N N . VAL B 1 657 ? -6.875 -35.875 -30.641 1 97.44 657 VAL B N 1
ATOM 10644 C CA . VAL B 1 657 ? -7.797 -34.844 -31.109 1 97.44 657 VAL B CA 1
ATOM 10645 C C . VAL B 1 657 ? -7.734 -33.656 -30.188 1 97.44 657 VAL B C 1
ATOM 10647 O O . VAL B 1 657 ? -7.723 -33.781 -28.969 1 97.44 657 VAL B O 1
ATOM 10650 N N . LYS B 1 658 ? -7.609 -32.5 -30.719 1 97.75 658 LYS B N 1
ATOM 10651 C CA . LYS B 1 658 ? -7.754 -31.219 -30.016 1 97.75 658 LYS B CA 1
ATOM 10652 C C . LYS B 1 658 ? -8.469 -30.188 -30.875 1 97.75 658 LYS B C 1
ATOM 10654 O O . LYS B 1 658 ? -8.586 -30.359 -32.094 1 97.75 658 LYS B O 1
ATOM 10659 N N . GLN B 1 659 ? -9.039 -29.219 -30.219 1 97.31 659 GLN B N 1
ATOM 10660 C CA . GLN B 1 659 ? -9.602 -28.109 -30.984 1 97.31 659 GLN B CA 1
ATOM 10661 C C . GLN B 1 659 ? -8.508 -27.359 -31.734 1 97.31 659 GLN B C 1
ATOM 10663 O O . GLN B 1 659 ? -7.41 -27.156 -31.219 1 97.31 659 GLN B O 1
ATOM 10668 N N . ASN B 1 660 ? -8.812 -26.891 -32.906 1 96.12 660 ASN B N 1
ATOM 10669 C CA . ASN B 1 660 ? -7.855 -26.172 -33.75 1 96.12 660 ASN B CA 1
ATOM 10670 C C . ASN B 1 660 ? -7.809 -24.688 -33.406 1 96.12 660 ASN B C 1
ATOM 10672 O O . ASN B 1 660 ? -8.766 -24.141 -32.844 1 96.12 660 ASN B O 1
ATOM 10676 N N . ASN B 1 661 ? -6.688 -24.062 -33.562 1 92.19 661 ASN B N 1
ATOM 10677 C CA . ASN B 1 661 ? -6.457 -22.625 -33.5 1 92.19 661 ASN B CA 1
ATOM 10678 C C . ASN B 1 661 ? -6.688 -22.078 -32.094 1 92.19 661 ASN B C 1
ATOM 10680 O O . ASN B 1 661 ? -7.258 -21 -31.922 1 92.19 661 ASN B O 1
ATOM 10684 N N . LEU B 1 662 ? -6.438 -22.859 -31.125 1 92.62 662 LEU B N 1
ATOM 10685 C CA . LEU B 1 662 ? -6.43 -22.328 -29.766 1 92.62 662 LEU B CA 1
ATOM 10686 C C . LEU B 1 662 ? -5.277 -21.344 -29.578 1 92.62 662 LEU B C 1
ATOM 10688 O O . LEU B 1 662 ? -4.219 -21.5 -30.188 1 92.62 662 LEU B O 1
ATOM 10692 N N . PRO B 1 663 ? -5.496 -20.344 -28.734 1 90.94 663 PRO B N 1
ATOM 10693 C CA . PRO B 1 663 ? -4.508 -19.281 -28.609 1 90.94 663 PRO B CA 1
ATOM 10694 C C . PRO B 1 663 ? -3.225 -19.734 -27.922 1 90.94 663 PRO B C 1
ATOM 10696 O O . PRO B 1 663 ? -2.201 -19.047 -27.984 1 90.94 663 PRO B O 1
ATOM 10699 N N . SER B 1 664 ? -3.266 -20.844 -27.234 1 94 664 SER B N 1
ATOM 10700 C CA . SER B 1 664 ? -2.113 -21.375 -26.5 1 94 664 SER B CA 1
ATOM 10701 C C . SER B 1 664 ? -2.145 -22.891 -26.438 1 94 664 SER B C 1
ATOM 10703 O O . SER B 1 664 ? -3.217 -23.5 -26.469 1 94 664 SER B O 1
ATOM 10705 N N . ILE B 1 665 ? -0.959 -23.469 -26.312 1 94.12 665 ILE B N 1
ATOM 10706 C CA . ILE B 1 665 ? -0.87 -24.922 -26.203 1 94.12 665 ILE B CA 1
ATOM 10707 C C . ILE B 1 665 ? -1.343 -25.359 -24.812 1 94.12 665 ILE B C 1
ATOM 10709 O O . ILE B 1 665 ? -1.519 -26.562 -24.562 1 94.12 665 ILE B O 1
ATOM 10713 N N . HIS B 1 666 ? -1.589 -24.359 -23.922 1 96.62 666 HIS B N 1
ATOM 10714 C CA . HIS B 1 666 ? -1.966 -24.672 -22.547 1 96.62 666 HIS B CA 1
ATOM 10715 C C . HIS B 1 666 ? -3.48 -24.625 -22.375 1 96.62 666 HIS B C 1
ATOM 10717 O O . HIS B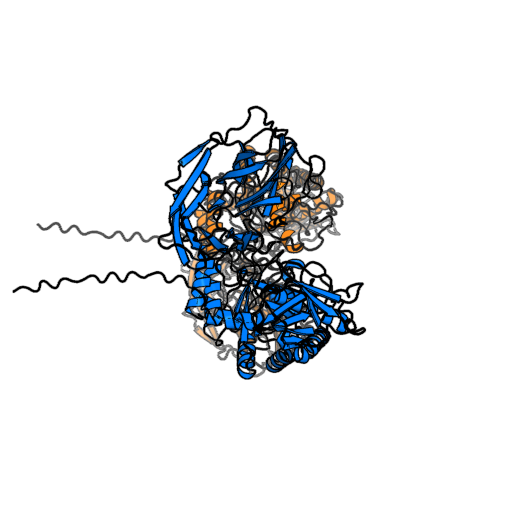 1 666 ? -4.004 -25.094 -21.359 1 96.62 666 HIS B O 1
ATOM 10723 N N . LYS B 1 667 ? -4.148 -24.062 -23.312 1 96.69 667 LYS B N 1
ATOM 10724 C CA . LYS B 1 667 ? -5.586 -23.828 -23.203 1 96.69 667 LYS B CA 1
ATOM 10725 C C . LYS B 1 667 ? -6.352 -25.156 -23.281 1 96.69 667 LYS B C 1
ATOM 10727 O O . LYS B 1 667 ? -5.996 -26.047 -24.062 1 96.69 667 LYS B O 1
ATOM 10732 N N . ASP B 1 668 ? -7.344 -25.266 -22.5 1 97.5 668 ASP B N 1
ATOM 10733 C CA . ASP B 1 668 ? -8.227 -26.422 -22.547 1 97.5 668 ASP B CA 1
ATOM 10734 C C . ASP B 1 668 ? -8.906 -26.547 -23.906 1 97.5 668 ASP B C 1
ATOM 10736 O O . ASP B 1 668 ? -9.344 -25.547 -24.484 1 97.5 668 ASP B O 1
ATOM 10740 N N . THR B 1 669 ? -9.047 -27.797 -24.422 1 97.62 669 THR B N 1
ATOM 10741 C CA . THR B 1 669 ? -9.578 -28.031 -25.766 1 97.62 669 THR B CA 1
ATOM 10742 C C . THR B 1 669 ? -11.109 -28.016 -25.75 1 97.62 669 THR B C 1
ATOM 10744 O O . THR B 1 669 ? -11.742 -27.922 -26.797 1 97.62 669 THR B O 1
ATOM 10747 N N . GLU B 1 670 ? -11.727 -28.109 -24.609 1 96.75 670 GLU B N 1
ATOM 10748 C CA . GLU B 1 670 ? -13.172 -28.078 -24.422 1 96.75 670 GLU B CA 1
ATOM 10749 C C . GLU B 1 670 ? -13.875 -29.078 -25.328 1 96.75 670 GLU B C 1
ATOM 10751 O O . GLU B 1 670 ? -14.836 -28.719 -26.031 1 96.75 670 GLU B O 1
ATOM 10756 N N . LEU B 1 671 ? -13.43 -30.281 -25.297 1 97.56 671 LEU B N 1
ATOM 10757 C CA . LEU B 1 671 ? -14 -31.391 -26.062 1 97.56 671 LEU B CA 1
ATOM 10758 C C . LEU B 1 671 ? -14.352 -32.562 -25.141 1 97.56 671 LEU B C 1
ATOM 10760 O O . LEU B 1 671 ? -14.102 -33.719 -25.484 1 97.56 671 LEU B O 1
ATOM 10764 N N . SER B 1 672 ? -14.914 -32.219 -24.047 1 95.19 672 SER B N 1
ATOM 10765 C CA . SER B 1 672 ? -15.148 -33.219 -23.016 1 95.19 672 SER B CA 1
ATOM 10766 C C . SER B 1 672 ? -16.219 -34.219 -23.469 1 95.19 672 SER B C 1
ATOM 10768 O O . SER B 1 672 ? -16.234 -35.344 -22.984 1 95.19 672 SER B O 1
ATOM 10770 N N . ASN B 1 673 ? -17.094 -33.875 -24.438 1 97.31 673 ASN B N 1
ATOM 10771 C CA . ASN B 1 673 ? -18.188 -34.719 -24.859 1 97.31 673 ASN B CA 1
ATOM 10772 C C . ASN B 1 673 ? -17.781 -35.625 -26.031 1 97.31 673 ASN B C 1
ATOM 10774 O O . ASN B 1 673 ? -18.516 -36.531 -26.406 1 97.31 673 ASN B O 1
ATOM 10778 N N . LEU B 1 674 ? -16.688 -35.375 -26.625 1 96.62 674 LEU B N 1
ATOM 10779 C CA . LEU B 1 674 ? -16.328 -35.969 -27.906 1 96.62 674 LEU B CA 1
ATOM 10780 C C . LEU B 1 674 ? -15.953 -37.438 -27.734 1 96.62 674 LEU B C 1
ATOM 10782 O O . LEU B 1 674 ? -15.227 -37.781 -26.797 1 96.62 674 LEU B O 1
ATOM 10786 N N . LYS B 1 675 ? -16.453 -38.25 -28.594 1 95.19 675 LYS B N 1
ATOM 10787 C CA . LYS B 1 675 ? -16.062 -39.656 -28.719 1 95.19 675 LYS B CA 1
ATOM 10788 C C . LYS B 1 675 ? -15.609 -39.969 -30.141 1 95.19 675 LYS B C 1
ATOM 10790 O O . LYS B 1 675 ? -16.172 -39.438 -31.109 1 95.19 675 LYS B O 1
ATOM 10795 N N . VAL B 1 676 ? -14.633 -40.75 -30.25 1 95.56 676 VAL B N 1
ATOM 10796 C CA . VAL B 1 676 ? -14.094 -41.156 -31.562 1 95.56 676 VAL B CA 1
ATOM 10797 C C . VAL B 1 676 ? -14.047 -42.688 -31.656 1 95.56 676 VAL B C 1
ATOM 10799 O O . VAL B 1 676 ? -13.594 -43.344 -30.734 1 95.56 676 VAL B O 1
ATOM 10802 N N . GLU B 1 677 ? -14.539 -43.188 -32.75 1 93.62 677 GLU B N 1
ATOM 10803 C CA . GLU B 1 677 ? -14.516 -44.625 -33.031 1 93.62 677 GLU B CA 1
ATOM 10804 C C . GLU B 1 677 ? -14.062 -44.906 -34.438 1 93.62 677 GLU B C 1
ATOM 10806 O O . GLU B 1 677 ? -14.133 -44 -35.312 1 93.62 677 GLU B O 1
ATOM 10811 N N . ALA B 1 678 ? -13.547 -46.062 -34.562 1 90.62 678 ALA B N 1
ATOM 10812 C CA . ALA B 1 678 ? -13.227 -46.531 -35.906 1 90.62 678 ALA B CA 1
ATOM 10813 C C . ALA B 1 678 ? -14.484 -47 -36.625 1 90.62 678 ALA B C 1
ATOM 10815 O O . ALA B 1 678 ? -15.391 -47.562 -36.031 1 90.62 678 ALA B O 1
ATOM 10816 N N . LYS B 1 679 ? -14.508 -46.719 -37.844 1 82.88 679 LYS B N 1
ATOM 10817 C CA . LYS B 1 679 ? -15.547 -47.281 -38.719 1 82.88 679 LYS B CA 1
ATOM 10818 C C . LYS B 1 679 ? -14.945 -48.156 -39.812 1 82.88 679 LYS B C 1
ATOM 10820 O O . LYS B 1 679 ? -13.828 -47.906 -40.25 1 82.88 679 LYS B O 1
#

Organism: NCBI:txid997891

pLDDT: mean 93.72, std 11.63, range [20.52, 98.94]

Solvent-accessible surface area (backbone atoms only — not comparable to full-atom values): 70372 Å² total; per-residue (Å²): 137,81,82,77,73,76,77,74,77,78,74,75,74,74,70,76,71,75,83,68,73,45,70,66,38,48,48,56,57,59,29,43,32,33,31,38,29,37,37,59,54,70,36,15,57,45,20,28,42,57,95,90,36,78,55,81,56,72,38,24,65,46,37,53,63,61,65,32,48,33,48,55,62,56,57,52,47,34,65,71,42,46,42,80,52,48,46,44,56,59,51,45,49,49,37,50,52,28,57,32,45,32,40,30,37,42,40,24,49,52,68,44,50,26,34,32,74,55,93,88,51,62,60,16,32,31,72,42,19,79,57,50,41,41,54,52,53,46,39,36,53,26,21,60,76,67,72,37,46,32,27,35,27,38,39,66,41,31,53,54,49,34,43,22,41,56,62,42,83,78,51,54,45,58,64,38,72,68,36,48,53,52,47,52,54,53,52,48,50,59,51,67,72,46,58,80,47,49,30,42,39,38,34,54,16,31,47,51,61,66,55,18,46,51,51,43,46,49,46,37,71,62,32,53,56,35,41,32,30,35,38,41,9,49,50,38,50,62,27,36,56,67,60,82,69,38,76,72,100,58,72,51,77,50,52,35,38,32,47,30,44,80,42,92,66,30,51,27,17,46,74,81,63,86,76,85,53,53,66,62,51,22,51,53,54,45,50,50,41,50,52,33,35,28,52,50,27,26,30,32,42,28,44,26,26,38,34,45,30,38,70,49,66,66,60,52,52,20,38,42,54,41,8,57,52,36,74,74,47,34,76,57,53,46,59,37,38,35,36,44,58,91,70,82,52,67,38,26,50,35,22,29,46,73,35,32,40,25,43,34,38,73,48,45,80,49,91,86,37,55,49,78,43,82,42,74,97,47,46,83,72,48,55,76,52,58,67,51,73,60,81,42,35,37,38,37,51,57,60,90,74,49,65,67,95,56,72,37,73,44,49,35,32,34,79,43,59,79,64,60,67,79,66,67,78,48,82,39,77,37,28,30,50,24,29,51,24,78,48,49,30,31,79,14,40,34,30,38,32,34,42,44,79,40,69,54,41,38,28,37,32,40,36,35,38,77,73,48,53,68,42,44,30,37,37,25,52,71,82,46,75,44,80,45,66,44,77,72,46,49,78,41,75,51,84,68,65,88,63,56,44,74,54,70,34,32,37,37,66,73,39,58,43,48,59,48,70,73,63,56,55,83,67,50,90,90,37,46,87,26,88,96,44,61,61,38,81,51,84,71,49,60,49,74,47,82,36,60,52,41,26,19,35,40,37,36,34,38,36,36,26,84,44,69,41,69,45,43,28,34,34,32,17,15,30,19,40,34,36,26,53,71,37,33,56,64,43,60,49,70,45,61,90,87,32,56,66,47,80,47,60,48,66,44,78,41,47,57,37,82,36,40,39,36,41,37,27,30,30,64,79,41,65,47,33,36,46,30,54,44,73,37,92,70,43,57,34,28,42,25,77,45,72,46,95,59,64,42,74,52,50,67,40,45,37,39,40,27,51,49,89,59,95,33,88,26,42,56,35,81,59,73,55,57,43,79,43,82,93,139,80,83,76,77,75,79,76,78,78,76,76,76,76,74,79,72,75,83,67,75,45,67,65,38,47,49,57,58,56,29,44,33,32,29,36,29,36,37,59,55,70,37,14,58,45,20,28,43,57,95,93,36,79,55,81,56,70,39,25,66,44,37,52,65,60,65,31,48,33,46,56,64,57,55,53,48,35,65,71,42,46,43,78,53,49,46,44,56,59,51,46,50,50,38,49,52,28,58,32,43,31,40,32,38,41,39,25,48,53,68,42,50,24,34,31,73,54,92,88,49,62,61,16,32,31,73,41,19,79,58,50,41,40,55,53,54,45,38,36,52,26,22,60,74,68,71,38,46,33,27,36,27,39,38,66,42,33,55,54,49,35,42,22,42,56,61,42,84,80,50,54,45,60,62,39,71,69,36,49,54,53,47,52,53,53,52,50,51,58,51,66,72,47,59,80,47,48,31,42,40,39,34,54,16,30,47,51,63,66,55,19,47,50,51,42,46,49,46,39,72,63,33,51,56,35,41,32,30,34,39,42,8,49,51,38,49,61,25,35,54,66,60,81,67,38,77,72,98,59,73,51,77,52,53,34,39,33,46,33,45,80,43,91,67,30,51,26,17,45,75,82,62,86,77,85,54,52,66,62,51,22,52,53,53,44,51,49,42,50,53,32,36,28,52,51,26,27,30,33,44,29,44,26,27,38,35,45,31,37,68,47,66,66,61,52,52,21,38,42,53,40,8,57,51,36,72,77,48,35,77,57,52,45,58,38,39,35,36,43,57,89,71,83,52,66,40,26,51,34,22,28,48,72,34,31,38,27,42,33,38,73,48,44,83,48,91,86,38,54,50,78,45,80,43,74,96,46,45,83,73,48,54,77,53,60,66,50,71,62,80,41,33,36,38,36,51,57,59,91,75,48,66,66,96,56,74,37,73,42,50,35,33,34,78,43,58,76,64,60,66,78,66,68,77,49,82,40,76,37,29,30,50,26,29,49,24,77,48,48,30,32,78,14,41,36,30,38,33,34,42,45,80,42,68,53,41,39,28,36,32,40,36,36,39,77,72,49,53,68,42,45,29,37,36,24,52,70,82,46,76,44,80,46,64,43,75,73,45,48,78,40,74,48,84,69,67,90,66,57,43,73,54,70,36,32,38,37,65,73,39,58,44,48,59,48,68,75,62,55,53,82,66,48,90,90,37,46,86,27,88,94,44,60,60,38,82,53,85,72,48,58,50,74,48,81,35,61,54,41,25,19,35,38,38,36,35,37,36,36,26,84,45,69,42,69,45,45,28,33,34,31,17,16,30,18,39,32,36,26,53,70,37,33,58,64,42,61,50,71,45,61,88,86,31,54,66,48,78,47,59,47,66,42,79,41,47,56,38,82,35,40,41,35,40,38,28,30,30,64,78,40,65,47,34,34,45,30,55,43,74,37,91,69,43,55,36,27,42,28,76,45,71,47,92,61,66,42,75,52,52,68,40,45,38,38,40,26,51,52,87,59,95,34,87,25,43,56,34,81,59,71,57,57,43,79,42,81,94

Nearest PDB structures (foldseek):
  6o18-assembly2_B-2  TM=8.760E-01  e=5.076E-30  Lacticaseibacillus casei
  6o18-assembly2_D-2  TM=8.793E-01  e=9.047E-30  Lacticaseibacillus casei
  6o1j-assembly1_G  TM=8.572E-01  e=5.698E-30  Lacticaseibacillus casei
  6o1j-assembly3_D  TM=8.532E-01  e=4.791E-30  Lacticaseibacillus casei
  6o18-assembly1_A-3  TM=8.645E-01  e=1.076E-29  Lacticaseibacillus casei

Radius of gyration: 40.73 Å; Cα contacts (8 Å, |Δi|>4): 3286; chains: 2; bounding box: 79×129×121 Å

Foldseek 3Di:
DDDPVPPPPPPPPPPVPQQDADPVLVLVVLLQQEEEEEEEDLLLQCQQPDPRHHQQPFASSVCCQSVVPDLVRSLCSQAAQAQQPADLLVVLVLCVLLSGQEYEYEQADQQGEGLADAPLDLNYNQNRHPNNDNVLQRNLVSCVVSVGAYAYEYELHHCNDPQGDHDDPQQQAAADPVSLVSVLRVVLCSLAPRPAHSEYEYAHYQYDLVSLSVVLVSNCVSHVSYFYECQSFPQSGQEYEAPAPDDDPAAAPGEYEHEYELDNRYQARHPPDDNPDLLVSLLVVLLVSQVQQQRSYHYYYYFHAHSSNHGDVSVSSSSSVSSVQCVPVVVQGGSWGHALERDDDQQAGWTDDWQKIKGKRSHDQDPVQKDKDFQAPKAWDDKPADWDDDHRIIIGHHDPPCDDSDIDIIMIGIPGHRHRDDDPQDKDFHWDWHGSHNQAIEIFGLWIKGKAFAAFFFKKKKKAAPQQAQFWKWKAKQRRTDIDGRHDFDKDFFDADPPKDKAWKWKKDFAFLHQYDDQFDDADQQGDRHVVMHIDTDDDQKDKDFDDASTKMKMKIKMAGQAFGKFKKKKKKAQWKWKDKQGGTLDTFGDPDRGQMDIGIDIDGDHHGMMMMMMMYHGHDDRMMMMHIDTDPGRIMTMDMDTDPGTDHDRMMMMMMATPPDPHSNHHRPRSRMDMHGD/DPPPPPPPPPPPPPPPPQQDADPVLVLVVLQQQEEEEEEEDLLLQCQQPDPRHHQQPFASSVCCQSVVPDLVRSLCSQAAQAQQPADLLVVLVLCVLLSGQEYEYEQADQQGEGLADAPLDCRYNQNRHPNNDNVLLRNLVSCVVSVGAYAYEYELHHCNDPQGDHDDPQQQAAADPVSLVSVLRVVLCSLAPRPAHSEYEYAHYQYDLVSLSVVLVSNCVSHVSYFYECQSFPQSGQEYEAPAPDDDPAAAPGEYEHEYELDNRYQARHPPDDNPDLLVSLLVVLLVSQVQQQRSYHYYYYFHAHSNNHTDVSVSSSSSVSSVQCVVVVVQGGSWGHALERDDDQQAGWTDDWQKIKGKRSHDQDPVQKDKDFQAPKAWDDKPADWDDDHRIIIGHHDPPCDDSDIDIIMIGIPGHRHRDDDPQDKDFHWDWHGSHNQAIEIFGLWIKGKAFAAFFFKKKKKFAPQQAQFWKWKAKQRRTDIDGRHDFDKDFFDADPPKDKAWKWKKDFAFLHQYDDQFDDADQCGDRHVVMHIDTDDDQKDKDFDDASTKMKMKIKIAGQAFGKFKKKKKKAQWKWKDKQGGTLDTFGDPDRGQMDIGIDIDGDHHGMMMMMMMYHGHDDRMMMMHIDTDPTRIMTMDMDTDPGTDHDRMMMMMMATPPDPHSNHHRPRSRMDMHGD

Secondary structure (DSSP, 8-state):
----------------------HHHHHHHHHH-EEEEE--SHHHHHTTEETTEE--SS-GGGHHHHTT--HHHHHGGGGG---TT--HHHHHHHHHHTT--EEEEEEE-TT--BSS--SS-S-BTTTSSTT---HHHHHHHHHHHHT-EEEEEEES--SS-TTSPPPPSS---B--HHHHHHHHHHHHHHHHHSS--SEEEEES-B--HHHHHHHHHHHHHH-TT-EEBGGG-TT--SBEE-STT---SS--SS-EEEEE-SBTTBSS--TT-----HHHHHHHHHHHHHHHHHTT-EEEEEE---TTSPPPHHHHHHHHHHHHHHHHHGGGTTT-B--S-SS-BTTBEEEEETTEEEEE--S---TTSEEEEE-TT--EEEESS-EEEETTEEEEEPPTTSSSSS--EEEEEESSPPPPPPPSSS-EEEEEEE-SSGGG-EEEEEEEEEEEE-TTEEEEEEEE-TTTTT-EEEEEETTEEEEEES--PEEEE----TT-EEEEEEEE----S-S---SB---BTTB-SSTT---EEE--SEEEEE--SSEEEEEEEEEEESSSEEEEEEEEESSEEEEEETTEEEEEEEPSTT-S-EEEEEEEEEPSEEEEEEEEEEESS-SEEEEEEEE-SS-EEEEEEEEEEEEEPSSEEEEEEEESS-S-TTS----TT-EEEE-/----------------------HHHHHHHHHH-EEEEE--SHHHHHTTEETTEE--SS-GGGHHHHTT--HHHHHGGGGG---TT--HHHHHHHHHHTT--EEEEEEE-TT--BSS--SS-S-BTTTSSTT---HHHHHHHHHHHHT-EEEEEEES--SS-TTSPPPPSS---B--HHHHHHHHHHHHHHHHHSS--SEEEEES-B--HHHHHHHHHHHHHH-TT-EEBGGG-TT--SBEE-STT---SS--SS-EEEEE-SBTTBSS--TT-----HHHHHHHHHHHHHHHHHTT-EEEEEE---TTSPPPHHHHHHHHHHHHHHHHHGGGTTT-B--S-SS-BTTBEEEEETTEEEEE--S---TTSEEEEE-TT--EEEESS-EEEETTEEEEEPPTTSBSSSB-EEEEEESSPPPPPPPSSS-EEEEEEE-SSGGG-EEEEEEEEEEEE-TTEEEEEEEE-TTTTT-EEEEEETTEEEEEES--PEEEE----TT-EEEEEEEE----S-S---SB---BTTB-SSTT---EEE--SEEEEE--SSEEEEEEEEEEESSSEEEEEEEEESSEEEEEETTEEEEEEEPSTT-S-EEEEEEEEEPSEEEEEEEEEEESS-SEEEEEEEE-SS-EEEEEEEEEEEEEPSSEEEEEEEETT-S-TTS----TT-EEEE-